Protein AF-A0A956HFM0-F1 (afdb_monomer)

pLDDT: mean 78.03, std 20.05, range [26.53, 98.56]

Nearest PDB structures (foldseek):
  8ce6-assembly1_A  TM=6.597E-01  e=4.178E-06  Homo sapiens
  7p2d-assembly1_A  TM=6.845E-01  e=1.226E-04  Homo sapiens
  8amz-assembly1_W  TM=7.025E-01  e=4.795E-03  Spinacia oleracea
  7lsy-assembly1_B  TM=5.358E-01  e=1.710E-03  Homo sapiens
  3bof-assembly1_B  TM=3.930E-01  e=3.520E-01  Thermotoga maritima

Secondary structure (DSSP, 8-state):
--SEEETTTTEEHHHHHHHHHHHHHHSGGGHHHHHS---EEEE---SSTT-TT-BPTT--S--BTTEEEEE-SB-TTSTT--B-TTTHHHHHHHHHHSPPGGGG-SSS----HHHHHHHHHHHHHHHHHH-GGGSTTT----EEEEEEE-S----TTSSS--GGG-HHHHHHHHHHS---SS-TT--EEEEEEEESSSSSHHHHHHHHHHHHTTSSS-EEESSHHHHHHHHHHHHHHHHHHHS----TT-S-EEEEEEE--GGGGEETTTTEEPPTTTSHHHHHHHHHHSTT-GGGPBPP--TTS-TT-BHHHH-EEEEEEE----STT-S-EEEEEEESS-HHHHHHHT-TTTT-TTSPPPB-GGGGGT---BPPP--GGGS-S-B-----EE-TT-S-TTT--SS---SS-EE-----EE--SSS---EE----HHHHHHHHHHHHHHHHHHHHHTTS--TT--EEEEEEESS--BTTB-HHHHHHHHHHHHHTT-EEEEEEESGGG-SHHHHHHHHHHHHHTBS-S-EEESSHHHHHHHHHHHHHT----TTSPPP-TTSSSPP-TTS--S--S-BSSGGGSPTTEEEE--TT-SSBEEEESSS-SSGGGS-BTBEEETTSSS-EEE-PPPSSGGGS-TTEEEETTEEEEPPPSSGGGSSTT-EEETTEEEPPP-SSSPPPTT-EEETTEEEPPTT--SSGGGSPTTEEE-TTS-EEE--------------------------------------------------------------------S------------------------

Radius of gyration: 42.52 Å; Cα contacts (8 Å, |Δi|>4): 1467; chains: 1; bounding box: 120×90×108 Å

Sequence (814 aa):
MNEIFDQQNNQTRWQTAVDTLQAAITADNGFLSQNLYLGLMRFGHDPSPGQMGTPIPGDNSGIIDGQAVDVLWWDDNDPNKEYLDCNGQALIDSLENTPAPLDGNLQGIGTWTNGALIRSRDLMIQSMQDHPMDAPNMDDRWYGNLLVTDGRWTNPNGVGNDAQHDPEITAGDMFNNGIGPFNPATTVQTYVVYIGPGGDQGETEANQVAVAGGTNAAILAQDPLQLVMAVQAVVQQIKDNVVAPNCIGGLPRIMIILDASSSMLNFNGGTEPAPKGMSGWDQARAALAGQMSIFDVQIEDDMMMPTGQVVADLVHLGLIVFGHNAPAPGEQKVLVDYGPCMKDNFNWALAPEISHPGCPEPDYTPLLNNMQYMIPDCDLPWMGSPIAWQFESIVGGSPDPNDNPAGPGFDADTYTHMPKCDSPGMGNICSGSGTYTHLGLQLAKNNQTAYHTAQLMNMNVNAMTQYLNILITDGQYNGYSTDAQVQAELQEMANNGILTYVIGFGDGVNTPQAQAQLNNMAMWGGSGMPFDADNQAQLEAALKTIIEGLTFDPCCNFNDCSFNPEPTTGEPDPTVSGCQDDEDCPENFECVIQMGNFFGNCEPIGDCVDDSDCDPGEVCDLDADPPQCVVPPCTDDSDCGADEVCEDGICVPAPCMSDDDCPGDLVCNDGECGPGVCPDVPCPEGEVCMDGVCVIPPGMCTDDSDCGAGEICDATGQCVPDGGTTDSDTGTSDSDTGTTDSTSDSDSGPTTSGGSDSDSGDTTAGSDTDTATGGATDDEGCGCAVDSDEDQNRGLLGTALLLGLGGLLRRRRR

Structure (mmCIF, N/CA/C/O backbone):
data_AF-A0A956HFM0-F1
#
_entry.id   AF-A0A956HFM0-F1
#
loop_
_atom_site.group_PDB
_atom_site.id
_atom_site.type_symbol
_atom_site.label_atom_id
_atom_site.label_alt_id
_atom_site.label_comp_id
_atom_site.label_asym_id
_atom_site.label_entity_id
_atom_site.label_seq_id
_atom_site.pdbx_PDB_ins_code
_atom_site.Cartn_x
_atom_site.Cartn_y
_atom_site.Cartn_z
_atom_site.occupancy
_atom_site.B_iso_or_equiv
_atom_site.auth_seq_id
_atom_site.auth_comp_id
_atom_site.auth_asym_id
_atom_site.auth_atom_id
_atom_site.pdbx_PDB_model_num
ATOM 1 N N . MET A 1 1 ? -40.231 4.841 27.972 1.00 76.12 1 MET A N 1
ATOM 2 C CA . MET A 1 1 ? -40.415 3.849 26.885 1.00 76.12 1 MET A CA 1
ATOM 3 C C . MET A 1 1 ? -41.871 3.450 26.578 1.00 76.12 1 MET A C 1
ATOM 5 O O . MET A 1 1 ? -42.148 3.038 25.458 1.00 76.12 1 MET A O 1
ATOM 9 N N . ASN A 1 2 ? -42.842 3.577 27.493 1.00 81.50 2 ASN A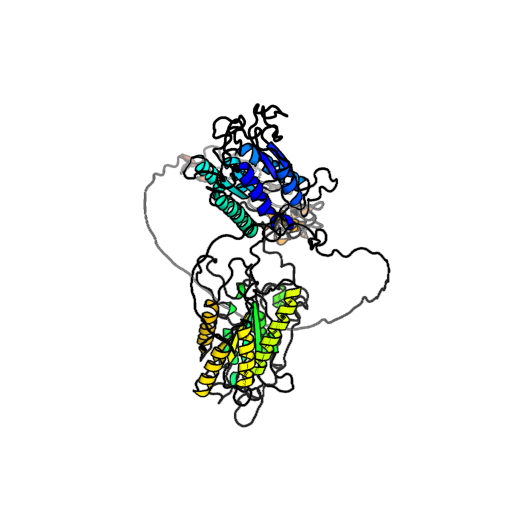 N 1
ATOM 10 C CA . ASN A 1 2 ? -44.216 3.083 27.250 1.00 81.50 2 ASN A CA 1
ATOM 11 C C . ASN A 1 2 ? -45.192 4.093 26.613 1.00 81.50 2 ASN A C 1
ATOM 13 O O . ASN A 1 2 ? -46.361 3.779 26.399 1.00 81.50 2 ASN A O 1
ATOM 17 N N . GLU A 1 3 ? -44.742 5.308 26.302 1.00 83.25 3 GLU A N 1
ATOM 18 C CA . GLU A 1 3 ? -45.563 6.288 25.586 1.00 83.25 3 GLU A CA 1
ATOM 19 C C . GLU A 1 3 ? -45.783 5.870 24.127 1.00 83.25 3 GLU A C 1
ATOM 21 O O . GLU A 1 3 ? -44.882 5.301 23.506 1.00 83.25 3 GLU A O 1
ATOM 26 N N . ILE A 1 4 ? -46.965 6.178 23.574 1.00 85.38 4 ILE A N 1
ATOM 27 C CA . ILE A 1 4 ? -47.259 5.972 22.148 1.00 85.38 4 ILE A CA 1
ATOM 28 C C . ILE A 1 4 ? -46.319 6.842 21.316 1.00 85.38 4 ILE A C 1
ATOM 30 O O . ILE A 1 4 ? -46.290 8.063 21.475 1.00 85.38 4 ILE A O 1
ATOM 34 N N . PHE A 1 5 ? -45.587 6.189 20.421 1.00 86.75 5 PHE A N 1
ATOM 35 C CA . PHE A 1 5 ? -44.567 6.791 1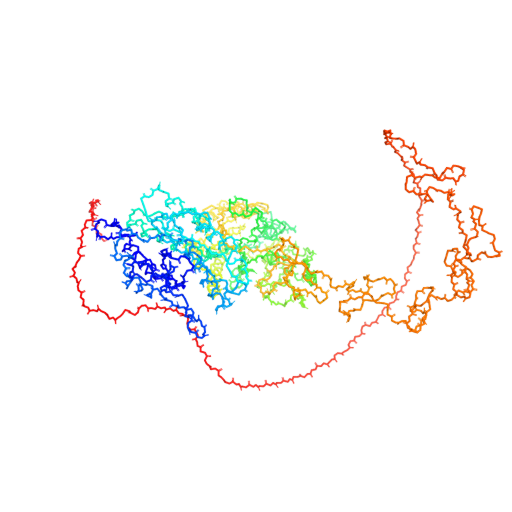9.568 1.00 86.75 5 PHE A CA 1
ATOM 36 C C . PHE A 1 5 ? -44.958 6.673 18.099 1.00 86.75 5 PHE A C 1
ATOM 38 O O . PHE A 1 5 ? -44.987 7.671 17.381 1.00 86.75 5 PHE A O 1
ATOM 45 N N . ASP A 1 6 ? -45.402 5.483 17.691 1.00 87.44 6 ASP A N 1
ATOM 46 C CA . ASP A 1 6 ? -46.052 5.281 16.406 1.00 87.44 6 ASP A CA 1
ATOM 47 C C . ASP A 1 6 ? -47.566 5.468 16.549 1.00 87.44 6 ASP A C 1
ATOM 49 O O . ASP A 1 6 ? -48.313 4.568 16.946 1.00 87.44 6 ASP A O 1
ATOM 53 N N . GLN A 1 7 ? -48.040 6.665 16.210 1.00 86.88 7 GLN A N 1
ATOM 54 C CA . GLN A 1 7 ? -49.472 6.966 16.212 1.00 86.88 7 GLN A CA 1
ATOM 55 C C . GLN A 1 7 ? -50.245 6.214 15.119 1.00 86.88 7 GLN A C 1
ATOM 57 O O . GLN A 1 7 ? -51.458 6.048 15.250 1.00 86.88 7 GLN A O 1
ATOM 62 N N . GLN A 1 8 ? -49.581 5.790 14.040 1.00 85.19 8 GLN A N 1
ATOM 63 C CA . GLN A 1 8 ? -50.221 5.107 12.914 1.00 85.19 8 GLN A CA 1
ATOM 64 C C . GLN A 1 8 ? -50.487 3.639 13.250 1.00 85.19 8 GLN A C 1
ATOM 66 O O . GLN A 1 8 ? -51.581 3.143 12.977 1.00 85.19 8 GLN A O 1
ATOM 71 N N . ASN A 1 9 ? -49.523 2.982 13.899 1.00 86.31 9 ASN A N 1
ATOM 72 C CA . ASN A 1 9 ? -49.602 1.569 14.278 1.00 86.31 9 ASN A CA 1
ATOM 73 C C . ASN A 1 9 ? -50.001 1.344 15.748 1.00 86.31 9 ASN A C 1
ATOM 75 O O . ASN A 1 9 ? -50.184 0.205 16.170 1.00 86.31 9 ASN A O 1
ATOM 79 N N . ASN A 1 10 ? -50.202 2.422 16.518 1.00 90.38 10 ASN A N 1
ATOM 80 C CA . ASN A 1 10 ? -50.535 2.391 17.946 1.00 90.38 10 ASN A CA 1
ATOM 81 C C . ASN A 1 10 ? -49.501 1.598 18.771 1.00 90.38 10 ASN A C 1
ATOM 83 O O . ASN A 1 10 ? -49.861 0.799 19.639 1.00 90.38 10 ASN A O 1
ATOM 87 N N . GLN A 1 11 ? -48.217 1.829 18.483 1.00 90.19 11 GLN A N 1
ATOM 88 C CA . GLN A 1 11 ? -47.087 1.197 19.164 1.00 90.19 11 GLN A CA 1
ATOM 89 C C . GLN A 1 11 ? -46.401 2.172 20.131 1.00 90.19 11 GLN A C 1
ATOM 91 O O . GLN A 1 11 ? -46.359 3.390 19.916 1.00 90.19 11 GLN A O 1
ATOM 96 N N . THR A 1 12 ? -45.867 1.627 21.224 1.00 91.50 12 THR A N 1
ATOM 97 C CA . THR A 1 12 ? -45.077 2.376 22.211 1.00 91.50 12 THR A CA 1
ATOM 98 C C . THR A 1 12 ? -43.628 2.552 21.741 1.00 91.50 12 THR A C 1
ATOM 100 O O . THR A 1 12 ? -43.198 1.868 20.808 1.00 91.50 12 THR A O 1
ATOM 103 N N . ARG A 1 13 ? -42.842 3.430 22.389 1.00 89.38 13 ARG A N 1
ATOM 104 C CA . ARG A 1 13 ? -41.388 3.526 22.117 1.00 89.38 13 ARG A CA 1
ATOM 105 C C . ARG A 1 13 ? -40.687 2.182 22.336 1.00 89.38 13 ARG A C 1
ATOM 107 O O . ARG A 1 13 ? -39.849 1.820 21.527 1.00 89.38 13 ARG A O 1
ATOM 114 N N . TRP A 1 14 ? -41.072 1.431 23.375 1.00 90.25 14 TRP A N 1
ATOM 115 C CA . TRP A 1 14 ? -40.581 0.072 23.636 1.00 90.25 14 TRP A CA 1
ATOM 116 C C . TRP A 1 14 ? -40.804 -0.848 22.439 1.00 90.25 14 TRP A C 1
ATOM 118 O O . TRP A 1 14 ? -39.842 -1.386 21.906 1.00 90.25 14 TRP A O 1
ATOM 128 N N . GLN A 1 15 ? -42.053 -0.972 21.980 1.00 91.88 15 GLN A N 1
ATOM 129 C CA . GLN A 1 15 ? -42.371 -1.862 20.866 1.00 91.88 15 GLN A CA 1
ATOM 130 C C . GLN A 1 15 ? -41.639 -1.440 19.589 1.00 91.88 15 GLN A C 1
ATOM 132 O O . GLN A 1 15 ? -41.063 -2.272 18.908 1.00 91.88 15 GLN A O 1
ATOM 137 N N . THR A 1 16 ? -41.594 -0.136 19.309 1.00 92.19 16 THR A N 1
ATOM 138 C CA . THR A 1 16 ? -40.906 0.380 18.116 1.00 92.19 16 THR A CA 1
ATOM 139 C C . THR A 1 16 ? -39.394 0.125 18.182 1.00 92.19 16 THR A C 1
ATOM 141 O O . THR A 1 16 ? -38.783 -0.202 17.168 1.00 92.19 16 THR A O 1
ATOM 144 N N . ALA A 1 17 ? -38.777 0.259 19.362 1.00 92.25 17 ALA A N 1
ATOM 145 C CA . ALA A 1 17 ? -37.357 -0.024 19.561 1.00 92.25 17 ALA A CA 1
ATOM 146 C C . ALA A 1 17 ? -37.043 -1.517 19.406 1.00 92.25 17 ALA A C 1
ATOM 148 O O . ALA A 1 17 ? -36.087 -1.852 18.715 1.00 92.25 17 ALA A O 1
ATOM 149 N N . VAL A 1 18 ? -37.874 -2.397 19.976 1.00 93.19 18 VAL A N 1
ATOM 150 C CA . VAL A 1 18 ? -37.771 -3.854 19.788 1.00 93.19 18 VAL A CA 1
ATOM 151 C C . VAL A 1 18 ? -37.854 -4.211 18.304 1.00 93.19 18 VAL A C 1
ATOM 153 O O . VAL A 1 18 ? -36.922 -4.815 17.777 1.00 93.19 18 VAL A O 1
ATOM 156 N N . ASP A 1 19 ? -38.906 -3.760 17.615 1.00 92.00 19 ASP A N 1
ATOM 157 C CA . ASP A 1 19 ? -39.115 -4.035 16.189 1.00 92.00 19 ASP A CA 1
ATOM 158 C C . ASP A 1 19 ? -37.930 -3.513 15.342 1.00 92.00 19 ASP A C 1
ATOM 160 O O . ASP A 1 19 ? -37.482 -4.169 14.401 1.00 92.00 19 ASP A O 1
ATOM 164 N N . THR A 1 20 ? -37.375 -2.345 15.696 1.00 92.44 20 THR A N 1
ATOM 165 C CA . THR A 1 20 ? -36.224 -1.750 14.995 1.00 92.44 20 THR A CA 1
ATOM 166 C C . THR A 1 20 ? -34.939 -2.550 15.202 1.00 92.44 20 THR A C 1
ATOM 168 O O . THR A 1 20 ? -34.208 -2.776 14.240 1.00 92.44 20 THR A O 1
ATOM 171 N N . LEU A 1 21 ? -34.649 -2.987 16.431 1.00 92.38 21 LEU A N 1
ATOM 172 C CA . LEU A 1 21 ? -33.453 -3.782 16.726 1.00 92.38 21 LEU A CA 1
ATOM 173 C C . LEU A 1 21 ? -33.508 -5.147 16.028 1.00 92.38 21 LEU A C 1
ATOM 175 O O . LEU A 1 21 ? -32.521 -5.562 15.427 1.00 92.38 21 LEU A O 1
ATOM 179 N N . GLN A 1 22 ? -34.673 -5.801 16.012 1.00 92.44 22 GLN A N 1
ATOM 180 C CA . GLN A 1 22 ? -34.877 -7.050 15.265 1.00 92.44 22 GLN A CA 1
ATOM 181 C C . GLN A 1 22 ? -34.649 -6.862 13.757 1.00 92.44 22 GLN A C 1
ATOM 183 O O . GLN A 1 22 ? -33.980 -7.672 13.108 1.00 92.44 22 GLN A O 1
ATOM 188 N N . ALA A 1 23 ? -35.164 -5.765 13.193 1.00 88.38 23 ALA A N 1
ATOM 189 C CA . ALA A 1 23 ? -34.929 -5.425 11.795 1.00 88.38 23 ALA A CA 1
ATOM 190 C C . ALA A 1 23 ? -33.445 -5.139 11.513 1.00 88.38 23 ALA A C 1
ATOM 192 O O . ALA A 1 23 ? -32.939 -5.553 10.476 1.00 88.38 23 ALA A O 1
ATOM 193 N N . ALA A 1 24 ? -32.731 -4.474 12.426 1.00 86.88 24 ALA A N 1
ATOM 194 C CA . ALA A 1 24 ? -31.306 -4.190 12.272 1.00 86.88 24 ALA A CA 1
ATOM 195 C C . ALA A 1 24 ? -30.444 -5.464 12.292 1.00 86.88 24 ALA A C 1
ATOM 197 O O . ALA A 1 24 ? -29.534 -5.586 11.478 1.00 86.88 24 ALA A O 1
ATOM 198 N N . ILE A 1 25 ? -30.766 -6.434 13.158 1.00 88.06 25 ILE A N 1
ATOM 199 C CA . ILE A 1 25 ? -30.067 -7.732 13.233 1.00 88.06 25 ILE A CA 1
ATOM 200 C C . ILE A 1 25 ? -30.186 -8.512 11.915 1.00 88.06 25 ILE A C 1
ATOM 202 O O . ILE A 1 25 ? -29.236 -9.170 11.495 1.00 88.06 25 ILE A O 1
ATOM 206 N N . THR A 1 26 ? -31.340 -8.426 11.248 1.00 84.44 26 THR A N 1
ATOM 207 C CA . THR A 1 26 ? -31.628 -9.155 9.999 1.00 84.44 26 THR A CA 1
ATOM 208 C C . THR A 1 26 ? -31.314 -8.363 8.724 1.00 84.44 26 THR A C 1
ATOM 210 O O . THR A 1 26 ? -31.325 -8.927 7.627 1.00 84.44 26 THR A O 1
ATOM 213 N N . ALA A 1 27 ? -31.019 -7.065 8.838 1.00 75.69 27 ALA A N 1
ATOM 214 C CA . ALA A 1 27 ? -30.674 -6.200 7.714 1.00 75.69 27 ALA A CA 1
ATOM 215 C C . ALA A 1 27 ? -29.307 -6.552 7.103 1.00 75.69 27 ALA A C 1
ATOM 217 O O . ALA A 1 27 ? -28.486 -7.236 7.711 1.00 75.69 27 ALA A O 1
ATOM 218 N N . ASP A 1 28 ? -29.063 -6.078 5.877 1.00 72.19 28 ASP A N 1
ATOM 219 C CA . ASP A 1 28 ? -27.791 -6.238 5.157 1.00 72.19 28 ASP A CA 1
ATOM 220 C C . ASP A 1 28 ? -27.287 -7.687 5.111 1.00 72.19 28 ASP A C 1
ATOM 222 O O . ASP A 1 28 ? -26.123 -7.970 5.382 1.00 72.19 28 ASP A O 1
ATOM 226 N N . ASN A 1 29 ? -28.198 -8.609 4.783 1.00 73.69 29 ASN A N 1
ATOM 227 C CA . ASN A 1 29 ? -27.965 -10.055 4.784 1.00 73.69 29 ASN A CA 1
ATOM 228 C C . ASN A 1 29 ? -27.517 -10.611 6.146 1.00 73.69 29 ASN A C 1
ATOM 230 O O . ASN A 1 29 ? -26.830 -11.623 6.185 1.00 73.69 29 ASN A O 1
ATOM 234 N N . GLY A 1 30 ? -27.921 -9.983 7.253 1.00 73.38 30 GLY A N 1
ATOM 235 C CA . GLY A 1 30 ? -27.568 -10.415 8.601 1.00 73.38 30 GLY A CA 1
ATOM 236 C C . GLY A 1 30 ? -26.161 -10.005 9.025 1.00 73.38 30 GLY A C 1
ATOM 237 O O . GLY A 1 30 ? -25.561 -10.716 9.825 1.00 73.38 30 GLY A O 1
ATOM 238 N N . PHE A 1 31 ? -25.630 -8.885 8.511 1.00 79.19 31 PHE A N 1
ATOM 239 C CA . PHE A 1 31 ? -24.262 -8.422 8.790 1.00 79.19 31 PHE A CA 1
ATOM 240 C C . PHE A 1 31 ? -23.902 -8.487 10.280 1.00 79.19 31 PHE A C 1
ATOM 242 O O . PHE A 1 31 ? -22.894 -9.097 10.625 1.00 79.19 31 PHE A O 1
ATOM 249 N N . LEU A 1 32 ? -24.744 -7.908 11.150 1.00 81.94 32 LEU A N 1
ATOM 250 C CA . LEU A 1 32 ? -24.510 -7.892 12.598 1.00 81.94 32 LEU A CA 1
ATOM 251 C C . LEU A 1 32 ? -24.415 -9.303 13.175 1.00 81.94 32 LEU A C 1
ATOM 253 O O . LEU A 1 32 ? -23.586 -9.551 14.033 1.00 81.94 32 LEU A O 1
ATOM 257 N N . SER A 1 33 ? -25.252 -10.224 12.702 1.00 81.75 33 SER A N 1
ATOM 258 C CA . SER A 1 33 ? -25.232 -11.602 13.180 1.00 81.75 33 SER A CA 1
ATOM 259 C C . SER A 1 33 ? -24.057 -12.400 12.617 1.00 81.75 33 SER A C 1
ATOM 261 O O . SER A 1 33 ? -23.629 -13.344 13.259 1.00 81.75 33 SER A O 1
ATOM 263 N N . GLN A 1 34 ? -23.582 -12.092 11.410 1.00 77.50 34 GLN A N 1
ATOM 264 C CA . GLN A 1 34 ? -22.557 -12.889 10.725 1.00 77.50 34 GLN A CA 1
ATOM 265 C C . GLN A 1 34 ? -21.129 -12.425 11.007 1.00 77.50 34 GLN A C 1
ATOM 267 O O . GLN A 1 34 ? -20.205 -13.200 10.804 1.00 77.50 34 GLN A O 1
ATOM 272 N N . ASN A 1 35 ? -20.944 -11.170 11.422 1.00 77.38 35 ASN A N 1
ATOM 273 C CA . ASN A 1 35 ? -19.617 -10.562 11.555 1.00 77.38 35 ASN A CA 1
ATOM 274 C C . ASN A 1 35 ? -19.316 -10.085 12.982 1.00 77.38 35 ASN A C 1
ATOM 276 O O . ASN A 1 35 ? -18.201 -9.649 13.239 1.00 77.38 35 ASN A O 1
ATOM 280 N N . LEU A 1 36 ? -20.291 -10.133 13.898 1.00 85.75 36 LEU A N 1
ATOM 281 C CA . LEU A 1 36 ? -20.125 -9.715 15.290 1.00 85.75 36 LEU A CA 1
ATOM 282 C C . LEU A 1 36 ? -20.698 -10.772 16.233 1.00 85.75 36 LEU A C 1
ATOM 284 O O . LEU A 1 36 ? -21.727 -11.383 15.942 1.00 85.75 36 LEU A O 1
ATOM 288 N N . TYR A 1 37 ? -20.093 -10.897 17.412 1.00 90.62 37 TYR A N 1
ATOM 289 C CA . TYR A 1 37 ? -20.712 -11.582 18.541 1.00 90.62 37 TYR A CA 1
ATOM 290 C C . TYR A 1 37 ? -21.607 -10.597 19.289 1.00 90.62 37 TYR A C 1
ATOM 292 O O . TYR A 1 37 ? -21.146 -9.563 19.776 1.00 90.62 37 TYR A O 1
ATOM 300 N N . LEU A 1 38 ? -22.909 -10.878 19.349 1.00 93.06 38 LEU A N 1
ATOM 301 C CA . LEU A 1 38 ? -23.884 -9.908 19.845 1.00 93.06 38 LEU A CA 1
ATOM 302 C C . LEU A 1 38 ? -24.258 -10.172 21.306 1.00 93.06 38 LEU A C 1
ATOM 304 O O . LEU A 1 38 ? -24.653 -11.276 21.670 1.00 93.06 38 LEU A O 1
ATOM 308 N N . GLY A 1 39 ? -24.193 -9.136 22.139 1.00 95.00 39 GLY A N 1
ATOM 309 C CA . GLY A 1 39 ? -24.737 -9.133 23.496 1.00 95.00 39 GLY A CA 1
ATOM 310 C C . GLY A 1 39 ? -26.037 -8.340 23.586 1.00 95.00 39 GLY A C 1
ATOM 311 O O . GLY A 1 39 ? -26.219 -7.351 22.875 1.00 95.00 39 GLY A O 1
ATOM 312 N N . LEU A 1 40 ? -26.933 -8.732 24.494 1.00 96.00 40 LEU A N 1
ATOM 313 C CA . LEU A 1 40 ? -28.133 -7.961 24.821 1.00 96.00 40 LEU A CA 1
ATOM 314 C C . LEU A 1 40 ? -28.268 -7.790 26.332 1.00 96.00 40 LEU A C 1
ATOM 316 O O . LEU A 1 40 ? -28.309 -8.761 27.088 1.00 96.00 40 LEU A O 1
ATOM 320 N N . MET A 1 41 ? -28.407 -6.537 26.758 1.00 96.31 41 MET A N 1
ATOM 321 C CA . MET A 1 41 ? -28.676 -6.181 28.143 1.00 96.31 41 MET A CA 1
ATOM 322 C C . MET A 1 41 ? -29.717 -5.066 28.214 1.00 96.31 41 MET A C 1
ATOM 324 O O . MET A 1 41 ? -29.633 -4.058 27.511 1.00 96.31 41 MET A O 1
ATOM 328 N N . ARG A 1 42 ? -30.671 -5.222 29.130 1.00 95.00 42 ARG A N 1
ATOM 329 C CA . ARG A 1 42 ? -31.647 -4.196 29.508 1.00 95.00 42 ARG A CA 1
ATOM 330 C C . ARG A 1 42 ? -31.280 -3.594 30.858 1.00 95.00 42 ARG A C 1
ATOM 332 O O . ARG A 1 42 ? -30.659 -4.243 31.699 1.00 95.00 42 ARG A O 1
ATOM 339 N N . PHE A 1 43 ? -31.691 -2.351 31.092 1.00 95.38 43 PHE A N 1
ATOM 340 C CA . PHE A 1 43 ? -31.381 -1.643 32.332 1.00 95.38 43 PHE A CA 1
ATOM 341 C C . PHE A 1 43 ? -32.529 -0.749 32.813 1.00 95.38 43 PHE A C 1
ATOM 343 O O . PHE A 1 43 ? -33.430 -0.383 32.058 1.00 95.38 43 PHE A O 1
ATOM 350 N N . GLY A 1 44 ? -32.487 -0.425 34.104 1.00 94.19 44 GLY A N 1
ATOM 351 C CA . GLY A 1 44 ? -33.451 0.403 34.819 1.00 94.19 44 GLY A CA 1
ATOM 352 C C . GLY A 1 44 ? -32.782 1.102 36.000 1.00 94.19 44 GLY A C 1
ATOM 353 O O . GLY A 1 44 ? -31.734 1.714 35.836 1.00 94.19 44 GLY A O 1
ATOM 354 N N . HIS A 1 45 ? -33.373 1.011 37.191 1.00 94.44 45 HIS A N 1
ATOM 355 C CA . HIS A 1 45 ? -32.770 1.491 38.438 1.00 94.44 45 HIS A CA 1
ATOM 356 C C . HIS A 1 45 ? -32.757 0.368 39.476 1.00 94.44 45 HIS A C 1
ATOM 358 O O . HIS A 1 45 ? -33.554 -0.565 39.388 1.00 94.44 45 HIS A O 1
ATOM 364 N N . ASP A 1 46 ? -31.886 0.484 40.469 1.00 94.56 46 ASP A N 1
ATOM 365 C CA . ASP A 1 46 ? -31.870 -0.365 41.653 1.00 94.56 46 ASP A CA 1
ATOM 366 C C . ASP A 1 46 ? -32.709 0.316 42.758 1.00 94.56 46 ASP A C 1
ATOM 368 O O . ASP A 1 46 ? -32.332 1.377 43.260 1.00 94.56 46 ASP A O 1
ATOM 372 N N . PRO A 1 47 ? -33.861 -0.244 43.173 1.00 92.62 47 PRO A N 1
ATOM 373 C CA . PRO A 1 47 ? -34.708 0.370 44.196 1.00 92.62 47 PRO A CA 1
ATOM 374 C C . PRO A 1 47 ? -34.069 0.377 45.596 1.00 92.62 47 PRO A C 1
ATOM 376 O O . PRO A 1 47 ? -34.590 1.029 46.508 1.00 92.62 47 PRO A O 1
ATOM 379 N N . SER A 1 48 ? -32.986 -0.366 45.827 1.00 93.56 48 SER A N 1
ATOM 380 C CA . SER A 1 48 ? -32.255 -0.430 47.094 1.00 93.56 48 SER A CA 1
ATOM 381 C C . SER A 1 48 ? -30.742 -0.592 46.866 1.00 93.56 48 SER A C 1
ATOM 383 O O . SER A 1 48 ? -30.185 -1.633 47.222 1.00 93.56 48 SER A O 1
ATOM 385 N N . PRO A 1 49 ? -30.058 0.477 46.394 1.00 90.88 49 PRO A N 1
ATOM 386 C CA . PRO A 1 49 ? -28.641 0.432 46.044 1.00 90.88 49 PRO A CA 1
ATOM 387 C C . PRO A 1 49 ? -27.768 -0.152 47.154 1.00 90.88 49 PRO A C 1
ATOM 389 O O . PRO A 1 49 ? -27.790 0.317 48.297 1.00 90.88 49 PRO A O 1
ATOM 392 N N . GLY A 1 50 ? -26.989 -1.177 46.804 1.00 87.56 50 GLY A N 1
ATOM 393 C CA . GLY A 1 50 ? -26.103 -1.897 47.724 1.00 87.56 50 GLY A CA 1
ATOM 394 C C . GLY A 1 50 ? -26.733 -3.115 48.409 1.00 87.56 50 GLY A C 1
ATOM 395 O O . GLY A 1 50 ? -26.076 -3.744 49.242 1.00 87.56 50 GLY A O 1
ATOM 396 N N . GLN A 1 51 ? -27.978 -3.471 48.078 1.00 92.62 51 GLN A N 1
ATOM 397 C CA . GLN A 1 51 ? -28.573 -4.762 48.425 1.00 92.62 51 GLN A CA 1
ATOM 398 C C . GLN A 1 51 ? -28.689 -5.622 47.168 1.00 92.62 51 GLN A C 1
ATOM 400 O O . GLN A 1 51 ? -29.323 -5.213 46.212 1.00 92.62 51 GLN A O 1
ATOM 405 N N . MET A 1 52 ? -28.103 -6.820 47.184 1.00 92.38 52 MET A N 1
ATOM 406 C CA . MET A 1 52 ? -28.196 -7.749 46.053 1.00 92.38 52 MET A CA 1
ATOM 407 C C . MET A 1 52 ? -29.591 -8.381 45.952 1.00 92.38 52 MET A C 1
ATOM 409 O O . MET A 1 52 ? -30.212 -8.704 46.973 1.00 92.38 52 MET A O 1
ATOM 413 N N . GLY A 1 53 ? -30.028 -8.665 44.729 1.00 92.50 53 GLY A N 1
ATOM 414 C CA . GLY A 1 53 ? -31.250 -9.404 44.426 1.00 92.50 53 GLY A CA 1
ATOM 415 C C . GLY A 1 53 ? -32.527 -8.577 44.559 1.00 92.50 53 GLY A C 1
ATOM 416 O O . GLY A 1 53 ? -33.564 -9.118 44.946 1.00 92.50 53 GLY A O 1
ATOM 417 N N . THR A 1 54 ? -32.464 -7.276 44.288 1.00 93.31 54 THR A N 1
ATOM 418 C CA . THR A 1 54 ? -33.572 -6.331 44.432 1.00 93.31 54 THR A CA 1
ATOM 419 C C . THR A 1 54 ? -34.332 -6.150 43.108 1.00 93.31 54 THR A C 1
ATOM 421 O O . THR A 1 54 ? -33.863 -5.477 42.189 1.00 93.31 54 THR A O 1
ATOM 424 N N . PRO A 1 55 ? -35.531 -6.745 42.959 1.00 92.94 55 PRO A N 1
ATOM 425 C CA . PRO A 1 55 ? -36.360 -6.512 41.783 1.00 92.94 55 PRO A CA 1
ATOM 426 C C . PRO A 1 55 ? -37.082 -5.167 41.887 1.00 92.94 55 PRO A C 1
ATOM 428 O O . PRO A 1 55 ? -37.438 -4.713 42.982 1.00 92.94 55 PRO A O 1
ATOM 431 N N . ILE A 1 56 ? -37.398 -4.567 40.741 1.00 91.44 56 ILE A N 1
ATOM 432 C CA . ILE A 1 56 ? -38.204 -3.344 40.700 1.00 91.44 56 ILE A CA 1
ATOM 433 C C . ILE A 1 56 ? -39.671 -3.679 41.042 1.00 91.44 56 ILE A C 1
ATOM 435 O O . ILE A 1 56 ? -40.284 -4.530 40.392 1.00 91.44 56 ILE A O 1
ATOM 439 N N . PRO A 1 57 ? -40.289 -3.025 42.046 1.00 89.94 57 PRO A N 1
ATOM 440 C CA . PRO A 1 57 ? -41.661 -3.333 42.436 1.00 89.94 57 PRO A CA 1
ATOM 441 C C . PRO A 1 57 ? -42.672 -3.142 41.298 1.00 89.94 57 PRO A C 1
ATOM 443 O O . PRO A 1 57 ? -42.854 -2.037 40.793 1.00 89.94 57 PRO A O 1
ATOM 446 N N . GLY A 1 58 ? -43.394 -4.214 40.962 1.00 86.88 58 GLY A N 1
ATOM 447 C CA . GLY A 1 58 ? -44.418 -4.201 39.912 1.00 86.88 58 GLY A CA 1
ATOM 448 C C . GLY A 1 58 ? -43.870 -4.340 38.491 1.00 86.88 58 GLY A C 1
ATOM 449 O O . GLY A 1 58 ? -44.646 -4.222 37.549 1.00 86.88 58 GLY A O 1
ATOM 450 N N . ASP A 1 59 ? -42.567 -4.581 38.335 1.00 89.31 59 ASP A N 1
ATOM 451 C CA . ASP A 1 59 ? -41.960 -4.913 37.052 1.00 89.31 59 ASP A CA 1
ATOM 452 C C . ASP A 1 59 ? -41.868 -6.433 36.873 1.00 89.31 59 ASP A C 1
ATOM 454 O O . ASP A 1 59 ? -41.390 -7.143 37.758 1.00 89.31 59 ASP A O 1
ATOM 458 N N . ASN A 1 60 ? -42.314 -6.925 35.717 1.00 87.75 60 ASN A N 1
ATOM 459 C CA . ASN A 1 60 ? -42.187 -8.332 35.321 1.00 87.75 60 ASN A CA 1
ATOM 460 C C . ASN A 1 60 ? -41.162 -8.528 34.196 1.00 87.75 60 ASN A C 1
ATOM 462 O O . ASN A 1 60 ? -41.066 -9.622 33.644 1.00 87.75 60 ASN A O 1
ATOM 466 N N . SER A 1 61 ? -40.413 -7.483 33.832 1.00 83.88 61 SER A N 1
ATOM 467 C CA . SER A 1 61 ? -39.429 -7.552 32.753 1.00 83.88 61 SER A CA 1
ATOM 468 C C . SER A 1 61 ? -38.158 -8.303 33.168 1.00 83.88 61 SER A C 1
ATOM 470 O O . SER A 1 61 ? -37.402 -8.726 32.302 1.00 83.88 61 SER A O 1
ATOM 472 N N . GLY A 1 62 ? -37.939 -8.526 34.468 1.00 88.12 62 GLY A N 1
ATOM 473 C CA . GLY A 1 62 ? -36.832 -9.342 34.981 1.00 88.12 62 GLY A CA 1
ATOM 474 C C . GLY A 1 62 ? -35.582 -8.552 35.372 1.00 88.12 62 GLY A C 1
ATOM 475 O O . GLY A 1 62 ? -34.557 -9.163 35.647 1.00 88.12 62 GLY A O 1
ATOM 476 N N . ILE A 1 63 ? -35.664 -7.220 35.434 1.00 92.38 63 ILE A N 1
ATOM 477 C CA . ILE A 1 63 ? -34.566 -6.365 35.898 1.00 92.38 63 ILE A CA 1
ATOM 478 C C . ILE A 1 63 ? -34.364 -6.547 37.410 1.00 92.38 63 ILE A C 1
ATOM 480 O O . ILE A 1 63 ? -35.287 -6.333 38.205 1.00 92.38 63 ILE A O 1
ATOM 484 N N . ILE A 1 64 ? -33.143 -6.916 37.799 1.00 92.88 64 ILE A N 1
ATOM 485 C CA . ILE A 1 64 ? -32.710 -7.118 39.188 1.00 92.88 64 ILE A CA 1
ATOM 486 C C . ILE A 1 64 ? -31.443 -6.289 39.407 1.00 92.88 64 ILE A C 1
ATOM 488 O O . ILE A 1 64 ? -30.560 -6.281 38.556 1.00 92.88 64 ILE A O 1
ATOM 492 N N . ASP A 1 65 ? -31.369 -5.554 40.519 1.00 93.75 65 ASP A N 1
ATOM 493 C CA . ASP A 1 65 ? -30.238 -4.660 40.833 1.00 93.75 65 ASP A CA 1
ATOM 494 C C . ASP A 1 65 ? -29.948 -3.646 39.703 1.00 93.75 65 ASP A C 1
ATOM 496 O O . ASP A 1 65 ? -28.819 -3.226 39.458 1.00 93.75 65 ASP A O 1
ATOM 500 N N . GLY A 1 66 ? -31.005 -3.251 38.985 1.00 93.38 66 GLY A N 1
ATOM 501 C CA . GLY A 1 66 ? -30.958 -2.264 37.910 1.00 93.38 66 GLY A CA 1
ATOM 502 C C . GLY A 1 66 ? -30.597 -2.794 36.521 1.00 93.38 66 GLY A C 1
ATOM 503 O O . GLY A 1 66 ? -30.669 -2.010 35.575 1.00 93.38 66 GLY A O 1
ATOM 504 N N . GLN A 1 67 ? -30.273 -4.081 36.350 1.00 94.81 67 GLN A N 1
ATOM 505 C CA . GLN A 1 67 ? -29.880 -4.662 35.054 1.00 94.81 67 GLN A CA 1
ATOM 506 C C . GLN A 1 67 ? -30.545 -6.024 34.783 1.00 94.81 67 GLN A C 1
ATOM 508 O O . GLN A 1 67 ? -31.001 -6.712 35.693 1.00 94.81 67 GLN A O 1
ATOM 513 N N . ALA A 1 68 ? -30.584 -6.425 33.514 1.00 95.00 68 ALA A N 1
ATOM 514 C CA . ALA A 1 68 ? -30.865 -7.788 33.071 1.00 95.00 68 ALA A CA 1
ATOM 515 C C . ALA A 1 68 ? -29.973 -8.097 31.862 1.00 95.00 68 ALA A C 1
ATOM 517 O O . ALA A 1 68 ? -30.102 -7.448 30.827 1.00 95.00 68 ALA A O 1
ATOM 518 N N . VAL A 1 69 ? -29.047 -9.050 32.004 1.00 95.00 69 VAL A N 1
ATOM 519 C CA . VAL A 1 69 ? -28.251 -9.566 30.880 1.00 95.00 69 VAL A CA 1
ATOM 520 C C . VAL A 1 69 ? -29.062 -10.681 30.246 1.00 95.00 69 VAL A C 1
ATOM 522 O O . VAL A 1 69 ? -29.255 -11.729 30.858 1.00 95.00 69 VAL A O 1
ATOM 525 N N . ASP A 1 70 ? -29.595 -10.416 29.064 1.00 94.31 70 ASP A N 1
ATOM 526 C CA . ASP A 1 70 ? -30.554 -11.302 28.419 1.00 94.31 70 ASP A CA 1
ATOM 527 C C . ASP A 1 70 ? -29.880 -12.305 27.489 1.00 94.31 70 ASP A C 1
ATOM 529 O O . ASP A 1 70 ? -30.326 -13.446 27.383 1.00 94.31 70 ASP A O 1
ATOM 533 N N . VAL A 1 71 ? -28.819 -11.868 26.808 1.00 94.75 71 VAL A N 1
ATOM 534 C CA . VAL A 1 71 ? -28.009 -12.698 25.917 1.00 94.75 71 VAL A CA 1
ATOM 535 C C . VAL A 1 71 ? -26.543 -12.329 26.115 1.00 94.75 71 VAL A C 1
ATOM 537 O O . VAL A 1 71 ? -26.171 -11.163 25.966 1.00 94.75 71 VAL A O 1
ATOM 540 N N . LEU A 1 72 ? -25.727 -13.323 26.466 1.00 94.19 72 LEU A N 1
ATOM 541 C CA . LEU A 1 72 ? -24.269 -13.231 26.409 1.00 94.19 72 LEU A CA 1
ATOM 542 C C . LEU A 1 72 ? -23.793 -13.525 24.985 1.00 94.19 72 LEU A C 1
ATOM 544 O O . LEU A 1 72 ? -24.493 -14.179 24.216 1.00 94.19 72 LEU A O 1
ATOM 548 N N . TRP A 1 73 ? -22.606 -13.040 24.639 1.00 92.81 73 TRP A N 1
ATOM 549 C CA . TRP A 1 73 ? -21.996 -13.255 23.324 1.00 92.81 73 TRP A CA 1
ATOM 550 C C . TRP A 1 73 ? -20.999 -14.427 23.303 1.00 92.81 73 TRP A C 1
ATOM 552 O O . TRP A 1 73 ? -20.445 -14.744 22.256 1.00 92.81 73 TRP A O 1
ATOM 562 N N . TRP A 1 74 ? -20.816 -15.095 24.443 1.00 93.31 74 TRP A N 1
ATOM 563 C CA . TRP A 1 74 ? -20.068 -16.339 24.617 1.00 93.31 74 TRP A CA 1
ATOM 564 C C . TRP A 1 74 ? -20.800 -17.245 25.614 1.00 93.31 74 TRP A C 1
ATOM 566 O O . TRP A 1 74 ? -21.626 -16.761 26.400 1.00 93.31 74 TRP A O 1
ATOM 576 N N . ASP A 1 75 ? -20.533 -18.549 25.574 1.00 91.75 75 ASP A N 1
ATOM 577 C CA . ASP A 1 75 ? -21.085 -19.494 26.544 1.00 91.75 75 ASP A CA 1
ATOM 578 C C . ASP A 1 75 ? -20.211 -19.534 27.806 1.00 91.75 75 ASP A C 1
ATOM 580 O O . ASP A 1 75 ? -19.167 -20.184 27.866 1.00 91.75 75 ASP A O 1
ATOM 584 N N . ASP A 1 76 ? -20.662 -18.851 28.859 1.00 90.19 76 ASP A N 1
ATOM 585 C CA . ASP A 1 76 ? -19.960 -18.810 30.142 1.00 90.19 76 ASP A CA 1
ATOM 586 C C . ASP A 1 76 ? -19.976 -20.153 30.896 1.00 90.19 76 ASP A C 1
ATOM 588 O O . ASP A 1 76 ? -19.180 -20.350 31.823 1.00 90.19 76 ASP A O 1
ATOM 592 N N . ASN A 1 77 ? -20.844 -21.088 30.501 1.00 91.00 77 ASN A N 1
ATOM 593 C CA . ASN A 1 77 ? -20.942 -22.423 31.086 1.00 91.00 77 ASN A CA 1
ATOM 594 C C . ASN A 1 77 ? -20.159 -23.471 30.295 1.00 91.00 77 ASN A C 1
ATOM 596 O O . ASN A 1 77 ? -19.899 -24.553 30.839 1.00 91.00 77 ASN A O 1
ATOM 600 N N . ASP A 1 78 ? -19.792 -23.177 29.048 1.00 90.88 78 ASP A N 1
ATOM 601 C CA . ASP A 1 78 ? -18.963 -24.071 28.256 1.00 90.88 78 ASP A CA 1
ATOM 602 C C . ASP A 1 78 ? -17.536 -24.130 28.843 1.00 90.88 78 ASP A C 1
ATOM 604 O O . ASP A 1 78 ? -16.954 -23.096 29.184 1.00 90.88 78 ASP A O 1
ATOM 608 N N . PRO A 1 79 ? -16.935 -25.324 29.011 1.00 88.75 79 PRO A N 1
ATOM 609 C CA . PRO A 1 79 ? -15.563 -25.450 29.500 1.00 88.75 79 PRO A CA 1
ATOM 610 C C . PRO A 1 79 ? -14.512 -24.719 28.653 1.00 88.75 79 PRO A C 1
ATOM 612 O O . PRO A 1 79 ? -13.494 -24.304 29.204 1.00 88.75 79 PRO A O 1
ATOM 615 N N . ASN A 1 80 ? -14.754 -24.588 27.348 1.00 86.62 80 ASN A N 1
ATOM 616 C CA . ASN A 1 80 ? -13.904 -23.896 26.381 1.00 86.62 80 ASN A CA 1
ATOM 617 C C . ASN A 1 80 ? -14.273 -22.416 26.229 1.00 86.62 80 ASN A C 1
ATOM 619 O O . ASN A 1 80 ? -13.579 -21.703 25.513 1.00 86.62 80 ASN A O 1
ATOM 623 N N . LYS A 1 81 ? -15.351 -21.966 26.887 1.00 91.44 81 LYS A N 1
ATOM 624 C CA . LYS A 1 81 ? -15.850 -20.586 26.848 1.00 91.44 81 LYS A CA 1
ATOM 625 C C . LYS A 1 81 ? -16.285 -20.087 25.473 1.00 91.44 81 LYS A C 1
ATOM 627 O O . LYS A 1 81 ? -16.437 -18.890 25.315 1.00 91.44 81 LYS A O 1
ATOM 632 N N . GLU A 1 82 ? -16.550 -20.989 24.530 1.00 89.81 82 GLU A N 1
ATOM 633 C CA . GLU A 1 82 ? -16.785 -20.691 23.110 1.00 89.81 82 GLU A CA 1
ATOM 634 C C . GLU A 1 82 ? -17.690 -19.472 22.848 1.00 89.81 82 GLU A C 1
ATOM 636 O O . GLU A 1 82 ? -18.760 -19.302 23.446 1.00 89.81 82 GLU A O 1
ATOM 641 N N . TYR A 1 83 ? -17.267 -18.633 21.898 1.00 90.88 83 TYR A N 1
ATOM 642 C CA . TYR A 1 83 ? -18.087 -17.546 21.379 1.00 90.88 83 TYR A CA 1
ATOM 643 C C . TYR A 1 83 ? -19.349 -18.081 20.691 1.00 90.88 83 TYR A C 1
ATOM 645 O O . TYR A 1 83 ? -19.349 -19.139 20.063 1.00 90.88 83 TYR A O 1
ATOM 653 N N . LEU A 1 84 ? -20.448 -17.331 20.799 1.00 89.12 84 LEU A N 1
ATOM 654 C CA . LEU A 1 84 ? -21.708 -17.707 20.166 1.00 89.12 84 LEU A CA 1
ATOM 655 C C . LEU A 1 84 ? -21.757 -17.174 18.731 1.00 89.12 84 LEU A C 1
ATOM 657 O O . LEU A 1 84 ? -22.202 -16.050 18.483 1.00 89.12 84 LEU A O 1
ATOM 661 N N . ASP A 1 85 ? -21.340 -18.009 17.785 1.00 82.62 85 ASP A N 1
ATOM 662 C CA . ASP A 1 85 ? -21.429 -17.717 16.355 1.00 82.62 85 ASP A CA 1
ATOM 663 C C . ASP A 1 85 ? -22.878 -17.515 15.896 1.00 82.62 85 ASP A C 1
ATOM 665 O O . ASP A 1 85 ? -23.792 -18.250 16.282 1.00 82.62 85 ASP A O 1
ATOM 669 N N . CYS A 1 86 ? -23.097 -16.547 15.001 1.00 84.31 86 CYS A N 1
ATOM 670 C CA . CYS A 1 86 ? -24.396 -16.329 14.358 1.00 84.31 86 CYS A CA 1
ATOM 671 C C . CYS A 1 86 ? -25.573 -16.157 15.342 1.00 84.31 86 CYS A C 1
ATOM 673 O O . CYS A 1 86 ? -26.710 -16.537 15.046 1.00 84.31 86 CYS A O 1
ATOM 675 N N . ASN A 1 87 ? -25.330 -15.559 16.513 1.00 90.75 87 ASN A N 1
ATOM 676 C CA . ASN A 1 87 ? -26.283 -15.550 17.625 1.00 90.75 87 ASN A CA 1
ATOM 677 C C . ASN A 1 87 ? -27.427 -14.521 17.517 1.00 90.75 87 ASN A C 1
ATOM 679 O O . ASN A 1 87 ? -28.214 -14.373 18.455 1.00 90.75 87 ASN A O 1
ATOM 683 N N . GLY A 1 88 ? -27.591 -13.843 16.375 1.00 89.88 88 GLY A N 1
ATOM 684 C CA . GLY A 1 88 ? -28.616 -12.812 16.184 1.00 89.88 88 GLY A CA 1
ATOM 685 C C . GLY A 1 88 ? -30.046 -13.289 16.463 1.00 89.88 88 GLY A C 1
ATOM 686 O O . GLY A 1 88 ? -30.844 -12.539 17.027 1.00 89.88 88 GLY A O 1
ATOM 687 N N . GLN A 1 89 ? -30.371 -14.549 16.154 1.00 90.62 89 GLN A N 1
ATOM 688 C CA . GLN A 1 89 ? -31.702 -15.100 16.439 1.00 90.62 89 GLN A CA 1
ATOM 689 C C . GLN A 1 89 ? -31.989 -15.195 17.947 1.00 90.62 89 GLN A C 1
ATOM 691 O O . GLN A 1 89 ? -33.117 -14.948 18.363 1.00 90.62 89 GLN A O 1
ATOM 696 N N . ALA A 1 90 ? -30.980 -15.469 18.782 1.00 92.12 90 ALA A N 1
ATOM 697 C CA . ALA A 1 90 ? -31.157 -15.523 20.234 1.00 92.12 90 ALA A CA 1
ATOM 698 C C . ALA A 1 90 ? -31.546 -14.150 20.811 1.00 92.12 90 ALA A C 1
ATOM 700 O O . ALA A 1 90 ? -32.372 -14.066 21.722 1.00 92.12 90 ALA A O 1
ATOM 701 N N . LEU A 1 91 ? -31.007 -13.063 20.246 1.00 94.44 91 LEU A N 1
ATOM 702 C CA . LEU A 1 91 ? -31.381 -11.697 20.620 1.00 94.44 91 LEU A CA 1
ATOM 703 C C . LEU A 1 91 ? -32.820 -11.381 20.205 1.00 94.44 91 LEU A C 1
ATOM 705 O O . LEU A 1 91 ? -33.564 -10.795 20.992 1.00 94.44 91 LEU A O 1
ATOM 709 N N . ILE A 1 92 ? -33.218 -11.785 18.993 1.00 94.19 92 ILE A N 1
ATOM 710 C CA . ILE A 1 92 ? -34.592 -11.616 18.499 1.00 94.19 92 ILE A CA 1
ATOM 711 C C . ILE A 1 92 ? -35.570 -12.330 19.435 1.00 94.19 92 ILE A C 1
ATOM 713 O O . ILE A 1 92 ? -36.478 -11.685 19.964 1.00 94.19 92 ILE A O 1
ATOM 717 N N . ASP A 1 93 ? -35.336 -13.615 19.711 1.00 94.81 93 ASP A N 1
ATOM 718 C CA . ASP A 1 93 ? -36.189 -14.433 20.576 1.00 94.81 93 ASP A CA 1
ATOM 719 C C . ASP A 1 93 ? -36.276 -13.854 21.996 1.00 94.81 93 ASP A C 1
ATOM 721 O O . ASP A 1 93 ? -37.344 -13.838 22.616 1.00 94.81 93 ASP A O 1
ATOM 725 N N . SER A 1 94 ? -35.160 -13.348 22.523 1.00 94.56 94 SER A N 1
ATOM 726 C CA . SER A 1 94 ? -35.121 -12.733 23.846 1.00 94.56 94 SER A CA 1
ATOM 727 C C . SER A 1 94 ? -35.955 -11.447 23.920 1.00 94.56 94 SER A C 1
ATOM 729 O O . SER A 1 94 ? -36.769 -11.273 24.837 1.00 94.56 94 SER A O 1
ATOM 731 N N . LEU A 1 95 ? -35.835 -10.573 22.916 1.00 92.94 95 LEU A N 1
ATOM 732 C CA . LEU A 1 95 ? -36.625 -9.344 22.826 1.00 92.94 95 LEU A CA 1
ATOM 733 C C . LEU A 1 95 ? -38.125 -9.627 22.653 1.00 92.94 95 LEU A C 1
ATOM 735 O O . LEU A 1 95 ? -38.938 -8.953 23.283 1.00 92.94 95 LEU A O 1
ATOM 739 N N . GLU A 1 96 ? -38.505 -10.631 21.852 1.00 91.44 96 GLU A N 1
ATOM 740 C CA . GLU A 1 96 ? -39.915 -11.006 21.641 1.00 91.44 96 GLU A CA 1
ATOM 741 C C . GLU A 1 96 ? -40.591 -11.530 22.913 1.00 91.44 96 GLU A C 1
ATOM 743 O O . GLU A 1 96 ? -41.766 -11.248 23.167 1.00 91.44 96 GLU A O 1
ATOM 748 N N . ASN A 1 97 ? -39.857 -12.297 23.721 1.00 91.31 97 ASN A N 1
ATOM 749 C CA . ASN A 1 97 ? -40.388 -12.912 24.938 1.00 91.31 97 ASN A CA 1
ATOM 750 C C . ASN A 1 97 ? -40.375 -11.971 26.152 1.00 91.31 97 ASN A C 1
ATOM 752 O O . ASN A 1 97 ? -40.956 -12.291 27.194 1.00 91.31 97 ASN A O 1
ATOM 756 N N . THR A 1 98 ? -39.744 -10.806 26.023 1.00 91.25 98 THR A N 1
ATOM 757 C CA . THR A 1 98 ? -39.613 -9.832 27.101 1.00 91.25 98 THR A CA 1
ATOM 758 C C . THR A 1 98 ? -40.826 -8.892 27.153 1.00 91.25 98 THR A C 1
ATOM 760 O O . THR A 1 98 ? -41.080 -8.148 26.202 1.00 91.25 98 THR A O 1
ATOM 763 N N . PRO A 1 99 ? -41.584 -8.847 28.268 1.00 89.00 99 PRO A N 1
ATOM 764 C CA . PRO A 1 99 ? -42.702 -7.920 28.396 1.00 89.00 99 PRO A CA 1
ATOM 765 C C . PRO A 1 99 ? -42.216 -6.469 28.511 1.00 89.00 99 PRO A C 1
ATOM 767 O O . PRO A 1 99 ? -41.110 -6.193 28.979 1.00 89.00 99 PRO A O 1
ATOM 770 N N . ALA A 1 100 ? -43.084 -5.523 28.141 1.00 86.94 100 ALA A N 1
ATOM 771 C CA . ALA A 1 100 ? -42.798 -4.103 28.309 1.00 86.94 100 ALA A CA 1
ATOM 772 C C . ALA A 1 100 ? -42.510 -3.764 29.791 1.00 86.94 100 ALA A C 1
ATOM 774 O O . ALA A 1 100 ? -43.228 -4.258 30.669 1.00 86.94 100 ALA A O 1
ATOM 775 N N . PRO A 1 101 ? -41.534 -2.883 30.084 1.00 85.94 101 PRO A N 1
ATOM 776 C CA . PRO A 1 101 ? -41.192 -2.505 31.456 1.00 85.94 101 PRO A CA 1
ATOM 777 C C . PRO A 1 101 ? -42.411 -2.000 32.245 1.00 85.94 101 PRO A C 1
ATOM 779 O O . PRO A 1 101 ? -43.249 -1.273 31.700 1.00 85.94 101 PRO A O 1
ATOM 782 N N . LEU A 1 102 ? -42.518 -2.373 33.524 1.00 88.06 102 LEU A N 1
ATOM 783 C CA . LEU A 1 102 ? -43.665 -2.118 34.413 1.00 88.06 102 LEU A CA 1
ATOM 784 C C . LEU A 1 102 ? -45.029 -2.477 33.804 1.00 88.06 102 LEU A C 1
ATOM 786 O O . LEU A 1 102 ? -46.002 -1.742 33.996 1.00 88.06 102 LEU A O 1
ATOM 790 N N . ASP A 1 103 ? -45.109 -3.559 33.029 1.00 84.06 103 ASP A N 1
ATOM 791 C CA . ASP A 1 103 ? -46.332 -3.993 32.340 1.00 84.06 103 ASP A CA 1
ATOM 792 C C . ASP A 1 103 ? -46.979 -2.869 31.494 1.00 84.06 103 ASP A C 1
ATOM 794 O O . ASP A 1 103 ? -48.203 -2.765 31.381 1.00 84.06 103 ASP A O 1
ATOM 798 N N . GLY A 1 104 ? -46.159 -1.976 30.926 1.00 82.75 104 GLY A N 1
ATOM 799 C CA . GLY A 1 104 ? -46.622 -0.862 30.094 1.00 82.75 104 GLY A CA 1
ATOM 800 C C . GLY A 1 104 ? -46.981 0.426 30.849 1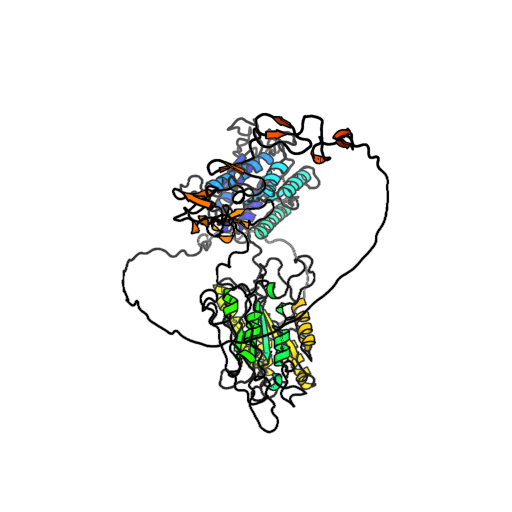.00 82.75 104 GLY A C 1
ATOM 801 O O . GLY A 1 104 ? -47.472 1.375 30.233 1.00 82.75 104 GLY A O 1
ATOM 802 N N . ASN A 1 105 ? -46.746 0.517 32.164 1.00 85.56 105 ASN A N 1
ATOM 803 C CA . ASN A 1 105 ? -46.967 1.766 32.904 1.00 85.56 105 ASN A CA 1
ATOM 804 C C . ASN A 1 105 ? -46.000 2.878 32.453 1.00 85.56 105 ASN A C 1
ATOM 806 O O . ASN A 1 105 ? -44.825 2.640 32.189 1.00 85.56 105 ASN A O 1
ATOM 810 N N . LEU A 1 106 ? -46.478 4.126 32.394 1.00 82.00 106 LEU A N 1
ATOM 811 C CA . LEU A 1 106 ? -45.702 5.254 31.851 1.00 82.00 106 LEU A CA 1
ATOM 812 C C . LEU A 1 106 ? -44.579 5.764 32.772 1.00 82.00 106 LEU A C 1
ATOM 814 O O . LEU A 1 106 ? -43.705 6.489 32.309 1.00 82.00 106 LEU A O 1
ATOM 818 N N . GLN A 1 107 ? -44.618 5.445 34.067 1.00 81.62 107 GLN A N 1
ATOM 819 C CA . GLN A 1 107 ? -43.658 5.920 35.069 1.00 81.62 107 GLN A CA 1
ATOM 820 C C . GLN A 1 107 ? -43.389 4.829 36.106 1.00 81.62 107 GLN A C 1
ATOM 822 O O . GLN A 1 107 ? -44.284 4.041 36.407 1.00 81.62 107 GLN A O 1
ATOM 827 N N . GLY A 1 108 ? -42.193 4.854 36.699 1.00 83.31 108 GLY A N 1
ATOM 828 C CA . GLY A 1 108 ? -41.834 4.032 37.860 1.00 83.31 108 GLY A CA 1
ATOM 829 C C . GLY A 1 108 ? -40.480 3.324 37.760 1.00 83.31 108 GLY A C 1
ATOM 830 O O . GLY A 1 108 ? -40.018 2.793 38.763 1.00 83.31 108 GLY A O 1
ATOM 831 N N . ILE A 1 109 ? -39.831 3.345 36.593 1.00 88.88 109 ILE A N 1
ATOM 832 C CA . ILE A 1 109 ? -38.438 2.915 36.415 1.00 88.88 109 ILE A CA 1
ATOM 833 C C . ILE A 1 109 ? -37.600 4.154 36.088 1.00 88.88 109 ILE A C 1
ATOM 835 O O . ILE A 1 109 ? -37.936 4.879 35.152 1.00 88.88 109 ILE A O 1
ATOM 839 N N . GLY A 1 110 ? -36.557 4.414 36.881 1.00 91.38 110 GLY A N 1
ATOM 840 C CA . GLY A 1 110 ? -35.510 5.379 36.542 1.00 91.38 110 GLY A CA 1
ATOM 841 C C . GLY A 1 110 ? -34.473 4.796 35.577 1.00 91.38 110 GLY A C 1
ATOM 842 O O . GLY A 1 110 ? -34.435 3.587 35.358 1.00 91.38 110 GLY A O 1
ATOM 843 N N . THR A 1 111 ? -33.628 5.659 35.024 1.00 94.06 111 THR A N 1
ATOM 844 C CA . THR A 1 111 ? -32.695 5.352 33.932 1.00 94.06 111 THR A CA 1
ATOM 845 C C . THR A 1 111 ? -31.256 5.415 34.450 1.00 94.06 111 THR A C 1
ATOM 847 O O . THR A 1 111 ? -30.545 6.388 34.203 1.00 94.06 111 THR A O 1
ATOM 850 N N . TRP A 1 112 ? -30.809 4.418 35.222 1.00 96.12 112 TRP A N 1
ATOM 851 C CA . TRP A 1 112 ? -29.440 4.378 35.756 1.00 96.12 112 TRP A CA 1
ATOM 852 C C . TRP A 1 112 ? -28.427 3.945 34.679 1.00 96.12 112 TRP A C 1
ATOM 854 O O . TRP A 1 112 ? -27.839 2.866 34.728 1.00 96.12 112 TRP A O 1
ATOM 864 N N . THR A 1 113 ? -28.220 4.818 33.689 1.00 97.56 113 THR A N 1
ATOM 865 C CA . THR A 1 113 ? -27.352 4.585 32.522 1.00 97.56 113 THR A CA 1
ATOM 866 C C . THR A 1 113 ? -25.918 4.248 32.915 1.00 97.56 113 THR A C 1
ATOM 868 O O . THR A 1 113 ? -25.318 3.352 32.331 1.00 97.56 113 THR A O 1
ATOM 871 N N . ASN A 1 114 ? -25.369 4.919 33.933 1.00 96.94 114 ASN A N 1
ATOM 872 C CA . ASN A 1 114 ? -24.005 4.646 34.379 1.00 96.94 114 ASN A CA 1
ATOM 873 C C . ASN A 1 114 ? -23.851 3.212 34.911 1.00 96.94 114 ASN A C 1
ATOM 875 O O . ASN A 1 114 ? -22.857 2.554 34.634 1.00 96.94 114 ASN A O 1
ATOM 879 N N . GLY A 1 115 ? -24.866 2.689 35.610 1.00 95.25 115 GLY A N 1
ATOM 880 C CA . GLY A 1 115 ? -24.876 1.294 36.046 1.00 95.25 115 GLY A CA 1
ATOM 881 C C . GLY A 1 115 ? -24.834 0.328 34.866 1.00 95.25 115 GLY A C 1
ATOM 882 O O . GLY A 1 115 ? -24.088 -0.645 34.904 1.00 95.25 115 GLY A O 1
ATOM 883 N N . ALA A 1 116 ? -25.585 0.615 33.801 1.00 96.81 116 ALA A N 1
ATOM 884 C CA . ALA A 1 116 ? -25.559 -0.188 32.582 1.00 96.81 116 ALA A CA 1
ATOM 885 C C . ALA A 1 116 ? -24.162 -0.203 31.937 1.00 96.81 116 ALA A C 1
ATOM 887 O O . ALA A 1 116 ? -23.637 -1.274 31.651 1.00 96.81 116 ALA A O 1
ATOM 888 N N . LEU A 1 117 ? -23.519 0.957 31.773 1.00 97.75 117 LEU A N 1
ATOM 889 C CA . LEU A 1 117 ? -22.172 1.027 31.192 1.00 97.75 117 LEU A CA 1
ATOM 890 C C . LEU A 1 117 ? -21.128 0.298 32.049 1.00 97.75 117 LEU A C 1
ATOM 892 O O . LEU A 1 117 ? -20.301 -0.424 31.501 1.00 97.75 117 LEU A O 1
ATOM 896 N N . ILE A 1 118 ? -21.216 0.408 33.381 1.00 96.06 118 ILE A N 1
ATOM 897 C CA . ILE A 1 118 ? -20.354 -0.347 34.306 1.00 96.06 118 ILE A CA 1
ATOM 898 C C . ILE A 1 118 ? -20.530 -1.851 34.086 1.00 96.06 118 ILE A C 1
ATOM 900 O O . ILE A 1 118 ? -19.547 -2.573 33.954 1.00 96.06 118 ILE A O 1
ATOM 904 N N . ARG A 1 119 ? -21.775 -2.331 33.990 1.00 96.06 119 ARG A N 1
ATOM 905 C CA . ARG A 1 119 ? -22.029 -3.757 33.764 1.00 96.06 119 ARG A CA 1
ATOM 906 C C . ARG A 1 119 ? -21.523 -4.234 32.410 1.00 96.06 119 ARG A C 1
ATOM 908 O O . ARG A 1 119 ? -20.996 -5.339 32.343 1.00 96.06 119 ARG A O 1
ATOM 915 N N . SER A 1 120 ? -21.677 -3.420 31.366 1.00 96.19 120 SER A N 1
ATOM 916 C CA . SER A 1 120 ? -21.153 -3.736 30.036 1.00 96.19 120 SER A CA 1
ATOM 917 C C . SER A 1 120 ? -19.632 -3.890 30.069 1.00 96.19 120 SER A C 1
ATOM 919 O O . SER A 1 120 ? -19.114 -4.935 29.682 1.00 96.19 120 SER A O 1
ATOM 921 N N . ARG A 1 121 ? -18.927 -2.912 30.657 1.00 94.19 121 ARG A N 1
ATOM 922 C CA . ARG A 1 121 ? -17.475 -2.964 30.873 1.00 94.19 121 ARG A CA 1
ATOM 923 C C . ARG A 1 121 ? -17.053 -4.241 31.595 1.00 94.19 121 ARG A C 1
ATOM 925 O O . ARG A 1 121 ? -16.139 -4.928 31.157 1.00 94.19 121 ARG A O 1
ATOM 932 N N . ASP A 1 122 ? -17.723 -4.561 32.699 1.00 93.50 122 ASP A N 1
ATOM 933 C CA . ASP A 1 122 ? -17.366 -5.714 33.523 1.00 93.50 122 ASP A CA 1
ATOM 934 C C . ASP A 1 122 ? -17.600 -7.044 32.774 1.00 93.50 122 ASP A C 1
ATOM 936 O O . ASP A 1 122 ? -16.837 -7.991 32.958 1.00 93.50 122 ASP A O 1
ATOM 940 N N . LEU A 1 123 ? -18.616 -7.124 31.901 1.00 93.81 123 LEU A N 1
ATOM 941 C CA . LEU A 1 123 ? -18.824 -8.279 31.018 1.00 93.81 123 LEU A CA 1
ATOM 942 C C . LEU A 1 123 ? -17.731 -8.392 29.948 1.00 93.81 123 LEU A C 1
ATOM 944 O O . LEU A 1 123 ? -17.248 -9.493 29.708 1.00 93.81 123 LEU A O 1
ATOM 948 N N . MET A 1 124 ? -17.312 -7.279 29.341 1.00 90.94 124 MET A N 1
ATOM 949 C CA . MET A 1 124 ? -16.209 -7.268 28.370 1.00 90.94 124 MET A CA 1
ATOM 950 C C . MET A 1 124 ? -14.891 -7.709 29.017 1.00 90.94 124 MET A C 1
ATOM 952 O O . MET A 1 124 ? -14.203 -8.573 28.483 1.00 90.94 124 MET A O 1
ATOM 956 N N . ILE A 1 125 ? -14.595 -7.214 30.223 1.00 89.00 125 ILE A N 1
ATOM 957 C CA . ILE A 1 125 ? -13.434 -7.652 31.011 1.00 89.00 125 ILE A CA 1
ATOM 958 C C . ILE A 1 125 ? -13.508 -9.153 31.320 1.00 89.00 125 ILE A C 1
ATOM 960 O O . ILE A 1 125 ? -12.493 -9.841 31.232 1.00 89.00 125 ILE A O 1
ATOM 964 N N . GLN A 1 126 ? -14.686 -9.678 31.674 1.00 90.62 126 GLN A N 1
ATOM 965 C CA . GLN A 1 126 ? -14.847 -11.115 31.905 1.00 90.62 126 GLN A CA 1
ATOM 966 C C . GLN A 1 126 ? -14.635 -11.923 30.618 1.00 90.62 126 GLN A C 1
ATOM 968 O O . GLN A 1 126 ? -13.955 -12.942 30.663 1.00 90.62 126 GLN A O 1
ATOM 973 N N . SER A 1 127 ? -15.160 -11.455 29.481 1.00 88.94 127 SER A N 1
ATOM 974 C CA . SER A 1 127 ? -14.949 -12.082 28.169 1.00 88.94 127 SER A CA 1
ATOM 975 C C . SER A 1 127 ? -13.459 -12.185 27.844 1.00 88.94 127 SER A C 1
ATOM 977 O O . SER A 1 127 ? -13.007 -13.253 27.456 1.00 88.94 127 SER A O 1
ATOM 979 N N . MET A 1 128 ? -12.681 -11.123 28.085 1.00 84.31 128 MET A N 1
ATOM 980 C CA . MET A 1 128 ? -11.222 -11.118 27.888 1.00 84.31 128 MET A CA 1
ATOM 981 C C . MET A 1 128 ? -10.479 -12.074 28.828 1.00 84.31 128 MET A C 1
ATOM 983 O O . MET A 1 128 ? -9.466 -12.656 28.458 1.00 84.31 128 MET A O 1
ATOM 987 N N . GLN A 1 129 ? -10.957 -12.240 30.064 1.00 86.69 129 GLN A N 1
ATOM 988 C CA . GLN A 1 129 ? -10.377 -13.217 30.992 1.00 86.69 129 GLN A CA 1
ATOM 989 C C . GLN A 1 129 ? -10.667 -14.656 30.560 1.00 86.69 129 GLN A C 1
ATOM 991 O O . GLN A 1 129 ? -9.814 -15.527 30.725 1.00 86.69 129 GLN A O 1
ATOM 996 N N . ASP A 1 130 ? -11.862 -14.891 30.023 1.00 88.50 130 ASP A N 1
ATOM 997 C CA . ASP A 1 130 ? -12.276 -16.185 29.490 1.00 88.50 130 ASP A CA 1
ATOM 998 C C . ASP A 1 130 ? -11.589 -16.483 28.135 1.00 88.50 130 ASP A C 1
ATOM 1000 O O . ASP A 1 130 ? -11.370 -17.652 27.822 1.00 88.50 130 ASP A O 1
ATOM 1004 N N . HIS A 1 131 ? -11.159 -15.447 27.396 1.00 84.94 131 HIS A N 1
ATOM 1005 C CA . HIS A 1 131 ? -10.485 -15.528 26.090 1.00 84.94 131 HIS A CA 1
ATOM 1006 C C . HIS A 1 131 ? -9.175 -14.716 26.037 1.00 84.94 131 HIS A C 1
ATOM 1008 O O . HIS A 1 131 ? -9.114 -13.657 25.409 1.00 84.94 131 HIS A O 1
ATOM 1014 N N . PRO A 1 132 ? -8.081 -15.205 26.646 1.00 77.44 132 PRO A N 1
ATOM 1015 C CA . PRO A 1 132 ? -6.831 -14.445 26.734 1.00 77.44 132 PRO A CA 1
ATOM 1016 C C . PRO A 1 132 ? -6.153 -14.147 25.386 1.00 77.44 132 PRO A C 1
ATOM 1018 O O . PRO A 1 132 ? -5.322 -13.249 25.325 1.00 77.44 132 PRO A O 1
ATOM 1021 N N . MET A 1 133 ? -6.489 -14.890 24.322 1.00 68.06 133 MET A N 1
ATOM 1022 C CA . MET A 1 133 ? -5.957 -14.675 22.966 1.00 68.06 133 MET A CA 1
ATOM 1023 C C . MET A 1 133 ? -6.482 -13.392 22.311 1.00 68.06 133 MET A C 1
ATOM 1025 O O . MET A 1 133 ? -5.823 -12.860 21.428 1.00 68.06 133 MET A O 1
ATOM 1029 N N . ASP A 1 134 ? -7.623 -12.864 22.767 1.00 67.38 134 ASP A N 1
ATOM 1030 C CA . ASP A 1 134 ? -8.153 -11.581 22.286 1.00 67.38 134 ASP A CA 1
ATOM 1031 C C . ASP A 1 134 ? -7.407 -10.374 22.910 1.00 67.38 134 ASP A C 1
ATOM 1033 O O . ASP A 1 134 ? -7.860 -9.233 22.803 1.00 67.38 134 ASP A O 1
ATOM 1037 N N . ALA A 1 135 ? -6.299 -10.609 23.628 1.00 59.22 135 ALA A N 1
ATOM 1038 C CA . ALA A 1 135 ? -5.441 -9.552 24.146 1.00 59.22 135 ALA A CA 1
ATOM 1039 C C . ALA A 1 135 ? -4.682 -8.843 23.002 1.00 59.22 135 ALA A C 1
ATOM 1041 O O . ALA A 1 135 ? -4.338 -9.479 21.999 1.00 59.22 135 ALA A O 1
ATOM 1042 N N . PRO A 1 136 ? -4.362 -7.543 23.156 1.00 50.19 136 PRO A N 1
ATOM 1043 C CA . PRO A 1 136 ? -3.547 -6.824 22.180 1.00 50.19 136 PRO A CA 1
ATOM 1044 C C . PRO A 1 136 ? -2.215 -7.554 21.967 1.00 50.19 136 PRO A C 1
ATOM 1046 O O . PRO A 1 136 ? -1.614 -7.994 22.948 1.00 50.19 136 PRO A O 1
ATOM 1049 N N . ASN A 1 137 ? -1.774 -7.647 20.706 1.00 50.81 137 ASN A N 1
ATOM 1050 C CA . ASN A 1 137 ? -0.571 -8.337 20.194 1.00 50.81 137 ASN A CA 1
ATOM 1051 C C . ASN A 1 137 ? -0.774 -9.771 19.666 1.00 50.81 137 ASN A C 1
ATOM 1053 O O . ASN A 1 137 ? 0.200 -10.370 19.215 1.00 50.81 137 ASN A O 1
ATOM 1057 N N . MET A 1 138 ? -1.997 -10.320 19.677 1.00 50.34 138 MET A N 1
ATOM 1058 C CA . MET A 1 138 ? -2.294 -11.604 19.014 1.00 50.34 138 MET A CA 1
ATOM 1059 C C . MET A 1 138 ? -3.428 -11.478 17.993 1.00 50.34 138 MET A C 1
ATOM 1061 O O . MET A 1 138 ? -3.143 -11.434 16.802 1.00 50.34 138 MET A O 1
ATOM 1065 N N . ASP A 1 139 ? -4.676 -11.330 18.448 1.00 53.28 139 ASP A N 1
ATOM 1066 C CA . ASP A 1 139 ? -5.864 -11.135 17.603 1.00 53.28 139 ASP A CA 1
ATOM 1067 C C . ASP A 1 139 ? -6.758 -10.041 18.226 1.00 53.28 139 ASP A C 1
ATOM 1069 O O . ASP A 1 139 ? -7.770 -10.335 18.864 1.00 53.28 139 ASP A O 1
ATOM 1073 N N . ASP A 1 140 ? -6.357 -8.767 18.110 1.00 67.19 140 ASP A N 1
ATOM 1074 C CA . ASP A 1 140 ? -7.066 -7.638 18.741 1.00 67.19 140 ASP A CA 1
ATOM 1075 C C . ASP A 1 140 ? -8.544 -7.597 18.312 1.00 67.19 140 ASP A C 1
ATOM 1077 O O . ASP A 1 140 ? -8.883 -7.354 17.148 1.00 67.19 140 ASP A O 1
ATOM 1081 N N . ARG A 1 141 ? -9.448 -7.872 19.261 1.00 76.31 141 ARG A N 1
ATOM 1082 C CA . ARG A 1 141 ? -10.890 -7.938 19.010 1.00 76.31 141 ARG A CA 1
ATOM 1083 C C . ARG A 1 141 ? -11.547 -6.609 19.351 1.00 76.31 141 ARG A C 1
ATOM 1085 O O . ARG A 1 141 ? -11.500 -6.143 20.486 1.00 76.31 141 ARG A O 1
ATOM 1092 N N . TRP A 1 142 ? -12.265 -6.044 18.384 1.00 84.19 142 TRP A N 1
ATOM 1093 C CA . TRP A 1 142 ? -13.025 -4.814 18.594 1.00 84.19 142 TRP A CA 1
ATOM 1094 C C . TRP A 1 142 ? -14.203 -5.010 19.565 1.00 84.19 142 TRP A C 1
ATOM 1096 O O . TRP A 1 142 ? -15.011 -5.929 19.406 1.00 84.19 142 TRP A O 1
ATOM 1106 N N . TYR A 1 143 ? -14.348 -4.086 20.522 1.00 88.19 143 TYR A N 1
ATOM 1107 C CA . TYR A 1 143 ? -15.480 -4.001 21.450 1.00 88.19 143 TYR A CA 1
ATOM 1108 C C . TYR A 1 143 ? -16.221 -2.666 21.292 1.00 88.19 143 TYR A C 1
ATOM 1110 O O . TYR A 1 143 ? -15.616 -1.599 21.175 1.00 88.19 143 TYR A O 1
ATOM 1118 N N . GLY A 1 144 ? -17.554 -2.698 21.373 1.00 92.38 144 GLY A N 1
ATOM 1119 C CA . GLY A 1 144 ? -18.376 -1.491 21.296 1.00 92.38 144 GLY A CA 1
ATOM 1120 C C . GLY A 1 144 ? -19.734 -1.626 21.978 1.00 92.38 144 GLY A C 1
ATOM 1121 O O . GLY A 1 144 ? -20.274 -2.719 22.136 1.00 92.38 144 GLY A O 1
ATOM 1122 N N . ASN A 1 145 ? -20.300 -0.487 22.376 1.00 95.75 145 ASN A N 1
ATOM 1123 C CA . ASN A 1 145 ? -21.616 -0.371 22.998 1.00 95.75 145 ASN A CA 1
ATOM 1124 C C . ASN A 1 145 ? -22.593 0.370 22.075 1.00 95.75 145 ASN A C 1
ATOM 1126 O O . ASN A 1 145 ? -22.289 1.461 21.599 1.00 95.75 145 ASN A O 1
ATOM 1130 N N . LEU A 1 146 ? -23.810 -0.159 21.913 1.00 96.00 146 LEU A N 1
ATOM 1131 C CA . LEU A 1 146 ? -24.964 0.582 21.392 1.00 96.00 146 LEU A CA 1
ATOM 1132 C C . LEU A 1 146 ? -25.943 0.873 22.535 1.00 96.00 146 LEU A C 1
ATOM 1134 O O . LEU A 1 146 ? -26.708 0.009 22.961 1.00 96.00 146 LEU A O 1
ATOM 1138 N N . LEU A 1 147 ? -25.936 2.112 23.022 1.00 97.19 147 LEU A N 1
ATOM 1139 C CA . LEU A 1 147 ? -26.854 2.598 24.045 1.00 97.19 147 LEU A CA 1
ATOM 1140 C C . LEU A 1 147 ? -28.116 3.191 23.404 1.00 97.19 147 LEU A C 1
ATOM 1142 O O . LEU A 1 147 ? -28.052 4.190 22.692 1.00 97.19 147 LEU A O 1
ATOM 1146 N N . VAL A 1 148 ? -29.285 2.637 23.727 1.00 95.94 148 VAL A N 1
ATOM 1147 C CA . VAL A 1 148 ? -30.590 3.195 23.336 1.00 95.94 148 VAL A CA 1
ATOM 1148 C C . VAL A 1 148 ? -31.297 3.741 24.577 1.00 95.94 148 VAL A C 1
ATOM 1150 O O . VAL A 1 148 ? -31.545 3.000 25.526 1.00 95.94 148 VAL A O 1
ATOM 1153 N N . THR A 1 149 ? -31.629 5.035 24.590 1.00 94.62 149 THR A N 1
ATOM 1154 C CA . THR A 1 149 ? -32.256 5.706 25.747 1.00 94.62 149 THR A CA 1
ATOM 1155 C C . THR A 1 149 ? -33.303 6.738 25.318 1.00 94.62 149 THR A C 1
ATOM 1157 O O . THR A 1 149 ? -33.259 7.243 24.200 1.00 94.62 149 THR A O 1
ATOM 1160 N N . ASP A 1 150 ? -34.271 7.054 26.185 1.00 90.75 150 ASP A N 1
ATOM 1161 C CA . ASP A 1 150 ? -35.410 7.933 25.865 1.00 90.75 150 ASP A CA 1
ATOM 1162 C C . ASP A 1 150 ? -35.610 9.112 26.829 1.00 90.75 150 ASP A C 1
ATOM 1164 O O . ASP A 1 150 ? -36.633 9.806 26.785 1.00 90.75 150 ASP A O 1
ATOM 1168 N N . GLY A 1 151 ? -34.642 9.348 27.715 1.00 88.44 151 GLY A N 1
ATOM 1169 C CA . GLY A 1 151 ? -34.748 10.376 28.738 1.00 88.44 151 GLY A CA 1
ATOM 1170 C C . GLY A 1 151 ? -33.451 10.639 29.488 1.00 88.44 151 GLY A C 1
ATOM 1171 O O . GLY A 1 151 ? -32.405 10.060 29.202 1.00 88.44 151 GLY A O 1
ATOM 1172 N N . ARG A 1 152 ? -33.555 11.542 30.463 1.00 93.75 152 ARG A N 1
ATOM 1173 C CA . ARG A 1 152 ? -32.461 11.900 31.368 1.00 93.75 152 ARG A CA 1
ATOM 1174 C C . ARG A 1 152 ? -32.021 10.693 32.186 1.00 93.75 152 ARG A C 1
ATOM 1176 O O . ARG A 1 152 ? -32.874 9.926 32.643 1.00 93.75 152 ARG A O 1
ATOM 1183 N N . TRP A 1 153 ? -30.721 10.559 32.413 1.00 95.88 153 TRP A N 1
ATOM 1184 C CA . TRP A 1 153 ? -30.207 9.523 33.303 1.00 95.88 153 TRP A CA 1
ATOM 1185 C C . TRP A 1 153 ? -30.525 9.856 34.766 1.00 95.88 153 TRP A C 1
ATOM 1187 O O . TRP A 1 153 ? -30.779 11.008 35.135 1.00 95.88 153 TRP A O 1
ATOM 1197 N N . THR A 1 154 ? -30.541 8.828 35.609 1.00 96.19 154 THR A N 1
ATOM 1198 C CA . THR A 1 154 ? -30.793 8.957 37.043 1.00 96.19 154 THR A CA 1
ATOM 1199 C C . THR A 1 154 ? -29.713 8.288 37.879 1.00 96.19 154 THR A C 1
ATOM 1201 O O . THR A 1 154 ? -28.993 7.408 37.413 1.00 96.19 154 THR A O 1
ATOM 1204 N N . ASN A 1 155 ? -29.675 8.644 39.157 1.00 94.38 155 ASN A N 1
ATOM 1205 C CA . ASN A 1 155 ? -28.925 7.936 40.188 1.00 94.38 155 ASN A CA 1
ATOM 1206 C C . ASN A 1 155 ? -29.365 6.462 40.310 1.00 94.38 155 ASN A C 1
ATOM 1208 O O . ASN A 1 155 ? -30.461 6.119 39.845 1.00 94.38 155 ASN A O 1
ATOM 1212 N N . PRO A 1 156 ? -28.583 5.604 41.003 1.00 95.38 156 PRO A N 1
ATOM 1213 C CA . PRO A 1 156 ? -28.902 4.184 41.157 1.00 95.38 156 PRO A CA 1
ATOM 1214 C C . PRO A 1 156 ? -30.311 3.920 41.687 1.00 95.38 156 PRO A C 1
ATOM 1216 O O . PRO A 1 1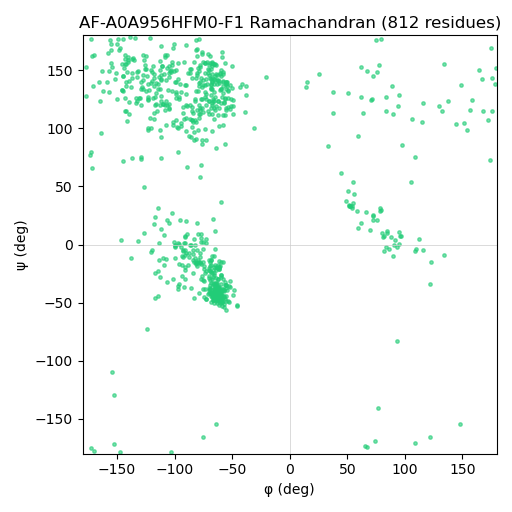56 ? -30.978 3.015 41.216 1.00 95.38 156 PRO A O 1
ATOM 1219 N N . ASN A 1 157 ? -30.811 4.770 42.591 1.00 92.56 157 ASN A N 1
ATOM 1220 C CA . ASN A 1 157 ? -32.157 4.670 43.166 1.00 92.56 157 ASN A CA 1
ATOM 1221 C C . ASN A 1 157 ? -33.302 5.145 42.249 1.00 92.56 157 ASN A C 1
ATOM 1223 O O . ASN A 1 157 ? -34.451 5.202 42.687 1.00 92.56 157 ASN A O 1
ATOM 1227 N N . GLY A 1 158 ? -33.003 5.552 41.015 1.00 91.50 158 GLY A N 1
ATOM 1228 C CA . GLY A 1 158 ? -33.986 6.019 40.043 1.00 91.50 158 GLY A CA 1
ATOM 1229 C C . GLY A 1 158 ? -34.453 7.465 40.232 1.00 91.50 158 GLY A C 1
ATOM 1230 O O . GLY A 1 158 ? -35.421 7.873 39.589 1.00 91.50 158 GLY A O 1
ATOM 1231 N N . VAL A 1 159 ? -33.817 8.251 41.113 1.00 89.50 159 VAL A N 1
ATOM 1232 C CA . VAL A 1 159 ? -34.270 9.608 41.469 1.00 89.50 159 VAL A CA 1
ATOM 1233 C C . VAL A 1 159 ? -33.154 10.644 41.352 1.00 89.50 159 VAL A C 1
ATOM 1235 O O . VAL A 1 159 ? -32.179 10.619 42.102 1.00 89.50 159 VAL A O 1
ATOM 1238 N N . GLY A 1 160 ? -33.377 11.645 40.493 1.00 90.69 160 GLY A N 1
ATOM 1239 C CA . GLY A 1 160 ? -32.442 12.757 40.293 1.00 90.69 160 GLY A CA 1
ATOM 1240 C C . GLY A 1 160 ? -31.130 12.311 39.652 1.00 90.69 160 GLY A C 1
ATOM 1241 O O . GLY A 1 160 ? -31.003 11.158 39.257 1.00 90.69 160 GLY A O 1
ATOM 1242 N N . ASN A 1 161 ? -30.177 13.231 39.540 1.00 92.88 161 ASN A N 1
ATOM 1243 C CA . ASN A 1 161 ? -28.865 12.993 38.954 1.00 92.88 161 ASN A CA 1
ATOM 1244 C C . ASN A 1 161 ? -27.770 13.662 39.810 1.00 92.88 161 ASN A C 1
ATOM 1246 O O . ASN A 1 161 ? -28.023 14.691 40.445 1.00 92.88 161 ASN A O 1
ATOM 1250 N N . ASP A 1 162 ? -26.579 13.070 39.875 1.00 93.38 162 ASP A N 1
ATOM 1251 C CA . ASP A 1 162 ? -25.424 13.592 40.609 1.00 93.38 162 ASP A CA 1
ATOM 1252 C C . ASP A 1 162 ? -24.103 13.264 39.903 1.00 93.38 162 ASP A C 1
ATOM 1254 O O . ASP A 1 162 ? -24.010 12.298 39.157 1.00 93.38 162 ASP A O 1
ATOM 1258 N N . ALA A 1 163 ? -23.069 14.067 40.155 1.00 93.00 163 ALA A N 1
ATOM 1259 C CA . ALA A 1 163 ? -21.800 13.963 39.436 1.00 93.00 163 ALA A CA 1
ATOM 1260 C C . ALA A 1 163 ? -21.063 12.626 39.633 1.00 93.00 163 ALA A C 1
ATOM 1262 O O . ALA A 1 163 ? -20.198 12.305 38.833 1.00 93.00 163 ALA A O 1
ATOM 1263 N N . GLN A 1 164 ? -21.352 11.857 40.689 1.00 93.69 164 GLN A N 1
ATOM 1264 C CA . GLN A 1 164 ? -20.679 10.576 40.923 1.00 93.69 164 GLN A CA 1
ATOM 1265 C C . GLN A 1 164 ? -21.223 9.481 40.000 1.00 93.69 164 GLN A C 1
ATOM 1267 O O . GLN A 1 164 ? -20.503 8.546 39.654 1.00 93.69 164 GLN A O 1
ATOM 1272 N N . HIS A 1 165 ? -22.495 9.583 39.620 1.00 95.25 165 HIS A N 1
ATOM 1273 C CA . HIS A 1 165 ? -23.181 8.585 38.808 1.00 95.25 165 HIS A CA 1
ATOM 1274 C C . HIS A 1 165 ? -23.400 9.047 37.368 1.00 95.25 165 HIS A C 1
ATOM 1276 O O . HIS A 1 165 ? -24.271 8.503 36.689 1.00 95.25 165 HIS A O 1
ATOM 1282 N N . ASP A 1 166 ? -22.619 10.025 36.915 1.00 97.06 166 ASP A N 1
ATOM 1283 C CA . ASP A 1 166 ? -22.676 10.520 35.549 1.00 97.06 166 ASP A CA 1
ATOM 1284 C C . ASP A 1 166 ? -22.175 9.441 34.566 1.00 97.06 166 ASP A C 1
ATOM 1286 O O . ASP A 1 166 ? -21.043 8.967 34.710 1.00 97.06 166 ASP A O 1
ATOM 1290 N N . PRO A 1 167 ? -22.992 9.005 33.588 1.00 97.69 167 PRO A N 1
ATOM 1291 C CA . PRO A 1 167 ? -22.583 8.015 32.592 1.00 97.69 167 PRO A CA 1
ATOM 1292 C C . PRO A 1 167 ? -21.405 8.456 31.713 1.00 97.69 167 PRO A C 1
ATOM 1294 O O . PRO A 1 167 ? -20.723 7.583 31.175 1.00 97.69 167 PRO A O 1
ATOM 1297 N N . GLU A 1 168 ? -21.129 9.763 31.592 1.00 97.06 168 GLU A N 1
ATOM 1298 C CA . GLU A 1 168 ? -19.929 10.264 30.902 1.00 97.06 168 GLU A CA 1
ATOM 1299 C C . GLU A 1 168 ? -18.643 9.674 31.486 1.00 97.06 168 GLU A C 1
ATOM 1301 O O . GLU A 1 168 ? -17.705 9.398 30.744 1.00 97.06 168 GLU A O 1
ATOM 1306 N N . ILE A 1 169 ? -18.610 9.445 32.806 1.00 96.00 169 ILE A N 1
ATOM 1307 C CA . ILE A 1 169 ? -17.427 8.932 33.502 1.00 96.00 169 ILE A CA 1
ATOM 1308 C C . ILE A 1 169 ? -17.061 7.558 32.954 1.00 96.00 169 ILE A C 1
ATOM 1310 O O . ILE A 1 169 ? -15.924 7.349 32.554 1.00 96.00 169 ILE A O 1
ATOM 1314 N N . THR A 1 170 ? -18.017 6.630 32.911 1.00 96.44 170 THR A N 1
ATOM 1315 C CA . THR A 1 170 ? -17.727 5.256 32.485 1.00 96.44 170 THR A CA 1
ATOM 1316 C C . THR A 1 170 ? -17.551 5.159 30.973 1.00 96.44 170 THR A C 1
ATOM 1318 O O . THR A 1 170 ? -16.665 4.442 30.524 1.00 96.44 170 THR A O 1
ATOM 1321 N N . ALA A 1 171 ? -18.344 5.890 30.179 1.00 97.25 171 ALA A N 1
ATOM 1322 C CA . ALA A 1 171 ? -18.153 5.931 28.725 1.00 97.25 171 ALA A CA 1
ATOM 1323 C C . ALA A 1 171 ? -16.767 6.488 28.357 1.00 97.25 171 ALA A C 1
ATOM 1325 O O . ALA A 1 171 ? -16.064 5.898 27.542 1.00 97.25 171 ALA A O 1
ATOM 1326 N N . GLY A 1 172 ? -16.365 7.586 29.004 1.00 95.06 172 GLY A N 1
ATOM 1327 C CA . GLY A 1 172 ? -15.059 8.204 28.818 1.00 95.06 172 GLY A CA 1
ATOM 1328 C C . GLY A 1 172 ? -13.906 7.353 29.329 1.00 95.06 172 GLY A C 1
ATOM 1329 O O . GLY A 1 172 ? -12.860 7.337 28.693 1.00 95.06 172 GLY A O 1
ATOM 1330 N N . ASP A 1 173 ? -14.081 6.633 30.434 1.00 93.00 173 ASP A N 1
ATOM 1331 C CA . ASP A 1 173 ? -13.066 5.716 30.958 1.00 93.00 173 ASP A CA 1
ATOM 1332 C C . ASP A 1 173 ? -12.798 4.571 29.973 1.00 93.00 173 ASP A C 1
ATOM 1334 O O . ASP A 1 173 ? -11.659 4.383 29.562 1.00 93.00 173 ASP A O 1
ATOM 1338 N N . MET A 1 174 ? -13.847 3.889 29.493 1.00 93.31 174 MET A N 1
ATOM 1339 C CA . MET A 1 174 ? -13.683 2.795 28.526 1.00 93.31 174 MET A CA 1
ATOM 1340 C C . MET A 1 174 ? -13.104 3.253 27.177 1.00 93.31 174 MET A C 1
ATOM 1342 O O . MET A 1 174 ? -12.454 2.462 26.495 1.00 93.31 174 MET A O 1
ATOM 1346 N N . PHE A 1 175 ? -13.354 4.503 26.770 1.00 92.56 175 PHE A N 1
ATOM 1347 C CA . PHE A 1 175 ? -12.824 5.045 25.519 1.00 92.56 175 PHE A CA 1
ATOM 1348 C C . PHE A 1 175 ? -11.388 5.573 25.659 1.00 92.56 175 PHE A C 1
ATOM 1350 O O . PHE A 1 175 ? -10.546 5.283 24.821 1.00 92.56 175 PHE A O 1
ATOM 1357 N N . ASN A 1 176 ? -11.086 6.348 26.705 1.00 89.19 176 ASN A N 1
ATOM 1358 C CA . ASN A 1 176 ? -9.785 7.018 26.832 1.00 89.19 176 ASN A CA 1
ATOM 1359 C C . ASN A 1 176 ? -8.736 6.184 27.580 1.00 89.19 176 ASN A C 1
ATOM 1361 O O . ASN A 1 176 ? -7.547 6.360 27.337 1.00 89.19 176 ASN A O 1
ATOM 1365 N N . ASN A 1 177 ? -9.164 5.321 28.508 1.00 85.44 177 ASN A N 1
ATOM 1366 C CA . ASN A 1 177 ? -8.277 4.524 29.365 1.00 85.44 177 ASN A CA 1
ATOM 1367 C C . ASN A 1 177 ? -8.371 3.013 29.083 1.00 85.44 177 ASN A C 1
ATOM 1369 O O . ASN A 1 177 ? -7.723 2.228 29.776 1.00 85.44 177 ASN A O 1
ATOM 1373 N N . GLY A 1 178 ? -9.205 2.623 28.113 1.00 84.75 178 GLY A N 1
ATOM 1374 C CA . GLY A 1 178 ? -9.439 1.245 27.701 1.00 84.75 178 GLY A CA 1
ATOM 1375 C C . GLY A 1 178 ? -10.100 0.348 28.755 1.00 84.75 178 GLY A C 1
ATOM 1376 O O . GLY A 1 178 ? -10.555 0.791 29.813 1.00 84.75 178 GLY A O 1
ATOM 1377 N N . ILE A 1 179 ? -10.187 -0.948 28.445 1.00 80.94 179 ILE A N 1
ATOM 1378 C CA . ILE A 1 179 ? -10.713 -1.998 29.326 1.00 80.94 179 ILE A CA 1
ATOM 1379 C C . ILE A 1 179 ? -9.734 -3.180 29.412 1.00 80.94 179 ILE A C 1
ATOM 1381 O O . ILE A 1 179 ? -9.167 -3.589 28.407 1.00 80.94 179 ILE A O 1
ATOM 1385 N N . GLY A 1 180 ? -9.560 -3.760 30.606 1.00 65.81 180 GLY A N 1
ATOM 1386 C CA . GLY A 1 180 ? -8.847 -5.033 30.786 1.00 65.81 180 GLY A CA 1
ATOM 1387 C C . GLY A 1 180 ? -7.826 -5.055 31.937 1.00 65.81 180 GLY A C 1
ATOM 1388 O O . GLY A 1 180 ? -7.314 -4.013 32.342 1.00 65.81 180 GLY A O 1
ATOM 1389 N N . PRO A 1 181 ? -7.514 -6.238 32.502 1.00 55.00 181 PRO A N 1
ATOM 1390 C CA . PRO A 1 181 ? -6.492 -6.392 33.541 1.00 55.00 181 PRO A CA 1
ATOM 1391 C C . PRO A 1 181 ? -5.057 -6.487 32.988 1.00 55.00 181 PRO A C 1
ATOM 1393 O O . PRO A 1 181 ? -4.117 -6.411 33.775 1.00 55.00 181 PRO A O 1
ATOM 1396 N N . PHE A 1 182 ? -4.894 -6.662 31.669 1.00 52.34 182 PHE A N 1
ATOM 1397 C CA . PHE A 1 182 ? -3.606 -6.926 31.014 1.00 52.34 182 PHE A CA 1
ATOM 1398 C C . PHE A 1 182 ? -3.124 -5.800 30.080 1.00 52.34 182 PHE A C 1
ATOM 1400 O O . PHE A 1 182 ? -1.951 -5.801 29.728 1.00 52.34 182 PHE A O 1
ATOM 1407 N N . ASN A 1 183 ? -3.971 -4.823 29.713 1.00 50.06 183 ASN A N 1
ATOM 1408 C CA . ASN A 1 183 ? -3.557 -3.644 28.940 1.00 50.06 183 ASN A CA 1
ATOM 1409 C C . ASN A 1 183 ? -4.595 -2.490 29.038 1.00 50.06 183 ASN A C 1
ATOM 1411 O O . ASN A 1 183 ? -5.777 -2.745 28.819 1.00 50.06 183 ASN A O 1
ATOM 1415 N N . PRO A 1 184 ? -4.199 -1.231 29.318 1.00 57.06 184 PRO A N 1
ATOM 1416 C CA . PRO A 1 184 ? -5.063 -0.044 29.202 1.00 57.06 184 PRO A CA 1
ATOM 1417 C C . PRO A 1 184 ? -5.387 0.409 27.754 1.00 57.06 184 PRO A C 1
ATOM 1419 O O . PRO A 1 184 ? -6.007 1.451 27.571 1.00 57.06 184 PRO A O 1
ATOM 1422 N N . ALA A 1 185 ? -4.976 -0.320 26.708 1.00 60.75 185 ALA A N 1
ATOM 1423 C CA . ALA A 1 185 ? -5.132 0.121 25.313 1.00 60.75 185 ALA A CA 1
ATOM 1424 C C . ALA A 1 185 ? -6.437 -0.308 24.607 1.00 60.75 185 ALA A C 1
ATOM 1426 O O . ALA A 1 185 ? -6.792 0.313 23.602 1.00 60.75 185 ALA A O 1
ATOM 1427 N N . THR A 1 186 ? -7.175 -1.326 25.082 1.00 75.75 186 THR A N 1
ATOM 1428 C CA . THR A 1 186 ? -8.390 -1.772 24.369 1.00 75.75 186 THR A CA 1
ATOM 1429 C C . THR A 1 186 ? -9.524 -0.773 24.544 1.00 75.75 186 THR A C 1
ATOM 1431 O O . THR A 1 186 ? -10.222 -0.748 25.556 1.00 75.75 186 THR A O 1
ATOM 1434 N N . THR A 1 187 ? -9.696 0.057 23.525 1.00 85.31 187 THR A N 1
ATOM 1435 C CA . THR A 1 187 ? -10.655 1.157 23.485 1.00 85.31 187 THR A CA 1
ATOM 1436 C C . THR A 1 187 ? -12.057 0.648 23.161 1.00 85.31 187 THR A C 1
ATOM 1438 O O . THR A 1 187 ? -12.246 -0.079 22.188 1.00 85.31 187 THR A O 1
ATOM 1441 N N . VAL A 1 188 ? -13.066 1.081 23.925 1.00 90.00 188 VAL A N 1
ATOM 1442 C CA . VAL A 1 188 ? -14.478 0.749 23.659 1.00 90.00 188 VAL A CA 1
ATOM 1443 C C . VAL A 1 188 ? -15.252 1.994 23.252 1.00 90.00 188 VAL A C 1
ATOM 1445 O O .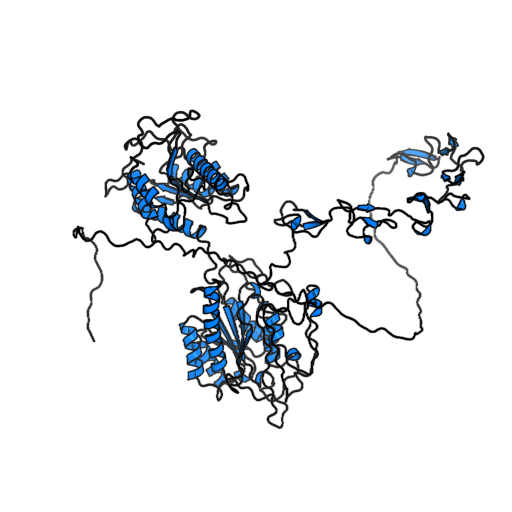 VAL A 1 188 ? -15.398 2.940 24.029 1.00 90.00 188 VAL A O 1
ATOM 1448 N N . GLN A 1 189 ? -15.828 1.971 22.052 1.00 92.75 189 GLN A N 1
ATOM 1449 C CA . GLN A 1 189 ? -16.700 3.049 21.577 1.00 92.75 189 GLN A CA 1
ATOM 1450 C C . GLN A 1 189 ? -18.124 2.895 22.132 1.00 92.75 189 GLN A C 1
ATOM 1452 O O . GLN A 1 189 ? -18.644 1.785 22.252 1.00 92.75 189 GLN A O 1
ATOM 1457 N N . THR A 1 190 ? -18.788 4.008 22.454 1.00 96.69 190 THR A N 1
ATOM 1458 C CA . THR A 1 190 ? -20.194 4.022 22.896 1.00 96.69 190 THR A CA 1
ATOM 1459 C C . THR A 1 190 ? -21.052 4.864 21.956 1.00 96.69 190 THR A C 1
ATOM 1461 O O . THR A 1 190 ? -21.111 6.089 22.067 1.00 96.69 190 THR A O 1
ATOM 1464 N N . TYR A 1 191 ? -21.771 4.192 21.057 1.00 96.62 191 TYR A N 1
ATOM 1465 C CA . TYR A 1 191 ? -22.779 4.798 20.190 1.00 96.62 191 TYR A CA 1
ATOM 1466 C C . TYR A 1 191 ? -24.073 5.014 20.967 1.00 96.62 191 TYR A C 1
ATOM 1468 O O . TYR A 1 191 ? -24.528 4.124 21.688 1.00 96.62 191 TYR A O 1
ATOM 1476 N N . VAL A 1 192 ? -24.705 6.175 20.798 1.00 97.62 192 VAL A N 1
ATOM 1477 C CA . VAL A 1 192 ? -25.933 6.517 21.526 1.00 97.62 192 VAL A CA 1
ATOM 1478 C C . VAL A 1 192 ? -27.057 6.850 20.551 1.00 97.62 192 VAL A C 1
ATOM 1480 O O . VAL A 1 192 ? -26.915 7.728 19.705 1.00 97.62 192 VAL A O 1
ATOM 1483 N N . VAL A 1 193 ? -28.203 6.187 20.700 1.00 97.25 193 VAL A N 1
ATOM 1484 C CA . VAL A 1 193 ? -29.461 6.532 20.027 1.00 97.25 193 VAL A CA 1
ATOM 1485 C C . VAL A 1 193 ? -30.419 7.114 21.061 1.00 97.25 193 VAL A C 1
ATOM 1487 O O . VAL A 1 193 ? -30.777 6.452 22.040 1.00 97.25 193 VAL A O 1
ATOM 1490 N N . TYR A 1 194 ? -30.843 8.359 20.839 1.00 96.56 194 TYR A N 1
ATOM 1491 C CA . TYR A 1 194 ? -31.745 9.079 21.733 1.00 96.56 194 TYR A CA 1
ATOM 1492 C C . TYR A 1 194 ? -33.165 9.149 21.155 1.00 96.56 194 TYR A C 1
ATOM 1494 O O . TYR A 1 194 ? -33.393 9.769 20.116 1.00 96.56 194 TYR A O 1
ATOM 1502 N N . ILE A 1 195 ? -34.138 8.546 21.842 1.00 94.94 195 ILE A N 1
ATOM 1503 C CA . ILE A 1 195 ? -35.551 8.517 21.435 1.00 94.94 195 ILE A CA 1
ATOM 1504 C C . ILE A 1 195 ? -36.323 9.615 22.169 1.00 94.94 195 ILE A C 1
ATOM 1506 O O . ILE A 1 195 ? -36.747 9.443 23.315 1.00 94.94 195 ILE A O 1
ATOM 1510 N N . GLY A 1 196 ? -36.579 10.739 21.507 1.00 90.44 196 GLY A N 1
ATOM 1511 C CA . GLY A 1 196 ? -37.236 11.867 22.160 1.00 90.44 196 GLY A CA 1
ATOM 1512 C C . GLY A 1 196 ? -37.614 13.007 21.219 1.00 90.44 196 GLY A C 1
ATOM 1513 O O . GLY A 1 196 ? -37.339 12.955 20.023 1.00 90.44 196 GLY A O 1
ATOM 1514 N N . PRO A 1 197 ? -38.277 14.053 21.740 1.00 87.56 197 PRO A N 1
ATOM 1515 C CA . PRO A 1 197 ? -38.727 15.189 20.937 1.00 87.56 197 PRO A CA 1
ATOM 1516 C C . PRO A 1 197 ? -37.575 16.049 20.392 1.00 87.56 197 PRO A C 1
ATOM 1518 O O . PRO A 1 197 ? -37.795 16.809 19.449 1.00 87.56 197 PRO A O 1
ATOM 1521 N N . GLY A 1 198 ? -36.369 15.927 20.950 1.00 88.31 198 GLY A N 1
ATOM 1522 C CA . GLY A 1 198 ? -35.203 16.731 20.598 1.00 88.31 198 GLY A CA 1
ATOM 1523 C C . GLY A 1 198 ? -35.232 18.141 21.208 1.00 88.31 198 GLY A C 1
ATOM 1524 O O . GLY A 1 198 ? -36.288 18.694 21.524 1.00 88.31 198 GLY A O 1
ATOM 1525 N N . GLY A 1 199 ? -34.056 18.732 21.394 1.00 90.06 199 GLY A N 1
ATOM 1526 C CA . GLY A 1 199 ? -33.823 20.011 22.060 1.00 90.06 199 GLY A CA 1
ATOM 1527 C C . GLY A 1 199 ? -34.060 19.992 23.572 1.00 90.06 199 GLY A C 1
ATOM 1528 O O . GLY A 1 199 ? -34.164 21.060 24.179 1.00 90.06 199 GLY A O 1
ATOM 1529 N N . ASP A 1 200 ? -34.190 18.812 24.180 1.00 94.38 200 ASP A N 1
ATOM 1530 C CA . ASP A 1 200 ? -34.399 18.663 25.616 1.00 94.38 200 ASP A CA 1
ATOM 1531 C C . ASP A 1 200 ? -33.110 18.293 26.369 1.00 94.38 200 ASP A C 1
ATOM 1533 O O . ASP A 1 200 ? -32.042 18.048 25.802 1.00 94.38 200 ASP A O 1
ATOM 1537 N N . GLN A 1 201 ? -33.209 18.305 27.698 1.00 94.44 201 GLN A N 1
ATOM 1538 C CA . GLN A 1 201 ? -32.079 18.005 28.571 1.00 94.44 201 GLN A CA 1
ATOM 1539 C C . GLN A 1 201 ? -31.617 16.541 28.450 1.00 94.44 201 GLN A C 1
ATOM 1541 O O . GLN A 1 201 ? -30.445 16.271 28.679 1.00 94.44 201 GLN A O 1
ATOM 1546 N N . GLY A 1 202 ? -32.509 15.611 28.091 1.00 93.75 202 GLY A N 1
ATOM 1547 C CA . GLY A 1 202 ? -32.157 14.208 27.877 1.00 93.75 202 GLY A CA 1
ATOM 1548 C C . GLY A 1 202 ? -31.291 14.020 26.634 1.00 93.75 202 GLY A C 1
ATOM 1549 O O . GLY A 1 202 ? -30.299 13.307 26.710 1.00 93.75 202 GLY A O 1
ATOM 1550 N N . GLU A 1 203 ? -31.597 14.712 25.531 1.00 95.81 203 GLU A N 1
ATOM 1551 C CA . GLU A 1 203 ? -30.728 14.716 24.340 1.00 95.81 203 GLU A CA 1
ATOM 1552 C C . GLU A 1 203 ? -29.359 15.324 24.657 1.00 95.81 203 GLU A C 1
ATOM 1554 O O . GLU A 1 203 ? -28.332 14.800 24.237 1.00 95.81 203 GLU A O 1
ATOM 1559 N N . THR A 1 204 ? -29.336 16.415 25.429 1.00 96.25 204 THR A N 1
ATOM 1560 C CA . THR A 1 204 ? -28.075 17.051 25.843 1.00 96.25 204 THR A CA 1
ATOM 1561 C C . THR A 1 204 ? -27.203 16.063 26.615 1.00 96.25 204 THR A C 1
ATOM 1563 O O . THR A 1 204 ? -26.046 15.878 26.263 1.00 96.25 204 THR A O 1
ATOM 1566 N N . GLU A 1 205 ? -27.777 15.379 27.605 1.00 96.31 205 GLU A N 1
ATOM 1567 C CA . GLU A 1 205 ? -27.076 14.365 28.398 1.00 96.31 205 GLU A CA 1
ATOM 1568 C C . GLU A 1 205 ? -26.648 13.158 27.542 1.00 96.31 205 GLU A C 1
ATOM 1570 O O . GLU A 1 205 ? -25.533 12.667 27.684 1.00 96.31 205 GLU A O 1
ATOM 1575 N N . ALA A 1 206 ? -27.483 12.708 26.599 1.00 97.25 206 ALA A N 1
ATOM 1576 C CA . ALA A 1 206 ? -27.136 11.628 25.673 1.00 97.25 206 ALA A CA 1
ATOM 1577 C C . ALA A 1 206 ? -25.964 12.002 24.747 1.00 97.25 206 ALA A C 1
ATOM 1579 O O . ALA A 1 206 ? -25.077 11.180 24.518 1.00 97.25 206 ALA A O 1
ATOM 1580 N N . ASN A 1 207 ? -25.929 13.244 24.251 1.00 97.31 207 ASN A N 1
ATOM 1581 C CA . ASN A 1 207 ? -24.817 13.759 23.453 1.00 97.31 207 ASN A CA 1
ATOM 1582 C C . ASN A 1 207 ? -23.514 13.762 24.244 1.00 97.31 207 ASN A C 1
ATOM 1584 O O . ASN A 1 207 ? -22.476 13.417 23.691 1.00 97.31 207 ASN A O 1
ATOM 1588 N N . GLN A 1 208 ? -23.560 14.121 25.526 1.00 97.12 208 GLN A N 1
ATOM 1589 C CA . GLN A 1 208 ? -22.358 14.112 26.347 1.00 97.12 208 GLN A CA 1
ATOM 1590 C C . GLN A 1 208 ? -21.808 12.691 26.536 1.00 97.12 208 GLN A C 1
ATOM 1592 O O . GLN A 1 208 ? -20.606 12.491 26.400 1.00 97.12 208 GLN A O 1
ATOM 1597 N N . VAL A 1 209 ? -22.676 11.694 26.750 1.00 97.88 209 VAL A N 1
ATOM 1598 C CA . VAL A 1 209 ? -22.261 10.279 26.817 1.00 97.88 209 VAL A CA 1
ATOM 1599 C C . VAL A 1 209 ? -21.651 9.812 25.496 1.00 97.88 209 VAL A C 1
ATOM 1601 O O . VAL A 1 209 ? -20.616 9.154 25.508 1.00 97.88 209 VAL A O 1
ATOM 1604 N N . ALA A 1 210 ? -22.264 10.170 24.364 1.00 96.56 210 ALA A N 1
ATOM 1605 C CA . ALA A 1 210 ? -21.764 9.826 23.033 1.00 96.56 210 ALA A CA 1
ATOM 1606 C C . ALA A 1 210 ? -20.364 10.412 22.781 1.00 96.56 210 ALA A C 1
ATOM 1608 O O . ALA A 1 210 ? -19.466 9.689 22.352 1.00 96.56 210 ALA A O 1
ATOM 1609 N N . VAL A 1 211 ? -20.177 11.695 23.114 1.00 95.50 211 VAL A N 1
ATOM 1610 C CA . VAL A 1 211 ? -18.896 12.410 23.006 1.00 95.50 211 VAL A CA 1
ATOM 1611 C C . VAL A 1 211 ? -17.841 11.812 23.927 1.00 95.50 211 VAL A C 1
ATOM 1613 O O . VAL A 1 211 ? -16.720 11.568 23.490 1.00 95.50 211 VAL A O 1
ATOM 1616 N N . ALA A 1 212 ? -18.189 11.545 25.188 1.00 96.56 212 ALA A N 1
ATOM 1617 C CA . ALA A 1 212 ? -17.276 10.908 26.130 1.00 96.56 212 ALA A CA 1
ATOM 1618 C C . ALA A 1 212 ? -16.854 9.513 25.642 1.00 96.56 212 ALA A C 1
ATOM 1620 O O . ALA A 1 212 ? -15.682 9.168 25.720 1.00 96.56 212 ALA A O 1
ATOM 1621 N N . GLY A 1 213 ? -17.793 8.747 25.083 1.00 95.12 213 GLY A N 1
ATOM 1622 C CA . GLY A 1 213 ? -17.569 7.412 24.531 1.00 95.12 213 GLY A CA 1
ATOM 1623 C C . GLY A 1 213 ? -16.976 7.369 23.121 1.00 95.12 213 GLY A C 1
ATOM 1624 O O . GLY A 1 213 ? -17.123 6.343 22.457 1.00 95.12 213 GLY A O 1
ATOM 1625 N N . GLY A 1 214 ? -16.366 8.458 22.640 1.00 91.62 214 GLY A N 1
ATOM 1626 C CA . GLY A 1 214 ? -15.591 8.464 21.396 1.00 91.62 214 GLY A CA 1
ATOM 1627 C C . GLY A 1 214 ? -16.376 8.662 20.100 1.00 91.62 214 GLY A C 1
ATOM 1628 O O . GLY A 1 214 ? -15.818 8.504 19.019 1.00 91.62 214 GLY A O 1
ATOM 1629 N N . THR A 1 215 ? -17.659 9.016 20.176 1.00 91.31 215 THR A N 1
ATOM 1630 C CA . THR A 1 215 ? -18.494 9.308 18.997 1.00 91.31 215 THR A CA 1
ATOM 1631 C C . THR A 1 215 ? -18.855 10.796 18.936 1.00 91.31 215 THR A C 1
ATOM 1633 O O . THR A 1 215 ? -18.587 11.555 19.858 1.00 91.31 215 THR A O 1
ATOM 1636 N N . ASN A 1 216 ? -19.450 11.273 17.839 1.00 89.75 216 ASN A N 1
ATOM 1637 C CA . ASN A 1 216 ? -19.676 12.717 17.662 1.00 89.75 216 ASN A CA 1
ATOM 1638 C C . ASN A 1 216 ? -20.820 13.285 18.521 1.00 89.75 216 ASN A C 1
ATOM 1640 O O . ASN A 1 216 ? -20.712 14.384 19.059 1.00 89.75 216 ASN A O 1
ATOM 1644 N N . ALA A 1 217 ? -21.954 12.588 18.564 1.00 94.12 217 ALA A N 1
ATOM 1645 C CA . ALA A 1 217 ? -23.177 12.988 19.258 1.00 94.12 217 ALA A CA 1
ATOM 1646 C C . ALA A 1 217 ? -24.156 11.807 19.264 1.00 94.12 217 ALA A C 1
ATOM 1648 O O . ALA A 1 217 ? -24.026 10.884 18.456 1.00 94.12 217 ALA A O 1
ATOM 1649 N N . ALA A 1 218 ? -25.170 11.860 20.127 1.00 96.12 218 ALA A N 1
ATOM 1650 C CA . ALA A 1 218 ? -26.261 10.904 20.072 1.00 96.12 218 ALA A CA 1
ATOM 1651 C C . ALA A 1 218 ? -27.083 11.114 18.793 1.00 96.12 218 ALA A C 1
ATOM 1653 O O . ALA A 1 218 ? -27.365 12.242 18.380 1.00 96.12 218 ALA A O 1
ATOM 1654 N N . ILE A 1 219 ? -27.509 10.018 18.171 1.00 95.25 219 ILE A N 1
ATOM 1655 C CA . ILE A 1 219 ? -28.367 10.066 16.992 1.00 95.25 219 ILE A CA 1
ATOM 1656 C C . ILE A 1 219 ? -29.817 10.204 17.457 1.00 95.25 219 ILE A C 1
ATOM 1658 O O . ILE A 1 219 ? -30.378 9.307 18.091 1.00 95.25 219 ILE A O 1
ATOM 1662 N N . LEU A 1 220 ? -30.416 11.356 17.160 1.00 94.25 220 LEU A N 1
ATOM 1663 C CA . LEU A 1 220 ? -31.785 11.690 17.541 1.00 94.25 220 LEU A CA 1
ATOM 1664 C C . LEU A 1 220 ? -32.812 10.912 16.701 1.00 94.25 220 LEU A C 1
ATOM 1666 O O . LEU A 1 220 ? -32.780 10.943 15.471 1.00 94.25 220 LEU A O 1
ATOM 1670 N N . ALA A 1 221 ? -33.781 10.300 17.379 1.00 93.94 221 ALA A N 1
ATOM 1671 C CA . ALA A 1 221 ? -34.936 9.636 16.790 1.00 93.94 221 ALA A CA 1
ATOM 1672 C C . ALA A 1 221 ? -36.249 10.234 17.326 1.00 93.94 221 ALA A C 1
ATOM 1674 O O . ALA A 1 221 ? -36.710 9.894 18.418 1.00 93.94 221 ALA A O 1
ATOM 1675 N N . GLN A 1 222 ? -36.877 11.120 16.544 1.00 91.50 222 GLN A N 1
ATOM 1676 C CA . GLN A 1 222 ? -38.130 11.794 16.930 1.00 91.50 222 GLN A CA 1
ATOM 1677 C C . GLN A 1 222 ? -39.395 11.019 16.547 1.00 91.50 222 GLN A C 1
ATOM 1679 O O . GLN A 1 222 ? -40.481 11.305 17.055 1.00 91.50 222 GLN A O 1
ATOM 1684 N N . ASP A 1 223 ? -39.267 10.061 15.632 1.00 89.00 223 ASP A N 1
ATOM 1685 C CA . ASP A 1 223 ? -40.359 9.247 15.109 1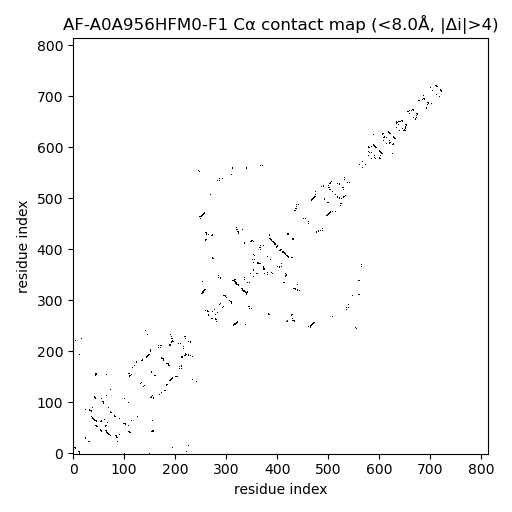.00 89.00 223 ASP A CA 1
ATOM 1686 C C . ASP A 1 223 ? -39.860 7.831 14.736 1.00 89.00 223 ASP A C 1
ATOM 1688 O O . ASP A 1 223 ? -38.646 7.602 14.697 1.00 89.00 223 ASP A O 1
ATOM 1692 N N . PRO A 1 224 ? -40.763 6.861 14.480 1.00 87.12 224 PRO A N 1
ATOM 1693 C CA . PRO A 1 224 ? -40.380 5.484 14.157 1.00 87.12 224 PRO A CA 1
ATOM 1694 C C . PRO A 1 224 ? -39.431 5.345 12.964 1.00 87.12 224 PRO A C 1
ATOM 1696 O O . PRO A 1 224 ? -38.531 4.511 12.991 1.00 87.12 224 PRO A O 1
ATOM 1699 N N . LEU A 1 225 ? -39.594 6.168 11.923 1.00 83.94 225 LEU A N 1
ATOM 1700 C CA . LEU A 1 225 ? -38.723 6.112 10.751 1.00 83.94 225 LEU A CA 1
ATOM 1701 C C . LEU A 1 225 ? -37.324 6.623 11.100 1.00 83.94 225 LEU A C 1
ATOM 1703 O O . LEU A 1 225 ? -36.332 6.023 10.693 1.00 83.94 225 LEU A O 1
ATOM 1707 N N . GLN A 1 226 ? -37.236 7.703 11.878 1.00 87.75 226 GLN A N 1
ATOM 1708 C CA . GLN A 1 226 ? -35.957 8.194 12.385 1.00 87.75 226 GLN A CA 1
ATOM 1709 C C . GLN A 1 226 ? -35.274 7.195 13.314 1.00 87.75 226 GLN A C 1
ATOM 1711 O O . GLN A 1 226 ? -34.056 7.106 13.273 1.00 87.75 226 GLN A O 1
ATOM 1716 N N . LEU A 1 227 ? -36.023 6.408 14.092 1.00 90.19 227 LEU A N 1
ATOM 1717 C CA . LEU A 1 227 ? -35.441 5.348 14.918 1.00 90.19 227 LEU A CA 1
ATOM 1718 C C . LEU A 1 227 ? -34.776 4.263 14.063 1.00 90.19 227 LEU A C 1
ATOM 1720 O O . LEU A 1 227 ? -33.636 3.890 14.333 1.00 90.19 227 LEU A O 1
ATOM 1724 N N . VAL A 1 228 ? -35.442 3.823 12.992 1.00 84.50 228 VAL A N 1
ATOM 1725 C CA . VAL A 1 228 ? -34.854 2.885 12.021 1.00 84.50 228 VAL A CA 1
ATOM 1726 C C . VAL A 1 228 ? -33.592 3.471 11.390 1.00 84.50 228 VAL A C 1
ATOM 1728 O O . VAL A 1 228 ? -32.555 2.813 11.377 1.00 84.50 228 VAL A O 1
ATOM 1731 N N . MET A 1 229 ? -33.651 4.721 10.923 1.00 81.12 229 MET A N 1
ATOM 1732 C CA . MET A 1 229 ? -32.488 5.394 10.332 1.00 81.12 229 MET A CA 1
ATOM 1733 C C . MET A 1 229 ? -31.347 5.581 11.340 1.00 81.12 229 MET A C 1
ATOM 1735 O O . MET A 1 229 ? -30.187 5.454 10.964 1.00 81.12 229 MET A O 1
ATOM 1739 N N . ALA A 1 230 ? -31.657 5.859 12.608 1.00 88.25 230 ALA A N 1
ATOM 1740 C CA . ALA A 1 230 ? -30.662 6.056 13.654 1.00 88.25 230 ALA A CA 1
ATOM 1741 C C . ALA A 1 230 ? -29.902 4.764 13.957 1.00 88.25 230 ALA A C 1
ATOM 1743 O O . ALA A 1 230 ? -28.674 4.767 13.970 1.00 88.25 230 ALA A O 1
ATOM 1744 N N . VAL A 1 231 ? -30.614 3.646 14.128 1.00 87.69 231 VAL A N 1
ATOM 1745 C CA . VAL A 1 231 ? -29.974 2.341 14.345 1.00 87.69 231 VAL A CA 1
ATOM 1746 C C . VAL A 1 231 ? -29.176 1.917 13.109 1.00 87.69 231 VAL A C 1
ATOM 1748 O O . VAL A 1 231 ? -28.042 1.478 13.252 1.00 87.69 231 VAL A O 1
ATOM 1751 N N . GLN A 1 232 ? -29.696 2.120 11.893 1.00 83.56 232 GLN A N 1
ATOM 1752 C CA . GLN A 1 232 ? -28.942 1.850 10.659 1.00 83.56 232 GLN A CA 1
ATOM 1753 C C . GLN A 1 232 ? -27.673 2.703 10.536 1.00 83.56 232 GLN A C 1
ATOM 1755 O O . GLN A 1 232 ? -26.644 2.201 10.093 1.00 83.56 232 GLN A O 1
ATOM 1760 N N . ALA A 1 233 ? -27.720 3.972 10.948 1.00 82.19 233 ALA A N 1
ATOM 1761 C CA . ALA A 1 233 ? -26.546 4.837 10.969 1.00 82.19 233 ALA A CA 1
ATOM 1762 C C . ALA A 1 233 ? -25.487 4.333 11.960 1.00 82.19 233 ALA A C 1
ATOM 1764 O O . ALA A 1 233 ? -24.308 4.342 11.622 1.00 82.19 233 ALA A O 1
ATOM 1765 N N . VAL A 1 234 ? -25.895 3.828 13.132 1.00 87.44 234 VAL A N 1
ATOM 1766 C CA . VAL A 1 234 ? -24.967 3.149 14.051 1.00 87.44 234 VAL A CA 1
ATOM 1767 C C . VAL A 1 234 ? -24.377 1.899 13.404 1.00 87.44 234 VAL A C 1
ATOM 1769 O O . VAL A 1 234 ? -23.169 1.727 13.446 1.00 87.44 234 VAL A O 1
ATOM 1772 N N . VAL A 1 235 ? -25.184 1.045 12.764 1.00 84.81 235 VAL A N 1
ATOM 1773 C CA . VAL A 1 235 ? -24.668 -0.156 12.077 1.00 84.81 235 VAL A CA 1
ATOM 1774 C C . VAL A 1 235 ? -23.644 0.213 11.007 1.00 84.81 235 VAL A C 1
ATOM 1776 O O . VAL A 1 235 ? -22.637 -0.474 10.879 1.00 84.81 235 VAL A O 1
ATOM 1779 N N . GLN A 1 236 ? -23.860 1.302 10.266 1.00 80.00 236 GLN A N 1
ATOM 1780 C CA . GLN A 1 236 ? -22.874 1.788 9.306 1.00 80.00 236 GLN A CA 1
ATOM 1781 C C . GLN A 1 236 ? -21.597 2.281 9.997 1.00 80.00 236 GLN A C 1
ATOM 1783 O O . GLN A 1 236 ? -20.514 1.914 9.568 1.00 80.00 236 GLN A O 1
ATOM 1788 N N . GLN A 1 237 ? -21.703 3.025 11.100 1.00 81.12 237 GLN A N 1
ATOM 1789 C CA . GLN A 1 237 ? -20.525 3.431 11.875 1.00 81.12 237 GLN A CA 1
ATOM 1790 C C . GLN A 1 237 ? -19.768 2.224 12.442 1.00 81.12 237 GLN A C 1
ATOM 1792 O O . GLN A 1 237 ? -18.544 2.218 12.432 1.00 81.12 237 GLN A O 1
ATOM 1797 N N . ILE A 1 238 ? -20.470 1.185 12.900 1.00 82.25 238 ILE A N 1
ATOM 1798 C CA . ILE A 1 238 ? -19.851 -0.069 13.344 1.00 82.25 238 ILE A CA 1
ATOM 1799 C C . ILE A 1 238 ? -19.165 -0.758 12.163 1.00 82.25 238 ILE A C 1
ATOM 1801 O O . ILE A 1 238 ? -18.038 -1.205 12.314 1.00 82.25 238 ILE A O 1
ATOM 1805 N N . LYS A 1 239 ? -19.791 -0.810 10.980 1.00 75.69 239 LYS A N 1
ATOM 1806 C CA . LYS A 1 239 ? -19.144 -1.327 9.764 1.00 75.69 239 LYS A CA 1
ATOM 1807 C C . LYS A 1 239 ? -17.848 -0.588 9.475 1.00 75.69 239 LYS A C 1
ATOM 1809 O O . LYS A 1 239 ? -16.845 -1.250 9.298 1.00 75.69 239 LYS A O 1
ATOM 1814 N N . ASP A 1 240 ? -17.861 0.739 9.500 1.00 69.12 240 ASP A N 1
ATOM 1815 C CA . ASP A 1 240 ? -16.679 1.557 9.216 1.00 69.12 240 ASP A CA 1
ATOM 1816 C C . ASP A 1 240 ? -15.549 1.362 10.256 1.00 69.12 240 ASP A C 1
ATOM 1818 O O . ASP A 1 240 ? -14.393 1.646 9.957 1.00 69.12 240 ASP A O 1
ATOM 1822 N N . ASN A 1 241 ? -15.872 0.890 11.472 1.00 66.38 241 ASN A N 1
ATOM 1823 C CA . ASN A 1 241 ? -14.908 0.639 12.553 1.00 66.38 241 ASN A CA 1
ATOM 1824 C C . ASN A 1 241 ? -14.444 -0.827 12.656 1.00 66.38 241 ASN A C 1
ATOM 1826 O O . ASN A 1 241 ? -13.304 -1.073 13.030 1.00 66.38 241 ASN A O 1
ATOM 1830 N N . VAL A 1 242 ? -15.324 -1.796 12.382 1.00 64.81 242 VAL A N 1
ATOM 1831 C CA . VAL A 1 242 ? -15.053 -3.242 12.536 1.00 64.81 242 VAL A CA 1
ATOM 1832 C C . VAL A 1 242 ? -14.626 -3.877 11.223 1.00 64.81 242 VAL A C 1
ATOM 1834 O O . VAL A 1 242 ? -13.791 -4.776 11.197 1.00 64.81 242 VAL A O 1
ATOM 1837 N N . VAL A 1 243 ? -15.179 -3.398 10.112 1.00 56.31 243 VAL A N 1
ATOM 1838 C CA . VAL A 1 243 ? -14.564 -3.601 8.809 1.00 56.31 243 VAL A CA 1
ATOM 1839 C C . VAL A 1 243 ? -13.524 -2.500 8.732 1.00 56.31 243 VAL A C 1
ATOM 1841 O O . VAL A 1 243 ? -13.870 -1.362 8.421 1.00 56.31 243 VAL A O 1
ATOM 1844 N N . ALA A 1 244 ? -12.268 -2.811 9.067 1.00 43.19 244 ALA A N 1
ATOM 1845 C CA . ALA A 1 244 ? -11.162 -1.909 8.766 1.00 43.19 244 ALA A CA 1
ATOM 1846 C C . ALA A 1 244 ? -11.383 -1.338 7.353 1.00 43.19 244 ALA A C 1
ATOM 1848 O O . ALA A 1 244 ? -11.801 -2.105 6.468 1.00 43.19 244 ALA A O 1
ATOM 1849 N N . PRO A 1 245 ? -11.154 -0.037 7.093 1.00 43.53 245 PRO A N 1
ATOM 1850 C CA . PRO A 1 245 ? -11.020 0.425 5.726 1.00 43.53 245 PRO A CA 1
ATOM 1851 C C . PRO A 1 245 ? -9.770 -0.261 5.170 1.00 43.53 245 PRO A C 1
ATOM 1853 O O . PRO A 1 245 ? -8.668 0.268 5.211 1.00 43.53 245 PRO A O 1
ATOM 1856 N N . ASN A 1 246 ? -9.939 -1.501 4.709 1.00 49.62 246 ASN A N 1
ATOM 1857 C CA . ASN A 1 246 ? -8.969 -2.216 3.913 1.00 49.62 246 ASN A CA 1
ATOM 1858 C C . ASN A 1 246 ? -8.641 -1.263 2.781 1.00 49.62 246 ASN A C 1
ATOM 1860 O O . ASN A 1 246 ? -9.564 -0.957 2.032 1.00 49.62 246 ASN A O 1
ATOM 1864 N N . CYS A 1 247 ? -7.390 -0.805 2.679 1.00 56.50 247 CYS A N 1
ATOM 1865 C CA . CYS A 1 247 ? -6.846 -0.078 1.533 1.00 56.50 247 CYS A CA 1
ATOM 1866 C C . CYS A 1 247 ? -7.553 -0.554 0.257 1.00 56.50 247 CYS A C 1
ATOM 1868 O O . CYS A 1 247 ? -7.315 -1.680 -0.207 1.00 56.50 247 CYS A O 1
ATOM 1870 N N . ILE A 1 248 ? -8.537 0.219 -0.224 1.00 52.84 248 ILE A N 1
ATOM 1871 C CA . ILE A 1 248 ? -9.588 -0.308 -1.102 1.00 52.84 248 ILE A CA 1
ATOM 1872 C C . ILE A 1 248 ? -8.966 -0.471 -2.491 1.00 52.84 248 ILE A C 1
ATOM 1874 O O . ILE A 1 248 ? -9.019 0.416 -3.334 1.00 52.84 248 ILE A O 1
ATOM 1878 N N . GLY A 1 249 ? -8.330 -1.623 -2.715 1.00 60.59 249 GLY A N 1
ATOM 1879 C CA . GLY A 1 249 ? -7.563 -1.913 -3.926 1.00 60.59 249 GLY A CA 1
ATOM 1880 C C . GLY A 1 249 ? -6.044 -1.990 -3.750 1.00 60.59 249 GLY A C 1
ATOM 1881 O O . GLY A 1 249 ? -5.374 -2.369 -4.712 1.00 60.59 249 GLY A O 1
ATOM 1882 N N . GLY A 1 250 ? -5.466 -1.720 -2.577 1.00 74.75 250 GLY A N 1
ATOM 1883 C CA . GLY A 1 250 ? -4.002 -1.629 -2.446 1.00 74.75 250 GLY A CA 1
ATOM 1884 C C . GLY A 1 250 ? -3.432 -0.324 -3.037 1.00 74.75 250 GLY A C 1
ATOM 1885 O O . GLY A 1 250 ? -4.156 0.436 -3.685 1.00 74.75 250 GLY A O 1
ATOM 1886 N N . LEU A 1 251 ? -2.119 -0.107 -2.897 1.00 82.44 251 LEU A N 1
ATOM 1887 C CA . LEU A 1 251 ? -1.410 0.991 -3.575 1.00 82.44 251 LEU A CA 1
ATOM 1888 C C . LEU A 1 251 ? -1.580 0.906 -5.112 1.00 82.44 251 LEU A C 1
ATOM 1890 O O . LEU A 1 251 ? -1.701 -0.199 -5.652 1.00 82.44 251 LEU A O 1
ATOM 1894 N N . PRO A 1 252 ? -1.603 2.019 -5.867 1.00 88.19 252 PRO A N 1
ATOM 1895 C CA . PRO A 1 252 ? -1.688 1.984 -7.328 1.00 88.19 252 PRO A CA 1
ATOM 1896 C C . PRO A 1 252 ? -0.517 1.241 -7.984 1.00 88.19 252 PRO A C 1
ATOM 1898 O O . PRO A 1 252 ? 0.619 1.301 -7.518 1.00 88.19 252 PRO A O 1
ATOM 1901 N N . ARG A 1 253 ? -0.788 0.543 -9.094 1.00 91.62 253 ARG A N 1
ATOM 1902 C CA . ARG A 1 253 ? 0.209 -0.206 -9.877 1.00 91.62 253 ARG A CA 1
ATOM 1903 C C . ARG A 1 253 ? 0.506 0.545 -11.170 1.00 91.62 253 ARG A C 1
ATOM 1905 O O . ARG A 1 253 ? -0.391 0.753 -11.990 1.00 91.62 253 ARG A O 1
ATOM 1912 N N . ILE A 1 254 ? 1.761 0.935 -11.363 1.00 96.50 254 ILE A N 1
ATOM 1913 C CA . ILE A 1 254 ? 2.216 1.728 -12.506 1.00 96.50 254 ILE A CA 1
ATOM 1914 C C . ILE A 1 254 ? 3.197 0.915 -13.341 1.00 96.50 254 ILE A C 1
ATOM 1916 O O . ILE A 1 254 ? 4.253 0.524 -12.856 1.00 96.50 254 ILE A O 1
ATOM 1920 N N . MET A 1 255 ? 2.871 0.697 -14.614 1.00 98.31 255 MET A N 1
ATOM 1921 C CA . MET A 1 255 ? 3.778 0.053 -15.564 1.00 98.31 255 MET A CA 1
ATOM 1922 C C . MET A 1 255 ? 4.374 1.081 -16.523 1.00 98.31 255 MET A C 1
ATOM 1924 O O . MET A 1 255 ? 3.662 1.696 -17.325 1.00 98.31 255 MET A O 1
ATOM 1928 N N . ILE A 1 256 ? 5.693 1.240 -16.480 1.00 98.56 256 ILE A N 1
ATOM 1929 C CA . ILE A 1 256 ? 6.442 2.008 -17.472 1.00 98.56 256 ILE A CA 1
ATOM 1930 C C . ILE A 1 256 ? 6.695 1.113 -18.684 1.00 98.56 256 ILE A C 1
ATOM 1932 O O . ILE A 1 256 ? 7.253 0.027 -18.563 1.00 98.56 256 ILE A O 1
ATOM 1936 N N . ILE A 1 257 ? 6.289 1.568 -19.866 1.00 98.56 257 ILE A N 1
ATOM 1937 C CA . ILE A 1 257 ? 6.489 0.875 -21.139 1.00 98.56 257 ILE A CA 1
ATOM 1938 C C . ILE A 1 257 ? 7.473 1.714 -21.954 1.00 98.56 257 ILE A C 1
ATOM 1940 O O . ILE A 1 257 ? 7.093 2.717 -22.560 1.00 98.56 257 ILE A O 1
ATOM 1944 N N . LEU A 1 258 ? 8.742 1.321 -21.938 1.00 98.38 258 LEU A N 1
ATOM 1945 C CA . LEU A 1 258 ? 9.853 2.069 -22.513 1.00 98.38 258 LEU A CA 1
ATOM 1946 C C . LEU A 1 258 ? 10.236 1.539 -23.901 1.00 98.38 258 LEU A C 1
ATOM 1948 O O . LEU A 1 258 ? 10.437 0.341 -24.111 1.00 98.38 258 LEU A O 1
ATOM 1952 N N . ASP A 1 259 ? 10.361 2.447 -24.860 1.00 96.62 259 ASP A N 1
ATOM 1953 C CA . ASP A 1 259 ? 10.905 2.152 -26.181 1.00 96.62 259 ASP A CA 1
ATOM 1954 C C . ASP A 1 259 ? 12.395 1.794 -26.084 1.00 96.62 259 ASP A C 1
ATOM 1956 O O . ASP A 1 259 ? 13.209 2.551 -25.564 1.00 96.62 259 ASP A O 1
ATOM 1960 N N . ALA A 1 260 ? 12.738 0.612 -26.583 1.00 95.75 260 ALA A N 1
ATOM 1961 C CA . ALA A 1 260 ? 14.088 0.076 -26.705 1.00 95.75 260 ALA A CA 1
ATOM 1962 C C . ALA A 1 260 ? 14.475 -0.099 -28.183 1.00 95.75 260 ALA A C 1
ATOM 1964 O O . ALA A 1 260 ? 15.206 -1.018 -28.562 1.00 95.75 260 ALA A O 1
ATOM 1965 N N . SER A 1 261 ? 13.959 0.764 -29.058 1.00 94.06 261 SER A N 1
ATOM 1966 C CA . SER A 1 261 ? 14.430 0.859 -30.432 1.00 94.06 261 SER A CA 1
ATOM 1967 C C . SER A 1 261 ? 15.874 1.373 -30.490 1.00 94.06 261 SER A C 1
ATOM 1969 O O . SER A 1 261 ? 16.363 2.076 -29.605 1.00 94.06 261 SER A O 1
ATOM 1971 N N . SER A 1 262 ? 16.591 1.050 -31.568 1.00 92.56 262 SER A N 1
ATOM 1972 C CA . SER A 1 262 ? 17.991 1.468 -31.701 1.00 92.56 262 SER A CA 1
ATOM 1973 C C . SER A 1 262 ? 18.171 2.986 -31.790 1.00 92.56 262 SER A C 1
ATOM 1975 O O . SER A 1 262 ? 19.291 3.461 -31.608 1.00 92.56 262 SER A O 1
ATOM 1977 N N . SER A 1 263 ? 17.117 3.755 -32.105 1.00 90.94 263 SER A N 1
ATOM 1978 C CA . SER A 1 263 ? 17.193 5.220 -32.132 1.00 90.94 263 SER A CA 1
ATOM 1979 C C . SER A 1 263 ? 17.435 5.818 -30.752 1.00 90.94 263 SER A C 1
ATOM 1981 O O . SER A 1 263 ? 18.135 6.824 -30.684 1.00 90.94 263 SER A O 1
ATOM 1983 N N . MET A 1 264 ? 17.041 5.127 -29.678 1.00 93.25 264 MET A N 1
ATOM 1984 C CA . MET A 1 264 ? 17.323 5.532 -28.297 1.00 93.25 264 MET A CA 1
ATOM 1985 C C . MET A 1 264 ? 18.822 5.608 -27.978 1.00 93.25 264 MET A C 1
ATOM 1987 O O . MET A 1 264 ? 19.210 6.314 -27.053 1.00 93.25 264 MET A O 1
ATOM 1991 N N . LEU A 1 265 ? 19.677 4.922 -28.747 1.00 93.38 265 LEU A N 1
ATOM 1992 C CA . LEU A 1 265 ? 21.141 4.953 -28.604 1.00 93.38 265 LEU A CA 1
ATOM 1993 C C . LEU A 1 265 ? 21.827 5.982 -29.522 1.00 93.38 265 LEU A C 1
ATOM 1995 O O . LEU A 1 265 ? 23.050 6.134 -29.502 1.00 93.38 265 LEU A O 1
ATOM 1999 N N . ASN A 1 266 ? 21.060 6.680 -30.357 1.00 90.25 266 ASN A N 1
ATOM 2000 C CA . ASN A 1 266 ? 21.569 7.687 -31.281 1.00 90.25 266 ASN A CA 1
ATOM 2001 C C . ASN A 1 266 ? 21.172 9.095 -30.816 1.00 90.25 266 ASN A C 1
ATOM 2003 O O . ASN A 1 266 ? 20.265 9.271 -30.008 1.00 90.25 266 ASN A O 1
ATOM 2007 N N . PHE A 1 267 ? 21.838 10.117 -31.352 1.00 87.44 267 PHE A N 1
ATOM 2008 C CA . PHE A 1 267 ? 21.477 11.520 -31.123 1.00 87.44 267 PHE A CA 1
ATOM 2009 C C . PHE A 1 267 ? 21.491 12.320 -32.435 1.00 87.44 267 PHE A C 1
ATOM 2011 O O . PHE A 1 267 ? 21.799 11.785 -33.508 1.00 87.44 267 PHE A O 1
ATOM 2018 N N . ASN A 1 268 ? 21.133 13.608 -32.362 1.00 85.12 268 ASN A N 1
ATOM 2019 C CA . ASN A 1 268 ? 21.127 14.538 -33.498 1.00 85.12 268 ASN A CA 1
ATOM 2020 C C . ASN A 1 268 ? 20.283 14.016 -34.682 1.00 85.12 268 ASN A C 1
ATOM 2022 O O . ASN A 1 268 ? 20.772 13.858 -35.807 1.00 85.12 268 ASN A O 1
ATOM 2026 N N . GLY A 1 269 ? 19.023 13.673 -34.412 1.00 79.12 269 GLY A N 1
ATOM 2027 C CA . GLY A 1 269 ? 18.078 13.128 -35.385 1.00 79.12 269 GLY A CA 1
ATOM 2028 C C . GLY A 1 269 ? 18.448 11.739 -35.906 1.00 79.12 269 GLY A C 1
ATOM 2029 O O . GLY A 1 269 ? 18.139 11.418 -37.055 1.00 79.12 269 GLY A O 1
ATOM 2030 N N . GLY A 1 270 ? 19.168 10.942 -35.110 1.00 81.38 270 GLY A N 1
ATOM 2031 C CA . GLY A 1 270 ? 19.598 9.590 -35.475 1.00 81.38 270 GLY A CA 1
ATOM 2032 C C . GLY A 1 270 ? 20.765 9.541 -36.467 1.00 81.38 270 GLY A C 1
ATOM 2033 O O . GLY A 1 270 ? 20.931 8.547 -37.175 1.00 81.38 270 GLY A O 1
ATOM 2034 N N . THR A 1 271 ? 21.547 10.620 -36.577 1.00 84.06 271 THR A N 1
ATOM 2035 C CA . THR A 1 271 ? 22.654 10.711 -37.549 1.00 84.06 271 THR A CA 1
ATOM 2036 C C . THR A 1 271 ? 24.007 10.288 -36.985 1.00 84.06 271 THR A C 1
ATOM 2038 O O . THR A 1 271 ? 24.914 9.975 -37.760 1.00 84.06 271 THR A O 1
ATOM 2041 N N . GLU A 1 272 ? 24.141 10.235 -35.660 1.00 87.19 272 GLU A N 1
ATOM 2042 C CA . GLU A 1 272 ? 25.381 9.906 -34.957 1.00 87.19 272 GLU A CA 1
ATOM 2043 C C . GLU A 1 272 ? 25.083 9.040 -33.713 1.00 87.19 272 GLU A C 1
ATOM 2045 O O . GLU A 1 272 ? 24.011 9.189 -33.117 1.00 87.19 272 GLU A O 1
ATOM 2050 N N . PRO A 1 273 ? 25.992 8.124 -33.314 1.00 88.62 273 PRO A N 1
ATOM 2051 C CA . PRO A 1 273 ? 25.876 7.418 -32.039 1.00 88.62 273 PRO A CA 1
ATOM 2052 C C . PRO A 1 273 ? 26.031 8.404 -30.882 1.00 88.62 273 PRO A C 1
ATOM 2054 O O . PRO A 1 273 ? 26.887 9.290 -30.933 1.00 88.62 273 PRO A O 1
ATOM 2057 N N . ALA A 1 274 ? 25.209 8.259 -29.851 1.00 89.81 274 ALA A N 1
ATOM 2058 C CA . ALA A 1 274 ? 25.224 9.180 -28.728 1.00 89.81 274 ALA A CA 1
ATOM 2059 C C . ALA A 1 274 ? 26.434 8.946 -27.803 1.00 89.81 274 ALA A C 1
ATOM 2061 O O . ALA A 1 274 ? 26.757 7.795 -27.501 1.00 89.81 274 ALA A O 1
ATOM 2062 N N . PRO A 1 275 ? 27.103 10.012 -27.328 1.00 90.94 275 PRO A N 1
ATOM 2063 C CA . PRO A 1 275 ? 28.094 9.890 -26.266 1.00 90.94 275 PRO A CA 1
ATOM 2064 C C . PRO A 1 275 ? 27.424 9.580 -24.917 1.00 90.94 275 PRO A C 1
ATOM 2066 O O . PRO A 1 275 ? 26.220 9.796 -24.749 1.00 90.94 275 PRO A O 1
ATOM 2069 N N . LYS A 1 276 ? 28.229 9.121 -23.950 1.00 92.31 276 LYS A N 1
ATOM 2070 C CA . LYS A 1 276 ? 27.787 8.785 -22.590 1.00 92.31 276 LYS A CA 1
ATOM 2071 C C . LYS A 1 276 ? 26.954 9.903 -21.964 1.00 92.31 276 LYS A C 1
ATOM 2073 O O . LYS A 1 276 ? 27.394 11.052 -21.907 1.00 92.31 276 LYS A O 1
ATOM 2078 N N . GLY A 1 277 ? 25.745 9.558 -21.521 1.00 90.62 277 GLY A N 1
ATOM 2079 C CA . GLY A 1 277 ? 24.815 10.475 -20.857 1.00 90.62 277 GLY A CA 1
ATOM 2080 C C . GLY A 1 277 ? 23.963 11.332 -21.799 1.00 90.62 277 GLY A C 1
ATOM 2081 O O . GLY A 1 277 ? 23.141 12.108 -21.322 1.00 90.62 277 GLY A O 1
ATOM 2082 N N . MET A 1 278 ? 24.145 11.233 -23.121 1.00 91.31 278 MET A N 1
ATOM 2083 C CA . MET A 1 278 ? 23.379 12.028 -24.094 1.00 91.31 278 MET A CA 1
ATOM 2084 C C . MET A 1 278 ? 22.385 11.209 -24.911 1.00 91.31 278 MET A C 1
ATOM 2086 O O . MET A 1 278 ? 21.562 11.801 -25.612 1.00 91.31 278 MET A O 1
ATOM 2090 N N . SER A 1 279 ? 22.447 9.878 -24.856 1.00 92.50 279 SER A N 1
ATOM 2091 C CA . SER A 1 279 ? 21.487 9.048 -25.582 1.00 92.50 279 SER A CA 1
ATOM 2092 C C . SER A 1 279 ? 20.082 9.205 -24.994 1.00 92.50 279 SER A C 1
ATOM 2094 O O . SER A 1 279 ? 19.923 9.591 -23.832 1.00 92.50 279 SER A O 1
ATOM 2096 N N . GLY A 1 280 ? 19.050 8.918 -25.790 1.00 93.88 280 GLY A N 1
ATOM 2097 C CA . GLY A 1 280 ? 17.688 8.832 -25.265 1.00 93.88 280 GLY A CA 1
ATOM 2098 C C . GLY A 1 280 ? 17.596 7.780 -24.155 1.00 93.88 280 GLY A C 1
ATOM 2099 O O . GLY A 1 280 ? 16.975 8.018 -23.125 1.00 93.88 280 GLY A O 1
ATOM 2100 N N . TRP A 1 281 ? 18.300 6.659 -24.309 1.00 95.31 281 TRP A N 1
ATOM 2101 C CA . TRP A 1 281 ? 18.375 5.618 -23.288 1.00 95.31 281 TRP A CA 1
ATOM 2102 C C . TRP A 1 281 ? 18.954 6.125 -21.961 1.00 95.31 281 TRP A C 1
ATOM 2104 O O . TRP A 1 281 ? 18.345 5.923 -20.914 1.00 95.31 281 TRP A O 1
ATOM 2114 N N . ASP A 1 282 ? 20.081 6.841 -22.000 1.00 94.88 282 ASP A N 1
ATOM 2115 C CA . ASP A 1 282 ? 20.731 7.376 -20.795 1.00 94.88 282 ASP A CA 1
ATOM 2116 C C . ASP A 1 282 ? 19.831 8.375 -20.069 1.00 94.88 282 ASP A C 1
ATOM 2118 O O . ASP A 1 282 ? 19.703 8.341 -18.847 1.00 94.88 282 ASP A O 1
ATOM 2122 N N . GLN A 1 283 ? 19.186 9.254 -20.834 1.00 95.56 283 GLN A N 1
ATOM 2123 C CA . GLN A 1 283 ? 18.287 10.267 -20.293 1.00 95.56 283 GLN A CA 1
ATOM 2124 C C . GLN A 1 283 ? 17.007 9.646 -19.719 1.00 95.56 283 GLN A C 1
ATOM 2126 O O . GLN A 1 283 ? 16.535 10.087 -18.672 1.00 95.56 283 GLN A O 1
ATOM 2131 N N . ALA A 1 284 ? 16.464 8.606 -20.361 1.00 96.56 284 ALA A N 1
ATOM 2132 C CA . ALA A 1 284 ? 15.326 7.855 -19.838 1.00 96.56 284 ALA A CA 1
ATOM 2133 C C . ALA A 1 284 ? 15.697 7.103 -18.554 1.00 96.56 284 ALA A C 1
ATOM 2135 O O . ALA A 1 284 ? 14.977 7.207 -17.566 1.00 96.56 284 ALA A O 1
ATOM 2136 N N . ARG A 1 285 ? 16.848 6.417 -18.522 1.00 95.88 285 ARG A N 1
ATOM 2137 C CA . ARG A 1 285 ? 17.373 5.776 -17.307 1.00 95.88 285 ARG A CA 1
ATOM 2138 C C . ARG A 1 285 ? 17.534 6.785 -16.173 1.00 95.88 285 ARG A C 1
ATOM 2140 O O . ARG A 1 285 ? 17.108 6.506 -15.060 1.00 95.88 285 ARG A O 1
ATOM 2147 N N . ALA A 1 286 ? 18.117 7.951 -16.441 1.00 94.81 286 ALA A N 1
ATOM 2148 C CA . ALA A 1 286 ? 18.312 8.976 -15.421 1.00 94.81 286 ALA A CA 1
ATOM 2149 C C . ALA A 1 286 ? 16.978 9.500 -14.857 1.00 94.81 286 ALA A C 1
ATOM 2151 O O . ALA A 1 286 ? 16.850 9.632 -13.643 1.00 94.81 286 ALA A O 1
ATOM 2152 N N . ALA A 1 287 ? 15.965 9.703 -15.706 1.00 96.44 287 ALA A N 1
ATOM 2153 C CA . ALA A 1 287 ? 14.626 10.104 -15.266 1.00 96.44 287 ALA A CA 1
ATOM 2154 C C . ALA A 1 287 ? 13.866 8.991 -14.515 1.00 96.44 287 ALA A C 1
ATOM 2156 O O . ALA A 1 287 ? 12.992 9.275 -13.698 1.00 96.44 287 ALA A O 1
ATOM 2157 N N . LEU A 1 288 ? 14.166 7.720 -14.797 1.00 96.56 288 LEU A N 1
ATOM 2158 C CA . LEU A 1 288 ? 13.472 6.575 -14.205 1.00 96.56 288 LEU A CA 1
ATOM 2159 C C . LEU A 1 288 ? 14.156 6.017 -12.952 1.00 96.56 288 LEU A C 1
ATOM 2161 O O . LEU A 1 288 ? 13.458 5.459 -12.121 1.00 96.56 288 LEU A O 1
ATOM 2165 N N . ALA A 1 289 ? 15.473 6.170 -12.795 1.00 92.88 289 ALA A N 1
ATOM 2166 C CA . ALA A 1 289 ? 16.232 5.555 -11.697 1.00 92.88 289 ALA A CA 1
ATOM 2167 C C . ALA A 1 289 ? 17.421 6.393 -11.181 1.00 92.88 289 ALA A C 1
ATOM 2169 O O . ALA A 1 289 ? 18.197 5.929 -10.350 1.00 92.88 289 ALA A O 1
ATOM 2170 N N . GLY A 1 290 ? 17.619 7.609 -11.701 1.00 88.94 290 GLY A N 1
ATOM 2171 C CA . GLY A 1 290 ? 18.682 8.511 -11.257 1.00 88.94 290 GLY A CA 1
ATOM 2172 C C . GLY A 1 290 ? 18.406 9.187 -9.907 1.00 88.94 290 GLY A C 1
ATOM 2173 O O . GLY A 1 290 ? 17.514 8.812 -9.156 1.00 88.94 290 GLY A O 1
ATOM 2174 N N . GLN A 1 291 ? 19.182 10.231 -9.601 1.00 83.38 291 GLN A N 1
ATOM 2175 C CA . GLN A 1 291 ? 19.084 10.971 -8.330 1.00 83.38 291 GLN A CA 1
ATOM 2176 C C . GLN A 1 291 ? 17.782 11.774 -8.157 1.00 83.38 291 GLN A C 1
ATOM 2178 O O . GLN A 1 291 ? 17.421 12.083 -7.030 1.00 83.38 291 GLN A O 1
ATOM 2183 N N . MET A 1 292 ? 17.124 12.147 -9.259 1.00 83.12 292 MET A N 1
ATOM 2184 C CA . MET A 1 292 ? 15.863 12.905 -9.290 1.00 83.12 292 MET A CA 1
ATOM 2185 C C . MET A 1 292 ? 14.838 12.149 -10.143 1.00 83.12 292 MET A C 1
ATOM 2187 O O . MET A 1 292 ? 14.267 12.680 -11.095 1.00 83.12 292 MET A O 1
ATOM 2191 N N . SER A 1 293 ? 14.701 10.860 -9.858 1.00 90.94 293 SER A N 1
ATOM 2192 C CA . SER A 1 293 ? 13.896 9.938 -10.646 1.00 90.94 293 SER A CA 1
ATOM 2193 C C . SER A 1 293 ? 12.401 10.050 -10.347 1.00 90.94 293 SER A C 1
ATOM 2195 O O . SER A 1 293 ? 11.976 10.765 -9.439 1.00 90.94 293 SER A O 1
ATOM 2197 N N . ILE A 1 294 ? 11.590 9.278 -11.076 1.00 91.81 294 ILE A N 1
ATOM 2198 C CA . ILE A 1 294 ? 10.160 9.099 -10.786 1.00 91.81 294 ILE A CA 1
ATOM 2199 C C . ILE A 1 294 ? 9.887 8.685 -9.331 1.00 91.81 294 ILE A C 1
ATOM 2201 O O . ILE A 1 294 ? 8.861 9.081 -8.789 1.00 91.81 294 ILE A O 1
ATOM 2205 N N . PHE A 1 295 ? 10.801 7.942 -8.699 1.00 90.88 295 PHE A N 1
ATOM 2206 C CA . PHE A 1 295 ? 10.686 7.492 -7.310 1.00 90.88 295 PHE A CA 1
ATOM 2207 C C . PHE A 1 295 ? 10.823 8.644 -6.305 1.00 90.88 295 PHE A C 1
ATOM 2209 O O . PHE A 1 295 ? 10.200 8.605 -5.250 1.00 90.88 295 PHE A O 1
ATOM 2216 N N . ASP A 1 296 ? 11.573 9.692 -6.664 1.00 88.31 296 ASP A N 1
ATOM 2217 C CA . ASP A 1 296 ? 11.918 10.824 -5.791 1.00 88.31 296 ASP A CA 1
ATOM 2218 C C . ASP A 1 296 ? 10.914 11.989 -5.898 1.00 88.31 296 ASP A C 1
ATOM 2220 O O . ASP A 1 296 ? 11.086 13.047 -5.284 1.00 88.31 296 ASP A O 1
ATOM 2224 N N . VAL A 1 297 ? 9.867 11.837 -6.716 1.00 85.69 297 VAL A N 1
ATOM 2225 C CA . VAL A 1 297 ? 8.825 12.855 -6.873 1.00 85.69 297 VAL A CA 1
ATOM 2226 C C . VAL A 1 297 ? 8.045 12.977 -5.565 1.00 85.69 297 VAL A C 1
ATOM 2228 O O . VAL A 1 297 ? 7.499 12.000 -5.069 1.00 85.69 297 VAL A O 1
ATOM 2231 N N . GLN A 1 298 ? 7.954 14.190 -5.026 1.00 83.06 298 GLN A N 1
ATOM 2232 C CA . GLN A 1 298 ? 7.105 14.493 -3.875 1.00 83.06 298 GLN A CA 1
ATOM 2233 C C . GLN A 1 298 ? 5.711 14.917 -4.335 1.00 83.06 298 GLN A C 1
ATOM 2235 O O . GLN A 1 298 ? 5.578 15.712 -5.272 1.00 83.06 298 GLN A O 1
ATOM 2240 N N . ILE A 1 299 ? 4.683 14.417 -3.651 1.00 70.38 299 ILE A N 1
ATOM 2241 C CA . ILE A 1 299 ? 3.298 14.861 -3.833 1.00 70.38 299 ILE A CA 1
ATOM 2242 C C . ILE A 1 299 ? 3.014 15.977 -2.817 1.00 70.38 299 ILE A C 1
ATOM 2244 O O . ILE A 1 299 ? 3.116 15.766 -1.610 1.00 70.38 299 ILE A O 1
ATOM 2248 N N . GLU A 1 300 ? 2.697 17.186 -3.289 1.00 59.97 300 GLU A N 1
ATOM 2249 C CA . GLU A 1 300 ? 2.412 18.336 -2.417 1.00 59.97 300 GLU A CA 1
ATOM 2250 C C . GLU A 1 300 ? 0.953 18.322 -1.904 1.00 59.97 300 GLU A C 1
ATOM 2252 O O . GLU A 1 300 ? 0.021 18.327 -2.706 1.00 59.97 300 GLU A O 1
ATOM 2257 N N . ASP A 1 301 ? 0.790 18.350 -0.571 1.00 49.22 301 ASP A N 1
ATOM 2258 C CA . ASP A 1 301 ? -0.401 18.709 0.231 1.00 49.22 301 ASP A CA 1
ATOM 2259 C C . ASP A 1 301 ? -1.788 18.370 -0.367 1.00 49.22 301 ASP A C 1
ATOM 2261 O O . ASP A 1 301 ? -2.503 19.243 -0.872 1.00 49.22 301 ASP A O 1
ATOM 2265 N N . ASP A 1 302 ? -2.252 17.131 -0.166 1.00 48.97 302 ASP A N 1
ATOM 2266 C CA . ASP A 1 302 ? -3.678 16.925 0.122 1.00 48.97 302 ASP A CA 1
ATOM 2267 C C . ASP A 1 302 ? -3.862 16.963 1.645 1.00 48.97 302 ASP A C 1
ATOM 2269 O O . ASP A 1 302 ? -3.057 16.406 2.389 1.00 48.97 302 ASP A O 1
ATOM 2273 N N . MET A 1 303 ? -4.914 17.630 2.127 1.00 44.66 303 MET A N 1
ATOM 2274 C CA . MET A 1 303 ? -5.134 18.013 3.536 1.00 44.66 303 MET A CA 1
ATOM 2275 C C . MET A 1 303 ? -5.321 16.824 4.513 1.00 44.66 303 MET A C 1
ATOM 2277 O O . MET A 1 303 ? -5.754 17.028 5.649 1.00 44.66 303 MET A O 1
ATOM 2281 N N . MET A 1 304 ? -5.031 15.597 4.071 1.00 47.91 304 MET A N 1
ATOM 2282 C CA . MET A 1 304 ? -5.128 14.340 4.812 1.00 47.91 304 MET A CA 1
ATOM 2283 C C . MET A 1 304 ? -3.886 13.432 4.706 1.00 47.91 304 MET A C 1
ATOM 2285 O O . MET A 1 304 ? -3.919 12.350 5.283 1.00 47.91 304 MET A O 1
ATOM 2289 N N . MET A 1 305 ? -2.799 13.838 4.030 1.00 52.47 305 MET A N 1
ATOM 2290 C CA . MET A 1 305 ? -1.539 13.069 4.007 1.00 52.47 305 MET A CA 1
ATOM 2291 C C . MET A 1 305 ? -0.415 13.799 4.764 1.00 52.47 305 MET A C 1
ATOM 2293 O O . MET A 1 305 ? -0.369 15.032 4.741 1.00 52.47 305 MET A O 1
ATOM 2297 N N . PRO A 1 306 ? 0.501 13.082 5.445 1.00 49.97 306 PRO A N 1
ATOM 2298 C CA . PRO A 1 306 ? 1.694 13.691 6.025 1.00 49.97 306 PRO A CA 1
ATOM 2299 C C . PRO A 1 306 ? 2.524 14.390 4.938 1.00 49.97 306 PRO A C 1
ATOM 2301 O O . PRO A 1 306 ? 2.830 13.811 3.898 1.00 49.97 306 PRO A O 1
ATOM 2304 N N . THR A 1 307 ? 2.913 15.642 5.175 1.00 52.38 307 THR A N 1
ATOM 2305 C CA . THR A 1 307 ? 3.808 16.394 4.284 1.00 52.38 307 THR A CA 1
ATOM 2306 C C . THR A 1 307 ? 5.128 15.649 4.068 1.00 52.38 307 THR A C 1
ATOM 2308 O O . THR A 1 307 ? 5.820 15.372 5.047 1.00 52.38 307 THR A O 1
ATOM 2311 N N . GLY A 1 308 ? 5.515 15.416 2.807 1.00 58.88 308 GLY A N 1
ATOM 2312 C CA . GLY A 1 308 ? 6.861 14.951 2.438 1.00 58.88 308 GLY A CA 1
ATOM 2313 C C . GLY A 1 308 ? 6.977 13.531 1.871 1.00 58.88 308 GLY A C 1
ATOM 2314 O O . GLY A 1 308 ? 8.102 13.116 1.611 1.00 58.88 308 GLY A O 1
ATOM 2315 N N . GLN A 1 309 ? 5.872 12.810 1.649 1.00 70.81 309 GLN A N 1
ATOM 2316 C CA . GLN A 1 309 ? 5.914 11.475 1.036 1.00 70.81 309 GLN A CA 1
ATOM 2317 C C . GLN A 1 309 ? 6.359 11.519 -0.435 1.00 70.81 309 GLN A C 1
ATOM 2319 O O . GLN A 1 309 ? 5.959 12.408 -1.202 1.00 70.81 309 GLN A O 1
ATOM 2324 N N . VAL A 1 310 ? 7.189 10.546 -0.816 1.00 82.88 310 VAL A N 1
ATOM 2325 C CA . VAL A 1 310 ? 7.698 10.373 -2.182 1.00 82.88 310 VAL A CA 1
ATOM 2326 C C . VAL A 1 310 ? 6.948 9.261 -2.903 1.00 82.88 310 VAL A C 1
ATOM 2328 O O . VAL A 1 310 ? 6.374 8.374 -2.285 1.00 82.88 310 VAL A O 1
ATOM 2331 N N . VAL A 1 311 ? 6.953 9.283 -4.234 1.00 84.50 311 VAL A N 1
ATOM 2332 C CA . VAL A 1 311 ? 6.239 8.295 -5.058 1.00 84.50 311 VAL A CA 1
ATOM 2333 C C . VAL A 1 311 ? 6.629 6.855 -4.737 1.00 84.50 311 VAL A C 1
ATOM 2335 O O . VAL A 1 311 ? 5.750 5.998 -4.775 1.00 84.50 311 VAL A O 1
ATOM 2338 N N . ALA A 1 312 ? 7.891 6.584 -4.394 1.00 83.56 312 ALA A N 1
ATOM 2339 C CA . ALA A 1 312 ? 8.346 5.243 -4.013 1.00 83.56 312 ALA A CA 1
ATOM 2340 C C . ALA A 1 312 ? 7.480 4.601 -2.904 1.00 83.56 312 ALA A C 1
ATOM 2342 O O . ALA A 1 312 ? 7.148 3.416 -2.976 1.00 83.56 312 ALA A O 1
ATOM 2343 N N . ASP A 1 313 ? 7.013 5.416 -1.957 1.00 82.38 313 ASP A N 1
ATOM 2344 C CA . ASP A 1 313 ? 6.213 4.990 -0.806 1.00 82.38 313 ASP A CA 1
ATOM 2345 C C . ASP A 1 313 ? 4.730 4.780 -1.157 1.00 82.38 313 ASP A C 1
ATOM 2347 O O . ASP A 1 313 ? 3.974 4.128 -0.435 1.00 82.38 313 ASP A O 1
ATOM 2351 N N . LEU A 1 314 ? 4.293 5.344 -2.286 1.00 82.00 314 LEU A N 1
ATOM 2352 C CA . LEU A 1 314 ? 2.881 5.523 -2.625 1.00 82.00 314 LEU A CA 1
ATOM 2353 C C . LEU A 1 314 ? 2.385 4.589 -3.732 1.00 82.00 314 LEU A C 1
ATOM 2355 O O . LEU A 1 314 ? 1.177 4.516 -3.966 1.00 82.00 314 LEU A O 1
ATOM 2359 N N . VAL A 1 315 ? 3.277 3.907 -4.459 1.00 87.00 315 VAL A N 1
ATOM 2360 C CA . VAL A 1 315 ? 2.913 3.069 -5.615 1.00 87.00 315 VAL A CA 1
ATOM 2361 C C . VAL A 1 315 ? 3.754 1.803 -5.715 1.00 87.00 315 VAL A C 1
ATOM 2363 O O . VAL A 1 315 ? 4.843 1.704 -5.164 1.00 87.00 315 VAL A O 1
ATOM 2366 N N . HIS A 1 316 ? 3.265 0.845 -6.501 1.00 91.06 316 HIS A N 1
ATOM 2367 C CA . HIS A 1 316 ? 4.088 -0.233 -7.039 1.00 91.06 316 HIS A CA 1
ATOM 2368 C C . HIS A 1 316 ? 4.483 0.112 -8.475 1.00 91.06 316 HIS A C 1
ATOM 2370 O O . HIS A 1 316 ? 3.608 0.356 -9.315 1.00 91.06 316 HIS A O 1
ATOM 2376 N N . LEU A 1 317 ? 5.778 0.095 -8.773 1.00 94.56 317 LEU A N 1
ATOM 2377 C CA . LEU A 1 317 ? 6.321 0.405 -10.095 1.00 94.56 317 LEU A CA 1
ATOM 2378 C C . LEU A 1 317 ? 6.817 -0.864 -10.785 1.00 94.56 317 LEU A C 1
ATOM 2380 O O . LEU A 1 317 ? 7.382 -1.751 -10.156 1.00 94.56 317 LEU A O 1
ATOM 2384 N N . GLY A 1 318 ? 6.585 -0.943 -12.091 1.00 97.38 318 GLY A N 1
ATOM 2385 C CA . GLY A 1 318 ? 7.108 -1.985 -12.968 1.00 97.38 318 GLY A CA 1
ATOM 2386 C C . GLY A 1 318 ? 7.648 -1.389 -14.265 1.00 97.38 318 GLY A C 1
ATOM 2387 O O . GLY A 1 318 ? 7.277 -0.278 -14.662 1.00 97.38 318 GLY A O 1
ATOM 2388 N N . LEU A 1 319 ? 8.526 -2.131 -14.934 1.00 98.38 319 LEU A N 1
ATOM 2389 C CA . LEU A 1 319 ? 9.226 -1.708 -16.141 1.00 98.38 319 LEU A CA 1
ATOM 2390 C C . LEU A 1 319 ? 9.165 -2.784 -17.224 1.00 98.38 319 LEU A C 1
ATOM 2392 O O . LEU A 1 319 ? 9.649 -3.906 -17.063 1.00 98.38 319 LEU A O 1
ATOM 2396 N N . ILE A 1 320 ? 8.642 -2.397 -18.380 1.00 98.38 320 ILE A N 1
ATOM 2397 C CA . ILE A 1 320 ? 8.656 -3.164 -19.620 1.00 98.38 320 ILE A CA 1
ATOM 2398 C C . ILE A 1 320 ? 9.430 -2.389 -20.674 1.00 98.38 320 ILE A C 1
ATOM 2400 O O . ILE A 1 320 ? 9.287 -1.176 -20.806 1.00 98.38 320 ILE A O 1
ATOM 2404 N N . VAL A 1 321 ? 10.173 -3.117 -21.499 1.00 97.62 321 VAL A N 1
ATOM 2405 C CA . VAL A 1 321 ? 10.774 -2.590 -22.726 1.00 97.62 321 VAL A CA 1
ATOM 2406 C C . VAL A 1 321 ? 10.145 -3.215 -23.962 1.00 97.62 321 VAL A C 1
ATOM 2408 O O . VAL A 1 321 ? 9.586 -4.313 -23.897 1.00 97.62 321 VAL A O 1
ATOM 2411 N N . PHE A 1 322 ? 10.242 -2.540 -25.107 1.00 96.56 322 PHE A N 1
ATOM 2412 C CA . PHE A 1 322 ? 9.890 -3.107 -26.410 1.00 96.56 322 PHE A CA 1
ATOM 2413 C C . PHE A 1 322 ? 10.807 -2.594 -27.516 1.00 96.56 322 PHE A C 1
ATOM 2415 O O . PHE A 1 322 ? 11.196 -1.438 -27.528 1.00 96.56 322 PHE A O 1
ATOM 2422 N N . GLY A 1 323 ? 11.107 -3.442 -28.493 1.00 92.31 323 GLY A N 1
ATOM 2423 C CA . GLY A 1 323 ? 11.982 -3.088 -29.606 1.00 92.31 323 GLY A CA 1
ATOM 2424 C C . GLY A 1 323 ? 11.651 -3.949 -30.814 1.00 92.31 323 GLY A C 1
ATOM 2425 O O . GLY A 1 323 ? 10.585 -3.819 -31.398 1.00 92.31 323 GLY A O 1
ATOM 2426 N N . HIS A 1 324 ? 12.522 -4.874 -31.196 1.00 88.81 324 HIS A N 1
ATOM 2427 C CA . HIS A 1 324 ? 12.336 -5.769 -32.342 1.00 88.81 324 HIS A CA 1
ATOM 2428 C C . HIS A 1 324 ? 11.235 -6.839 -32.149 1.00 88.81 324 HIS A C 1
ATOM 2430 O O . HIS A 1 324 ? 10.971 -7.309 -31.055 1.00 88.81 324 HIS A O 1
ATOM 2436 N N . ASN A 1 325 ? 10.640 -7.330 -33.240 1.00 82.94 325 ASN A N 1
ATOM 2437 C CA . ASN A 1 325 ? 9.748 -8.505 -33.266 1.00 82.94 325 ASN A CA 1
ATOM 2438 C C . ASN A 1 325 ? 10.414 -9.881 -33.525 1.00 82.94 325 ASN A C 1
ATOM 2440 O O . ASN A 1 325 ? 9.696 -10.851 -33.785 1.00 82.94 325 ASN A O 1
ATOM 2444 N N . ALA A 1 326 ? 11.749 -9.982 -33.577 1.00 79.31 326 ALA A N 1
ATOM 2445 C CA . ALA A 1 326 ? 12.417 -11.206 -34.026 1.00 79.31 326 ALA A CA 1
ATOM 2446 C C . ALA A 1 326 ? 13.736 -11.516 -33.288 1.00 79.31 326 ALA A C 1
ATOM 2448 O O . ALA A 1 326 ? 14.513 -10.594 -33.045 1.00 79.31 326 ALA A O 1
ATOM 2449 N N . PRO A 1 327 ? 14.043 -12.814 -33.055 1.00 74.38 327 PRO A N 1
ATOM 2450 C CA . PRO A 1 327 ? 13.138 -13.961 -33.211 1.00 74.38 327 PRO A CA 1
ATOM 2451 C C . PRO A 1 327 ? 11.959 -13.873 -32.229 1.00 74.38 327 PRO A C 1
ATOM 2453 O O . PRO A 1 327 ? 12.065 -13.220 -31.200 1.00 74.38 327 PRO A O 1
ATOM 2456 N N . ALA A 1 328 ? 10.823 -14.493 -32.564 1.00 67.19 328 ALA A N 1
ATOM 2457 C CA . ALA A 1 328 ? 9.653 -14.478 -31.685 1.00 67.19 328 ALA A CA 1
ATOM 2458 C C . ALA A 1 328 ? 10.025 -15.023 -30.284 1.00 67.19 328 ALA A C 1
ATOM 2460 O O . ALA A 1 328 ? 10.738 -16.029 -30.221 1.00 67.19 328 ALA A O 1
ATOM 2461 N N . PRO A 1 329 ? 9.551 -14.402 -29.187 1.00 65.12 329 PRO A N 1
ATOM 2462 C CA . PRO A 1 329 ? 8.471 -13.408 -29.137 1.00 65.12 329 PRO A CA 1
ATOM 2463 C C . PRO A 1 329 ? 8.858 -11.984 -29.574 1.00 65.12 329 PRO A C 1
ATOM 2465 O O . PRO A 1 329 ? 7.961 -11.227 -29.930 1.00 65.12 329 PRO A O 1
ATOM 2468 N N . GLY A 1 330 ? 10.146 -11.654 -29.644 1.00 82.12 330 GLY A N 1
ATOM 2469 C CA . GLY A 1 330 ? 10.673 -10.318 -29.925 1.00 82.12 330 GLY A CA 1
ATOM 2470 C C . GLY A 1 330 ? 11.579 -9.836 -28.790 1.00 82.12 330 GLY A C 1
ATOM 2471 O O . GLY A 1 330 ? 12.022 -10.633 -27.970 1.00 82.12 330 GLY A O 1
ATOM 2472 N N . GLU A 1 331 ? 11.874 -8.542 -28.777 1.00 88.06 331 GLU A N 1
ATOM 2473 C CA . GLU A 1 331 ? 12.705 -7.851 -27.785 1.00 88.06 331 GLU A CA 1
ATOM 2474 C C . GLU A 1 331 ? 11.896 -7.371 -26.574 1.00 88.06 331 GLU A C 1
ATOM 2476 O O . GLU A 1 331 ? 12.469 -6.957 -25.574 1.00 88.06 331 GLU A O 1
ATOM 2481 N N . GLN A 1 332 ? 10.562 -7.415 -26.645 1.00 93.31 332 GLN A N 1
ATOM 2482 C CA . GLN A 1 332 ? 9.731 -6.988 -25.531 1.00 93.31 332 GLN A CA 1
ATOM 2483 C C . GLN A 1 332 ? 9.895 -7.903 -24.318 1.00 93.31 332 GLN A C 1
ATOM 2485 O O . GLN A 1 332 ? 9.805 -9.130 -24.437 1.00 93.31 332 GLN A O 1
ATOM 2490 N N . LYS A 1 333 ? 10.115 -7.298 -23.152 1.00 94.88 333 LYS A N 1
ATOM 2491 C CA . LYS A 1 333 ? 10.417 -8.016 -21.915 1.00 94.88 333 LYS A CA 1
ATOM 2492 C C . LYS A 1 333 ? 9.941 -7.221 -20.704 1.00 94.88 333 LYS A C 1
ATOM 2494 O O . LYS A 1 333 ? 10.037 -5.997 -20.702 1.00 94.88 333 LYS A O 1
ATOM 2499 N N . VAL A 1 334 ? 9.426 -7.929 -19.700 1.00 97.31 334 VAL A N 1
ATOM 2500 C CA . VAL A 1 334 ? 9.227 -7.391 -18.348 1.00 97.31 334 VAL A CA 1
ATOM 2501 C C . VAL A 1 334 ? 10.596 -7.422 -17.684 1.00 97.31 334 VAL A C 1
ATOM 2503 O O . VAL A 1 334 ? 11.167 -8.501 -17.527 1.00 97.31 334 VAL A O 1
ATOM 2506 N N . LEU A 1 335 ? 11.163 -6.250 -17.415 1.00 96.62 335 LEU A N 1
ATOM 2507 C CA . LEU A 1 335 ? 12.459 -6.137 -16.749 1.00 96.62 335 LEU A CA 1
ATOM 2508 C C . LEU A 1 335 ? 12.305 -6.182 -15.239 1.00 96.62 335 LEU A C 1
ATOM 2510 O O . LEU A 1 335 ? 13.138 -6.790 -14.581 1.00 96.62 335 LEU A O 1
ATOM 2514 N N . VAL A 1 336 ? 11.236 -5.559 -14.743 1.00 95.44 336 VAL A N 1
ATOM 2515 C CA . VAL A 1 336 ? 10.821 -5.519 -13.341 1.00 95.44 336 VAL A CA 1
ATOM 2516 C C . VAL A 1 336 ? 9.293 -5.583 -13.345 1.00 95.44 336 VAL A C 1
ATOM 2518 O O . VAL A 1 336 ? 8.657 -4.810 -14.068 1.00 95.44 336 VAL A O 1
ATOM 2521 N N . ASP A 1 337 ? 8.691 -6.527 -12.623 1.00 94.94 337 ASP A N 1
ATOM 2522 C CA . ASP A 1 337 ? 7.227 -6.568 -12.470 1.00 94.94 337 ASP A CA 1
ATOM 2523 C C . ASP A 1 337 ? 6.768 -5.576 -11.381 1.00 94.94 337 ASP A C 1
ATOM 2525 O O . ASP A 1 337 ? 7.591 -4.916 -10.757 1.00 94.94 337 ASP A O 1
ATOM 2529 N N . TYR A 1 338 ? 5.463 -5.415 -11.161 1.00 93.69 338 TYR A N 1
ATOM 2530 C CA . TYR A 1 338 ? 4.957 -4.465 -10.167 1.00 93.69 338 TYR A CA 1
ATOM 2531 C C . TYR A 1 338 ? 5.426 -4.808 -8.746 1.00 93.69 338 TYR A C 1
ATOM 2533 O O . TYR A 1 338 ? 4.985 -5.810 -8.173 1.00 93.69 338 TYR A O 1
ATOM 2541 N N . GLY A 1 339 ? 6.186 -3.909 -8.126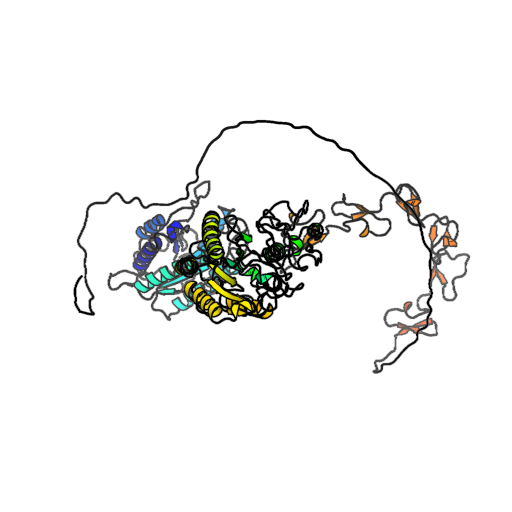 1.00 89.56 339 GLY A N 1
ATOM 2542 C CA . GLY A 1 339 ? 6.511 -4.012 -6.706 1.00 89.56 339 GLY A CA 1
ATOM 2543 C C . GLY A 1 339 ? 6.845 -2.676 -6.044 1.00 89.56 339 GLY A C 1
ATOM 2544 O O . GLY A 1 339 ? 6.974 -1.661 -6.740 1.00 89.56 339 GLY A O 1
ATOM 2545 N N . PRO A 1 340 ? 6.900 -2.668 -4.704 1.00 86.12 340 PRO A N 1
ATOM 2546 C CA . PRO A 1 340 ? 7.324 -1.512 -3.922 1.00 86.12 340 PRO A CA 1
ATOM 2547 C C . PRO A 1 340 ? 8.839 -1.324 -4.035 1.00 86.12 340 PRO A C 1
ATOM 2549 O O . PRO A 1 340 ? 9.534 -2.288 -4.339 1.00 86.12 340 PRO A O 1
ATOM 2552 N N . CYS A 1 341 ? 9.327 -0.102 -3.807 1.00 85.12 341 CYS A N 1
ATOM 2553 C CA . CYS A 1 341 ? 10.760 0.198 -3.680 1.00 85.12 341 CYS A CA 1
ATOM 2554 C C . CYS A 1 341 ? 11.629 -0.486 -4.761 1.00 85.12 341 CYS A C 1
ATOM 2556 O O . CYS A 1 341 ? 12.427 -1.373 -4.490 1.00 85.12 341 CYS A O 1
ATOM 2558 N N . MET A 1 342 ? 11.368 -0.140 -6.029 1.00 88.56 342 MET A N 1
ATOM 2559 C CA . MET A 1 342 ? 11.990 -0.768 -7.208 1.00 88.56 342 MET A CA 1
ATOM 2560 C C . MET A 1 342 ? 13.061 0.120 -7.859 1.00 88.56 342 MET A C 1
ATOM 2562 O O . MET A 1 342 ? 13.390 -0.066 -9.039 1.00 88.56 342 MET A O 1
ATOM 2566 N N . LYS A 1 343 ? 13.580 1.129 -7.148 1.00 90.12 343 LYS A N 1
ATOM 2567 C CA . LYS A 1 343 ? 14.489 2.119 -7.744 1.00 90.12 343 LYS A CA 1
ATOM 2568 C C . LYS A 1 343 ? 15.793 1.456 -8.166 1.00 90.12 343 LYS A C 1
ATOM 2570 O O . LYS A 1 343 ? 16.270 1.671 -9.288 1.00 90.12 343 LYS A O 1
ATOM 2575 N N . ASP A 1 344 ? 16.317 0.589 -7.312 1.00 86.31 344 ASP A N 1
ATOM 2576 C CA . ASP A 1 344 ? 17.556 -0.134 -7.576 1.00 86.31 344 ASP A CA 1
ATOM 2577 C C . ASP A 1 344 ? 17.394 -1.170 -8.691 1.00 86.31 344 ASP A C 1
ATOM 2579 O O . ASP A 1 344 ? 18.264 -1.275 -9.564 1.00 86.31 344 ASP A O 1
ATOM 2583 N N . ASN A 1 345 ? 16.247 -1.855 -8.749 1.00 91.00 345 ASN A N 1
ATOM 2584 C CA . ASN A 1 345 ? 15.915 -2.778 -9.834 1.00 91.00 345 ASN A CA 1
ATOM 2585 C C . ASN A 1 345 ? 15.898 -2.050 -11.182 1.00 91.00 345 ASN A C 1
ATOM 2587 O O . ASN A 1 345 ? 16.455 -2.549 -12.161 1.00 91.00 345 ASN A O 1
ATOM 2591 N N . PHE A 1 346 ? 15.307 -0.850 -11.245 1.00 94.62 346 PHE A N 1
ATOM 2592 C CA . PHE A 1 346 ? 15.298 -0.037 -12.463 1.00 94.62 346 PHE A CA 1
ATOM 2593 C C . PHE A 1 346 ? 16.708 0.432 -12.837 1.00 94.62 346 PHE A C 1
ATOM 2595 O O . PHE A 1 346 ? 17.078 0.375 -14.015 1.00 94.62 346 PHE A O 1
ATOM 2602 N N . ASN A 1 347 ? 17.500 0.884 -11.858 1.00 92.00 347 ASN A N 1
ATOM 2603 C CA . ASN A 1 347 ? 18.865 1.348 -12.101 1.00 92.00 347 ASN A CA 1
ATOM 2604 C C . ASN A 1 347 ? 19.738 0.227 -12.678 1.00 92.00 347 ASN A C 1
ATOM 2606 O O . ASN A 1 347 ? 20.456 0.461 -13.652 1.00 92.00 347 ASN A O 1
ATOM 2610 N N . TRP A 1 348 ? 19.626 -0.983 -12.121 1.00 92.25 348 TRP A N 1
ATOM 2611 C CA . TRP A 1 348 ? 20.339 -2.176 -12.574 1.00 92.25 348 TRP A CA 1
ATOM 2612 C C . TRP A 1 348 ? 19.843 -2.653 -13.946 1.00 92.25 348 TRP A C 1
ATOM 2614 O O . TRP A 1 348 ? 20.637 -2.824 -14.872 1.00 92.25 348 TRP A O 1
ATOM 2624 N N . ALA A 1 349 ? 18.523 -2.784 -14.123 1.00 95.25 349 ALA A N 1
ATOM 2625 C CA . ALA A 1 349 ? 17.904 -3.275 -15.356 1.00 95.25 349 ALA A CA 1
ATOM 2626 C C . ALA A 1 349 ? 18.233 -2.416 -16.590 1.00 95.25 349 ALA A C 1
ATOM 2628 O O . ALA A 1 349 ? 18.366 -2.936 -17.704 1.00 95.25 349 ALA A O 1
ATOM 2629 N N . LEU A 1 350 ? 18.366 -1.100 -16.398 1.00 96.31 350 LEU A N 1
ATOM 2630 C CA . LEU A 1 350 ? 18.615 -0.132 -17.464 1.00 96.31 350 LEU A CA 1
ATOM 2631 C C . LEU A 1 350 ? 20.094 0.240 -17.639 1.00 96.31 350 LEU A C 1
ATOM 2633 O O . LEU A 1 350 ? 20.383 1.073 -18.501 1.00 96.31 350 LEU A O 1
ATOM 2637 N N . ALA A 1 351 ? 21.025 -0.330 -16.864 1.00 94.12 351 ALA A N 1
ATOM 2638 C CA . ALA A 1 351 ? 22.445 0.032 -16.890 1.00 94.12 351 ALA A CA 1
ATOM 2639 C C . ALA A 1 351 ? 23.205 -0.568 -18.093 1.00 94.12 351 ALA A C 1
ATOM 2641 O O . ALA A 1 351 ? 23.332 -1.796 -18.203 1.00 94.12 351 ALA A O 1
ATOM 2642 N N . PRO A 1 352 ? 23.765 0.267 -18.994 1.00 94.38 352 PRO A N 1
ATOM 2643 C CA . PRO A 1 352 ? 24.528 -0.236 -20.136 1.00 94.38 352 PRO A CA 1
ATOM 2644 C C . PRO A 1 352 ? 25.833 -0.912 -19.719 1.00 94.38 352 PRO A C 1
ATOM 2646 O O . PRO A 1 352 ? 26.290 -1.825 -20.404 1.00 94.38 352 PRO A O 1
ATOM 2649 N N . GLU A 1 353 ? 26.423 -0.480 -18.600 1.00 93.50 353 GLU A N 1
ATOM 2650 C CA . GLU A 1 353 ? 27.649 -1.057 -18.055 1.00 93.50 353 GLU A CA 1
ATOM 2651 C C . GLU A 1 353 ? 27.472 -2.529 -17.670 1.00 93.50 353 GLU A C 1
ATOM 2653 O O . GLU A 1 353 ? 28.314 -3.339 -18.043 1.00 93.50 353 GLU A O 1
ATOM 2658 N N . ILE A 1 354 ? 26.354 -2.887 -17.028 1.00 92.00 354 ILE A N 1
ATOM 2659 C CA . ILE A 1 354 ? 26.053 -4.277 -16.644 1.00 92.00 354 ILE A CA 1
ATOM 2660 C C . ILE A 1 354 ? 25.828 -5.139 -17.891 1.00 92.00 354 ILE A C 1
ATOM 2662 O O . ILE A 1 354 ? 26.331 -6.245 -18.013 1.00 92.00 354 ILE A O 1
ATOM 2666 N N . SER A 1 355 ? 25.127 -4.611 -18.896 1.00 93.00 355 SER A N 1
ATOM 2667 C CA . SER A 1 355 ? 24.802 -5.396 -20.094 1.00 93.00 355 SER A CA 1
ATOM 2668 C C . SER A 1 355 ? 25.979 -5.591 -21.065 1.00 93.00 355 SER A C 1
ATOM 2670 O O . SER A 1 355 ? 25.822 -6.225 -22.117 1.00 93.00 355 SER A O 1
ATOM 2672 N N . HIS A 1 356 ? 27.149 -4.997 -20.801 1.00 93.56 356 HIS A N 1
ATOM 2673 C CA . HIS A 1 356 ? 28.278 -5.010 -21.726 1.00 93.56 356 HIS A CA 1
ATOM 2674 C C . HIS A 1 356 ? 29.415 -5.922 -21.229 1.00 93.56 356 HIS A C 1
ATOM 2676 O O . HIS A 1 356 ? 30.126 -5.562 -20.296 1.00 93.56 356 HIS A O 1
ATOM 2682 N N . PRO A 1 357 ? 29.752 -7.016 -21.942 1.00 91.62 357 PRO A N 1
ATOM 2683 C CA . PRO A 1 357 ? 30.694 -8.041 -21.458 1.00 91.62 357 PRO A CA 1
ATOM 2684 C C . PRO A 1 357 ? 32.154 -7.586 -21.319 1.00 91.62 357 PRO A C 1
ATOM 2686 O O . PRO A 1 357 ? 33.017 -8.336 -20.871 1.00 91.62 357 PRO A O 1
ATOM 2689 N N . GLY A 1 358 ? 32.474 -6.396 -21.824 1.00 91.31 358 GLY A N 1
ATOM 2690 C CA . GLY A 1 358 ? 33.788 -5.778 -21.659 1.00 91.31 358 GLY A CA 1
ATOM 2691 C C . GLY A 1 358 ? 33.904 -4.871 -20.433 1.00 91.31 358 GLY A C 1
ATOM 2692 O O . GLY A 1 358 ? 35.005 -4.387 -20.173 1.00 91.31 358 GLY A O 1
ATOM 2693 N N . CYS A 1 359 ? 32.799 -4.584 -19.746 1.00 93.94 359 CYS A N 1
ATOM 2694 C CA . CYS A 1 359 ? 32.810 -3.778 -18.534 1.00 93.94 359 CYS A CA 1
ATOM 2695 C C . CYS A 1 359 ? 33.072 -4.667 -17.307 1.00 93.94 359 CYS A C 1
ATOM 2697 O O . CYS A 1 359 ? 32.776 -5.861 -17.352 1.00 93.94 359 CYS A O 1
ATOM 2699 N N . PRO A 1 360 ? 33.686 -4.129 -16.240 1.00 91.56 360 PRO A N 1
ATOM 2700 C CA . PRO A 1 360 ? 33.830 -4.861 -14.988 1.00 91.56 360 PRO A CA 1
ATOM 2701 C C . PRO A 1 360 ? 32.464 -5.141 -14.349 1.00 91.56 360 PRO A C 1
ATOM 2703 O O . PRO A 1 360 ? 31.599 -4.267 -14.359 1.00 91.56 360 PRO A O 1
ATOM 2706 N N . GLU A 1 361 ? 32.321 -6.329 -13.763 1.00 85.19 361 GLU A N 1
ATOM 2707 C CA . GLU A 1 361 ? 31.170 -6.695 -12.930 1.00 85.19 361 GLU A CA 1
ATOM 2708 C C . GLU A 1 361 ? 31.052 -5.760 -11.711 1.00 85.19 361 GLU A C 1
ATOM 2710 O O . GLU A 1 361 ? 32.091 -5.336 -11.181 1.00 85.19 361 GLU A O 1
ATOM 2715 N N . PRO A 1 362 ? 29.833 -5.448 -11.235 1.00 86.38 362 PRO A N 1
ATOM 2716 C CA . PRO A 1 362 ? 29.650 -4.717 -9.987 1.00 86.38 362 PRO A CA 1
ATOM 2717 C C . PRO A 1 362 ? 30.229 -5.447 -8.770 1.00 86.38 362 PRO A C 1
ATOM 2719 O O . PRO A 1 362 ? 30.228 -6.676 -8.696 1.00 86.38 362 PRO A O 1
ATOM 2722 N N . ASP A 1 363 ? 30.706 -4.669 -7.798 1.00 85.12 363 ASP A N 1
ATOM 2723 C CA . ASP A 1 363 ? 31.118 -5.184 -6.493 1.00 85.12 363 ASP A CA 1
ATOM 2724 C C . ASP A 1 363 ? 29.922 -5.162 -5.535 1.00 85.12 363 ASP A C 1
ATOM 2726 O O . ASP A 1 363 ? 29.466 -4.092 -5.125 1.00 85.12 363 ASP A O 1
ATOM 2730 N N . TYR A 1 364 ? 29.415 -6.352 -5.209 1.00 80.94 364 TYR A N 1
ATOM 2731 C CA . TYR A 1 364 ? 28.271 -6.551 -4.316 1.00 80.94 364 TYR A CA 1
ATOM 2732 C C . TYR A 1 364 ? 28.679 -6.777 -2.851 1.00 80.94 364 TYR A C 1
ATOM 2734 O O . TYR A 1 364 ? 27.816 -6.820 -1.982 1.00 80.94 364 TYR A O 1
ATOM 2742 N N . THR A 1 365 ? 29.979 -6.875 -2.539 1.00 79.62 365 THR A N 1
ATOM 2743 C CA . THR A 1 365 ? 30.451 -7.059 -1.153 1.00 79.62 365 THR A CA 1
ATOM 2744 C C . THR A 1 365 ? 30.053 -5.947 -0.170 1.00 79.62 365 THR A C 1
ATOM 2746 O O . THR A 1 365 ? 29.886 -6.268 1.008 1.00 79.62 365 THR A O 1
ATOM 2749 N N . PRO A 1 366 ? 29.833 -4.677 -0.582 1.00 78.81 366 PRO A N 1
ATOM 2750 C CA . PRO A 1 366 ? 29.318 -3.652 0.324 1.00 78.81 366 PRO A CA 1
ATOM 2751 C C . PRO A 1 366 ? 27.947 -3.991 0.930 1.00 78.81 366 PRO A C 1
ATOM 2753 O O . PRO A 1 366 ? 27.674 -3.556 2.049 1.00 78.81 366 PRO A O 1
ATOM 2756 N N . LEU A 1 367 ? 27.131 -4.816 0.258 1.00 71.31 367 LEU A N 1
ATOM 2757 C CA . LEU A 1 367 ? 25.802 -5.201 0.745 1.00 71.31 367 LEU A CA 1
ATOM 2758 C C . LEU A 1 367 ? 25.862 -5.973 2.072 1.00 71.31 367 LEU A C 1
ATOM 2760 O O . LEU A 1 367 ? 24.990 -5.775 2.907 1.00 71.31 367 LEU A O 1
ATOM 2764 N N . LEU A 1 368 ? 26.941 -6.726 2.336 1.00 68.31 368 LEU A N 1
ATOM 2765 C CA . LEU A 1 368 ? 27.176 -7.410 3.625 1.00 68.31 368 LEU A CA 1
ATOM 2766 C C . LEU A 1 368 ? 27.264 -6.457 4.825 1.00 68.31 368 LEU A C 1
ATOM 2768 O O . LEU A 1 368 ? 27.191 -6.887 5.969 1.00 68.31 368 LEU A O 1
ATOM 2772 N N . ASN A 1 369 ? 27.494 -5.171 4.569 1.00 69.75 369 ASN A N 1
ATOM 2773 C CA . ASN A 1 369 ? 27.608 -4.137 5.593 1.00 69.75 369 ASN A CA 1
ATOM 2774 C C . ASN A 1 369 ? 26.494 -3.092 5.447 1.00 69.75 369 ASN A C 1
ATOM 2776 O O . ASN A 1 369 ? 26.686 -1.942 5.842 1.00 69.75 369 ASN A O 1
ATOM 2780 N N . ASN A 1 370 ? 25.372 -3.465 4.820 1.00 66.75 370 ASN A N 1
ATOM 2781 C CA . ASN A 1 370 ? 24.242 -2.577 4.557 1.00 66.75 370 ASN A CA 1
ATOM 2782 C C . ASN A 1 370 ? 24.648 -1.302 3.783 1.00 66.75 370 ASN A C 1
ATOM 2784 O O . ASN A 1 370 ? 24.170 -0.200 4.043 1.00 66.75 370 ASN A O 1
ATOM 2788 N N . MET A 1 371 ? 25.612 -1.434 2.862 1.00 69.62 371 MET A N 1
ATOM 2789 C CA . MET A 1 371 ? 26.076 -0.347 1.999 1.00 69.62 371 MET A CA 1
ATOM 2790 C C . MET A 1 371 ? 25.712 -0.629 0.544 1.00 69.62 371 MET A C 1
ATOM 2792 O O . MET A 1 371 ? 25.815 -1.760 0.074 1.00 69.62 371 MET A O 1
ATOM 2796 N N . GLN A 1 372 ? 25.373 0.417 -0.210 1.00 72.88 372 GLN A N 1
ATOM 2797 C CA . GLN A 1 372 ? 24.969 0.247 -1.602 1.00 72.88 372 GLN A CA 1
ATOM 2798 C C . GLN A 1 372 ? 26.115 -0.205 -2.512 1.00 72.88 372 GLN A C 1
ATOM 2800 O O . GLN A 1 372 ? 27.236 0.313 -2.453 1.00 72.88 372 GLN A O 1
ATOM 2805 N N . TYR A 1 373 ? 25.804 -1.142 -3.406 1.00 77.50 373 TYR A N 1
ATOM 2806 C CA . TYR A 1 373 ? 26.715 -1.580 -4.456 1.00 77.50 373 TYR A CA 1
ATOM 2807 C C . TYR A 1 373 ? 26.955 -0.463 -5.486 1.00 77.50 373 TYR A C 1
ATOM 2809 O O . TYR A 1 373 ? 26.117 0.411 -5.716 1.00 77.50 373 TYR A O 1
ATOM 2817 N N . MET A 1 374 ? 28.113 -0.495 -6.145 1.00 80.75 374 MET A N 1
ATOM 2818 C CA . MET A 1 374 ? 28.478 0.490 -7.165 1.00 80.75 374 MET A CA 1
ATOM 2819 C C . MET A 1 374 ? 28.621 -0.178 -8.529 1.00 80.75 374 MET A C 1
ATOM 2821 O O . MET A 1 374 ? 29.346 -1.160 -8.677 1.00 80.75 374 MET A O 1
ATOM 2825 N N . ILE A 1 375 ? 27.977 0.400 -9.545 1.00 85.06 375 ILE A N 1
ATOM 2826 C CA . ILE A 1 375 ? 28.197 0.021 -10.944 1.00 85.06 375 ILE A CA 1
ATOM 2827 C C . ILE A 1 375 ? 29.507 0.679 -11.417 1.00 85.06 375 ILE A C 1
ATOM 2829 O O . ILE A 1 375 ? 29.598 1.912 -11.393 1.00 85.06 375 ILE A O 1
ATOM 2833 N N . PRO A 1 376 ? 30.525 -0.092 -11.841 1.00 87.44 376 PRO A N 1
ATOM 2834 C CA . PRO A 1 376 ? 31.811 0.458 -12.251 1.00 87.44 376 PRO A CA 1
ATOM 2835 C C . PRO A 1 376 ? 31.687 1.359 -13.480 1.00 87.44 376 PRO A C 1
ATOM 2837 O O . PRO A 1 376 ? 31.008 1.024 -14.451 1.00 87.44 376 PRO A O 1
ATOM 2840 N N . ASP A 1 377 ? 32.402 2.486 -13.472 1.00 88.56 377 ASP A N 1
ATOM 2841 C CA . ASP A 1 377 ? 32.428 3.387 -14.622 1.00 88.56 377 ASP A CA 1
ATOM 2842 C C . ASP A 1 377 ? 33.112 2.719 -15.828 1.00 88.56 377 ASP A C 1
ATOM 2844 O O . ASP A 1 377 ? 34.259 2.266 -15.762 1.00 88.56 377 ASP A O 1
ATOM 2848 N N . CYS A 1 378 ? 32.390 2.652 -16.945 1.00 92.31 378 CYS A N 1
ATOM 2849 C CA . CYS A 1 378 ? 32.820 2.023 -18.186 1.00 92.31 378 CYS A CA 1
ATOM 2850 C C . CYS A 1 378 ? 32.325 2.842 -19.386 1.00 92.31 378 CYS A C 1
ATOM 2852 O O . CYS A 1 378 ? 31.167 3.245 -19.421 1.00 92.31 378 CYS A O 1
ATOM 2854 N N . ASP A 1 379 ? 33.176 3.062 -20.394 1.00 93.00 379 ASP A N 1
ATOM 2855 C CA . ASP A 1 379 ? 32.824 3.827 -21.608 1.00 93.00 379 ASP A CA 1
ATOM 2856 C C . ASP A 1 379 ? 32.465 2.940 -22.814 1.00 93.00 379 ASP A C 1
ATOM 2858 O O . ASP A 1 379 ? 31.955 3.427 -23.827 1.00 93.00 379 ASP A O 1
ATOM 2862 N N . LEU A 1 380 ? 32.734 1.632 -22.735 1.00 91.56 380 LEU A N 1
ATOM 2863 C CA . LEU A 1 380 ? 32.530 0.690 -23.844 1.00 91.56 380 LEU A CA 1
ATOM 2864 C C . LEU A 1 380 ? 31.099 0.691 -24.420 1.00 91.56 380 LEU A C 1
ATOM 2866 O O . LEU A 1 380 ? 30.984 0.652 -25.650 1.00 91.56 380 LEU A O 1
ATOM 2870 N N . PRO A 1 381 ? 30.028 0.810 -23.606 1.00 92.88 381 PRO A N 1
ATOM 2871 C CA . PRO A 1 381 ? 28.656 0.854 -24.114 1.00 92.88 381 PRO A CA 1
ATOM 2872 C C . PRO A 1 381 ? 28.357 2.042 -25.049 1.00 92.88 381 PRO A C 1
ATOM 2874 O O . PRO A 1 381 ? 27.365 2.014 -25.771 1.00 92.88 381 PRO A O 1
ATOM 2877 N N . TRP A 1 382 ? 29.218 3.067 -25.096 1.00 92.06 382 TRP A N 1
ATOM 2878 C CA . TRP A 1 382 ? 29.027 4.279 -25.907 1.00 92.06 382 TRP A CA 1
ATOM 2879 C C . TRP A 1 382 ? 30.022 4.415 -27.067 1.00 92.06 382 TRP A C 1
ATOM 2881 O O . TRP A 1 382 ? 30.116 5.464 -27.705 1.00 92.06 382 TRP A O 1
ATOM 2891 N N . MET A 1 383 ? 30.765 3.355 -27.405 1.00 86.88 383 MET A N 1
ATOM 2892 C CA . MET A 1 383 ? 31.741 3.388 -28.507 1.00 86.88 383 MET A CA 1
ATOM 2893 C C . MET A 1 383 ? 31.116 3.335 -29.920 1.00 86.88 383 MET A C 1
ATOM 2895 O O . MET A 1 383 ? 31.842 3.362 -30.921 1.00 86.88 383 MET A O 1
ATOM 2899 N N . GLY A 1 384 ? 29.781 3.316 -30.017 1.00 81.75 384 GLY A N 1
ATOM 2900 C CA . GLY A 1 384 ? 29.024 3.207 -31.266 1.00 81.75 384 GLY A CA 1
ATOM 2901 C C . GLY A 1 384 ? 28.956 1.775 -31.808 1.00 81.75 384 GLY A C 1
ATOM 2902 O O . GLY A 1 384 ? 29.528 0.848 -31.240 1.00 81.75 384 GLY A O 1
ATOM 2903 N N . SER A 1 385 ? 28.234 1.572 -32.915 1.00 87.44 385 SER A N 1
ATOM 2904 C CA . SER A 1 385 ? 27.989 0.212 -33.420 1.00 87.44 385 SER A CA 1
ATOM 2905 C C . SER A 1 385 ? 29.243 -0.458 -34.024 1.00 87.44 385 SER A C 1
ATOM 2907 O O . SER A 1 385 ? 30.076 0.222 -34.638 1.00 87.44 385 SER A O 1
ATOM 2909 N N . PRO A 1 386 ? 29.336 -1.802 -33.976 1.00 90.38 386 PRO A N 1
ATOM 2910 C CA . PRO A 1 386 ? 28.386 -2.714 -33.344 1.00 90.38 386 PRO A CA 1
ATOM 2911 C C . PRO A 1 386 ? 28.649 -2.886 -31.842 1.00 90.38 386 PRO A C 1
ATOM 2913 O O . PRO A 1 386 ? 29.802 -3.009 -31.434 1.00 90.38 386 PRO A O 1
ATOM 2916 N N . ILE A 1 387 ? 27.579 -3.001 -31.054 1.00 90.19 387 ILE A N 1
ATOM 2917 C CA . ILE A 1 387 ? 27.652 -3.378 -29.638 1.00 90.19 387 ILE A CA 1
ATOM 2918 C C . ILE A 1 387 ? 27.027 -4.760 -29.473 1.00 90.19 387 ILE A C 1
ATOM 2920 O O . ILE A 1 387 ? 25.916 -5.018 -29.940 1.00 90.19 387 ILE A O 1
ATOM 2924 N N . ALA A 1 388 ? 27.768 -5.662 -28.832 1.00 89.88 388 ALA A N 1
ATOM 2925 C CA . ALA A 1 388 ? 27.287 -6.988 -28.478 1.00 89.88 388 ALA A CA 1
ATOM 2926 C C . ALA A 1 388 ? 26.913 -6.999 -26.996 1.00 89.88 388 ALA A C 1
ATOM 2928 O O . ALA A 1 388 ? 27.794 -7.028 -26.140 1.00 89.88 388 ALA A O 1
ATOM 2929 N N . TRP A 1 389 ? 25.614 -6.982 -26.718 1.00 92.00 389 TRP A N 1
ATOM 2930 C CA . TRP A 1 389 ? 25.092 -7.046 -25.359 1.00 92.00 389 TRP A CA 1
ATOM 2931 C C . TRP A 1 389 ? 25.068 -8.481 -24.830 1.00 92.00 389 TRP A C 1
ATOM 2933 O O . TRP A 1 389 ? 24.813 -9.432 -25.579 1.00 92.00 389 TRP A O 1
ATOM 2943 N N . GLN A 1 390 ? 25.312 -8.622 -23.533 1.00 91.94 390 GLN A N 1
ATOM 2944 C CA . GLN A 1 390 ? 25.019 -9.811 -22.746 1.00 91.94 390 GLN A CA 1
ATOM 2945 C C . GLN A 1 390 ? 24.025 -9.406 -21.663 1.00 91.94 390 GLN A C 1
ATOM 2947 O O . GLN A 1 390 ? 24.248 -8.435 -20.959 1.00 91.94 390 GLN A O 1
ATOM 2952 N N . PHE A 1 391 ? 22.898 -10.109 -21.590 1.00 91.06 391 PHE A N 1
ATOM 2953 C CA . PHE A 1 391 ? 21.853 -9.787 -20.626 1.00 91.06 391 PHE A CA 1
ATOM 2954 C C . PHE A 1 391 ? 21.958 -10.689 -19.414 1.00 91.06 391 PHE A C 1
ATOM 2956 O O . PHE A 1 391 ? 22.165 -11.899 -19.545 1.00 91.06 391 PHE A O 1
ATOM 2963 N N . GLU A 1 392 ? 21.748 -10.079 -18.263 1.00 89.25 392 GLU A N 1
ATOM 2964 C CA . GLU A 1 392 ? 21.785 -10.710 -16.961 1.00 89.25 392 GLU A CA 1
ATOM 2965 C C . GLU A 1 392 ? 20.375 -10.830 -16.391 1.00 89.25 392 GLU A C 1
ATOM 2967 O O . GLU A 1 392 ? 19.418 -10.184 -16.842 1.00 89.25 392 GLU A O 1
ATOM 2972 N N . SER A 1 393 ? 20.244 -11.715 -15.412 1.00 89.81 393 SER A N 1
ATOM 2973 C CA . SER A 1 393 ? 19.001 -11.957 -14.697 1.00 89.81 393 SER A CA 1
ATOM 2974 C C . SER A 1 393 ? 19.296 -12.281 -13.247 1.00 89.81 393 SER A C 1
ATOM 2976 O O . SER A 1 393 ? 20.106 -13.170 -12.981 1.00 89.81 393 SER A O 1
ATOM 2978 N N . ILE A 1 394 ? 18.570 -11.630 -12.353 1.00 84.81 394 ILE A N 1
ATOM 2979 C CA . ILE A 1 394 ? 18.494 -11.964 -10.938 1.00 84.81 394 ILE A CA 1
ATOM 2980 C C . ILE A 1 394 ? 17.140 -12.617 -10.698 1.00 84.81 394 ILE A C 1
ATOM 2982 O O . ILE A 1 394 ? 16.123 -12.133 -11.198 1.00 84.81 394 ILE A O 1
ATOM 2986 N N . VAL A 1 395 ? 17.155 -13.742 -9.987 1.00 80.69 395 VAL A N 1
ATOM 2987 C CA . VAL A 1 395 ? 15.936 -14.380 -9.492 1.00 80.69 395 VAL A CA 1
ATOM 2988 C C . VAL A 1 395 ? 15.659 -13.795 -8.119 1.00 80.69 395 VAL A C 1
ATOM 2990 O O . VAL A 1 395 ? 16.560 -13.764 -7.283 1.00 80.69 395 VAL A O 1
ATOM 2993 N N . GLY A 1 396 ? 14.429 -13.340 -7.917 1.00 71.81 396 GLY A N 1
ATOM 2994 C CA . GLY A 1 396 ? 13.988 -12.769 -6.656 1.00 71.81 396 GLY A CA 1
ATOM 2995 C C . GLY A 1 396 ? 14.252 -13.685 -5.458 1.00 71.81 396 GLY A C 1
ATOM 2996 O O . GLY A 1 396 ? 13.942 -14.878 -5.529 1.00 71.81 396 GLY A O 1
ATOM 2997 N N . GLY A 1 397 ? 14.821 -13.150 -4.375 1.00 63.41 397 GLY A N 1
ATOM 2998 C CA . GLY A 1 397 ? 15.022 -13.879 -3.116 1.00 63.41 397 GLY A CA 1
ATOM 2999 C C . GLY A 1 397 ? 16.120 -14.951 -3.160 1.00 63.41 397 GLY A C 1
ATOM 3000 O O . GLY A 1 397 ? 16.084 -15.904 -2.380 1.00 63.41 397 GLY A O 1
ATOM 3001 N N . SER A 1 398 ? 17.076 -14.879 -4.101 1.00 63.03 398 SER A N 1
ATOM 3002 C CA . SER A 1 398 ? 18.218 -15.802 -4.097 1.00 63.03 398 SER A CA 1
ATOM 3003 C C . SER A 1 398 ? 19.461 -15.321 -4.866 1.00 63.03 398 SER A C 1
ATOM 3005 O O . SER A 1 398 ? 19.341 -14.889 -6.017 1.00 63.03 398 SER A O 1
ATOM 3007 N N . PRO A 1 399 ? 20.679 -15.550 -4.326 1.00 59.44 399 PRO A N 1
ATOM 3008 C CA . PRO A 1 399 ? 20.975 -15.922 -2.935 1.00 59.44 399 PRO A CA 1
ATOM 3009 C C . PRO A 1 399 ? 20.786 -14.731 -1.986 1.00 59.44 399 PRO A C 1
ATOM 3011 O O . PRO A 1 399 ? 20.890 -13.589 -2.430 1.00 59.44 399 PRO A O 1
ATOM 3014 N N . ASP A 1 400 ? 20.533 -15.018 -0.706 1.00 61.69 400 ASP A N 1
ATOM 3015 C CA . ASP A 1 400 ? 20.480 -14.000 0.347 1.00 61.69 400 ASP A CA 1
ATOM 3016 C C . ASP A 1 400 ? 21.787 -13.174 0.325 1.00 61.69 400 ASP A C 1
ATOM 3018 O O . ASP A 1 400 ? 22.883 -13.744 0.471 1.00 61.69 400 ASP A O 1
ATOM 3022 N N . PRO A 1 401 ? 21.703 -11.852 0.076 1.00 58.84 401 PRO A N 1
ATOM 3023 C CA . PRO A 1 401 ? 22.872 -10.985 0.018 1.00 58.84 401 PRO A CA 1
ATOM 3024 C C . PRO A 1 401 ? 23.636 -10.910 1.349 1.00 58.84 401 PRO A C 1
ATOM 3026 O O . PRO A 1 401 ? 24.824 -10.581 1.313 1.00 58.84 401 PRO A O 1
ATOM 3029 N N . ASN A 1 402 ? 23.005 -11.248 2.480 1.00 59.34 402 ASN A N 1
ATOM 3030 C CA . ASN A 1 402 ? 23.603 -11.220 3.819 1.00 59.34 402 ASN A CA 1
ATOM 3031 C C . ASN A 1 402 ? 24.549 -12.403 4.081 1.00 59.34 402 ASN A C 1
ATOM 3033 O O . ASN A 1 402 ? 25.509 -12.269 4.838 1.00 59.34 402 ASN A O 1
ATOM 3037 N N . ASP A 1 403 ? 24.338 -13.535 3.407 1.00 57.34 403 ASP A N 1
ATOM 3038 C CA . ASP A 1 403 ? 25.157 -14.741 3.575 1.00 57.34 403 ASP A CA 1
ATOM 3039 C C . ASP A 1 403 ? 26.256 -14.866 2.506 1.00 57.34 403 ASP A C 1
ATOM 3041 O O . ASP A 1 403 ? 27.372 -15.324 2.780 1.00 57.34 403 ASP A O 1
ATOM 3045 N N . ASN A 1 404 ? 25.952 -14.501 1.253 1.00 60.50 404 ASN A N 1
ATOM 3046 C CA . ASN A 1 404 ? 26.897 -14.549 0.133 1.00 60.50 404 ASN A CA 1
ATOM 3047 C C . ASN A 1 404 ? 26.393 -13.709 -1.061 1.00 60.50 404 ASN A C 1
ATOM 3049 O O . ASN A 1 404 ? 25.641 -14.232 -1.894 1.00 60.50 404 ASN A O 1
ATOM 3053 N N . PRO A 1 405 ? 26.829 -12.443 -1.212 1.00 63.41 405 PRO A N 1
ATOM 3054 C CA . PRO A 1 405 ? 26.326 -11.556 -2.254 1.00 63.41 405 PRO A CA 1
ATOM 3055 C C . PRO A 1 405 ? 26.868 -11.971 -3.629 1.00 63.41 405 PRO A C 1
ATOM 3057 O O . PRO A 1 405 ? 27.919 -11.521 -4.085 1.00 63.41 405 PRO A O 1
ATOM 3060 N N . ALA A 1 406 ? 26.135 -12.846 -4.319 1.00 67.38 406 ALA A N 1
ATOM 3061 C CA . ALA A 1 406 ? 26.390 -13.191 -5.721 1.00 67.38 406 ALA A CA 1
ATOM 3062 C C . ALA A 1 406 ? 25.701 -12.227 -6.709 1.00 67.38 406 ALA A C 1
ATOM 3064 O O . ALA A 1 406 ? 25.806 -12.410 -7.921 1.00 67.38 406 ALA A O 1
ATOM 3065 N N . GLY A 1 407 ? 24.978 -11.229 -6.198 1.00 76.50 407 GLY A N 1
ATOM 3066 C CA . GLY A 1 407 ? 24.195 -10.266 -6.959 1.00 76.50 407 GLY A CA 1
ATOM 3067 C C . GLY A 1 407 ? 23.651 -9.156 -6.054 1.00 76.50 407 GLY A C 1
ATOM 3068 O O . GLY A 1 407 ? 23.960 -9.135 -4.864 1.00 76.50 407 GLY A O 1
ATOM 3069 N N . PRO A 1 408 ? 22.821 -8.251 -6.593 1.00 76.44 408 PRO A N 1
ATOM 3070 C CA . PRO A 1 408 ? 22.306 -7.089 -5.870 1.00 76.44 408 PRO A CA 1
ATOM 3071 C C . PRO A 1 408 ? 21.242 -7.414 -4.803 1.00 76.44 408 PRO A C 1
ATOM 3073 O O . PRO A 1 408 ? 20.729 -6.491 -4.187 1.00 76.44 408 PRO A O 1
ATOM 3076 N N . GLY A 1 409 ? 20.895 -8.692 -4.591 1.00 73.81 409 GLY A N 1
ATOM 3077 C CA . GLY A 1 409 ? 19.981 -9.107 -3.519 1.00 73.81 409 GLY A CA 1
ATOM 3078 C C . GLY A 1 409 ? 18.507 -8.757 -3.742 1.00 73.81 409 GLY A C 1
ATOM 3079 O O . GLY A 1 409 ? 17.772 -8.617 -2.780 1.00 73.81 409 GLY A O 1
ATOM 3080 N N . PHE A 1 410 ? 18.064 -8.579 -4.990 1.00 80.31 410 PHE A N 1
ATOM 3081 C CA . PHE A 1 410 ? 16.675 -8.211 -5.274 1.00 80.31 410 PHE A CA 1
ATOM 3082 C C . PHE A 1 410 ? 15.676 -9.323 -4.933 1.00 80.31 410 PHE A C 1
ATOM 3084 O O . PHE A 1 410 ? 15.900 -10.491 -5.245 1.00 80.31 410 PHE A O 1
ATOM 3091 N N . ASP A 1 411 ? 14.510 -8.922 -4.432 1.00 73.06 411 ASP A N 1
ATOM 3092 C CA . ASP A 1 411 ? 13.358 -9.801 -4.185 1.00 73.06 411 ASP A CA 1
ATOM 3093 C C . ASP A 1 411 ? 12.478 -10.050 -5.395 1.00 73.06 411 ASP A C 1
ATOM 3095 O O . ASP A 1 411 ? 11.764 -11.050 -5.476 1.00 73.06 411 ASP A O 1
ATOM 3099 N N . ALA A 1 412 ? 12.502 -9.118 -6.339 1.00 83.56 412 ALA A N 1
ATOM 3100 C CA . ALA A 1 412 ? 11.818 -9.270 -7.601 1.00 83.56 412 ALA A CA 1
ATOM 3101 C C . ALA A 1 412 ? 12.789 -9.794 -8.653 1.00 83.56 412 ALA A C 1
ATOM 3103 O O . ALA A 1 412 ? 13.916 -9.307 -8.795 1.00 83.56 412 ALA A O 1
ATOM 3104 N N . ASP A 1 413 ? 12.297 -10.734 -9.459 1.00 89.69 413 ASP A N 1
ATOM 3105 C CA . ASP A 1 413 ? 12.946 -11.112 -10.705 1.00 89.69 413 ASP A CA 1
ATOM 3106 C C . ASP A 1 413 ? 13.277 -9.853 -11.512 1.00 89.69 413 ASP A C 1
ATOM 3108 O O . ASP A 1 413 ? 12.389 -9.085 -11.894 1.00 89.69 413 ASP A O 1
ATOM 3112 N N . THR A 1 414 ? 14.565 -9.655 -11.776 1.00 92.50 414 THR A N 1
ATOM 3113 C CA . THR A 1 414 ? 15.069 -8.451 -12.434 1.00 92.50 414 THR A CA 1
ATOM 3114 C C . THR A 1 414 ? 15.959 -8.830 -13.598 1.00 92.50 414 THR A C 1
ATOM 3116 O O . THR A 1 414 ? 16.835 -9.687 -13.485 1.00 92.50 414 THR A O 1
ATOM 3119 N N . TYR A 1 415 ? 15.751 -8.183 -14.739 1.00 94.00 415 TYR A N 1
ATOM 3120 C CA . TYR A 1 415 ? 16.464 -8.497 -15.970 1.00 94.00 415 TYR A CA 1
ATOM 3121 C C . TYR A 1 415 ? 17.082 -7.251 -16.588 1.00 94.00 415 TYR A C 1
ATOM 3123 O O . TYR A 1 415 ? 16.393 -6.243 -16.743 1.00 94.00 415 TYR A O 1
ATOM 3131 N N . THR A 1 416 ? 18.334 -7.340 -17.042 1.00 94.44 416 THR A N 1
ATOM 3132 C CA . THR A 1 416 ? 18.906 -6.256 -17.846 1.00 94.44 416 THR A CA 1
ATOM 3133 C C . THR A 1 416 ? 18.441 -6.317 -19.291 1.00 94.44 416 THR A C 1
ATOM 3135 O O . THR A 1 416 ? 18.122 -7.385 -19.836 1.00 94.44 416 THR A O 1
ATOM 3138 N N . HIS A 1 417 ? 18.398 -5.148 -19.927 1.00 95.00 417 HIS A N 1
ATOM 3139 C CA . HIS A 1 417 ? 18.131 -5.037 -21.354 1.00 95.00 417 HIS A CA 1
ATOM 3140 C C . HIS A 1 417 ? 18.787 -3.809 -21.963 1.00 95.00 417 HIS A C 1
ATOM 3142 O O . HIS A 1 417 ? 18.830 -2.765 -21.335 1.00 95.00 417 HIS A O 1
ATOM 3148 N N . MET A 1 418 ? 19.202 -3.913 -23.225 1.00 94.38 418 MET A N 1
ATOM 3149 C CA . MET A 1 418 ? 19.722 -2.807 -24.025 1.00 94.38 418 MET A CA 1
ATOM 3150 C C . MET A 1 418 ? 19.199 -2.888 -25.458 1.00 94.38 418 MET A C 1
ATOM 3152 O O . MET A 1 418 ? 19.179 -3.989 -26.025 1.00 94.38 418 MET A O 1
ATOM 3156 N N . PRO A 1 419 ? 18.858 -1.747 -26.090 1.00 93.38 419 PRO A N 1
ATOM 3157 C CA . PRO A 1 419 ? 18.485 -1.708 -27.496 1.00 93.38 419 PRO A CA 1
ATOM 3158 C C . PRO A 1 419 ? 19.573 -2.313 -28.373 1.00 93.38 419 PRO A C 1
ATOM 3160 O O . PRO A 1 419 ? 20.770 -2.060 -28.192 1.00 93.38 419 PRO A O 1
ATOM 3163 N N . LYS A 1 420 ? 19.180 -3.071 -29.394 1.00 91.50 420 LYS A N 1
ATOM 3164 C CA . LYS A 1 420 ? 20.153 -3.613 -30.345 1.00 91.50 420 LYS A CA 1
ATOM 3165 C C . LYS A 1 420 ? 20.952 -2.489 -31.011 1.00 91.50 420 LYS A C 1
ATOM 3167 O O . LYS A 1 420 ? 20.387 -1.495 -31.465 1.00 91.50 420 LYS A O 1
ATOM 3172 N N . CYS A 1 421 ? 22.262 -2.674 -31.134 1.00 91.38 421 CYS A N 1
ATOM 3173 C CA . CYS A 1 421 ? 23.146 -1.747 -31.835 1.00 91.38 421 CYS A CA 1
ATOM 3174 C C . CYS A 1 421 ? 24.006 -2.507 -32.856 1.00 91.38 421 CYS A C 1
ATOM 3176 O O . CYS A 1 421 ? 25.200 -2.728 -32.665 1.00 91.38 421 CYS A O 1
ATOM 3178 N N . ASP A 1 422 ? 23.385 -2.927 -33.958 1.00 88.44 422 ASP A N 1
ATOM 3179 C CA . ASP A 1 422 ? 24.062 -3.538 -35.104 1.00 88.44 422 ASP A CA 1
ATOM 3180 C C . ASP A 1 422 ? 24.703 -2.483 -36.016 1.00 88.44 422 ASP A C 1
ATOM 3182 O O . ASP A 1 422 ? 24.285 -1.324 -36.035 1.00 88.44 422 ASP A O 1
ATOM 3186 N N . SER A 1 423 ? 25.636 -2.925 -36.870 1.00 75.44 423 SER A N 1
ATOM 3187 C CA . SER A 1 423 ? 26.278 -2.098 -37.898 1.00 75.44 423 SER A CA 1
ATOM 3188 C C . SER A 1 423 ? 25.647 -2.298 -39.285 1.00 75.44 423 SER A C 1
ATOM 3190 O O . SER A 1 423 ? 25.888 -3.330 -39.921 1.00 75.44 423 SER A O 1
ATOM 3192 N N . PRO A 1 424 ? 24.871 -1.330 -39.817 1.00 60.09 424 PRO A N 1
ATOM 3193 C CA . PRO A 1 424 ? 24.250 -1.469 -41.129 1.00 60.09 424 PRO A CA 1
ATOM 3194 C C . PRO A 1 424 ? 25.138 -0.931 -42.273 1.00 60.09 424 PRO A C 1
ATOM 3196 O O . PRO A 1 424 ? 24.784 -1.098 -43.442 1.00 60.09 424 PRO A O 1
ATOM 3199 N N . GLY A 1 425 ? 26.280 -0.280 -41.986 1.00 62.75 425 GLY A N 1
ATOM 3200 C CA . GLY A 1 425 ? 27.148 0.351 -42.994 1.00 62.75 425 GLY A CA 1
ATOM 3201 C C . GLY A 1 425 ? 27.882 1.614 -42.513 1.00 62.75 425 GLY A C 1
ATOM 3202 O O . GLY A 1 425 ? 28.159 1.757 -41.330 1.00 62.75 425 GLY A O 1
ATOM 3203 N N . MET A 1 426 ? 28.252 2.520 -43.439 1.00 53.69 426 MET A N 1
ATOM 3204 C CA . MET A 1 426 ? 29.032 3.739 -43.138 1.00 53.69 426 MET A CA 1
ATOM 3205 C C . MET A 1 426 ? 28.253 4.725 -42.252 1.00 53.69 426 MET A C 1
ATOM 3207 O O . MET A 1 426 ? 27.347 5.402 -42.730 1.00 53.69 426 MET A O 1
ATOM 3211 N N . GLY A 1 427 ? 28.681 4.821 -40.993 1.00 63.28 427 GLY A N 1
ATOM 3212 C CA . GLY A 1 427 ? 28.125 5.665 -39.937 1.00 63.28 427 GLY A CA 1
ATOM 3213 C C . GLY A 1 427 ? 27.954 4.797 -38.696 1.00 63.28 427 GLY A C 1
ATOM 3214 O O . GLY A 1 427 ? 27.188 3.845 -38.741 1.00 63.28 427 GLY A O 1
ATOM 3215 N N . ASN A 1 428 ? 28.685 5.075 -37.615 1.00 76.31 428 ASN A N 1
ATOM 3216 C CA . ASN A 1 428 ? 28.702 4.265 -36.384 1.00 76.31 428 ASN A CA 1
ATOM 3217 C C . ASN A 1 428 ? 27.361 4.278 -35.604 1.00 76.31 428 ASN A C 1
ATOM 3219 O O . ASN A 1 428 ? 27.358 4.012 -34.408 1.00 76.31 428 ASN A O 1
ATOM 3223 N N . ILE A 1 429 ? 26.239 4.596 -36.255 1.00 88.00 429 ILE A N 1
ATOM 3224 C CA . ILE A 1 429 ? 24.903 4.660 -35.661 1.00 88.00 429 ILE A CA 1
ATOM 3225 C C . ILE A 1 429 ? 24.397 3.266 -35.291 1.00 88.00 429 ILE A C 1
ATOM 3227 O O . ILE A 1 429 ? 24.628 2.294 -36.016 1.00 88.00 429 ILE A O 1
ATOM 3231 N N . CYS A 1 430 ? 23.677 3.186 -34.180 1.00 90.50 430 CYS A N 1
ATOM 3232 C CA . CYS A 1 430 ? 23.003 1.974 -33.749 1.00 90.50 430 CYS A CA 1
ATOM 3233 C C . CYS A 1 430 ? 21.766 1.709 -34.608 1.00 90.50 430 CYS A C 1
ATOM 3235 O O . CYS A 1 430 ? 20.985 2.612 -34.913 1.00 90.50 430 CYS A O 1
ATOM 3237 N N . SER A 1 431 ? 21.575 0.449 -34.992 1.00 89.75 431 SER A N 1
ATOM 3238 C CA . SER A 1 431 ? 20.408 -0.011 -35.746 1.00 89.75 431 SER A CA 1
ATOM 3239 C C . SER A 1 431 ? 20.040 -1.445 -35.365 1.00 89.75 431 SER A C 1
ATOM 3241 O O . SER A 1 431 ? 20.821 -2.138 -34.717 1.00 89.75 431 SER A O 1
ATOM 3243 N N . GLY A 1 432 ? 18.873 -1.909 -35.805 1.00 88.44 432 GLY A N 1
ATOM 3244 C CA . GLY A 1 432 ? 18.463 -3.306 -35.676 1.00 88.44 432 GLY A CA 1
ATOM 3245 C C . GLY A 1 432 ? 17.164 -3.496 -34.901 1.00 88.44 432 GLY A C 1
ATOM 3246 O O . GLY A 1 432 ? 16.377 -4.348 -35.294 1.00 88.44 432 GLY A O 1
ATOM 3247 N N . SER A 1 433 ? 16.893 -2.670 -33.896 1.00 91.12 433 SER A N 1
ATOM 3248 C CA . SER A 1 433 ? 15.630 -2.635 -33.152 1.00 91.12 433 SER A CA 1
ATOM 3249 C C . SER A 1 433 ? 14.743 -1.500 -33.646 1.00 91.12 433 SER A C 1
ATOM 3251 O O . SER A 1 433 ? 15.225 -0.410 -33.951 1.00 91.12 433 SER A O 1
ATOM 3253 N N . GLY A 1 434 ? 13.442 -1.765 -33.753 1.00 91.81 434 GLY A N 1
ATOM 3254 C CA . GLY A 1 434 ? 12.445 -0.800 -34.220 1.00 91.81 434 GLY A CA 1
ATOM 3255 C C . GLY A 1 434 ? 11.352 -0.556 -33.187 1.00 91.81 434 GLY A C 1
ATOM 3256 O O . GLY A 1 434 ? 11.314 -1.210 -32.157 1.00 91.81 434 GLY A O 1
ATOM 3257 N N . THR A 1 435 ? 10.422 0.338 -33.496 1.00 93.50 435 THR A N 1
ATOM 3258 C CA . THR A 1 435 ? 9.355 0.771 -32.581 1.00 93.50 435 THR A CA 1
ATOM 3259 C C . THR A 1 435 ? 8.111 -0.126 -32.725 1.00 93.50 435 THR A C 1
ATOM 3261 O O . THR A 1 435 ? 7.062 0.288 -33.232 1.00 93.50 435 THR A O 1
ATOM 3264 N N . TYR A 1 436 ? 8.208 -1.410 -32.348 1.00 95.50 436 TYR A N 1
ATOM 3265 C CA . TYR A 1 436 ? 7.066 -2.346 -32.372 1.00 95.50 436 TYR A CA 1
ATOM 3266 C C . TYR A 1 436 ? 6.124 -2.126 -31.171 1.00 95.50 436 TYR A C 1
ATOM 3268 O O . TYR A 1 436 ? 5.846 -3.046 -30.404 1.00 95.50 436 TYR A O 1
ATOM 3276 N N . THR A 1 437 ? 5.589 -0.909 -31.030 1.00 96.19 437 THR A N 1
ATOM 3277 C CA . THR A 1 437 ? 4.759 -0.453 -29.897 1.00 96.19 437 THR A CA 1
ATOM 3278 C C . THR A 1 437 ? 3.635 -1.418 -29.521 1.00 96.19 437 THR A C 1
ATOM 3280 O O . THR A 1 437 ? 3.382 -1.641 -28.342 1.00 96.19 437 THR A O 1
ATOM 3283 N N . HIS A 1 438 ? 2.972 -2.040 -30.503 1.00 96.06 438 HIS A N 1
ATOM 3284 C CA . HIS A 1 438 ? 1.890 -2.988 -30.217 1.00 96.06 438 HIS A CA 1
ATOM 3285 C C . HIS A 1 438 ? 2.352 -4.221 -29.424 1.00 96.06 438 HIS A C 1
ATOM 3287 O O . HIS A 1 438 ? 1.562 -4.760 -28.659 1.00 96.06 438 HIS A O 1
ATOM 3293 N N . LEU A 1 439 ? 3.606 -4.663 -29.577 1.00 96.19 439 LEU A N 1
ATOM 3294 C CA . LEU A 1 439 ? 4.146 -5.796 -28.820 1.00 96.19 439 LEU A CA 1
ATOM 3295 C C . LEU A 1 439 ? 4.430 -5.414 -27.365 1.00 96.19 439 LEU A C 1
ATOM 3297 O O . LEU A 1 439 ? 4.134 -6.206 -26.476 1.00 96.19 439 LEU A O 1
ATOM 3301 N N . GLY A 1 440 ? 4.931 -4.198 -27.121 1.00 96.81 440 GLY A N 1
ATOM 3302 C CA . GLY A 1 440 ? 5.096 -3.664 -25.765 1.00 96.81 440 GLY A CA 1
ATOM 3303 C C . GLY A 1 440 ? 3.758 -3.515 -25.041 1.00 96.81 440 GLY A C 1
ATOM 3304 O O . GLY A 1 440 ? 3.593 -4.007 -23.930 1.00 96.81 440 GLY A O 1
ATOM 3305 N N . LEU A 1 441 ? 2.763 -2.927 -25.713 1.00 98.19 441 LEU A N 1
ATOM 3306 C CA . LEU A 1 441 ? 1.409 -2.767 -25.169 1.00 98.19 441 LEU A CA 1
ATOM 3307 C C . LEU A 1 441 ? 0.719 -4.111 -24.909 1.00 98.19 441 LEU A C 1
ATOM 3309 O O . LEU A 1 441 ? 0.088 -4.294 -23.871 1.00 98.19 441 LEU A O 1
ATOM 3313 N N . GLN A 1 442 ? 0.862 -5.065 -25.830 1.00 97.06 442 GLN A N 1
ATOM 3314 C CA . GLN A 1 442 ? 0.338 -6.414 -25.647 1.00 97.06 442 GLN A CA 1
ATOM 3315 C C . GLN A 1 442 ? 1.000 -7.119 -24.457 1.00 97.06 442 GLN A C 1
ATOM 3317 O O . GLN A 1 442 ? 0.310 -7.796 -23.694 1.00 97.06 442 GLN A O 1
ATOM 3322 N N . LEU A 1 443 ? 2.318 -6.963 -24.285 1.00 97.75 443 LEU A N 1
ATOM 3323 C CA . LEU A 1 443 ? 3.028 -7.514 -23.135 1.00 97.75 443 LEU A CA 1
ATOM 3324 C C . LEU A 1 443 ? 2.535 -6.885 -21.829 1.00 97.75 443 LEU A C 1
ATOM 3326 O O . LEU A 1 443 ? 2.213 -7.631 -20.913 1.00 97.75 443 LEU A O 1
ATOM 3330 N N . ALA A 1 444 ? 2.389 -5.559 -21.764 1.00 98.00 444 ALA A N 1
ATOM 3331 C CA . ALA A 1 444 ? 1.878 -4.867 -20.579 1.00 98.00 444 ALA A CA 1
ATOM 3332 C C . ALA A 1 444 ? 0.465 -5.330 -20.195 1.00 98.00 444 ALA A C 1
ATOM 3334 O O . ALA A 1 444 ? 0.216 -5.666 -19.037 1.00 98.00 444 ALA A O 1
ATOM 3335 N N . LYS A 1 445 ? -0.436 -5.447 -21.179 1.00 97.31 445 LYS A N 1
ATOM 3336 C CA . LYS A 1 445 ? -1.794 -5.970 -20.975 1.00 97.31 445 LYS A CA 1
ATOM 3337 C C . LYS A 1 445 ? -1.781 -7.392 -20.410 1.00 97.31 445 LYS A C 1
ATOM 3339 O O . LYS A 1 445 ? -2.466 -7.686 -19.431 1.00 97.31 445 LYS A O 1
ATOM 3344 N N . ASN A 1 446 ? -0.995 -8.277 -21.024 1.00 97.12 446 ASN A N 1
ATOM 3345 C CA . ASN A 1 446 ? -0.901 -9.672 -20.599 1.00 97.12 446 ASN A CA 1
ATOM 3346 C C . ASN A 1 446 ? -0.260 -9.794 -19.209 1.00 97.12 446 ASN A C 1
ATOM 3348 O O . ASN A 1 446 ? -0.740 -10.582 -18.397 1.00 97.12 446 ASN A O 1
ATOM 3352 N N . ASN A 1 447 ? 0.780 -9.001 -18.935 1.00 97.50 447 ASN A N 1
ATOM 3353 C CA . ASN A 1 447 ? 1.459 -8.961 -17.645 1.00 97.50 447 ASN A CA 1
ATOM 3354 C C . ASN A 1 447 ? 0.509 -8.502 -16.539 1.00 97.50 447 ASN A C 1
ATOM 3356 O O . ASN A 1 447 ? 0.370 -9.190 -15.538 1.00 97.50 447 ASN A O 1
ATOM 3360 N N . GLN A 1 448 ? -0.235 -7.412 -16.757 1.00 96.94 448 GLN A N 1
ATOM 3361 C CA . GLN A 1 448 ? -1.231 -6.937 -15.798 1.00 96.94 448 GLN A CA 1
ATOM 3362 C C . GLN A 1 448 ? -2.274 -8.014 -15.475 1.00 96.94 448 GLN A C 1
ATOM 3364 O O . GLN A 1 448 ? -2.572 -8.238 -14.305 1.00 96.94 448 GLN A O 1
ATOM 3369 N N . THR A 1 449 ? -2.796 -8.713 -16.488 1.00 94.44 449 THR A N 1
ATOM 3370 C CA . THR A 1 449 ? -3.788 -9.780 -16.270 1.00 94.44 449 THR A CA 1
ATOM 3371 C C . THR A 1 449 ? -3.191 -10.950 -15.482 1.00 94.44 449 THR A C 1
ATOM 3373 O O . THR A 1 449 ? -3.841 -11.479 -14.576 1.00 94.44 449 THR A O 1
ATOM 3376 N N . ALA A 1 450 ? -1.960 -11.354 -15.811 1.00 94.75 450 ALA A N 1
ATOM 3377 C CA . ALA A 1 450 ? -1.255 -12.433 -15.125 1.00 94.75 450 ALA A CA 1
ATOM 3378 C C . ALA A 1 450 ? -0.944 -12.066 -13.666 1.00 94.75 450 ALA A C 1
ATOM 3380 O O . ALA A 1 450 ? -1.317 -12.818 -12.766 1.00 94.75 450 ALA A O 1
ATOM 3381 N N . TYR A 1 451 ? -0.359 -10.888 -13.441 1.00 93.62 451 TYR A N 1
ATOM 3382 C CA . TYR A 1 451 ? -0.061 -10.345 -12.120 1.00 93.62 451 TYR A CA 1
ATOM 3383 C C . TYR A 1 451 ? -1.324 -10.248 -11.268 1.00 93.62 451 TYR A C 1
ATOM 3385 O O . TYR A 1 451 ? -1.368 -10.794 -10.170 1.00 93.62 451 TYR A O 1
ATOM 3393 N N . HIS A 1 452 ? -2.387 -9.627 -11.790 1.00 87.31 452 HIS A N 1
ATOM 3394 C CA . HIS A 1 452 ? -3.637 -9.473 -11.051 1.00 87.31 452 HIS A CA 1
ATOM 3395 C C . HIS A 1 452 ? -4.220 -10.827 -10.639 1.00 87.31 452 HIS A C 1
ATOM 3397 O O . HIS A 1 452 ? -4.637 -11.006 -9.502 1.00 87.31 452 HIS A O 1
ATOM 3403 N N . THR A 1 453 ? -4.205 -11.809 -11.543 1.00 87.19 453 THR A N 1
ATOM 3404 C CA . THR A 1 453 ? -4.708 -13.158 -11.249 1.00 87.19 453 THR A CA 1
ATOM 3405 C C . THR A 1 453 ? -3.876 -13.859 -10.175 1.00 87.19 453 THR A C 1
ATOM 3407 O O . THR A 1 453 ? -4.445 -14.501 -9.295 1.00 87.19 453 THR A O 1
ATOM 3410 N N . ALA A 1 454 ? -2.546 -13.744 -10.237 1.00 82.69 454 ALA A N 1
ATOM 3411 C CA . ALA A 1 454 ? -1.647 -14.353 -9.260 1.00 82.69 454 ALA A CA 1
ATOM 3412 C C . ALA A 1 454 ? -1.802 -13.706 -7.877 1.00 82.69 454 ALA A C 1
ATOM 3414 O O . ALA A 1 454 ? -1.994 -14.395 -6.880 1.00 82.69 454 ALA A O 1
ATOM 3415 N N . GLN A 1 455 ? -1.802 -12.375 -7.827 1.00 80.50 455 GLN A N 1
ATOM 3416 C CA . GLN A 1 455 ? -1.889 -11.624 -6.579 1.00 80.50 455 GLN A CA 1
ATOM 3417 C C . GLN A 1 455 ? -3.285 -11.667 -5.948 1.00 80.50 455 GLN A C 1
ATOM 3419 O O . GLN A 1 455 ? -3.405 -11.494 -4.739 1.00 80.50 455 GLN A O 1
ATOM 3424 N N . LEU A 1 456 ? -4.338 -11.938 -6.730 1.00 72.50 456 LEU A N 1
ATOM 3425 C CA . LEU A 1 456 ? -5.688 -12.142 -6.201 1.00 72.50 456 LEU A CA 1
ATOM 3426 C C . LEU A 1 456 ? -5.752 -13.391 -5.308 1.00 72.50 456 LEU A C 1
ATOM 3428 O O . LEU A 1 456 ? -6.488 -13.396 -4.327 1.00 72.50 456 LEU A O 1
ATOM 3432 N N . MET A 1 457 ? -4.967 -14.433 -5.619 1.00 64.81 457 MET A N 1
ATOM 3433 C CA . MET A 1 457 ? -4.863 -15.631 -4.771 1.00 64.81 457 MET A CA 1
ATOM 3434 C C . MET A 1 457 ? -4.138 -15.344 -3.454 1.00 64.81 457 MET A C 1
ATOM 3436 O O . MET A 1 457 ? -4.467 -15.952 -2.442 1.00 64.81 457 MET A O 1
ATOM 3440 N N . ASN A 1 458 ? -3.207 -14.389 -3.471 1.00 62.81 458 ASN A N 1
ATOM 3441 C CA . ASN A 1 458 ? -2.437 -13.955 -2.306 1.00 62.81 458 ASN A CA 1
ATOM 3442 C C . ASN A 1 458 ? -3.102 -12.789 -1.554 1.00 62.81 458 ASN A C 1
ATOM 3444 O O . ASN A 1 458 ? -2.485 -12.209 -0.674 1.00 62.81 458 ASN A O 1
ATOM 3448 N N . MET A 1 459 ? -4.331 -12.404 -1.927 1.00 63.78 459 MET A N 1
ATOM 3449 C CA . MET A 1 459 ? -5.083 -11.282 -1.341 1.00 63.78 459 MET A CA 1
ATOM 3450 C C . MET A 1 459 ? -4.400 -9.900 -1.440 1.00 63.78 459 MET A C 1
ATOM 3452 O O . MET A 1 459 ? -4.870 -8.936 -0.842 1.00 63.78 459 MET A O 1
ATOM 3456 N N . ASN A 1 460 ? -3.363 -9.760 -2.272 1.00 68.88 460 ASN A N 1
ATOM 3457 C CA . ASN A 1 460 ? -2.590 -8.521 -2.442 1.00 68.88 460 ASN A CA 1
ATOM 3458 C C . ASN A 1 460 ? -3.257 -7.507 -3.397 1.00 68.88 460 ASN A C 1
ATOM 3460 O O . ASN A 1 460 ? -2.891 -6.328 -3.438 1.00 68.88 460 ASN A O 1
ATOM 3464 N N . VAL A 1 461 ? -4.229 -7.952 -4.201 1.00 76.12 461 VAL A N 1
ATOM 3465 C CA . VAL A 1 461 ? -5.022 -7.119 -5.125 1.00 76.12 461 VAL A CA 1
ATOM 3466 C C . VAL A 1 461 ? -6.497 -7.507 -5.064 1.00 76.12 461 VAL A C 1
ATOM 3468 O O . VAL A 1 461 ? -6.848 -8.623 -4.685 1.00 76.12 461 VAL A O 1
ATOM 3471 N N . ASN A 1 462 ? -7.376 -6.603 -5.494 1.00 77.12 462 ASN A N 1
ATOM 3472 C CA . ASN A 1 462 ? -8.807 -6.865 -5.636 1.00 77.12 462 ASN A CA 1
ATOM 3473 C C . ASN A 1 462 ? -9.401 -6.071 -6.815 1.00 77.12 462 ASN A C 1
ATOM 3475 O O . ASN A 1 462 ? -8.701 -5.341 -7.510 1.00 77.12 462 ASN A O 1
ATOM 3479 N N . ALA A 1 463 ? -10.710 -6.185 -7.049 1.00 77.75 463 ALA A N 1
ATOM 3480 C CA . ALA A 1 463 ? -11.382 -5.540 -8.184 1.00 77.75 463 ALA A CA 1
ATOM 3481 C C . ALA A 1 463 ? -11.277 -3.997 -8.224 1.00 77.75 463 ALA A C 1
ATOM 3483 O O . ALA A 1 463 ? -11.585 -3.401 -9.253 1.00 77.75 463 ALA A O 1
ATOM 3484 N N . MET A 1 464 ? -10.879 -3.357 -7.123 1.00 79.19 464 MET A N 1
ATOM 3485 C CA . MET A 1 464 ? -10.697 -1.908 -6.993 1.00 79.19 464 MET A CA 1
ATOM 3486 C C . MET A 1 464 ? -9.226 -1.487 -7.122 1.00 79.19 464 MET A C 1
ATOM 3488 O O . MET A 1 464 ? -8.938 -0.294 -7.126 1.00 79.19 464 MET A O 1
ATOM 3492 N N . THR A 1 465 ? -8.296 -2.439 -7.281 1.00 84.00 465 THR A N 1
ATOM 3493 C CA . THR A 1 465 ? -6.886 -2.145 -7.548 1.00 84.00 465 THR A CA 1
ATOM 3494 C C . THR A 1 465 ? -6.729 -1.294 -8.802 1.00 84.00 465 THR A C 1
ATOM 3496 O O . THR A 1 465 ? -7.127 -1.694 -9.899 1.00 84.00 465 THR A O 1
ATOM 3499 N N . GLN A 1 466 ? -6.100 -0.131 -8.640 1.00 88.56 466 GLN A N 1
ATOM 3500 C CA . GLN A 1 466 ? -5.828 0.784 -9.740 1.00 88.56 466 GLN A CA 1
ATOM 3501 C C . GLN A 1 466 ? -4.580 0.351 -10.510 1.00 88.56 466 GLN A C 1
ATOM 3503 O O . GLN A 1 466 ? -3.528 0.100 -9.922 1.00 88.56 466 GLN A O 1
ATOM 3508 N N . TYR A 1 467 ? -4.702 0.316 -11.835 1.00 94.62 467 TYR A N 1
ATOM 3509 C CA . TYR A 1 467 ? -3.598 0.082 -12.759 1.00 94.62 467 TYR A CA 1
ATOM 3510 C C . TYR A 1 467 ? -3.501 1.244 -13.742 1.00 94.62 467 TYR A C 1
ATOM 3512 O O . TYR A 1 467 ? -4.516 1.690 -14.286 1.00 94.62 467 TYR A O 1
ATOM 3520 N N . LEU A 1 468 ? -2.282 1.688 -14.029 1.00 95.69 468 LEU A N 1
ATOM 3521 C CA . LEU A 1 468 ? -2.014 2.658 -15.084 1.00 95.69 468 LEU A CA 1
ATOM 3522 C C . LEU A 1 468 ? -0.706 2.352 -15.808 1.00 95.69 468 LEU A C 1
ATOM 3524 O O . LEU A 1 468 ? 0.213 1.752 -15.253 1.00 95.69 468 LEU A O 1
ATOM 3528 N N . ASN A 1 469 ? -0.619 2.810 -17.050 1.00 98.31 469 ASN A N 1
ATOM 3529 C CA . ASN A 1 469 ? 0.570 2.676 -17.875 1.00 98.31 469 ASN A CA 1
ATOM 3530 C C . ASN A 1 469 ? 1.133 4.053 -18.237 1.00 98.31 469 ASN A C 1
ATOM 3532 O O . ASN A 1 469 ? 0.377 4.993 -18.502 1.00 98.31 469 ASN A O 1
ATOM 3536 N N . ILE A 1 470 ? 2.455 4.136 -18.362 1.00 98.50 470 ILE A N 1
ATOM 3537 C CA . ILE A 1 470 ? 3.153 5.273 -18.969 1.00 98.50 470 ILE A CA 1
ATOM 3538 C C . ILE A 1 470 ? 3.977 4.742 -20.142 1.00 98.50 470 ILE A C 1
ATOM 3540 O O . ILE A 1 470 ? 4.967 4.044 -19.955 1.00 98.50 470 ILE A O 1
ATOM 3544 N N . LEU A 1 471 ? 3.555 5.057 -21.365 1.00 98.56 471 LEU A N 1
ATOM 3545 C CA . LEU A 1 471 ? 4.268 4.728 -22.595 1.00 98.56 471 LEU A CA 1
ATOM 3546 C C . LEU A 1 471 ? 5.247 5.852 -22.940 1.00 98.56 471 LEU A C 1
ATOM 3548 O O . LEU A 1 471 ? 4.816 6.969 -23.225 1.00 98.56 471 LEU A O 1
ATOM 3552 N N . ILE A 1 472 ? 6.539 5.536 -22.989 1.00 98.38 472 ILE A N 1
ATOM 3553 C CA . ILE A 1 472 ? 7.606 6.445 -23.423 1.00 98.38 472 ILE A CA 1
ATOM 3554 C C . ILE A 1 472 ? 8.129 5.939 -24.767 1.00 98.38 472 ILE A C 1
ATOM 3556 O O . ILE A 1 472 ? 8.584 4.801 -24.857 1.00 98.38 472 ILE A O 1
ATOM 3560 N N . THR A 1 473 ? 8.052 6.759 -25.818 1.00 96.19 473 THR A N 1
ATOM 3561 C CA . THR A 1 473 ? 8.506 6.376 -27.167 1.00 96.19 473 THR A CA 1
ATOM 3562 C C . THR A 1 473 ? 9.181 7.520 -27.904 1.00 96.19 473 THR A C 1
ATOM 3564 O O . THR A 1 473 ? 8.731 8.664 -27.823 1.00 96.19 473 THR A O 1
ATOM 3567 N N . ASP A 1 474 ? 10.261 7.207 -28.625 1.00 90.94 474 ASP A N 1
ATOM 3568 C CA . ASP A 1 474 ? 11.113 8.196 -29.294 1.00 90.94 474 ASP A CA 1
ATOM 3569 C C . ASP A 1 474 ? 10.841 8.356 -30.793 1.00 90.94 474 ASP A C 1
ATOM 3571 O O . ASP A 1 474 ? 11.462 9.177 -31.475 1.00 90.94 474 ASP A O 1
ATOM 3575 N N . GLY A 1 475 ? 9.889 7.594 -31.335 1.00 85.75 475 GLY A N 1
ATOM 3576 C CA . GLY A 1 475 ? 9.721 7.500 -32.775 1.00 85.75 475 GLY A CA 1
ATOM 3577 C C . GLY A 1 475 ? 8.335 7.099 -33.255 1.00 85.75 475 GLY A C 1
ATOM 3578 O O . GLY A 1 475 ? 7.407 6.794 -32.511 1.00 85.75 475 GLY A O 1
ATOM 3579 N N . GLN A 1 476 ? 8.195 7.114 -34.580 1.00 91.50 476 GLN A N 1
ATOM 3580 C CA . GLN A 1 476 ? 7.004 6.613 -35.260 1.00 91.50 476 GLN A CA 1
ATOM 3581 C C . GLN A 1 476 ? 7.036 5.090 -35.322 1.00 91.50 476 GLN A C 1
ATOM 3583 O O . GLN A 1 476 ? 8.041 4.496 -35.713 1.00 91.50 476 GLN A O 1
ATOM 3588 N N . TYR A 1 477 ? 5.889 4.455 -35.106 1.00 93.25 477 TYR A N 1
ATOM 3589 C CA . TYR A 1 477 ? 5.772 3.004 -35.256 1.00 93.25 477 TYR A CA 1
ATOM 3590 C C . TYR A 1 477 ? 5.544 2.548 -36.709 1.00 93.25 477 TYR A C 1
ATOM 3592 O O . TYR A 1 477 ? 5.353 1.356 -36.963 1.00 93.25 477 TYR A O 1
ATOM 3600 N N . ASN A 1 478 ? 5.559 3.453 -37.698 1.00 90.00 478 ASN A N 1
ATOM 3601 C CA . ASN A 1 478 ? 5.329 3.110 -39.108 1.00 90.00 478 ASN A CA 1
ATOM 3602 C C . ASN A 1 478 ? 6.353 2.096 -39.621 1.00 90.00 478 ASN A C 1
ATOM 3604 O O . ASN A 1 478 ? 7.555 2.332 -39.593 1.00 90.00 478 ASN A O 1
ATOM 3608 N N . GLY A 1 479 ? 5.856 1.000 -40.192 1.00 89.25 479 GLY A N 1
ATOM 3609 C CA . GLY A 1 479 ? 6.702 -0.084 -40.699 1.00 89.25 479 GLY A CA 1
ATOM 3610 C C . GLY A 1 479 ? 7.016 -1.161 -39.658 1.00 89.25 479 GLY A C 1
ATOM 3611 O O . GLY A 1 479 ? 7.473 -2.232 -40.048 1.00 89.25 479 GLY A O 1
ATOM 3612 N N . TYR A 1 480 ? 6.687 -0.918 -38.387 1.00 93.25 480 TYR A N 1
ATOM 3613 C CA . TYR A 1 480 ? 6.833 -1.866 -37.277 1.00 93.25 480 TYR A CA 1
ATOM 3614 C C . TYR A 1 480 ? 5.469 -2.278 -36.705 1.00 93.25 480 TYR A C 1
ATOM 3616 O O . TYR A 1 480 ? 5.186 -3.461 -36.523 1.00 93.25 480 TYR A O 1
ATOM 3624 N N . SER A 1 481 ? 4.583 -1.301 -36.509 1.00 95.69 481 SER A N 1
ATOM 3625 C CA . SER A 1 481 ? 3.195 -1.481 -36.085 1.00 95.69 481 SER A CA 1
ATOM 3626 C C . SER A 1 481 ? 2.230 -0.808 -37.064 1.00 95.69 481 SER A C 1
ATOM 3628 O O . SER A 1 481 ? 2.600 0.057 -37.863 1.00 95.69 481 SER A O 1
ATOM 3630 N N . THR A 1 482 ? 0.962 -1.200 -36.991 1.00 96.94 482 THR A N 1
ATOM 3631 C CA . THR A 1 482 ? -0.152 -0.501 -37.641 1.00 96.94 482 THR A CA 1
ATOM 3632 C C . THR A 1 482 ? -1.045 0.155 -36.596 1.00 96.94 482 THR A C 1
ATOM 3634 O O . THR A 1 482 ? -1.163 -0.361 -35.484 1.00 96.94 482 THR A O 1
ATOM 3637 N N . ASP A 1 483 ? -1.738 1.231 -36.974 1.00 96.94 483 ASP A N 1
ATOM 3638 C CA . ASP A 1 483 ? -2.739 1.894 -36.127 1.00 96.94 483 ASP A CA 1
ATOM 3639 C C . ASP A 1 483 ? -3.729 0.889 -35.532 1.00 96.94 483 ASP A C 1
ATOM 3641 O O . ASP A 1 483 ? -4.003 0.933 -34.345 1.00 96.94 483 ASP A O 1
ATOM 3645 N N . ALA A 1 484 ? -4.208 -0.073 -36.328 1.00 97.88 484 ALA A N 1
ATOM 3646 C CA . ALA A 1 484 ? -5.162 -1.078 -35.865 1.00 97.88 484 ALA A CA 1
ATOM 3647 C C . ALA A 1 484 ? -4.597 -1.987 -34.759 1.00 97.88 484 ALA A C 1
ATOM 3649 O O . ALA A 1 484 ? -5.343 -2.385 -33.872 1.00 97.88 484 ALA A O 1
ATOM 3650 N N . GLN A 1 485 ? -3.302 -2.317 -34.804 1.00 97.56 485 GLN A N 1
ATOM 3651 C CA . GLN A 1 485 ? -2.657 -3.123 -33.762 1.00 97.56 485 GLN A CA 1
ATOM 3652 C C . GLN A 1 485 ? -2.473 -2.312 -32.480 1.00 97.56 485 GLN A C 1
ATOM 3654 O O . GLN A 1 485 ? -2.827 -2.784 -31.410 1.00 97.56 485 GLN A O 1
ATOM 3659 N N . VAL A 1 486 ? -1.967 -1.083 -32.592 1.00 98.25 486 VAL A N 1
ATOM 3660 C CA . VAL A 1 486 ? -1.735 -0.203 -31.435 1.00 98.25 486 VAL A CA 1
ATOM 3661 C C . VAL A 1 486 ? -3.060 0.194 -30.777 1.00 98.25 486 VAL A C 1
ATOM 3663 O O . VAL A 1 486 ? -3.209 0.106 -29.561 1.00 98.25 486 VAL A O 1
ATOM 3666 N N . GLN A 1 487 ? -4.051 0.570 -31.587 1.00 98.31 487 GLN A N 1
ATOM 3667 C CA . GLN A 1 487 ? -5.387 0.940 -31.133 1.00 98.31 487 GLN A CA 1
ATOM 3668 C C . GLN A 1 487 ? -6.083 -0.207 -30.402 1.00 98.31 487 GLN A C 1
ATOM 3670 O O . GLN A 1 487 ? -6.720 0.043 -29.384 1.00 98.31 487 GLN A O 1
ATOM 3675 N N . ALA A 1 488 ? -5.988 -1.440 -30.913 1.00 98.19 488 ALA A N 1
ATOM 3676 C CA . ALA A 1 488 ? -6.652 -2.585 -30.299 1.00 98.19 488 ALA A CA 1
ATOM 3677 C C . ALA A 1 488 ? -6.181 -2.807 -28.855 1.00 98.19 488 ALA A C 1
ATOM 3679 O O . ALA A 1 488 ? -7.020 -2.925 -27.967 1.00 98.19 488 ALA A O 1
ATOM 3680 N N . GLU A 1 489 ? -4.866 -2.788 -28.618 1.00 98.25 489 GLU A N 1
ATOM 3681 C CA . GLU A 1 489 ? -4.302 -3.014 -27.282 1.00 98.25 489 GLU A CA 1
ATOM 3682 C C . GLU A 1 489 ? -4.646 -1.867 -26.313 1.00 98.25 489 GLU A C 1
ATOM 3684 O O . GLU A 1 489 ? -5.101 -2.113 -25.197 1.00 98.25 489 GLU A O 1
ATOM 3689 N N . LEU A 1 490 ? -4.511 -0.607 -26.750 1.00 98.44 490 LEU A N 1
ATOM 3690 C CA . LEU A 1 490 ? -4.818 0.565 -25.916 1.00 98.44 490 LEU A CA 1
ATOM 3691 C C . LEU A 1 490 ? -6.302 0.663 -25.554 1.00 98.44 490 LEU A C 1
ATOM 3693 O O . LEU A 1 490 ? -6.636 0.915 -24.400 1.00 98.44 490 LEU A O 1
ATOM 3697 N N . GLN A 1 491 ? -7.196 0.455 -26.525 1.00 97.88 491 GLN A N 1
ATOM 3698 C CA . GLN A 1 491 ? -8.634 0.539 -26.273 1.00 97.88 491 GLN A CA 1
ATOM 3699 C C . GLN A 1 491 ? -9.122 -0.598 -25.379 1.00 97.88 491 GLN A C 1
ATOM 3701 O O . GLN A 1 491 ? -10.050 -0.394 -24.604 1.00 97.88 491 GLN A O 1
ATOM 3706 N N . GLU A 1 492 ? -8.529 -1.788 -25.478 1.00 97.25 492 GLU A N 1
ATOM 3707 C CA . GLU A 1 492 ? -8.853 -2.895 -24.580 1.00 97.25 492 GLU A CA 1
ATOM 3708 C C . GLU A 1 492 ? -8.483 -2.556 -23.131 1.00 97.25 492 GLU A C 1
ATOM 3710 O O . GLU A 1 492 ? -9.337 -2.661 -22.254 1.00 97.25 492 GLU A O 1
ATOM 3715 N N . MET A 1 493 ? -7.265 -2.057 -22.895 1.00 97.75 493 MET A N 1
ATOM 3716 C CA . MET A 1 493 ? -6.834 -1.604 -21.567 1.00 97.75 493 MET A CA 1
ATOM 3717 C C . MET A 1 493 ? -7.702 -0.452 -21.038 1.00 97.75 493 MET A C 1
ATOM 3719 O O . MET A 1 493 ? -8.197 -0.530 -19.915 1.00 97.75 493 MET A O 1
ATOM 3723 N N . ALA A 1 494 ? -7.994 0.557 -21.866 1.00 96.44 494 ALA A N 1
ATOM 3724 C CA . ALA A 1 494 ? -8.843 1.683 -21.476 1.00 96.44 494 ALA A CA 1
ATOM 3725 C C . ALA A 1 494 ? -10.284 1.252 -21.137 1.00 96.44 494 ALA A C 1
ATOM 3727 O O . ALA A 1 494 ? -10.874 1.757 -20.184 1.00 96.44 494 ALA A O 1
ATOM 3728 N N . ASN A 1 495 ? -10.852 0.287 -21.872 1.00 94.81 495 ASN A N 1
ATOM 3729 C CA . ASN A 1 495 ? -12.172 -0.278 -21.563 1.00 94.81 495 ASN A CA 1
ATOM 3730 C C . ASN A 1 495 ? -12.188 -1.048 -20.231 1.00 94.81 495 ASN A C 1
ATOM 3732 O O . ASN A 1 495 ? -13.247 -1.153 -19.614 1.00 94.81 495 ASN A O 1
ATOM 3736 N N . ASN A 1 496 ? -11.032 -1.552 -19.793 1.00 90.75 496 ASN A N 1
ATOM 3737 C CA . ASN A 1 496 ? -10.841 -2.201 -18.496 1.00 90.75 496 ASN A CA 1
ATOM 3738 C C . ASN A 1 496 ? -10.450 -1.207 -17.384 1.00 90.75 496 ASN A C 1
ATOM 3740 O O . ASN A 1 496 ? -10.107 -1.633 -16.287 1.00 90.75 496 ASN A O 1
ATOM 3744 N N . GLY A 1 497 ? -10.499 0.105 -17.648 1.00 92.50 497 GLY A N 1
ATOM 3745 C CA . GLY A 1 497 ? -10.173 1.146 -16.669 1.00 92.50 497 GLY A CA 1
ATOM 3746 C C . GLY A 1 497 ? -8.678 1.435 -16.507 1.00 92.50 497 GLY A C 1
ATOM 3747 O O . GLY A 1 497 ? -8.317 2.218 -15.637 1.00 92.50 497 GLY A O 1
ATOM 3748 N N . ILE A 1 498 ? -7.816 0.854 -17.346 1.00 95.88 498 ILE A N 1
ATOM 3749 C CA . ILE A 1 498 ? -6.361 1.037 -17.290 1.00 95.88 498 ILE A CA 1
ATOM 3750 C C . ILE A 1 498 ? -5.967 2.153 -18.258 1.00 95.88 498 ILE A C 1
ATOM 3752 O O . ILE A 1 498 ? -5.914 1.954 -19.477 1.00 95.88 498 ILE A O 1
ATOM 3756 N N . LEU A 1 499 ? -5.701 3.343 -17.721 1.00 96.12 499 LEU A N 1
ATOM 3757 C CA . LEU A 1 499 ? -5.271 4.487 -18.524 1.00 96.12 499 LEU A CA 1
ATOM 3758 C C . LEU A 1 499 ? -3.829 4.308 -18.996 1.00 96.12 499 LEU A C 1
ATOM 3760 O O . LEU A 1 499 ? -2.977 3.822 -18.259 1.00 96.12 499 LEU A O 1
ATOM 3764 N N . THR A 1 500 ? -3.545 4.733 -20.226 1.00 98.25 500 THR A N 1
ATOM 3765 C CA . THR A 1 500 ? -2.174 4.799 -20.749 1.00 98.25 500 THR A CA 1
ATOM 3766 C C . THR A 1 500 ? -1.810 6.240 -21.074 1.00 98.25 500 THR A C 1
ATOM 3768 O O . THR A 1 500 ? -2.303 6.815 -22.051 1.00 98.25 500 THR A O 1
ATOM 3771 N N . TYR A 1 501 ? -0.946 6.828 -20.253 1.00 98.25 501 TYR A N 1
ATOM 3772 C CA . TYR A 1 501 ? -0.308 8.110 -20.530 1.00 98.25 501 TYR A CA 1
ATOM 3773 C C . TYR A 1 501 ? 0.787 7.915 -21.572 1.00 98.25 501 TYR A C 1
ATOM 3775 O O . TYR A 1 501 ? 1.473 6.897 -21.573 1.00 98.25 501 TYR A O 1
ATOM 3783 N N . VAL A 1 502 ? 0.926 8.865 -22.491 1.00 98.25 502 VAL A N 1
ATOM 3784 C CA . VAL A 1 502 ? 1.861 8.756 -23.616 1.00 98.25 502 VAL A CA 1
ATOM 3785 C C . VAL A 1 502 ? 2.812 9.937 -23.578 1.00 98.25 502 VAL A C 1
ATOM 3787 O O . VAL A 1 502 ? 2.357 11.079 -23.596 1.00 98.25 502 VAL A O 1
ATOM 3790 N N . ILE A 1 503 ? 4.111 9.657 -23.557 1.00 98.19 503 ILE A N 1
ATOM 3791 C CA . ILE A 1 503 ? 5.188 10.641 -23.613 1.00 98.19 503 ILE A CA 1
ATOM 3792 C C . ILE A 1 503 ? 5.955 10.427 -24.919 1.00 98.19 503 ILE A C 1
ATOM 3794 O O . ILE A 1 503 ? 6.569 9.380 -25.132 1.00 98.19 503 ILE A O 1
ATOM 3798 N N . GLY A 1 504 ? 5.894 11.421 -25.804 1.00 97.00 504 GLY A N 1
ATOM 3799 C CA . GLY A 1 504 ? 6.809 11.521 -26.933 1.00 97.00 504 GLY A CA 1
ATOM 3800 C C . GLY A 1 504 ? 8.160 12.026 -26.445 1.00 97.00 504 GLY A C 1
ATOM 3801 O O . GLY A 1 504 ? 8.211 13.064 -25.786 1.00 97.00 504 GLY A O 1
ATOM 3802 N N . PHE A 1 505 ? 9.229 11.291 -26.740 1.00 95.94 505 PHE A N 1
ATOM 3803 C CA . PHE A 1 505 ? 10.542 11.554 -26.166 1.00 95.94 505 PHE A CA 1
ATOM 3804 C C . PHE A 1 505 ? 11.626 11.810 -27.223 1.00 95.94 505 PHE A C 1
ATOM 3806 O O . PHE A 1 505 ? 11.766 11.074 -28.193 1.00 95.94 505 PHE A O 1
ATOM 3813 N N . GLY A 1 506 ? 12.424 12.857 -27.038 1.00 88.88 506 GLY A N 1
ATOM 3814 C CA . GLY A 1 506 ? 13.513 13.220 -27.941 1.00 88.88 506 GLY A CA 1
ATOM 3815 C C . GLY A 1 506 ? 13.061 13.851 -29.263 1.00 88.88 506 GLY A C 1
ATOM 3816 O O . GLY A 1 506 ? 11.915 14.237 -29.471 1.00 88.88 506 GLY A O 1
ATOM 3817 N N . ASP A 1 507 ? 13.995 13.997 -30.202 1.00 78.06 507 ASP A N 1
ATOM 3818 C CA . ASP A 1 507 ? 13.767 14.762 -31.433 1.00 78.06 507 ASP A CA 1
ATOM 3819 C C . ASP A 1 507 ? 13.018 13.989 -32.536 1.00 78.06 507 ASP A C 1
ATOM 3821 O O . ASP A 1 507 ? 12.444 14.603 -33.447 1.00 78.06 507 ASP A O 1
ATOM 3825 N N . GLY A 1 508 ? 12.956 12.658 -32.438 1.00 78.75 508 GLY A N 1
ATOM 3826 C CA . GLY A 1 508 ? 12.266 11.777 -33.384 1.00 78.75 508 GLY A CA 1
ATOM 3827 C C . GLY A 1 508 ? 10.743 11.955 -33.413 1.00 78.75 508 GLY A C 1
ATOM 3828 O O . GLY A 1 508 ? 10.096 11.651 -34.427 1.00 78.75 508 GLY A O 1
ATOM 3829 N N . VAL A 1 509 ? 10.167 12.544 -32.361 1.00 84.56 509 VAL A N 1
ATOM 3830 C CA . VAL A 1 509 ? 8.719 12.762 -32.232 1.00 84.56 509 VAL A CA 1
ATOM 3831 C C . VAL A 1 509 ? 8.225 14.122 -32.734 1.00 84.56 509 VAL A C 1
ATOM 3833 O O . VAL A 1 509 ? 7.022 14.332 -32.886 1.00 84.56 509 VAL A O 1
ATOM 3836 N N . ASN A 1 510 ? 9.126 15.023 -33.132 1.00 84.00 510 ASN A N 1
ATOM 3837 C CA . ASN A 1 510 ? 8.788 16.397 -33.528 1.00 84.00 510 ASN A CA 1
ATOM 3838 C C . ASN A 1 510 ? 8.177 16.545 -34.940 1.00 84.00 510 ASN A C 1
ATOM 3840 O O . ASN A 1 510 ? 7.929 17.651 -35.432 1.00 84.00 510 ASN A O 1
ATOM 3844 N N . THR A 1 511 ? 7.906 15.436 -35.633 1.00 88.81 511 THR A N 1
ATOM 3845 C CA . THR A 1 511 ? 7.278 15.461 -36.965 1.00 88.81 511 THR A CA 1
ATOM 3846 C C . THR A 1 511 ? 5.745 15.505 -36.877 1.00 88.81 511 THR A C 1
ATOM 3848 O O . THR A 1 511 ? 5.167 14.919 -35.962 1.00 88.81 511 THR A O 1
ATOM 3851 N N . PRO A 1 512 ? 5.034 16.106 -37.855 1.00 90.56 512 PRO A N 1
ATOM 3852 C CA . PRO A 1 512 ? 3.566 16.113 -37.858 1.00 90.56 512 PRO A CA 1
ATOM 3853 C C . PRO A 1 512 ? 2.936 14.715 -37.809 1.00 90.56 512 PRO A C 1
ATOM 3855 O O . PRO A 1 512 ? 1.848 14.542 -37.268 1.00 90.56 512 PRO A O 1
ATOM 3858 N N . GLN A 1 513 ? 3.603 13.721 -38.398 1.00 90.38 513 GLN A N 1
ATOM 3859 C CA . GLN A 1 513 ? 3.162 12.330 -38.403 1.00 90.38 513 GLN A CA 1
ATOM 3860 C C . GLN A 1 513 ? 3.344 11.679 -37.032 1.00 90.38 513 GLN A C 1
ATOM 3862 O O . GLN A 1 513 ? 2.399 11.069 -36.541 1.00 90.38 513 GLN A O 1
ATOM 3867 N N . ALA A 1 514 ? 4.509 11.852 -36.400 1.00 91.31 514 ALA A N 1
ATOM 3868 C CA . ALA A 1 514 ? 4.755 11.361 -35.046 1.00 91.31 514 ALA A CA 1
ATOM 3869 C C . ALA A 1 514 ? 3.779 11.985 -34.044 1.00 91.31 514 ALA A C 1
ATOM 3871 O O . ALA A 1 514 ? 3.103 11.263 -33.319 1.00 91.31 514 ALA A O 1
ATOM 3872 N N . GLN A 1 515 ? 3.583 13.304 -34.104 1.00 92.94 515 GLN A N 1
ATOM 3873 C CA . GLN A 1 515 ? 2.611 13.982 -33.250 1.00 92.94 515 GLN A CA 1
ATOM 3874 C C . GLN A 1 515 ? 1.176 13.491 -33.489 1.00 92.94 515 GLN A C 1
ATOM 3876 O O . GLN A 1 515 ? 0.406 13.331 -32.544 1.00 92.94 515 GLN A O 1
ATOM 3881 N N . ALA A 1 516 ? 0.788 13.188 -34.733 1.00 94.56 516 ALA A N 1
ATOM 3882 C CA . ALA A 1 516 ? -0.514 12.572 -34.996 1.00 94.56 516 ALA A CA 1
ATOM 3883 C C . ALA A 1 516 ? -0.642 11.182 -34.345 1.00 94.56 516 ALA A C 1
ATOM 3885 O O . ALA A 1 516 ? -1.708 10.846 -33.831 1.00 94.56 516 ALA A O 1
ATOM 3886 N N . GLN A 1 517 ? 0.432 10.390 -34.328 1.00 96.19 517 GLN A N 1
ATOM 3887 C CA . GLN A 1 517 ? 0.443 9.079 -33.682 1.00 96.19 517 GLN A CA 1
ATOM 3888 C C . GLN A 1 517 ? 0.412 9.159 -32.162 1.00 96.19 517 GLN A C 1
ATOM 3890 O O . GLN A 1 517 ? -0.359 8.421 -31.556 1.00 96.19 517 GLN A O 1
ATOM 3895 N N . LEU A 1 518 ? 1.174 10.068 -31.555 1.00 96.88 518 LEU A N 1
ATOM 3896 C CA . LEU A 1 518 ? 1.139 10.312 -30.111 1.00 96.88 518 LEU A CA 1
ATOM 3897 C C . LEU A 1 518 ? -0.265 10.728 -29.659 1.00 96.88 518 LEU A C 1
ATOM 3899 O O . LEU A 1 518 ? -0.809 10.148 -28.722 1.00 96.88 518 LEU A O 1
ATOM 3903 N N . ASN A 1 519 ? -0.900 11.653 -30.389 1.00 96.31 519 ASN A N 1
ATOM 3904 C CA . ASN A 1 519 ? -2.284 12.054 -30.128 1.00 96.31 519 ASN A CA 1
ATOM 3905 C C . ASN A 1 519 ? -3.257 10.876 -30.261 1.00 96.31 519 ASN A C 1
ATOM 3907 O O . ASN A 1 519 ? -4.127 10.692 -29.414 1.00 96.31 519 ASN A O 1
ATOM 3911 N N . ASN A 1 520 ? -3.106 10.054 -31.302 1.00 96.88 520 ASN A N 1
ATOM 3912 C CA . ASN A 1 520 ? -3.928 8.860 -31.462 1.00 96.88 520 ASN A CA 1
ATOM 3913 C C . ASN A 1 520 ? -3.751 7.891 -30.283 1.00 96.88 520 ASN A C 1
ATOM 3915 O O . ASN A 1 520 ? -4.751 7.425 -29.745 1.00 96.88 520 ASN A O 1
ATOM 3919 N N . MET A 1 521 ? -2.513 7.624 -29.854 1.00 98.12 521 MET A N 1
ATOM 3920 C CA . MET A 1 521 ? -2.235 6.724 -28.732 1.00 98.12 521 MET A CA 1
ATOM 3921 C C . MET A 1 521 ? -2.811 7.254 -27.416 1.00 98.12 521 MET A C 1
ATOM 3923 O O . MET A 1 521 ? -3.495 6.504 -26.728 1.00 98.12 521 MET A O 1
ATOM 3927 N N . ALA A 1 522 ? -2.635 8.540 -27.100 1.00 97.38 522 ALA A N 1
ATOM 3928 C CA . ALA A 1 522 ? -3.199 9.137 -25.886 1.00 97.38 522 ALA A CA 1
ATOM 3929 C C . ALA A 1 522 ? -4.739 9.093 -25.876 1.00 97.38 522 ALA A C 1
ATOM 3931 O O . ALA A 1 522 ? -5.361 8.755 -24.867 1.00 97.38 522 ALA A O 1
ATOM 3932 N N . MET A 1 523 ? -5.379 9.353 -27.024 1.00 97.50 523 MET A N 1
ATOM 3933 C CA . MET A 1 523 ? -6.834 9.227 -27.150 1.00 97.50 523 MET A CA 1
ATOM 3934 C C . MET A 1 523 ? -7.313 7.777 -27.030 1.00 97.50 523 MET A C 1
ATOM 3936 O O . MET A 1 523 ? -8.335 7.523 -26.397 1.00 97.50 523 MET A O 1
ATOM 3940 N N . TRP A 1 524 ? -6.623 6.820 -27.658 1.00 98.25 524 TRP A N 1
ATOM 3941 C CA . TRP A 1 524 ? -6.994 5.404 -27.590 1.00 98.25 524 TRP A CA 1
ATOM 3942 C C . TRP A 1 524 ? -6.760 4.811 -26.200 1.00 98.25 524 TRP A C 1
ATOM 3944 O O . TRP A 1 524 ? -7.554 3.977 -25.778 1.00 98.25 524 TRP A O 1
ATOM 3954 N N . GLY A 1 525 ? -5.713 5.261 -25.503 1.00 96.94 525 GLY A N 1
ATOM 3955 C CA . GLY A 1 525 ? -5.362 4.863 -24.138 1.00 96.94 525 GLY A CA 1
ATOM 3956 C C . GLY A 1 525 ? -6.128 5.603 -23.038 1.00 96.94 525 GLY A C 1
ATOM 3957 O O . GLY A 1 525 ? -5.892 5.341 -21.864 1.00 96.94 525 GLY A O 1
ATOM 3958 N N . GLY A 1 526 ? -7.026 6.530 -23.389 1.00 95.38 526 GLY A N 1
ATOM 3959 C CA . GLY A 1 526 ? -7.924 7.207 -22.447 1.00 95.38 526 GLY A CA 1
ATOM 3960 C C . GLY A 1 526 ? -7.332 8.389 -21.668 1.00 95.38 526 GLY A C 1
ATOM 3961 O O . GLY A 1 526 ? -8.089 9.077 -20.990 1.00 95.38 526 GLY A O 1
ATOM 3962 N N . SER A 1 527 ? -6.031 8.677 -21.790 1.00 91.62 527 SER A N 1
ATOM 3963 C CA . SER A 1 527 ? -5.360 9.805 -21.110 1.00 91.62 527 SER A CA 1
ATOM 3964 C C . SER A 1 527 ? -5.639 11.168 -21.758 1.00 91.62 527 SER A C 1
ATOM 3966 O O . SER A 1 527 ? -5.444 12.216 -21.145 1.00 91.62 527 SER A O 1
ATOM 3968 N N . GLY A 1 528 ? -6.139 11.176 -22.997 1.00 92.06 528 GLY A N 1
ATOM 3969 C CA . GLY A 1 528 ? -6.540 12.388 -23.706 1.00 92.06 528 GLY A CA 1
ATOM 3970 C C . GLY A 1 528 ? -5.422 12.956 -24.575 1.00 92.06 528 GLY A C 1
ATOM 3971 O O . GLY A 1 528 ? -5.426 12.714 -25.781 1.00 92.06 528 GLY A O 1
ATOM 3972 N N . MET A 1 529 ? -4.501 13.725 -23.990 1.00 93.00 529 MET A N 1
ATOM 3973 C CA . MET A 1 529 ? -3.409 14.392 -24.718 1.00 93.00 529 MET A CA 1
ATOM 3974 C C . MET A 1 529 ? -2.045 13.789 -24.353 1.00 93.00 529 MET A C 1
ATOM 3976 O O . MET A 1 529 ? -1.835 13.465 -23.185 1.00 93.00 529 MET A O 1
ATOM 3980 N N . PRO A 1 530 ? -1.115 13.653 -25.317 1.00 95.69 530 PRO A N 1
ATOM 3981 C CA . PRO A 1 530 ? 0.238 13.197 -25.032 1.00 95.69 530 PRO A CA 1
ATOM 3982 C C . PRO A 1 530 ? 1.073 14.306 -24.378 1.00 95.69 530 PRO A C 1
ATOM 3984 O O . PRO A 1 530 ? 0.813 15.498 -24.571 1.00 95.69 530 PRO A O 1
ATOM 3987 N N . PHE A 1 531 ? 2.112 13.892 -23.663 1.00 96.12 531 PHE A N 1
ATOM 3988 C CA . PHE A 1 531 ? 3.206 14.741 -23.206 1.00 96.12 531 PHE A CA 1
ATOM 3989 C C . PHE A 1 531 ? 4.340 14.741 -24.234 1.00 96.12 531 PHE A C 1
ATOM 3991 O O . PHE A 1 531 ? 4.474 13.810 -25.030 1.00 96.12 531 PHE A O 1
ATOM 3998 N N . ASP A 1 532 ? 5.155 15.789 -24.197 1.00 93.75 532 ASP A N 1
ATOM 3999 C CA . ASP A 1 532 ? 6.285 16.006 -25.098 1.00 93.75 532 ASP A CA 1
ATOM 4000 C C . ASP A 1 532 ? 7.514 16.359 -24.257 1.00 93.75 532 ASP A C 1
ATOM 4002 O O . ASP A 1 532 ? 7.448 17.255 -23.408 1.00 93.75 532 ASP A O 1
ATOM 4006 N N . ALA A 1 533 ? 8.608 15.628 -24.453 1.00 95.31 533 ALA A N 1
ATOM 4007 C CA . ALA A 1 533 ? 9.844 15.798 -23.704 1.00 95.31 533 ALA A CA 1
ATOM 4008 C C . ALA A 1 533 ? 11.057 15.665 -24.633 1.00 95.31 533 ALA A C 1
ATOM 4010 O O . ALA A 1 533 ? 11.361 14.577 -25.105 1.00 95.31 533 ALA A O 1
ATOM 4011 N N . ASP A 1 534 ? 11.801 16.747 -24.862 1.00 90.94 534 ASP A N 1
ATOM 4012 C CA . ASP A 1 534 ? 12.997 16.734 -25.717 1.00 90.94 534 ASP A CA 1
ATOM 4013 C C . ASP A 1 534 ? 14.261 16.261 -24.972 1.00 90.94 534 ASP A C 1
ATOM 4015 O O . ASP A 1 534 ? 15.287 16.001 -25.602 1.00 90.94 534 ASP A O 1
ATOM 4019 N N . ASN A 1 535 ? 14.235 16.214 -23.636 1.00 91.50 535 ASN A N 1
ATOM 4020 C CA . ASN A 1 535 ? 15.376 15.843 -22.795 1.00 91.50 535 ASN A CA 1
ATOM 4021 C C . ASN A 1 535 ? 14.949 15.284 -21.427 1.00 91.50 535 ASN A C 1
ATOM 4023 O O . ASN A 1 535 ? 13.775 15.356 -21.062 1.00 91.50 535 ASN A O 1
ATOM 4027 N N . GLN A 1 536 ? 15.924 14.782 -20.661 1.00 93.56 536 GLN A N 1
ATOM 4028 C CA . GLN A 1 536 ? 15.747 14.233 -19.309 1.00 93.56 536 GLN A CA 1
ATOM 4029 C C . GLN A 1 536 ? 14.875 15.117 -18.401 1.00 93.56 536 GLN A C 1
ATOM 4031 O O . GLN A 1 536 ? 13.883 14.638 -17.866 1.00 93.56 536 GLN A O 1
ATOM 4036 N N . ALA A 1 537 ? 15.185 16.409 -18.263 1.00 94.12 537 ALA A N 1
ATOM 4037 C CA . ALA A 1 537 ? 14.465 17.285 -17.332 1.00 94.12 537 ALA A CA 1
ATOM 4038 C C . ALA A 1 537 ? 12.989 17.479 -17.724 1.00 94.12 537 ALA A C 1
ATOM 4040 O O . ALA A 1 537 ? 12.113 17.621 -16.872 1.00 94.12 537 ALA A O 1
ATOM 4041 N N . GLN A 1 538 ? 12.686 17.488 -19.026 1.00 95.38 538 GLN A N 1
ATOM 4042 C CA . GLN A 1 538 ? 11.300 17.536 -19.497 1.00 95.38 538 GLN A CA 1
ATOM 4043 C C . GLN A 1 538 ? 10.584 16.194 -19.321 1.00 95.38 538 GLN A C 1
ATOM 4045 O O . GLN A 1 538 ? 9.380 16.190 -19.071 1.00 95.38 538 GLN A O 1
ATOM 4050 N N . LEU A 1 539 ? 11.308 15.074 -19.414 1.00 95.81 539 LEU A N 1
ATOM 4051 C CA . LEU A 1 539 ? 10.765 13.751 -19.117 1.00 95.81 539 LEU A CA 1
ATOM 4052 C C . LEU A 1 539 ? 10.414 13.635 -17.627 1.00 95.81 539 LEU A C 1
ATOM 4054 O O . LEU A 1 539 ? 9.286 13.271 -17.309 1.00 95.81 539 LEU A O 1
ATOM 4058 N N . GLU A 1 540 ? 11.313 14.042 -16.728 1.00 94.69 540 GLU A N 1
ATOM 4059 C CA . GLU A 1 540 ? 11.065 14.129 -15.278 1.00 94.69 540 GLU A CA 1
ATOM 4060 C C . GLU A 1 540 ? 9.836 15.003 -14.969 1.00 94.69 540 GLU A C 1
ATOM 4062 O O . GLU A 1 540 ? 8.957 14.608 -14.204 1.00 94.69 540 GLU A O 1
ATOM 4067 N N . ALA A 1 541 ? 9.705 16.163 -15.625 1.00 93.25 541 ALA A N 1
ATOM 4068 C CA . ALA A 1 541 ? 8.550 17.046 -15.450 1.00 93.25 541 ALA A CA 1
ATOM 4069 C C . ALA A 1 541 ? 7.228 16.428 -15.946 1.00 93.25 541 ALA A C 1
ATOM 4071 O O . ALA A 1 541 ? 6.178 16.615 -15.321 1.00 93.25 541 ALA A O 1
ATOM 4072 N N . ALA A 1 542 ? 7.261 15.695 -17.064 1.00 94.94 542 ALA A N 1
ATOM 4073 C CA . ALA A 1 542 ? 6.097 14.983 -17.582 1.00 94.94 542 ALA A CA 1
ATOM 4074 C C . ALA A 1 542 ? 5.671 13.851 -16.635 1.00 94.94 542 ALA A C 1
ATOM 4076 O O . ALA A 1 542 ? 4.488 13.749 -16.312 1.00 94.94 542 ALA A O 1
ATOM 4077 N N . LEU A 1 543 ? 6.630 13.061 -16.138 1.00 94.81 543 LEU A N 1
ATOM 4078 C CA . LEU A 1 543 ? 6.389 12.011 -15.146 1.00 94.81 543 LEU A CA 1
ATOM 4079 C C . LEU A 1 543 ? 5.778 12.598 -13.869 1.00 94.81 543 LEU A C 1
ATOM 4081 O O . LEU A 1 543 ? 4.714 12.147 -13.454 1.00 94.81 543 LEU A O 1
ATOM 4085 N N . LYS A 1 544 ? 6.360 13.673 -13.320 1.00 90.88 544 LYS A N 1
ATOM 4086 C CA . LYS A 1 544 ? 5.810 14.386 -12.155 1.00 90.88 544 LYS A CA 1
ATOM 4087 C C . LYS A 1 544 ? 4.354 14.801 -12.366 1.00 90.88 544 LYS A C 1
ATOM 4089 O O . LYS A 1 544 ? 3.509 14.497 -11.536 1.00 90.88 544 LYS A O 1
ATOM 4094 N N . THR A 1 545 ? 4.046 15.420 -13.507 1.00 91.38 545 THR A N 1
ATOM 4095 C CA . THR A 1 545 ? 2.678 15.875 -13.819 1.00 91.38 545 THR A CA 1
ATOM 4096 C C . THR A 1 545 ? 1.679 14.714 -13.890 1.00 91.38 545 THR A C 1
ATOM 4098 O O . THR A 1 545 ? 0.526 14.868 -13.496 1.00 91.38 545 THR A O 1
ATOM 4101 N N . ILE A 1 546 ? 2.097 13.556 -14.413 1.00 91.38 546 ILE A N 1
ATOM 4102 C CA . ILE A 1 546 ? 1.249 12.357 -14.471 1.00 91.38 546 ILE A CA 1
ATOM 4103 C C . ILE A 1 546 ? 0.963 11.839 -13.058 1.00 91.38 546 ILE A C 1
ATOM 4105 O O . ILE A 1 546 ? -0.188 11.532 -12.752 1.00 91.38 546 ILE A O 1
ATOM 4109 N N . ILE A 1 547 ? 1.990 11.764 -12.207 1.00 87.44 547 ILE A N 1
ATOM 4110 C CA . ILE A 1 547 ? 1.872 11.225 -10.849 1.00 87.44 547 ILE A CA 1
ATOM 4111 C C . ILE A 1 547 ? 1.066 12.158 -9.928 1.00 87.44 547 ILE A C 1
ATOM 4113 O O . ILE A 1 547 ? 0.209 11.683 -9.191 1.00 87.44 547 ILE A O 1
ATOM 4117 N N . GLU A 1 548 ? 1.227 13.479 -10.036 1.00 84.06 548 GLU A N 1
ATOM 4118 C CA . GLU A 1 548 ? 0.397 14.459 -9.307 1.00 84.06 548 GLU A CA 1
ATOM 4119 C C . GLU A 1 548 ? -1.097 14.385 -9.663 1.00 84.06 548 GLU A C 1
ATOM 4121 O O . GLU A 1 548 ? -1.946 14.874 -8.922 1.00 84.06 548 GLU A O 1
ATOM 4126 N N . GLY A 1 549 ? -1.437 13.792 -10.809 1.00 79.94 549 GLY A N 1
ATOM 4127 C CA . GLY A 1 549 ? -2.820 13.551 -11.210 1.00 79.94 549 GLY A CA 1
ATOM 4128 C C . GLY A 1 549 ? -3.463 12.322 -10.559 1.00 79.94 549 GLY A C 1
ATOM 4129 O O . GLY A 1 549 ? -4.645 12.072 -10.811 1.00 79.94 549 GLY A O 1
ATOM 4130 N N . LEU A 1 550 ? -2.711 11.536 -9.781 1.00 77.50 550 LEU A N 1
ATOM 4131 C CA . LEU A 1 550 ? -3.197 10.323 -9.128 1.00 77.50 550 LEU A CA 1
ATOM 4132 C C . LEU A 1 550 ? -3.845 10.635 -7.780 1.00 77.50 550 LEU A C 1
ATOM 4134 O O . LEU A 1 550 ? -3.451 11.553 -7.067 1.00 77.50 550 LEU A O 1
ATOM 4138 N N . THR A 1 551 ? -4.850 9.840 -7.428 1.00 73.31 551 THR A N 1
ATOM 4139 C CA . THR A 1 551 ? -5.507 9.896 -6.121 1.00 73.31 551 THR A CA 1
ATOM 4140 C C . THR A 1 551 ? -5.050 8.711 -5.289 1.00 73.31 551 THR A C 1
ATOM 4142 O O . THR A 1 551 ? -5.275 7.565 -5.692 1.00 73.31 551 THR A O 1
ATOM 4145 N N . PHE A 1 552 ? -4.449 8.989 -4.138 1.00 70.19 552 PHE A N 1
ATOM 4146 C CA . PHE A 1 552 ? -4.009 7.979 -3.182 1.00 70.19 552 PHE A CA 1
ATOM 4147 C C . PHE A 1 552 ? -5.057 7.811 -2.086 1.00 70.19 552 PHE A C 1
ATOM 4149 O O . PHE A 1 552 ? -5.699 8.780 -1.681 1.00 70.19 552 PHE A O 1
ATOM 4156 N N . ASP A 1 553 ? -5.259 6.573 -1.646 1.00 66.12 553 ASP A N 1
ATOM 4157 C CA . ASP A 1 553 ? -6.114 6.283 -0.501 1.00 66.12 553 ASP A CA 1
ATOM 4158 C C . ASP A 1 553 ? -5.270 6.449 0.777 1.00 66.12 553 ASP A C 1
ATOM 4160 O O . ASP A 1 553 ? -4.313 5.692 0.963 1.00 66.12 553 ASP A O 1
ATOM 4164 N N . PRO A 1 554 ? -5.578 7.433 1.645 1.00 58.16 554 PRO A N 1
ATOM 4165 C CA . PRO A 1 554 ? -4.813 7.686 2.865 1.00 58.16 554 PRO A CA 1
ATOM 4166 C C . PRO A 1 554 ? -4.911 6.543 3.887 1.00 58.16 554 PRO A C 1
ATOM 4168 O O . PRO A 1 554 ? -4.185 6.555 4.876 1.00 58.16 554 PRO A O 1
ATOM 4171 N N . CYS A 1 555 ? -5.801 5.566 3.675 1.00 60.94 555 CYS A N 1
ATOM 4172 C CA . CYS A 1 555 ? -5.927 4.371 4.508 1.00 60.94 555 CYS A CA 1
ATOM 4173 C C . CYS A 1 555 ? -4.979 3.230 4.093 1.00 60.94 555 CYS A C 1
ATOM 4175 O O . CYS A 1 555 ? -5.007 2.162 4.705 1.00 60.94 555 CYS A O 1
ATOM 4177 N N . CYS A 1 556 ? -4.162 3.409 3.051 1.00 62.94 556 CYS A N 1
ATOM 4178 C CA . CYS A 1 556 ? -3.170 2.416 2.653 1.00 62.94 556 CYS A CA 1
ATOM 4179 C C . CYS A 1 556 ? -1.924 2.462 3.538 1.00 62.94 556 CYS A C 1
ATOM 4181 O O . CYS A 1 556 ? -1.426 3.537 3.857 1.00 62.94 556 CYS A O 1
ATOM 4183 N N . ASN A 1 557 ? -1.400 1.284 3.896 1.00 60.72 557 ASN A N 1
ATOM 4184 C CA . ASN A 1 557 ? -0.054 1.199 4.449 1.00 60.72 557 ASN A CA 1
ATOM 4185 C C . ASN A 1 557 ? 0.921 1.605 3.338 1.00 60.72 557 ASN A C 1
ATOM 4187 O O . ASN A 1 557 ? 0.930 0.984 2.271 1.00 60.72 557 ASN A O 1
ATOM 4191 N N . PHE A 1 558 ? 1.652 2.691 3.556 1.00 67.38 558 PHE A N 1
ATOM 4192 C CA . PHE A 1 558 ? 2.636 3.191 2.605 1.00 67.38 558 PHE A CA 1
ATOM 4193 C C . PHE A 1 558 ? 3.926 2.388 2.747 1.00 67.38 558 PHE A C 1
ATOM 4195 O O . PHE A 1 558 ? 4.243 1.920 3.842 1.00 67.38 558 PHE A O 1
ATOM 4202 N N . ASN A 1 559 ? 4.648 2.197 1.643 1.00 71.12 559 ASN A N 1
ATOM 4203 C CA . ASN A 1 559 ? 5.974 1.590 1.728 1.00 71.12 559 ASN A CA 1
ATOM 4204 C C . ASN A 1 559 ? 6.917 2.567 2.448 1.00 71.12 559 ASN A C 1
ATOM 4206 O O . ASN A 1 559 ? 6.682 3.773 2.423 1.00 71.12 559 ASN A O 1
ATOM 4210 N N . ASP A 1 560 ? 7.982 2.055 3.056 1.00 74.25 560 ASP A N 1
ATOM 4211 C CA . ASP A 1 560 ? 9.113 2.875 3.488 1.00 74.25 560 ASP A CA 1
ATOM 4212 C C . ASP A 1 560 ? 10.321 2.519 2.623 1.00 74.25 560 ASP A C 1
ATOM 4214 O O . ASP A 1 560 ? 11.051 1.569 2.899 1.00 74.25 560 ASP A O 1
ATOM 4218 N N . CYS A 1 561 ? 10.509 3.264 1.535 1.00 75.62 561 CYS A N 1
ATOM 4219 C CA . CYS A 1 561 ? 11.633 3.052 0.628 1.00 75.62 561 CYS A CA 1
ATOM 4220 C C . CYS A 1 561 ? 12.870 3.878 1.025 1.00 75.62 561 CYS A C 1
ATOM 4222 O O . CYS A 1 561 ? 13.730 4.146 0.187 1.00 75.62 561 CYS A O 1
ATOM 4224 N N . SER A 1 562 ? 12.960 4.336 2.283 1.00 69.00 562 SER A N 1
ATOM 4225 C CA . SER A 1 562 ? 14.093 5.144 2.753 1.00 69.00 562 SER A CA 1
ATOM 4226 C C . SER A 1 562 ? 15.332 4.323 3.137 1.00 69.00 562 SER A C 1
ATOM 4228 O O . SER A 1 562 ? 16.428 4.888 3.230 1.00 69.00 562 SER A O 1
ATOM 4230 N N . PHE A 1 563 ? 15.191 3.004 3.315 1.00 60.75 563 PHE A N 1
ATOM 4231 C CA . PHE A 1 563 ? 16.308 2.096 3.587 1.00 60.75 563 PHE A CA 1
ATOM 4232 C C . PHE A 1 563 ? 17.105 1.755 2.323 1.00 60.75 563 PHE A C 1
ATOM 4234 O O . PHE A 1 563 ? 16.604 1.829 1.202 1.00 60.75 563 PHE A O 1
ATOM 4241 N N . ASN A 1 564 ? 18.379 1.407 2.511 1.00 55.47 564 ASN A N 1
ATOM 4242 C CA . ASN A 1 564 ? 19.294 1.073 1.428 1.00 55.47 564 ASN A CA 1
ATOM 4243 C C . ASN A 1 564 ? 20.233 -0.075 1.848 1.00 55.47 564 ASN A C 1
ATOM 4245 O O . ASN A 1 564 ? 21.059 0.154 2.737 1.00 55.47 564 ASN A O 1
ATOM 4249 N N . PRO A 1 565 ? 20.164 -1.261 1.211 1.00 55.56 565 PRO A N 1
ATOM 4250 C CA . PRO A 1 565 ? 19.226 -1.645 0.147 1.00 55.56 565 PRO A CA 1
ATOM 4251 C C . PRO A 1 565 ? 17.750 -1.516 0.567 1.00 55.56 565 PRO A C 1
ATOM 4253 O O . PRO A 1 565 ? 17.421 -1.650 1.743 1.00 55.56 565 PRO A O 1
ATOM 4256 N N . GLU A 1 566 ? 16.887 -1.172 -0.396 1.00 58.03 566 GLU A N 1
ATOM 4257 C CA . GLU A 1 566 ? 15.441 -1.003 -0.177 1.00 58.03 566 GLU A CA 1
ATOM 4258 C C . GLU A 1 566 ? 14.845 -2.286 0.449 1.00 58.03 566 GLU A C 1
ATOM 4260 O O . GLU A 1 566 ? 15.257 -3.385 0.056 1.00 58.03 566 GLU A O 1
ATOM 4265 N N . PRO A 1 567 ? 13.910 -2.188 1.422 1.00 50.59 567 PRO A N 1
ATOM 4266 C CA . PRO A 1 567 ? 13.473 -3.336 2.201 1.00 50.59 567 PRO A CA 1
ATOM 4267 C C . PRO A 1 567 ? 12.786 -4.343 1.287 1.00 50.59 567 PRO A C 1
ATOM 4269 O O . PRO A 1 567 ? 11.799 -4.085 0.592 1.00 50.59 567 PRO A O 1
ATOM 4272 N N . THR A 1 568 ? 13.400 -5.506 1.277 1.00 47.31 568 THR A N 1
ATOM 4273 C CA . THR A 1 568 ? 13.109 -6.643 0.441 1.00 47.31 568 THR A CA 1
ATOM 4274 C C . THR A 1 568 ? 11.923 -7.358 1.112 1.00 47.31 568 THR A C 1
ATOM 4276 O O . THR A 1 568 ? 12.022 -7.926 2.194 1.00 47.31 568 THR A O 1
ATOM 4279 N N . THR A 1 569 ? 10.729 -7.209 0.519 1.00 49.19 569 THR A N 1
ATOM 4280 C CA . THR A 1 569 ? 9.417 -7.730 0.966 1.00 49.19 569 THR A CA 1
ATOM 4281 C C . THR A 1 569 ? 9.276 -9.266 1.105 1.00 49.19 569 THR A C 1
ATOM 4283 O O . THR A 1 569 ? 8.201 -9.815 0.840 1.00 49.19 569 THR A O 1
ATOM 4286 N N . GLY A 1 570 ? 10.313 -9.980 1.542 1.00 45.66 570 GLY A N 1
ATOM 4287 C CA . GLY A 1 570 ? 10.291 -11.426 1.781 1.00 45.66 570 GLY A CA 1
ATOM 4288 C C . GLY A 1 570 ? 10.997 -11.919 3.048 1.00 45.66 570 GLY A C 1
ATOM 4289 O O . GLY A 1 570 ? 10.777 -13.071 3.424 1.00 45.66 570 GLY A O 1
ATOM 4290 N N . GLU A 1 571 ? 11.783 -11.087 3.727 1.00 36.19 571 GLU A N 1
ATOM 4291 C CA . GLU A 1 571 ? 12.458 -11.431 4.985 1.00 36.19 571 GLU A CA 1
ATOM 4292 C C . GLU A 1 571 ? 11.654 -10.871 6.182 1.00 36.19 571 GLU A C 1
ATOM 4294 O O . GLU A 1 571 ? 10.994 -9.834 6.049 1.00 36.19 571 GLU A O 1
ATOM 4299 N N . PRO A 1 572 ? 11.679 -11.502 7.374 1.00 35.41 572 PRO A N 1
ATOM 4300 C CA . PRO A 1 572 ? 11.533 -10.725 8.598 1.00 35.41 572 PRO A CA 1
ATOM 4301 C C . PRO A 1 572 ? 12.620 -9.650 8.545 1.00 35.41 572 PRO A C 1
ATOM 4303 O O . PRO A 1 572 ? 13.800 -9.980 8.462 1.00 35.41 572 PRO A O 1
ATOM 4306 N N . ASP A 1 573 ? 12.191 -8.394 8.508 1.00 35.03 573 ASP A N 1
ATOM 4307 C CA . ASP A 1 573 ? 13.036 -7.202 8.486 1.00 35.03 573 ASP A CA 1
ATOM 4308 C C . ASP A 1 573 ? 14.284 -7.372 9.380 1.00 35.03 573 ASP A C 1
ATOM 4310 O O . ASP A 1 573 ? 14.132 -7.872 10.505 1.00 35.03 573 ASP A O 1
ATOM 4314 N N . PRO A 1 574 ? 15.504 -6.967 8.957 1.00 38.03 574 PRO A N 1
ATOM 4315 C CA . PRO A 1 574 ? 16.544 -6.634 9.922 1.00 38.03 574 PRO A CA 1
ATOM 4316 C C . PRO A 1 574 ? 15.930 -5.683 10.946 1.00 38.03 574 PRO A C 1
ATOM 4318 O O . PRO A 1 574 ? 15.534 -4.572 10.610 1.00 38.03 574 PRO A O 1
ATOM 4321 N N . THR A 1 575 ? 15.790 -6.173 12.175 1.00 33.91 575 THR A N 1
ATOM 4322 C CA . THR A 1 575 ? 15.012 -5.550 13.242 1.00 33.91 575 THR A CA 1
ATOM 4323 C C . THR A 1 575 ? 15.168 -4.031 13.240 1.00 33.91 575 THR A C 1
ATOM 4325 O O . THR A 1 575 ? 16.254 -3.485 13.458 1.00 33.91 575 THR A O 1
ATOM 4328 N N . VAL A 1 576 ? 14.051 -3.356 12.940 1.00 37.66 576 VAL A N 1
ATOM 4329 C CA . VAL A 1 576 ? 13.856 -1.908 13.068 1.00 37.66 576 VAL A CA 1
ATOM 4330 C C . VAL A 1 576 ? 14.568 -1.441 14.330 1.00 37.66 576 VAL A C 1
ATOM 4332 O O . VAL A 1 576 ? 14.364 -2.035 15.382 1.00 37.66 576 VAL A O 1
ATOM 4335 N N . SER A 1 577 ? 15.410 -0.408 14.230 1.00 45.91 577 SER A N 1
ATOM 4336 C CA . SER A 1 577 ? 16.308 0.037 15.303 1.00 45.91 577 SER A CA 1
ATOM 4337 C C . SER A 1 577 ? 15.570 0.364 16.614 1.00 45.91 577 SER A C 1
ATOM 4339 O O . SER A 1 577 ? 15.203 1.516 16.869 1.00 45.91 577 SER A O 1
ATOM 4341 N N . GLY A 1 578 ? 15.366 -0.656 17.439 1.00 63.56 578 GLY A N 1
ATOM 4342 C CA . GLY A 1 578 ? 14.740 -0.585 18.746 1.00 63.56 578 GLY A CA 1
ATOM 4343 C C . GLY A 1 578 ? 14.325 -1.969 19.247 1.00 63.56 578 GLY A C 1
ATOM 4344 O O . GLY A 1 578 ? 14.017 -2.859 18.463 1.00 63.56 578 GLY A O 1
ATOM 4345 N N . CYS A 1 579 ? 14.321 -2.134 20.562 1.00 70.31 579 CYS A N 1
ATOM 4346 C CA . CYS A 1 579 ? 13.909 -3.346 21.267 1.00 70.31 579 CYS A CA 1
ATOM 4347 C C . CYS A 1 579 ? 12.542 -3.128 21.935 1.00 70.31 579 CYS A C 1
ATOM 4349 O O . CYS A 1 579 ? 12.184 -1.996 22.281 1.00 70.31 579 CYS A O 1
ATOM 4351 N N . GLN A 1 580 ? 11.755 -4.179 22.118 1.00 73.38 580 GLN A N 1
ATOM 4352 C CA . GLN A 1 580 ? 10.533 -4.172 22.930 1.00 73.38 580 GLN A CA 1
ATOM 4353 C C . GLN A 1 580 ? 10.746 -4.922 24.245 1.00 73.38 580 GLN A C 1
ATOM 4355 O O . GLN A 1 580 ? 10.182 -4.523 25.269 1.00 73.38 580 GLN A O 1
ATOM 4360 N N . ASP A 1 581 ? 11.585 -5.952 24.220 1.00 70.56 581 ASP A N 1
ATOM 4361 C CA . ASP A 1 581 ? 12.084 -6.677 25.382 1.00 70.56 581 ASP A CA 1
ATOM 4362 C C . ASP A 1 581 ? 13.581 -7.007 25.240 1.00 70.56 581 ASP A C 1
ATOM 4364 O O . ASP A 1 581 ? 14.239 -6.610 24.276 1.00 70.56 581 ASP A O 1
ATOM 4368 N N . ASP A 1 582 ? 14.151 -7.644 26.263 1.00 72.00 582 ASP A N 1
ATOM 4369 C CA . ASP A 1 582 ? 15.586 -7.943 26.319 1.00 72.00 582 ASP A CA 1
ATOM 4370 C C . ASP A 1 582 ? 15.978 -9.010 25.281 1.00 72.00 582 ASP A C 1
ATOM 4372 O O . ASP A 1 582 ? 17.132 -9.078 24.860 1.00 72.00 582 ASP A O 1
ATOM 4376 N N . GLU A 1 583 ? 15.019 -9.828 24.835 1.00 74.25 583 GLU A N 1
ATOM 4377 C CA . GLU A 1 583 ? 15.207 -10.843 23.801 1.00 74.25 583 GLU A CA 1
ATOM 4378 C C . GLU A 1 583 ? 15.412 -10.249 22.398 1.00 74.25 583 GLU A C 1
ATOM 4380 O O . GLU A 1 583 ? 15.993 -10.911 21.532 1.00 74.25 583 GLU A O 1
ATOM 4385 N N . ASP A 1 584 ? 14.997 -8.998 22.189 1.00 73.25 584 ASP A N 1
ATOM 4386 C CA . ASP A 1 584 ? 15.259 -8.234 20.967 1.00 73.25 584 ASP A CA 1
ATOM 4387 C C . ASP A 1 584 ? 16.695 -7.669 20.904 1.00 73.25 584 ASP A C 1
ATOM 4389 O O . ASP A 1 584 ? 17.101 -7.106 19.880 1.00 73.25 584 ASP A O 1
ATOM 4393 N N . CYS A 1 585 ? 17.475 -7.797 21.984 1.00 73.75 585 CYS A N 1
ATOM 4394 C CA . CYS A 1 585 ? 18.836 -7.284 22.086 1.00 73.75 585 CYS A CA 1
ATOM 4395 C C . CYS A 1 585 ? 19.907 -8.382 21.931 1.00 73.75 585 CYS A C 1
ATOM 4397 O O . CYS A 1 585 ? 19.684 -9.542 22.282 1.00 73.75 585 CYS A O 1
ATOM 4399 N N . PRO A 1 586 ? 21.108 -8.045 21.411 1.00 71.38 586 PRO A N 1
ATOM 4400 C CA . PRO A 1 586 ? 22.252 -8.957 21.431 1.00 71.38 586 PRO A CA 1
ATOM 4401 C C . PRO A 1 586 ? 22.588 -9.421 22.856 1.00 71.38 586 PRO A C 1
ATOM 4403 O O . PRO A 1 586 ? 22.305 -8.713 23.822 1.00 71.38 586 PRO A O 1
ATOM 4406 N N . GLU A 1 587 ? 23.243 -10.581 22.994 1.00 68.94 587 GLU A N 1
ATOM 4407 C CA . GLU A 1 587 ? 23.716 -11.057 24.303 1.00 68.94 587 GLU A CA 1
ATOM 4408 C C . GLU A 1 587 ? 24.516 -9.949 25.022 1.00 68.94 587 GLU A C 1
ATOM 4410 O O . GLU A 1 587 ? 25.359 -9.292 24.408 1.00 68.94 587 GLU A O 1
ATOM 4415 N N . ASN A 1 588 ? 24.238 -9.752 26.318 1.00 68.62 588 ASN A N 1
ATOM 4416 C CA . ASN A 1 588 ? 24.786 -8.691 27.179 1.00 68.62 588 ASN A CA 1
ATOM 4417 C C . ASN A 1 588 ? 24.267 -7.259 26.925 1.00 68.62 588 ASN A C 1
ATOM 4419 O O . ASN A 1 588 ? 24.946 -6.297 27.279 1.00 68.62 588 ASN A O 1
ATOM 4423 N N . PHE A 1 589 ? 23.066 -7.090 26.364 1.00 78.31 589 PHE A N 1
ATOM 4424 C CA . PHE A 1 589 ? 22.367 -5.800 26.266 1.00 78.31 589 PHE A CA 1
ATOM 4425 C C . PHE A 1 589 ? 20.937 -5.901 26.835 1.00 78.31 589 PHE A C 1
ATOM 4427 O O . PHE A 1 589 ? 20.281 -6.921 26.651 1.00 78.31 589 PHE A O 1
ATOM 4434 N N . GLU A 1 590 ? 20.457 -4.863 27.531 1.00 82.94 590 GLU A N 1
ATOM 4435 C CA . GLU A 1 590 ? 19.102 -4.766 28.096 1.00 82.94 590 GLU A CA 1
ATOM 4436 C C . GLU A 1 590 ? 18.280 -3.734 27.336 1.00 82.94 590 GLU A C 1
ATOM 4438 O O . GLU A 1 590 ? 18.792 -2.712 26.859 1.00 82.94 590 GLU A O 1
ATOM 4443 N N . CYS A 1 591 ? 16.981 -3.992 27.239 1.00 80.50 591 CYS A N 1
ATOM 4444 C CA . CYS A 1 591 ? 16.077 -3.107 26.548 1.00 80.50 591 CYS A CA 1
ATOM 4445 C C . CYS A 1 591 ? 15.635 -1.944 27.435 1.00 80.50 591 CYS A C 1
ATOM 4447 O O . CYS A 1 591 ? 14.791 -2.067 28.329 1.00 80.50 591 CYS A O 1
ATOM 4449 N N . VAL A 1 592 ? 16.153 -0.753 27.139 1.00 78.62 592 VAL A N 1
ATOM 4450 C CA . VAL A 1 592 ? 15.816 0.464 27.877 1.00 78.62 592 VAL A CA 1
ATOM 4451 C C . VAL A 1 592 ? 14.749 1.256 27.127 1.00 78.62 592 VAL A C 1
ATOM 4453 O O . VAL A 1 592 ? 15.020 2.005 26.184 1.00 78.62 592 VAL A O 1
ATOM 4456 N N . ILE A 1 593 ? 13.500 1.138 27.585 1.00 74.62 593 ILE A N 1
ATOM 4457 C CA . ILE A 1 593 ? 12.377 1.943 27.084 1.00 74.62 593 ILE A CA 1
ATOM 4458 C C . ILE A 1 593 ? 12.354 3.299 27.805 1.00 74.62 593 ILE A C 1
ATOM 4460 O O . ILE A 1 593 ? 11.940 3.411 28.963 1.00 74.62 593 ILE A O 1
ATOM 4464 N N . GLN A 1 594 ? 12.763 4.372 27.119 1.00 67.75 594 GLN A N 1
ATOM 4465 C CA . GLN A 1 594 ? 12.612 5.727 27.660 1.00 67.75 594 GLN A CA 1
ATOM 4466 C C . GLN A 1 594 ? 11.143 6.172 27.660 1.00 67.75 594 GLN A C 1
ATOM 4468 O O . GLN A 1 594 ? 10.403 5.977 26.695 1.00 67.75 594 GLN A O 1
ATOM 4473 N N . MET A 1 595 ? 10.718 6.825 28.747 1.00 46.44 595 MET A N 1
ATOM 4474 C CA . MET A 1 595 ? 9.338 7.289 28.908 1.00 46.44 595 MET A CA 1
ATOM 4475 C C . MET A 1 595 ? 8.925 8.231 27.767 1.00 46.44 595 MET A C 1
ATOM 4477 O O . MET A 1 595 ? 9.387 9.370 27.702 1.00 46.44 595 MET A O 1
ATOM 4481 N N . GLY A 1 596 ? 8.011 7.767 26.911 1.00 51.03 596 GLY A N 1
ATOM 4482 C CA . GLY A 1 596 ? 7.488 8.522 25.769 1.00 51.03 596 GLY A CA 1
ATOM 4483 C C . GLY A 1 596 ? 7.816 7.933 24.394 1.00 51.03 596 GLY A C 1
ATOM 4484 O O . GLY A 1 596 ? 7.282 8.443 23.413 1.00 51.03 596 GLY A O 1
ATOM 4485 N N . ASN A 1 597 ? 8.618 6.866 24.320 1.00 52.75 597 ASN A N 1
ATOM 4486 C CA . ASN A 1 597 ? 8.874 6.125 23.084 1.00 52.75 597 ASN A CA 1
ATOM 4487 C C . ASN A 1 597 ? 8.091 4.805 23.050 1.00 52.75 597 ASN A C 1
ATOM 4489 O O . ASN A 1 597 ? 7.841 4.196 24.088 1.00 52.75 597 ASN A O 1
ATOM 4493 N N . PHE A 1 598 ? 7.700 4.388 21.843 1.00 52.03 598 PHE A N 1
ATOM 4494 C CA . PHE A 1 598 ? 7.010 3.117 21.589 1.00 52.03 598 PHE A CA 1
ATOM 4495 C C . PHE A 1 598 ? 7.988 1.930 21.450 1.00 52.03 598 PHE A C 1
ATOM 4497 O O . PHE A 1 598 ? 7.564 0.787 21.535 1.00 52.03 598 PHE A O 1
ATOM 4504 N N . PHE A 1 599 ? 9.288 2.214 21.297 1.00 67.88 599 PHE A N 1
ATOM 4505 C CA . PHE A 1 599 ? 10.386 1.245 21.217 1.00 67.88 599 PHE A CA 1
ATOM 4506 C C . PHE A 1 599 ? 11.531 1.678 22.155 1.00 67.88 599 PHE A C 1
ATOM 4508 O O . PHE A 1 599 ? 11.750 2.883 22.344 1.00 67.88 599 PHE A O 1
ATOM 4515 N N . GLY A 1 600 ? 12.216 0.716 22.774 1.00 70.31 600 GLY A N 1
ATOM 4516 C CA . GLY A 1 600 ? 13.412 0.907 23.599 1.00 70.31 600 GLY A CA 1
ATOM 4517 C C . GLY A 1 600 ? 14.706 0.833 22.793 1.00 70.31 600 GLY A C 1
ATOM 4518 O O . GLY A 1 600 ? 14.691 0.495 21.615 1.00 70.31 600 GLY A O 1
ATOM 4519 N N . ASN A 1 601 ? 15.832 1.158 23.424 1.00 79.62 601 ASN A N 1
ATOM 4520 C CA . ASN A 1 601 ? 17.164 0.971 22.845 1.00 79.62 601 ASN A CA 1
ATOM 4521 C C . ASN A 1 601 ? 17.904 -0.118 23.626 1.00 79.62 601 ASN A C 1
ATOM 4523 O O . ASN A 1 601 ? 17.808 -0.143 24.851 1.00 79.62 601 ASN A O 1
ATOM 4527 N N . CYS A 1 602 ? 18.674 -0.957 22.934 1.00 76.00 602 CYS A N 1
ATOM 4528 C CA . CYS A 1 602 ? 19.582 -1.898 23.582 1.00 76.00 602 CYS A CA 1
ATOM 4529 C C . CYS A 1 602 ? 20.750 -1.130 24.213 1.00 76.00 602 CYS A C 1
ATOM 4531 O O . CYS A 1 602 ? 21.568 -0.547 23.495 1.00 76.00 602 CYS A O 1
ATOM 4533 N N . GLU A 1 603 ? 20.826 -1.118 25.542 1.00 81.81 603 GLU A N 1
ATOM 4534 C CA . GLU A 1 603 ? 21.960 -0.578 26.299 1.00 81.81 603 GLU A CA 1
ATOM 4535 C C . GLU A 1 603 ? 22.802 -1.735 26.868 1.00 81.81 603 GLU A C 1
ATOM 4537 O O . GLU A 1 603 ? 22.234 -2.763 27.224 1.00 81.81 603 GLU A O 1
ATOM 4542 N N . PRO A 1 604 ? 24.141 -1.627 26.941 1.00 77.25 604 PRO A N 1
ATOM 4543 C CA . PRO A 1 604 ? 24.977 -2.702 27.472 1.00 77.25 604 PRO A CA 1
ATOM 4544 C C . PRO A 1 604 ? 24.618 -3.050 28.924 1.00 77.25 604 PRO A C 1
ATOM 4546 O O . PRO A 1 604 ? 24.507 -2.167 29.776 1.00 77.25 604 PRO A O 1
ATOM 4549 N N . ILE A 1 605 ? 24.496 -4.343 29.216 1.00 71.19 605 ILE A N 1
ATOM 4550 C CA . ILE A 1 605 ? 24.393 -4.886 30.569 1.00 71.19 605 ILE A CA 1
ATOM 4551 C C . ILE A 1 605 ? 25.824 -5.049 31.085 1.00 71.19 605 ILE A C 1
ATOM 4553 O O . ILE A 1 605 ? 26.532 -5.953 30.656 1.00 71.19 605 ILE A O 1
ATOM 4557 N N . GLY A 1 606 ? 26.261 -4.194 32.009 1.00 76.38 606 GLY A N 1
ATOM 4558 C CA . GLY A 1 606 ? 27.577 -4.310 32.651 1.00 76.38 606 GLY A CA 1
ATOM 4559 C C . GLY A 1 606 ? 28.588 -3.242 32.238 1.00 76.38 606 GLY A C 1
ATOM 4560 O O . GLY A 1 606 ? 28.244 -2.245 31.607 1.00 76.38 606 GLY A O 1
ATOM 4561 N N . ASP A 1 607 ? 29.838 -3.434 32.660 1.00 81.75 607 ASP A N 1
ATOM 4562 C CA . ASP A 1 607 ? 30.879 -2.398 32.571 1.00 81.75 607 ASP A CA 1
ATOM 4563 C C . ASP A 1 607 ? 31.713 -2.475 31.277 1.00 81.75 607 ASP A C 1
ATOM 4565 O O . ASP A 1 607 ? 32.465 -1.546 30.990 1.00 81.75 607 ASP A O 1
ATOM 4569 N N . CYS A 1 608 ? 31.589 -3.553 30.492 1.00 82.19 608 CYS A N 1
ATOM 4570 C CA . CYS A 1 608 ? 32.341 -3.762 29.251 1.00 82.19 608 CYS A CA 1
ATOM 4571 C C . CYS A 1 608 ? 31.612 -4.690 28.270 1.00 82.19 608 CYS A C 1
ATOM 4573 O O . CYS A 1 608 ? 30.856 -5.571 28.683 1.00 82.19 608 CYS A O 1
ATOM 4575 N N . VAL A 1 609 ? 31.877 -4.515 26.972 1.00 80.19 609 VAL A N 1
ATOM 4576 C CA . VAL A 1 609 ? 31.491 -5.454 25.903 1.00 80.19 609 VAL A CA 1
ATOM 4577 C C . VAL A 1 609 ? 32.711 -6.096 25.242 1.00 80.19 609 VAL A C 1
ATOM 4579 O O . VAL A 1 609 ? 32.606 -7.194 24.692 1.00 80.19 609 VAL A O 1
ATOM 4582 N N . ASP A 1 610 ? 33.877 -5.455 25.331 1.00 84.62 610 ASP A N 1
ATOM 4583 C CA . ASP A 1 610 ? 35.169 -6.048 25.004 1.00 84.62 610 ASP A CA 1
ATOM 4584 C C . ASP A 1 610 ? 36.310 -5.459 25.859 1.00 84.62 610 ASP A C 1
ATOM 4586 O O . ASP A 1 610 ? 36.116 -4.566 26.683 1.00 84.62 610 ASP A O 1
ATOM 4590 N N . ASP A 1 611 ? 37.528 -5.983 25.688 1.00 82.56 611 ASP A N 1
ATOM 4591 C CA . ASP A 1 611 ? 38.706 -5.571 26.469 1.00 82.56 611 ASP A CA 1
ATOM 4592 C C . ASP A 1 611 ? 39.077 -4.086 26.299 1.00 82.56 611 ASP A C 1
ATOM 4594 O O . ASP A 1 611 ? 39.824 -3.543 27.112 1.00 82.56 611 ASP A O 1
ATOM 4598 N N . SER A 1 612 ? 38.614 -3.419 25.236 1.00 84.06 612 SER A N 1
ATOM 4599 C CA . SER A 1 612 ? 38.936 -2.011 24.981 1.00 84.06 612 SER A CA 1
ATOM 4600 C C . SER A 1 612 ? 38.127 -1.036 25.834 1.00 84.06 612 SER A C 1
ATOM 4602 O O . SER A 1 612 ? 38.524 0.126 25.955 1.00 84.06 612 SER A O 1
ATOM 4604 N N . ASP A 1 613 ? 37.050 -1.519 26.455 1.00 83.31 613 ASP A N 1
ATOM 4605 C CA . ASP A 1 613 ? 36.234 -0.757 27.399 1.00 83.31 613 ASP A CA 1
ATOM 4606 C C . ASP A 1 613 ? 36.861 -0.685 28.802 1.00 83.31 613 ASP A C 1
ATOM 4608 O O . ASP A 1 613 ? 36.457 0.149 29.614 1.00 83.31 613 ASP A O 1
ATOM 4612 N N . CYS A 1 614 ? 37.855 -1.532 29.084 1.00 85.81 614 CYS A N 1
ATOM 4613 C CA . CYS A 1 614 ? 38.474 -1.659 30.399 1.00 85.81 614 CYS A CA 1
ATOM 4614 C C . CYS A 1 614 ? 39.776 -0.853 30.535 1.00 85.81 614 CYS A C 1
ATOM 4616 O O . CYS A 1 614 ? 40.463 -0.546 29.553 1.00 85.81 614 CYS A O 1
ATOM 4618 N N . ASP A 1 615 ? 40.139 -0.507 31.775 1.00 84.56 615 ASP A N 1
ATOM 4619 C CA . ASP A 1 615 ? 41.382 0.217 32.042 1.00 84.56 615 ASP A CA 1
ATOM 4620 C C . ASP A 1 615 ? 42.617 -0.660 31.717 1.00 84.56 615 ASP A C 1
ATOM 4622 O O . ASP A 1 615 ? 42.552 -1.894 31.738 1.00 84.56 615 ASP A O 1
ATOM 4626 N N . PRO A 1 616 ? 43.791 -0.067 31.414 1.00 75.56 616 PRO A N 1
ATOM 4627 C CA . PRO A 1 616 ? 44.992 -0.837 31.097 1.00 75.56 616 PRO A CA 1
ATOM 4628 C C . PRO A 1 616 ? 45.365 -1.836 32.206 1.00 75.56 616 PRO A C 1
ATOM 4630 O O . PRO A 1 616 ? 45.754 -1.433 33.299 1.00 75.56 616 PRO A O 1
ATOM 4633 N N . GLY A 1 617 ? 45.309 -3.134 31.891 1.00 70.62 617 GLY A N 1
ATOM 4634 C CA . GLY A 1 617 ? 45.566 -4.229 32.839 1.00 70.62 617 GLY A CA 1
ATOM 4635 C C . GLY A 1 617 ? 44.316 -5.019 33.240 1.00 70.62 617 GLY A C 1
ATOM 4636 O O . GLY A 1 617 ? 44.442 -6.042 33.909 1.00 70.62 617 GLY A O 1
ATOM 4637 N N . GLU A 1 618 ? 43.134 -4.593 32.802 1.00 84.50 618 GLU A N 1
ATOM 4638 C CA . GLU A 1 618 ? 41.871 -5.316 32.943 1.00 84.50 618 GLU A CA 1
ATOM 4639 C C . GLU A 1 618 ? 41.473 -5.989 31.618 1.00 84.50 618 GLU A C 1
ATOM 4641 O O . GLU A 1 618 ? 41.893 -5.575 30.536 1.00 84.50 618 GLU A O 1
ATOM 4646 N N . VAL A 1 619 ? 40.684 -7.059 31.710 1.00 84.56 619 VAL A N 1
ATOM 4647 C CA . VAL A 1 619 ? 40.047 -7.744 30.575 1.00 84.56 619 VAL A CA 1
ATOM 4648 C C . VAL A 1 619 ? 38.551 -7.832 30.828 1.00 84.56 619 VAL A C 1
ATOM 4650 O O . VAL A 1 619 ? 38.119 -7.894 31.985 1.00 84.56 619 VAL A O 1
ATOM 4653 N N . CYS A 1 620 ? 37.760 -7.853 29.762 1.00 87.19 620 CYS A N 1
ATOM 4654 C CA . CYS A 1 620 ? 36.322 -8.000 29.894 1.00 87.19 620 CYS A CA 1
ATOM 4655 C C . CYS A 1 620 ? 35.972 -9.467 30.168 1.00 87.19 620 CYS A C 1
ATOM 4657 O O . CYS A 1 620 ? 36.159 -10.341 29.316 1.00 87.19 620 CYS A O 1
ATOM 4659 N N . ASP A 1 621 ? 35.471 -9.757 31.371 1.00 87.00 621 ASP A N 1
ATOM 4660 C CA . ASP A 1 621 ? 34.954 -11.082 31.708 1.00 87.00 621 ASP A CA 1
ATOM 4661 C C . ASP A 1 621 ? 33.525 -11.222 31.181 1.00 87.00 621 ASP A C 1
ATOM 4663 O O . ASP A 1 621 ? 32.555 -10.881 31.858 1.00 87.00 621 ASP A O 1
ATOM 4667 N N . LEU A 1 622 ? 33.410 -11.729 29.952 1.00 80.94 622 LEU A N 1
ATOM 4668 C CA . LEU A 1 622 ? 32.123 -12.016 29.312 1.00 80.94 622 LEU A CA 1
ATOM 4669 C C . LEU A 1 622 ? 31.371 -13.186 29.970 1.00 80.94 622 LEU A C 1
ATOM 4671 O O . LEU A 1 622 ? 30.190 -13.370 29.688 1.00 80.94 622 LEU A O 1
ATOM 4675 N N . ASP A 1 623 ? 32.030 -13.976 30.830 1.00 82.25 623 ASP A N 1
ATOM 4676 C CA . ASP A 1 623 ? 31.389 -15.052 31.595 1.00 82.25 623 ASP A CA 1
ATOM 4677 C C . ASP A 1 623 ? 30.807 -14.542 32.937 1.00 82.25 623 ASP A C 1
ATOM 4679 O O . ASP A 1 623 ? 30.123 -15.297 33.644 1.00 82.25 623 ASP A O 1
ATOM 4683 N N . ALA A 1 624 ? 31.066 -13.281 33.314 1.00 79.62 624 ALA A N 1
ATOM 4684 C CA . ALA A 1 624 ? 30.433 -12.626 34.457 1.00 79.62 624 ALA A CA 1
ATOM 4685 C C . ALA A 1 624 ? 28.997 -12.178 34.112 1.00 79.62 624 ALA A C 1
ATOM 4687 O O . ALA A 1 624 ? 28.723 -11.736 33.004 1.00 79.62 624 ALA A O 1
ATOM 4688 N N . ASP A 1 625 ? 28.071 -12.282 35.073 1.00 79.69 625 ASP A N 1
ATOM 4689 C CA . ASP A 1 625 ? 26.659 -11.893 34.916 1.00 79.69 625 ASP A CA 1
ATOM 4690 C C . ASP A 1 625 ? 26.288 -10.846 35.993 1.00 79.69 625 ASP A C 1
ATOM 4692 O O . ASP A 1 625 ? 26.070 -11.224 37.159 1.00 79.69 625 ASP A O 1
ATOM 4696 N N . PRO A 1 626 ? 26.290 -9.532 35.665 1.00 77.69 626 PRO A N 1
ATOM 4697 C CA . PRO A 1 626 ? 26.573 -8.936 34.344 1.00 77.69 626 PRO A CA 1
ATOM 4698 C C . PRO A 1 626 ? 28.081 -8.926 33.992 1.00 77.69 626 PRO A C 1
ATOM 4700 O O . PRO A 1 626 ? 28.887 -9.064 34.916 1.00 77.69 626 PRO A O 1
ATOM 4703 N N . PRO A 1 627 ? 28.484 -8.725 32.717 1.00 86.56 627 PRO A N 1
ATOM 4704 C CA . PRO A 1 627 ? 29.881 -8.538 32.309 1.00 86.56 627 PRO A CA 1
ATOM 4705 C C . PRO A 1 627 ? 30.612 -7.455 33.107 1.00 86.56 627 PRO A C 1
ATOM 4707 O O . PRO A 1 627 ? 30.070 -6.378 33.386 1.00 86.56 627 PRO A O 1
ATOM 4710 N N . GLN A 1 628 ? 31.854 -7.737 33.502 1.00 87.50 628 GLN A N 1
ATOM 4711 C CA . GLN A 1 628 ? 32.666 -6.842 34.333 1.00 87.50 628 GLN A CA 1
ATOM 4712 C C . GLN A 1 628 ? 34.102 -6.778 33.813 1.00 87.50 628 GLN A C 1
ATOM 4714 O O . GLN A 1 628 ? 34.675 -7.797 33.425 1.00 87.50 628 GLN A O 1
ATOM 4719 N N . CYS A 1 629 ? 34.712 -5.596 33.897 1.00 89.50 629 CYS A N 1
ATOM 4720 C CA . CYS A 1 629 ? 36.160 -5.470 33.787 1.00 89.50 629 CYS A CA 1
ATOM 4721 C C . CYS A 1 629 ? 36.810 -6.132 35.003 1.00 89.50 629 CYS A C 1
ATOM 4723 O O . CYS A 1 629 ? 36.541 -5.768 36.153 1.00 89.50 629 CYS A O 1
ATOM 4725 N N . VAL A 1 630 ? 37.647 -7.137 34.760 1.00 85.25 630 VAL A N 1
ATOM 4726 C CA . VAL A 1 630 ? 38.379 -7.843 35.813 1.00 85.25 630 VAL A CA 1
ATOM 4727 C C . VAL A 1 630 ? 39.868 -7.790 35.533 1.00 85.25 630 VAL A C 1
ATOM 4729 O O . VAL A 1 630 ? 40.310 -7.897 34.393 1.00 85.25 630 VAL A O 1
ATOM 4732 N N . VAL A 1 631 ? 40.671 -7.696 36.588 1.00 80.19 631 VAL A N 1
ATOM 4733 C CA . VAL A 1 631 ? 42.114 -7.913 36.471 1.00 80.19 631 VAL A CA 1
ATOM 4734 C C . VAL A 1 631 ? 42.340 -9.423 36.326 1.00 80.19 631 VAL A C 1
ATOM 4736 O O . VAL A 1 631 ? 42.043 -10.168 37.272 1.00 80.19 631 VAL A O 1
ATOM 4739 N N . PRO A 1 632 ? 42.830 -9.916 35.173 1.00 72.31 632 PRO A N 1
ATOM 4740 C CA . PRO A 1 632 ? 43.123 -11.329 35.019 1.00 72.31 632 PRO A CA 1
ATOM 4741 C C . PRO A 1 632 ? 44.254 -11.716 35.983 1.00 72.31 632 PRO A C 1
ATOM 4743 O O . PRO A 1 632 ? 45.146 -10.909 36.258 1.00 72.31 632 PRO A O 1
ATOM 4746 N N . PRO A 1 633 ? 44.254 -12.947 36.521 1.00 74.94 633 PRO A N 1
ATOM 4747 C CA . PRO A 1 633 ? 45.303 -13.362 37.435 1.00 74.94 633 PRO A CA 1
ATOM 4748 C C . PRO A 1 633 ? 46.653 -13.347 36.717 1.00 74.94 633 PRO A C 1
ATOM 4750 O O . PRO A 1 633 ? 46.828 -14.028 35.704 1.00 74.94 633 PRO A O 1
ATOM 4753 N N . CYS A 1 634 ? 47.616 -12.604 37.257 1.00 79.38 634 CYS A N 1
ATOM 4754 C CA . CYS A 1 634 ? 48.968 -12.581 36.717 1.00 79.38 634 CYS A CA 1
ATOM 4755 C C . CYS A 1 634 ? 49.651 -13.939 36.944 1.00 79.38 634 CYS A C 1
ATOM 4757 O O . CYS A 1 634 ? 49.366 -14.666 37.904 1.00 79.38 634 CYS A O 1
ATOM 4759 N N . THR A 1 635 ? 50.579 -14.303 36.068 1.00 80.00 635 THR A N 1
ATOM 4760 C CA . THR A 1 635 ? 51.395 -15.516 36.210 1.00 80.00 635 THR A CA 1
ATOM 4761 C C . THR A 1 635 ? 52.879 -15.211 36.355 1.00 80.00 635 THR A C 1
ATOM 4763 O O . THR A 1 635 ? 53.602 -16.007 36.966 1.00 80.00 635 THR A O 1
ATOM 4766 N N . ASP A 1 636 ? 53.322 -14.056 35.859 1.00 81.06 636 ASP A N 1
ATOM 4767 C CA . ASP A 1 636 ? 54.633 -13.478 36.125 1.00 81.06 636 ASP A CA 1
ATOM 4768 C C . ASP A 1 636 ? 54.607 -11.938 36.083 1.00 81.06 636 ASP A C 1
ATOM 4770 O O . ASP A 1 636 ? 53.601 -11.322 35.747 1.00 81.06 636 ASP A O 1
ATOM 4774 N N . ASP A 1 637 ? 55.720 -11.304 36.462 1.00 79.19 637 ASP A N 1
ATOM 4775 C CA . ASP A 1 637 ? 55.823 -9.841 36.582 1.00 79.19 637 ASP A CA 1
ATOM 4776 C C . ASP A 1 637 ? 55.604 -9.098 35.252 1.00 79.19 637 ASP A C 1
ATOM 4778 O O . ASP A 1 637 ? 55.363 -7.896 35.261 1.00 79.19 637 ASP A O 1
ATOM 4782 N N . SER A 1 638 ? 55.704 -9.775 34.099 1.00 78.94 638 SER A N 1
ATOM 4783 C CA . SER A 1 638 ? 55.470 -9.134 32.798 1.00 78.94 638 SER A CA 1
ATOM 4784 C C . SER A 1 638 ? 53.991 -8.987 32.448 1.00 78.94 638 SER A C 1
ATOM 4786 O O . SER A 1 638 ? 53.669 -8.213 31.546 1.00 78.94 638 SER A O 1
ATOM 4788 N N . ASP A 1 639 ? 53.122 -9.682 33.186 1.00 73.81 639 ASP A N 1
ATOM 4789 C CA . ASP A 1 639 ? 51.668 -9.539 33.117 1.00 73.81 639 ASP A CA 1
ATOM 4790 C C . ASP A 1 639 ? 51.174 -8.282 33.872 1.00 73.81 639 ASP A C 1
ATOM 4792 O O . ASP A 1 639 ? 50.013 -7.907 33.735 1.00 73.81 639 ASP A O 1
ATOM 4796 N N . CYS A 1 640 ? 52.041 -7.629 34.660 1.00 77.25 640 CYS A N 1
ATOM 4797 C CA . CYS A 1 640 ? 51.712 -6.482 35.510 1.00 77.25 640 CYS A CA 1
ATOM 4798 C C . CYS A 1 640 ? 52.253 -5.150 34.961 1.00 77.25 640 CYS A C 1
ATOM 4800 O O . CYS A 1 640 ? 53.140 -5.112 34.101 1.00 77.25 640 CYS A O 1
ATOM 4802 N N . GLY A 1 641 ? 51.717 -4.030 35.464 1.00 75.75 641 GLY A N 1
ATOM 4803 C CA . GLY A 1 641 ? 52.203 -2.691 35.122 1.00 75.75 641 GLY A CA 1
ATOM 4804 C C . GLY A 1 641 ? 53.687 -2.498 35.466 1.00 75.75 641 GLY A C 1
ATOM 4805 O O . GLY A 1 641 ? 54.255 -3.228 36.272 1.00 75.75 641 GLY A O 1
ATOM 4806 N N . ALA A 1 642 ? 54.336 -1.486 34.877 1.00 72.88 642 ALA A N 1
ATOM 4807 C CA . ALA A 1 642 ? 55.791 -1.282 34.978 1.00 72.88 642 ALA A CA 1
ATOM 4808 C C . ALA A 1 642 ? 56.347 -1.135 36.417 1.00 72.88 642 ALA A C 1
ATOM 4810 O O . ALA A 1 642 ? 57.555 -1.282 36.601 1.00 72.88 642 ALA A O 1
ATOM 4811 N N . ASP A 1 643 ? 55.477 -0.888 37.402 1.00 71.69 643 ASP A N 1
ATOM 4812 C CA . ASP A 1 643 ? 55.803 -0.687 38.819 1.00 71.69 643 ASP A CA 1
ATOM 4813 C C . ASP A 1 643 ? 55.168 -1.758 39.742 1.00 71.69 643 ASP A C 1
ATOM 4815 O O . ASP A 1 643 ? 55.083 -1.579 40.960 1.00 71.69 643 ASP A O 1
ATOM 4819 N N . GLU A 1 644 ? 54.729 -2.889 39.181 1.00 78.81 644 GLU A N 1
ATOM 4820 C CA . GLU A 1 644 ? 54.061 -3.988 39.887 1.00 78.81 644 GLU A CA 1
ATOM 4821 C C . GLU A 1 644 ? 54.763 -5.339 39.648 1.00 78.81 644 GLU A C 1
ATOM 4823 O O . GLU A 1 644 ? 55.447 -5.550 38.648 1.00 78.81 644 GLU A O 1
ATOM 4828 N N . VAL A 1 645 ? 54.611 -6.265 40.594 1.00 83.38 645 VAL A N 1
ATOM 4829 C CA . VAL A 1 645 ? 55.095 -7.651 40.535 1.00 83.38 645 VAL A CA 1
ATOM 4830 C C . VAL A 1 645 ? 53.940 -8.609 40.768 1.00 83.38 645 VAL A C 1
ATOM 4832 O O . VAL A 1 645 ? 52.985 -8.292 41.479 1.00 83.38 645 VAL A O 1
ATOM 4835 N N . CYS A 1 646 ? 54.032 -9.803 40.194 1.00 83.38 646 CYS A N 1
ATOM 4836 C CA . CYS A 1 646 ? 52.986 -10.794 40.349 1.00 83.38 646 CYS A CA 1
ATOM 4837 C C . CYS A 1 646 ? 53.171 -11.594 41.645 1.00 83.38 646 CYS A C 1
ATOM 4839 O O . CYS A 1 646 ? 54.042 -12.467 41.733 1.00 83.38 646 CYS A O 1
ATOM 4841 N N . GLU A 1 647 ? 52.329 -11.342 42.651 1.00 84.19 647 GLU A N 1
ATOM 4842 C CA . GLU A 1 647 ? 52.332 -12.081 43.917 1.00 84.19 647 GLU A CA 1
ATOM 4843 C C . GLU A 1 647 ? 51.008 -12.830 44.117 1.00 84.19 647 GLU A C 1
ATOM 4845 O O . GLU A 1 647 ? 49.928 -12.248 44.147 1.00 84.19 647 GLU A O 1
ATOM 4850 N N . ASP A 1 648 ? 51.087 -14.162 44.232 1.00 80.88 648 ASP A N 1
ATOM 4851 C CA . ASP A 1 648 ? 49.936 -15.060 44.429 1.00 80.88 648 ASP A CA 1
ATOM 4852 C C . ASP A 1 648 ? 48.780 -14.866 43.418 1.00 80.88 648 ASP A C 1
ATOM 4854 O O . ASP A 1 648 ? 47.611 -15.108 43.726 1.00 80.88 648 ASP A O 1
ATOM 4858 N N . GLY A 1 649 ? 49.120 -14.497 42.179 1.00 78.94 649 GLY A N 1
ATOM 4859 C CA . GLY A 1 649 ? 48.162 -14.290 41.091 1.00 78.94 649 GLY A CA 1
ATOM 4860 C C . GLY A 1 649 ? 47.531 -12.899 41.064 1.00 78.94 649 GLY A C 1
ATOM 4861 O O . GLY A 1 649 ? 46.555 -12.704 40.348 1.00 78.94 649 GLY A O 1
ATOM 4862 N N . ILE A 1 650 ? 48.063 -11.951 41.841 1.00 77.19 650 ILE A N 1
ATOM 4863 C CA . ILE A 1 650 ? 47.614 -10.559 41.905 1.00 77.19 650 ILE A CA 1
ATOM 4864 C C . ILE A 1 650 ? 48.819 -9.652 41.630 1.00 77.19 650 ILE A C 1
ATOM 4866 O O . ILE A 1 650 ? 49.880 -9.834 42.228 1.00 77.19 650 ILE A O 1
ATOM 4870 N N . CYS A 1 651 ? 48.664 -8.671 40.740 1.00 80.00 651 CYS A N 1
ATOM 4871 C CA . CYS A 1 651 ? 49.664 -7.622 40.564 1.00 80.00 651 CYS A CA 1
ATOM 4872 C C . CYS A 1 651 ? 49.681 -6.736 41.813 1.00 80.00 651 CYS A C 1
ATOM 4874 O O . CYS A 1 651 ? 48.668 -6.143 42.184 1.00 80.00 651 CYS A O 1
ATOM 4876 N N . VAL A 1 652 ? 50.815 -6.703 42.505 1.00 80.06 652 VAL A N 1
ATOM 4877 C CA . VAL A 1 652 ? 51.033 -5.871 43.692 1.00 80.06 652 VAL A CA 1
ATOM 4878 C C . VAL A 1 652 ? 52.201 -4.923 43.436 1.00 80.06 652 VAL A C 1
ATOM 4880 O O . VAL A 1 652 ? 53.114 -5.288 42.698 1.00 80.06 652 VAL A O 1
ATOM 4883 N N . PRO A 1 653 ? 52.235 -3.724 44.039 1.00 77.44 653 PRO A N 1
ATOM 4884 C CA . PRO A 1 653 ? 53.348 -2.798 43.855 1.00 77.44 653 PRO A CA 1
ATOM 4885 C C . PRO A 1 653 ? 54.701 -3.449 44.162 1.00 77.44 653 PRO A C 1
ATOM 4887 O O . PRO A 1 653 ? 54.865 -4.114 45.190 1.00 77.44 653 PRO A O 1
ATOM 4890 N N . ALA A 1 654 ? 55.679 -3.250 43.279 1.00 77.44 654 ALA A N 1
ATOM 4891 C CA . ALA A 1 654 ? 57.024 -3.771 43.477 1.00 77.44 654 ALA A CA 1
ATOM 4892 C C . ALA A 1 654 ? 57.650 -3.167 44.752 1.00 77.44 654 ALA A C 1
ATOM 4894 O O . ALA A 1 654 ? 57.512 -1.965 44.996 1.00 77.44 654 ALA A O 1
ATOM 4895 N N . PRO A 1 655 ? 58.375 -3.951 45.575 1.00 77.88 655 PRO A N 1
ATOM 4896 C CA . PRO A 1 655 ? 59.035 -3.399 46.747 1.00 77.88 655 PRO A CA 1
ATOM 4897 C C . PRO A 1 655 ? 60.127 -2.409 46.326 1.00 77.88 655 PRO A C 1
ATOM 4899 O O . PRO A 1 655 ? 61.027 -2.756 45.555 1.00 77.88 655 PRO A O 1
ATOM 4902 N N . CYS A 1 656 ? 60.087 -1.193 46.868 1.00 79.31 656 CYS A N 1
ATOM 4903 C CA . CYS A 1 656 ? 61.095 -0.174 46.582 1.00 79.31 656 CYS A CA 1
ATOM 4904 C C . CYS A 1 656 ? 62.462 -0.577 47.169 1.00 79.31 656 CYS A C 1
ATOM 4906 O O . CYS A 1 656 ? 62.548 -1.208 48.229 1.00 79.31 656 CYS A O 1
ATOM 4908 N N . MET A 1 657 ? 63.564 -0.215 46.506 1.00 78.56 657 MET A N 1
ATOM 4909 C CA . MET A 1 657 ? 64.923 -0.446 47.024 1.00 78.56 657 MET A CA 1
ATOM 4910 C C . MET A 1 657 ? 65.613 0.854 47.454 1.00 78.56 657 MET A C 1
ATOM 4912 O O . MET A 1 657 ? 66.601 0.821 48.196 1.00 78.56 657 MET A O 1
ATOM 4916 N N . SER A 1 658 ? 65.102 1.990 46.989 1.00 78.88 658 SER A N 1
ATOM 4917 C CA . SER A 1 658 ? 65.571 3.342 47.258 1.00 78.88 658 SER A CA 1
ATOM 4918 C C . SER A 1 658 ? 64.454 4.360 47.025 1.00 78.88 658 SER A C 1
ATOM 4920 O O . SER A 1 658 ? 63.451 4.048 46.393 1.00 78.88 658 SER A O 1
ATOM 4922 N N . ASP A 1 659 ? 64.637 5.583 47.520 1.00 77.12 659 ASP A N 1
ATOM 4923 C CA . ASP A 1 659 ? 63.654 6.668 47.367 1.00 77.12 659 ASP A CA 1
ATOM 4924 C C . ASP A 1 659 ? 63.376 7.008 45.891 1.00 77.12 659 ASP A C 1
ATOM 4926 O O . ASP A 1 659 ? 62.279 7.438 45.564 1.00 77.12 659 ASP A O 1
ATOM 4930 N N . ASP A 1 660 ? 64.334 6.749 44.991 1.00 77.31 660 ASP A N 1
ATOM 4931 C CA . ASP A 1 660 ? 64.178 6.967 43.545 1.00 77.31 660 ASP A CA 1
ATOM 4932 C C . ASP A 1 660 ? 63.186 5.980 42.894 1.00 77.31 660 ASP A C 1
ATOM 4934 O O . ASP A 1 660 ? 62.704 6.242 41.793 1.00 77.31 660 ASP A O 1
ATOM 4938 N N . ASP A 1 661 ? 62.883 4.860 43.563 1.00 74.25 661 ASP A N 1
ATOM 4939 C CA . ASP A 1 661 ? 61.898 3.869 43.109 1.00 74.25 661 ASP A CA 1
ATOM 4940 C C . ASP A 1 661 ? 60.463 4.268 43.508 1.00 74.25 661 ASP A C 1
ATOM 4942 O O . ASP A 1 661 ? 59.507 3.586 43.147 1.00 74.25 661 ASP A O 1
ATOM 4946 N N . CYS A 1 662 ? 60.299 5.357 44.271 1.00 75.62 662 CYS A N 1
ATOM 4947 C CA . CYS A 1 662 ? 59.008 5.819 44.759 1.00 75.62 662 CYS A CA 1
ATOM 4948 C C . CYS A 1 662 ? 58.491 7.018 43.948 1.00 75.62 662 CYS A C 1
ATOM 4950 O O . CYS A 1 662 ? 59.219 7.993 43.748 1.00 75.62 662 CYS A O 1
ATOM 4952 N N . PRO A 1 663 ? 57.224 7.006 43.499 1.00 73.25 663 PRO A N 1
ATOM 4953 C CA . PRO A 1 663 ? 56.666 8.122 42.749 1.00 73.25 663 PRO A CA 1
ATOM 4954 C C . PRO A 1 663 ? 56.505 9.367 43.637 1.00 73.25 663 PRO A C 1
ATOM 4956 O O . PRO A 1 663 ? 55.979 9.304 44.749 1.00 73.25 663 PRO A O 1
ATOM 4959 N N . GLY A 1 664 ? 56.915 10.528 43.119 1.00 75.75 664 GLY A N 1
ATOM 4960 C CA . GLY A 1 664 ? 56.788 11.818 43.807 1.00 75.75 664 GLY A CA 1
ATOM 4961 C C . GLY A 1 664 ? 57.822 12.027 44.921 1.00 75.75 664 GLY A C 1
ATOM 4962 O O . GLY A 1 664 ? 58.985 11.681 44.758 1.00 75.75 664 GLY A O 1
ATOM 4963 N N . ASP A 1 665 ? 57.394 12.620 46.040 1.00 66.88 665 ASP A N 1
ATOM 4964 C CA . ASP A 1 665 ? 58.248 12.931 47.205 1.00 66.88 665 ASP A CA 1
ATOM 4965 C C . ASP A 1 665 ? 58.196 11.834 48.297 1.00 66.88 665 ASP A C 1
ATOM 4967 O O . ASP A 1 665 ? 58.459 12.085 49.479 1.00 66.88 665 ASP A O 1
ATOM 4971 N N . LEU A 1 666 ? 57.792 10.614 47.929 1.00 74.12 666 LEU A N 1
ATOM 4972 C CA . LEU A 1 666 ? 57.704 9.471 48.839 1.00 74.12 666 LEU A CA 1
ATOM 4973 C C . LEU A 1 666 ? 59.094 8.859 49.088 1.00 74.12 666 LEU A C 1
ATOM 4975 O O . LEU A 1 666 ? 59.973 8.901 48.236 1.00 74.12 6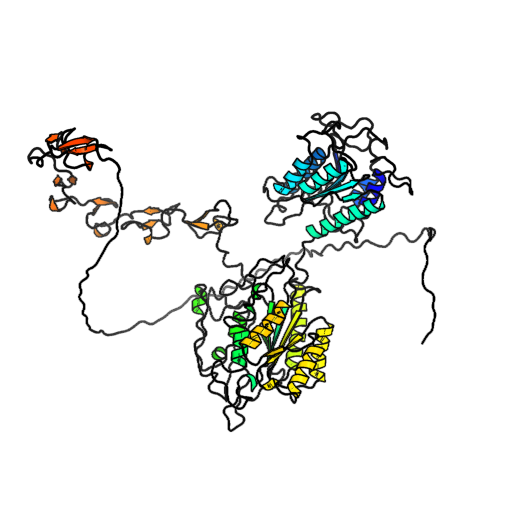66 LEU A O 1
ATOM 4979 N N . VAL A 1 667 ? 59.294 8.284 50.275 1.00 76.88 667 VAL A N 1
ATOM 4980 C CA . VAL A 1 667 ? 60.571 7.705 50.723 1.00 76.88 667 VAL A CA 1
ATOM 4981 C C . VAL A 1 667 ? 60.405 6.201 50.881 1.00 76.88 667 VAL A C 1
ATOM 4983 O O . VAL A 1 667 ? 59.400 5.737 51.434 1.00 76.88 667 VAL A O 1
ATOM 4986 N N . CYS A 1 668 ? 61.409 5.445 50.445 1.00 79.00 668 CYS A N 1
ATOM 4987 C CA . CYS A 1 668 ? 61.395 3.999 50.541 1.00 79.00 668 CYS A CA 1
ATOM 4988 C C . CYS A 1 668 ? 61.744 3.546 51.961 1.00 79.00 668 CYS A C 1
ATOM 4990 O O . CYS A 1 668 ? 62.893 3.634 52.404 1.00 79.00 668 CYS A O 1
ATOM 4992 N N . ASN A 1 669 ? 60.753 3.027 52.686 1.00 77.31 669 ASN A N 1
ATOM 4993 C CA . ASN A 1 669 ? 60.934 2.506 54.036 1.00 77.31 669 ASN A CA 1
ATOM 4994 C C . ASN A 1 669 ? 60.594 1.015 54.065 1.00 77.31 669 ASN A C 1
ATOM 4996 O O . ASN A 1 669 ? 59.446 0.630 53.890 1.00 77.31 669 ASN A O 1
ATOM 5000 N N . ASP A 1 670 ? 61.609 0.179 54.302 1.00 75.56 670 ASP A N 1
ATOM 5001 C CA . ASP A 1 670 ? 61.477 -1.282 54.419 1.00 75.56 670 ASP A CA 1
ATOM 5002 C C . ASP A 1 670 ? 60.726 -1.956 53.245 1.00 75.56 670 ASP A C 1
ATOM 5004 O O . ASP A 1 670 ? 60.069 -2.979 53.424 1.00 75.56 670 ASP A O 1
ATOM 5008 N N . GLY A 1 671 ? 60.885 -1.420 52.030 1.00 77.12 671 GLY A N 1
ATOM 5009 C CA . GLY A 1 671 ? 60.270 -1.952 50.810 1.00 77.12 671 GLY A CA 1
ATOM 5010 C C . GLY A 1 671 ? 58.924 -1.324 50.445 1.00 77.12 671 GLY A C 1
ATOM 5011 O O . GLY A 1 671 ? 58.395 -1.657 49.393 1.00 77.12 671 GLY A O 1
ATOM 5012 N N . GLU A 1 672 ? 58.396 -0.396 51.251 1.00 78.06 672 GLU A N 1
ATOM 5013 C CA . GLU A 1 672 ? 57.157 0.338 50.967 1.00 78.06 672 GLU A CA 1
ATOM 5014 C C . GLU A 1 672 ? 57.429 1.839 50.763 1.00 78.06 672 GLU A C 1
ATOM 5016 O O . GLU A 1 672 ? 58.131 2.483 51.551 1.00 78.06 672 GLU A O 1
ATOM 5021 N N . CYS A 1 673 ? 56.848 2.419 49.712 1.00 78.00 673 CYS A N 1
ATOM 5022 C CA . CYS A 1 673 ? 56.890 3.858 49.467 1.00 78.00 673 CYS A CA 1
ATOM 5023 C C . CYS A 1 673 ? 55.891 4.579 50.374 1.00 78.00 673 CYS A C 1
ATOM 5025 O O . CYS A 1 673 ? 54.680 4.395 50.250 1.00 78.00 673 CYS A O 1
ATOM 5027 N N . GLY A 1 674 ? 56.386 5.421 51.281 1.00 75.62 674 GLY A N 1
ATOM 5028 C CA . GLY A 1 674 ? 55.548 6.150 52.231 1.00 75.62 674 GLY A CA 1
ATOM 5029 C C . GLY A 1 674 ? 56.009 7.590 52.456 1.00 75.62 674 GLY A C 1
ATOM 5030 O O . GLY A 1 674 ? 57.152 7.935 52.152 1.00 75.62 674 GLY A O 1
ATOM 5031 N N . PRO A 1 675 ? 55.139 8.464 52.992 1.00 66.94 675 PRO A N 1
ATOM 5032 C CA . PRO A 1 675 ? 55.516 9.831 53.331 1.00 66.94 675 PRO A CA 1
ATOM 5033 C C . PRO A 1 675 ? 56.647 9.833 54.371 1.00 66.94 675 PRO A C 1
ATOM 5035 O O . PRO A 1 675 ? 56.597 9.107 55.366 1.00 66.94 675 PRO A O 1
ATOM 5038 N N . GLY A 1 676 ? 57.683 10.642 54.129 1.00 62.81 676 GLY A N 1
ATOM 5039 C CA . GLY A 1 676 ? 58.895 10.666 54.947 1.00 62.81 676 GLY A CA 1
ATOM 5040 C C . GLY A 1 676 ? 58.610 10.956 56.424 1.00 62.81 676 GLY A C 1
ATOM 5041 O O . GLY A 1 676 ? 58.072 12.003 56.775 1.00 62.81 676 GLY A O 1
ATOM 5042 N N . VAL A 1 677 ? 59.003 10.039 57.309 1.00 60.91 677 VAL A N 1
ATOM 5043 C CA . VAL A 1 677 ? 58.827 10.195 58.759 1.00 60.91 677 VAL A CA 1
ATOM 5044 C C . VAL A 1 677 ? 59.889 11.167 59.284 1.00 60.91 677 VAL A C 1
ATOM 5046 O O . VAL A 1 677 ? 61.084 10.935 59.097 1.00 60.91 677 VAL A O 1
ATOM 5049 N N . CYS A 1 678 ? 59.499 12.243 59.977 1.00 67.25 678 CYS A N 1
ATOM 5050 C CA . CYS A 1 678 ? 60.446 13.277 60.433 1.00 67.25 678 CYS A CA 1
ATOM 5051 C C . CYS A 1 678 ? 60.916 13.115 61.899 1.00 67.25 678 CYS A C 1
ATOM 5053 O O . CYS A 1 678 ? 60.441 13.839 62.780 1.00 67.25 678 CYS A O 1
ATOM 5055 N N . PRO A 1 679 ? 61.878 12.218 62.199 1.00 53.97 679 PRO A N 1
ATOM 5056 C CA . PRO A 1 679 ? 62.745 12.376 63.377 1.00 53.97 679 PRO A CA 1
ATOM 5057 C C . PRO A 1 679 ? 64.148 12.927 63.059 1.00 53.97 679 PRO A C 1
ATOM 5059 O O . PRO A 1 679 ? 64.720 13.607 63.909 1.00 53.97 679 PRO A O 1
ATOM 5062 N N . ASP A 1 680 ? 64.689 12.667 61.859 1.00 58.78 680 ASP A N 1
ATOM 5063 C CA . ASP A 1 680 ? 66.095 12.958 61.499 1.00 58.78 680 ASP A CA 1
ATOM 5064 C C . ASP A 1 680 ? 66.271 13.933 60.311 1.00 58.78 680 ASP A C 1
ATOM 5066 O O . ASP A 1 680 ? 67.392 14.362 60.023 1.00 58.78 680 ASP A O 1
ATOM 5070 N N . VAL A 1 681 ? 65.176 14.351 59.664 1.00 62.94 681 VAL A N 1
ATOM 5071 C CA . VAL A 1 681 ? 65.157 15.366 58.595 1.00 62.94 681 VAL A CA 1
ATOM 5072 C C . VAL A 1 681 ? 64.335 16.574 59.069 1.00 62.94 681 VAL A C 1
ATOM 5074 O O . VAL A 1 681 ? 63.214 16.386 59.547 1.00 62.94 681 VAL A O 1
ATOM 5077 N N . PRO A 1 682 ? 64.868 17.812 59.016 1.00 66.44 682 PRO A N 1
ATOM 5078 C CA . PRO A 1 682 ? 64.100 19.000 59.377 1.00 66.44 682 PRO A CA 1
ATOM 5079 C C . PRO A 1 682 ? 62.991 19.264 58.350 1.00 66.44 682 PRO A C 1
ATOM 5081 O O . PRO A 1 682 ? 63.245 19.191 57.150 1.00 66.44 682 PRO A O 1
ATOM 5084 N N . CYS A 1 683 ? 61.795 19.615 58.831 1.00 71.38 683 CYS A N 1
ATOM 5085 C CA . CYS A 1 683 ? 60.683 20.012 57.969 1.00 71.38 683 CYS A CA 1
ATOM 5086 C C . CYS A 1 683 ? 61.032 21.249 57.118 1.00 71.38 683 CYS A C 1
ATOM 5088 O O . CYS A 1 683 ? 61.819 22.093 57.577 1.00 71.38 683 CYS A O 1
ATOM 5090 N N . PRO A 1 684 ? 60.447 21.374 55.910 1.00 72.56 684 PRO A N 1
ATOM 5091 C CA . PRO A 1 684 ? 60.527 22.581 55.092 1.00 72.56 684 PRO A CA 1
ATOM 5092 C C . PRO A 1 684 ? 60.156 23.856 55.872 1.00 72.56 684 PRO A C 1
ATOM 5094 O O . PRO A 1 684 ? 59.428 23.823 56.867 1.00 72.56 684 PRO A O 1
ATOM 5097 N N . GLU A 1 685 ? 60.694 25.004 55.449 1.00 69.69 685 GLU A N 1
ATOM 5098 C CA . GLU A 1 685 ? 60.485 26.286 56.134 1.00 69.69 685 GLU A CA 1
ATOM 5099 C C . GLU A 1 685 ? 58.994 26.669 56.127 1.00 69.69 685 GLU A C 1
ATOM 5101 O O . GLU A 1 685 ? 58.440 26.972 55.078 1.00 69.69 685 GLU A O 1
ATOM 5106 N N . GLY A 1 686 ? 58.353 26.656 57.303 1.00 67.25 686 GLY A N 1
ATOM 5107 C CA . GLY A 1 686 ? 56.915 26.928 57.462 1.00 67.25 686 GLY A CA 1
ATOM 5108 C C . GLY A 1 686 ? 56.130 25.802 58.145 1.00 67.25 686 GLY A C 1
ATOM 5109 O O . GLY A 1 686 ? 55.047 26.056 58.670 1.00 67.25 686 GLY A O 1
ATOM 5110 N N . GLU A 1 687 ? 56.706 24.600 58.241 1.00 76.19 687 GLU A N 1
ATOM 5111 C CA . GLU A 1 687 ? 56.056 23.418 58.819 1.00 76.19 687 GLU A CA 1
ATOM 5112 C C . GLU A 1 687 ? 56.678 22.986 60.157 1.00 76.19 687 GLU A C 1
ATOM 5114 O O . GLU A 1 687 ? 57.854 23.228 60.452 1.00 76.19 687 GLU A O 1
ATOM 5119 N N . VAL A 1 688 ? 55.877 22.320 60.995 1.00 72.44 688 VAL A N 1
ATOM 5120 C CA . VAL A 1 688 ? 56.318 21.713 62.256 1.00 72.44 688 VAL A CA 1
ATOM 5121 C C . VAL A 1 688 ? 56.051 20.216 62.241 1.00 72.44 688 VAL A C 1
ATOM 5123 O O . VAL A 1 688 ? 55.000 19.761 61.806 1.00 72.44 688 VAL A O 1
ATOM 5126 N N . CYS A 1 689 ? 56.998 19.436 62.758 1.00 74.75 689 CYS A N 1
ATOM 5127 C CA . CYS A 1 689 ? 56.799 18.001 62.913 1.00 74.75 689 CYS A CA 1
ATOM 5128 C C . CYS A 1 689 ? 55.778 17.738 64.030 1.00 74.75 689 CYS A C 1
ATOM 5130 O O . CYS A 1 689 ? 56.041 18.027 65.205 1.00 74.75 689 CYS A O 1
ATOM 5132 N N . MET A 1 690 ? 54.625 17.180 63.663 1.00 69.75 690 MET A N 1
ATOM 5133 C CA . MET A 1 690 ? 53.637 16.633 64.588 1.00 69.75 690 MET A CA 1
ATOM 5134 C C . MET A 1 690 ? 53.377 15.173 64.233 1.00 69.75 690 MET A C 1
ATOM 5136 O O . MET A 1 690 ? 53.048 14.849 63.100 1.00 69.75 690 MET A O 1
ATOM 5140 N N . ASP A 1 691 ? 53.548 14.289 65.216 1.00 64.38 691 ASP A N 1
ATOM 5141 C CA . ASP A 1 691 ? 53.283 12.850 65.092 1.00 64.38 691 ASP A CA 1
ATOM 5142 C C . ASP A 1 691 ? 53.970 12.167 63.889 1.00 64.38 691 ASP A C 1
ATOM 5144 O O . ASP A 1 691 ? 53.468 11.193 63.337 1.00 64.38 691 ASP A O 1
ATOM 5148 N N . GLY A 1 692 ? 55.164 12.650 63.522 1.00 68.56 692 GLY A N 1
ATOM 5149 C CA . GLY A 1 692 ? 55.993 12.079 62.455 1.00 68.56 692 GLY A CA 1
ATOM 5150 C C . GLY A 1 692 ? 55.744 12.664 61.066 1.00 68.56 692 GLY A C 1
ATOM 5151 O O . GLY A 1 692 ? 56.453 12.276 60.144 1.00 68.56 692 GLY A O 1
ATOM 5152 N N . VAL A 1 693 ? 54.812 13.614 60.936 1.00 66.06 693 VAL A N 1
ATOM 5153 C CA . VAL A 1 693 ? 54.444 14.282 59.681 1.00 66.06 693 VAL A CA 1
ATOM 5154 C C . VAL A 1 693 ? 54.733 15.779 59.803 1.00 66.06 693 VAL A C 1
ATOM 5156 O O . VAL A 1 693 ? 54.453 16.390 60.841 1.00 66.06 693 VAL A O 1
ATOM 5159 N N . CYS A 1 694 ? 55.312 16.389 58.770 1.00 74.75 694 CYS A N 1
ATOM 5160 C CA . CYS A 1 694 ? 55.418 17.844 58.711 1.00 74.75 694 CYS A CA 1
ATOM 5161 C C . CYS A 1 694 ? 54.040 18.435 58.413 1.00 74.75 694 CYS A C 1
ATOM 5163 O O . CYS A 1 694 ? 53.413 18.101 57.413 1.00 74.75 694 CYS A O 1
ATOM 5165 N N . VAL A 1 695 ? 53.539 19.267 59.322 1.00 76.12 695 VAL A N 1
ATOM 5166 C CA . VAL A 1 695 ? 52.235 19.921 59.182 1.00 76.12 695 VAL A CA 1
ATOM 5167 C C . VAL A 1 695 ? 52.381 21.425 59.367 1.00 76.12 695 VAL A C 1
ATOM 5169 O O . VAL A 1 695 ? 53.182 21.891 60.185 1.00 76.12 695 VAL A O 1
ATOM 5172 N N . ILE A 1 696 ? 51.577 22.202 58.646 1.00 70.94 696 ILE A N 1
ATOM 5173 C CA . ILE A 1 696 ? 51.460 23.646 58.862 1.00 70.94 696 ILE A CA 1
ATOM 5174 C C . ILE A 1 696 ? 50.657 23.874 60.161 1.00 70.94 696 ILE A C 1
ATOM 5176 O O . ILE A 1 696 ? 49.570 23.309 60.321 1.00 70.94 696 ILE A O 1
ATOM 5180 N N . PRO A 1 697 ? 51.156 24.662 61.136 1.00 71.62 697 PRO A N 1
ATOM 5181 C CA . PRO A 1 697 ? 50.417 24.944 62.364 1.00 71.62 697 PRO A CA 1
ATOM 5182 C C . PRO A 1 697 ? 49.045 25.590 62.083 1.00 71.62 697 PRO A C 1
ATOM 5184 O O . PRO A 1 697 ? 48.966 26.504 61.261 1.00 71.62 697 PRO A O 1
ATOM 5187 N N . PRO A 1 698 ? 47.972 25.215 62.809 1.00 62.91 698 PRO A N 1
ATOM 5188 C CA . PRO A 1 698 ? 46.641 25.779 62.588 1.00 62.91 698 PRO A CA 1
ATOM 5189 C C . PRO A 1 698 ? 46.628 27.313 62.695 1.00 62.91 698 PRO A C 1
ATOM 5191 O O . PRO A 1 698 ? 47.015 27.867 63.728 1.00 62.91 698 PRO A O 1
ATOM 5194 N N . GLY A 1 699 ? 46.137 27.990 61.651 1.00 65.00 699 GLY A N 1
ATOM 5195 C CA . GLY A 1 699 ? 46.059 29.456 61.563 1.00 65.00 699 GLY A CA 1
ATOM 5196 C C . GLY A 1 699 ? 47.227 30.129 60.832 1.00 65.00 699 GLY A C 1
ATOM 5197 O O . GLY A 1 699 ? 47.299 31.361 60.840 1.00 65.00 699 GLY A O 1
ATOM 5198 N N . MET A 1 700 ? 48.120 29.341 60.225 1.00 73.38 700 MET A N 1
ATOM 5199 C CA . MET A 1 700 ? 49.092 29.801 59.238 1.00 73.38 700 MET A CA 1
ATOM 5200 C C . MET A 1 700 ? 48.783 29.231 57.851 1.00 73.38 700 MET A C 1
ATOM 5202 O O . MET A 1 700 ? 48.236 28.138 57.754 1.00 73.38 700 MET A O 1
ATOM 5206 N N . CYS A 1 701 ? 49.141 29.972 56.808 1.00 78.19 701 CYS A N 1
ATOM 5207 C CA . CYS A 1 701 ? 48.959 29.604 55.405 1.00 78.19 701 CYS A CA 1
ATOM 5208 C C . CYS A 1 701 ? 50.184 30.028 54.587 1.00 78.19 701 CYS A C 1
ATOM 5210 O O . CYS A 1 701 ? 50.926 30.937 54.982 1.00 78.19 701 CYS A O 1
ATOM 5212 N N . THR A 1 702 ? 50.385 29.375 53.449 1.00 76.94 702 THR A N 1
ATOM 5213 C CA . THR A 1 702 ? 51.385 29.743 52.439 1.00 76.94 702 THR A CA 1
ATOM 5214 C C . THR A 1 702 ? 50.745 30.228 51.145 1.00 76.94 702 THR A C 1
ATOM 5216 O O . THR A 1 702 ? 51.325 31.087 50.476 1.00 76.94 702 THR A O 1
ATOM 5219 N N . ASP A 1 703 ? 49.533 29.762 50.843 1.00 77.94 703 ASP A N 1
ATOM 5220 C CA . ASP A 1 703 ? 48.684 30.291 49.783 1.00 77.94 703 ASP A CA 1
ATOM 5221 C C . ASP A 1 703 ? 47.190 30.250 50.158 1.00 77.94 703 ASP A C 1
ATOM 5223 O O . ASP A 1 703 ? 46.802 29.810 51.240 1.00 77.94 703 ASP A O 1
ATOM 5227 N N . ASP A 1 704 ? 46.340 30.778 49.278 1.00 78.38 704 ASP A N 1
ATOM 5228 C CA . ASP A 1 704 ? 44.905 30.932 49.540 1.00 78.38 704 ASP A CA 1
ATOM 5229 C C . ASP A 1 704 ? 44.162 29.591 49.659 1.00 78.38 704 ASP A C 1
ATOM 5231 O O . ASP A 1 704 ? 43.098 29.540 50.274 1.00 78.38 704 ASP A O 1
ATOM 5235 N N . SER A 1 705 ? 44.703 28.504 49.095 1.00 78.94 705 SER A N 1
ATOM 5236 C CA . SER A 1 705 ? 44.075 27.179 49.154 1.00 78.94 705 SER A CA 1
ATOM 5237 C C . SER A 1 705 ? 44.210 26.523 50.529 1.00 78.94 705 SER A C 1
ATOM 5239 O O . SER A 1 705 ? 43.372 25.701 50.905 1.00 78.94 705 SER A O 1
ATOM 5241 N N . ASP A 1 706 ? 45.192 26.972 51.315 1.00 74.06 706 ASP A N 1
ATOM 5242 C CA . ASP A 1 706 ? 45.363 26.599 52.720 1.00 74.06 706 ASP A CA 1
ATOM 5243 C C . ASP A 1 706 ? 44.270 27.204 53.628 1.00 74.06 706 ASP A C 1
ATOM 5245 O O . ASP A 1 706 ? 44.126 26.813 54.792 1.00 74.06 706 ASP A O 1
ATOM 5249 N N . CYS A 1 707 ? 43.502 28.179 53.124 1.00 78.50 707 CYS A N 1
ATOM 5250 C CA . CYS A 1 707 ? 42.492 28.908 53.879 1.00 78.50 707 CYS A CA 1
ATOM 5251 C C . CYS A 1 707 ? 41.064 28.407 53.614 1.00 78.50 707 CYS A C 1
ATOM 5253 O O . CYS A 1 707 ? 40.709 27.922 52.540 1.00 78.50 707 CYS A O 1
ATOM 5255 N N . GLY A 1 708 ? 40.206 28.526 54.633 1.00 79.62 708 GLY A N 1
ATOM 5256 C CA . GLY A 1 708 ? 38.798 28.149 54.522 1.00 79.62 708 GLY A CA 1
ATOM 5257 C C . GLY A 1 708 ? 38.042 29.030 53.522 1.00 79.62 708 GLY A C 1
ATOM 5258 O O . GLY A 1 708 ? 38.401 30.180 53.284 1.00 79.62 708 GLY A O 1
ATOM 5259 N N . ALA A 1 709 ? 36.953 28.504 52.953 1.00 75.25 709 ALA A N 1
ATOM 5260 C CA . ALA A 1 709 ? 36.165 29.210 51.943 1.00 75.25 709 ALA A CA 1
ATOM 5261 C C . ALA A 1 709 ? 35.767 30.636 52.391 1.00 75.25 709 ALA A C 1
ATOM 5263 O O . ALA A 1 709 ? 35.035 30.809 53.369 1.00 75.25 709 ALA A O 1
ATOM 5264 N N . GLY A 1 710 ? 36.218 31.645 51.635 1.00 75.44 710 GLY A N 1
ATOM 5265 C CA . GLY A 1 710 ? 35.993 33.068 51.917 1.00 75.44 710 GLY A CA 1
ATOM 5266 C C . GLY A 1 710 ? 37.140 33.778 52.649 1.00 75.44 710 GLY A C 1
ATOM 5267 O O . GLY A 1 710 ? 36.973 34.940 53.025 1.00 75.44 710 GLY A O 1
ATOM 5268 N N . GLU A 1 711 ? 38.283 33.117 52.843 1.00 82.31 711 GLU A N 1
ATOM 5269 C CA . GLU A 1 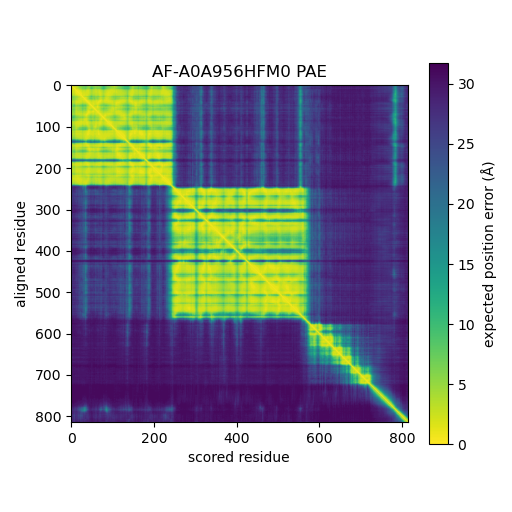711 ? 39.520 33.688 53.385 1.00 82.31 711 GLU A CA 1
ATOM 5270 C C . GLU A 1 711 ? 40.672 33.560 52.368 1.00 82.31 711 GLU A C 1
ATOM 5272 O O . GLU A 1 711 ? 40.708 32.613 51.590 1.00 82.31 711 GLU A O 1
ATOM 5277 N N . ILE A 1 712 ? 41.600 34.518 52.374 1.00 84.06 712 ILE A N 1
ATOM 5278 C CA . ILE A 1 712 ? 42.843 34.527 51.589 1.00 84.06 712 ILE A CA 1
ATOM 5279 C C . ILE A 1 712 ? 44.047 34.554 52.526 1.00 84.06 712 ILE A C 1
ATOM 5281 O O . ILE A 1 712 ? 43.959 35.066 53.650 1.00 84.06 712 ILE A O 1
ATOM 5285 N N . CYS A 1 713 ? 45.178 34.040 52.062 1.00 84.88 713 CYS A N 1
ATOM 5286 C CA . CYS A 1 713 ? 46.414 34.067 52.814 1.00 84.88 713 CYS A CA 1
ATOM 5287 C C . CYS A 1 713 ? 47.090 35.432 52.690 1.00 84.88 713 CYS A C 1
ATOM 5289 O O . CYS A 1 713 ? 47.508 35.861 51.612 1.00 84.88 713 CYS A O 1
ATOM 5291 N N . ASP A 1 714 ? 47.207 36.155 53.802 1.00 83.25 714 ASP A N 1
ATOM 5292 C CA . ASP A 1 714 ? 47.875 37.448 53.783 1.00 83.25 714 ASP A CA 1
ATOM 5293 C C . ASP A 1 714 ? 49.407 37.319 53.715 1.00 83.25 714 ASP A C 1
ATOM 5295 O O . ASP A 1 714 ? 50.005 36.278 53.978 1.00 83.25 714 ASP A O 1
ATOM 5299 N N . ALA A 1 715 ? 50.086 38.425 53.402 1.00 77.12 715 ALA A N 1
ATOM 5300 C CA . ALA A 1 715 ? 51.547 38.461 53.282 1.00 77.12 715 ALA A CA 1
ATOM 5301 C C . ALA A 1 715 ? 52.305 38.188 54.602 1.00 77.12 715 ALA A C 1
ATOM 5303 O O . ALA A 1 715 ? 53.538 38.185 54.611 1.00 77.12 715 ALA A O 1
ATOM 5304 N N . THR A 1 716 ? 51.597 38.025 55.724 1.00 75.06 716 THR A N 1
ATOM 5305 C CA . THR A 1 716 ? 52.162 37.600 57.011 1.00 75.06 716 THR A CA 1
ATOM 5306 C C . THR A 1 716 ? 51.935 36.115 57.297 1.00 75.06 716 THR A C 1
ATOM 5308 O O . THR A 1 716 ? 52.383 35.634 58.339 1.00 75.06 716 THR A O 1
ATOM 5311 N N . GLY A 1 717 ? 51.314 35.394 56.358 1.00 75.94 717 GLY A N 1
ATOM 5312 C CA . GLY A 1 717 ? 51.023 33.970 56.439 1.00 75.94 717 GLY A CA 1
ATOM 5313 C C . GLY A 1 717 ? 49.809 33.661 57.308 1.00 75.94 717 GLY A C 1
ATOM 5314 O O . GLY A 1 717 ? 49.803 32.614 57.946 1.00 75.94 717 GLY A O 1
ATOM 5315 N N . GLN A 1 718 ? 48.823 34.567 57.411 1.00 82.31 718 GLN A N 1
ATOM 5316 C CA . GLN A 1 718 ? 47.564 34.328 58.133 1.00 82.31 718 GLN A CA 1
ATOM 5317 C C . GLN A 1 718 ? 46.350 34.361 57.196 1.00 82.31 718 GLN A C 1
ATOM 5319 O O . GLN A 1 718 ? 46.238 35.256 56.361 1.00 82.31 718 GLN A O 1
ATOM 5324 N N . CYS A 1 719 ? 45.399 33.445 57.399 1.00 82.06 719 CYS A N 1
ATOM 5325 C CA . CYS A 1 719 ? 44.114 33.470 56.700 1.00 82.06 719 CYS A CA 1
ATOM 5326 C C . CYS A 1 719 ? 43.256 34.646 57.186 1.00 82.06 719 CYS A C 1
ATOM 5328 O O . CYS A 1 719 ? 42.980 34.776 58.385 1.00 82.06 719 CYS A O 1
ATOM 5330 N N . VAL A 1 720 ? 42.841 35.511 56.261 1.00 81.94 720 VAL A N 1
ATOM 5331 C CA . VAL A 1 720 ? 41.995 36.684 56.524 1.00 81.94 720 VAL A CA 1
ATOM 5332 C C . VAL A 1 720 ? 40.829 36.747 55.528 1.00 81.94 720 VAL A C 1
ATOM 5334 O O . VAL A 1 720 ? 41.000 36.328 54.391 1.00 81.94 720 VAL A O 1
ATOM 5337 N N . PRO A 1 721 ? 39.648 37.288 55.884 1.00 80.19 721 PRO A N 1
ATOM 5338 C CA . PRO A 1 721 ? 38.488 37.309 54.984 1.00 80.19 721 PRO A CA 1
ATOM 5339 C C . PRO A 1 721 ? 38.736 38.064 53.667 1.00 80.19 721 PRO A C 1
ATOM 5341 O O . PRO A 1 721 ? 39.230 39.196 53.694 1.00 80.19 721 PRO A O 1
ATOM 5344 N N . ASP A 1 722 ? 38.333 37.468 52.539 1.00 78.12 722 ASP A N 1
ATOM 5345 C CA . ASP A 1 722 ? 38.494 38.037 51.195 1.00 78.12 722 ASP A CA 1
ATOM 5346 C C . ASP A 1 722 ? 37.657 39.325 51.033 1.00 78.12 722 ASP A C 1
ATOM 5348 O O . ASP A 1 722 ? 36.429 39.342 51.153 1.00 78.12 722 ASP A O 1
ATOM 5352 N N . GLY A 1 723 ? 38.346 40.450 50.833 1.00 67.50 723 GLY A N 1
ATOM 5353 C CA . GLY A 1 723 ? 37.806 41.809 50.917 1.00 67.50 723 GLY A CA 1
ATOM 5354 C C . GLY A 1 723 ? 37.511 42.488 49.574 1.00 67.50 723 GLY A C 1
ATOM 5355 O O . GLY A 1 723 ? 37.586 43.718 49.503 1.00 67.50 723 GLY A O 1
ATOM 5356 N N . GLY A 1 724 ? 37.218 41.740 48.507 1.00 56.75 724 GLY A N 1
ATOM 5357 C CA . GLY A 1 724 ? 37.040 42.272 47.148 1.00 56.75 724 GLY A CA 1
ATOM 5358 C C . GLY A 1 724 ? 35.600 42.648 46.766 1.00 56.75 724 GLY A C 1
ATOM 5359 O O . GLY A 1 724 ? 34.759 41.796 46.505 1.00 56.75 724 GLY A O 1
ATOM 5360 N N . THR A 1 725 ? 35.314 43.948 46.675 1.00 42.50 725 THR A N 1
ATOM 5361 C CA . THR A 1 725 ? 34.069 44.535 46.149 1.00 42.50 725 THR A CA 1
ATOM 5362 C C . THR A 1 725 ? 33.915 44.396 44.630 1.00 42.50 725 THR A C 1
ATOM 5364 O O . THR A 1 725 ? 34.884 44.533 43.890 1.00 42.50 725 THR A O 1
ATOM 5367 N N . THR A 1 726 ? 32.665 44.266 44.178 1.00 47.25 726 THR A N 1
ATOM 5368 C CA . THR A 1 726 ? 32.190 44.395 42.790 1.00 47.25 726 THR A CA 1
ATOM 5369 C C . THR A 1 726 ? 32.607 45.716 42.127 1.00 47.25 726 THR A C 1
ATOM 5371 O O . THR A 1 726 ? 32.226 46.764 42.650 1.00 47.25 726 THR A O 1
ATOM 5374 N N . ASP A 1 727 ? 33.251 45.686 40.953 1.00 38.62 727 ASP A N 1
ATOM 5375 C CA . ASP A 1 727 ? 32.986 46.668 39.885 1.00 38.62 727 ASP A CA 1
ATOM 5376 C C . ASP A 1 727 ? 33.552 46.254 38.506 1.00 38.62 727 ASP A C 1
ATOM 5378 O O . ASP A 1 727 ? 34.742 46.000 38.357 1.00 38.62 727 ASP A O 1
ATOM 5382 N N . SER A 1 728 ? 32.640 46.209 37.533 1.00 39.84 728 SER A N 1
ATOM 5383 C CA . SER A 1 728 ? 32.697 46.657 36.132 1.00 39.84 728 SER A CA 1
ATOM 5384 C C . SER A 1 728 ? 33.954 46.531 35.243 1.00 39.84 728 SER A C 1
ATOM 5386 O O . SER A 1 728 ? 35.005 47.112 35.489 1.00 39.84 728 SER A O 1
ATOM 5388 N N . ASP A 1 729 ? 33.660 45.989 34.053 1.00 37.91 729 ASP A N 1
ATOM 5389 C CA . ASP A 1 729 ? 33.976 46.521 32.717 1.00 37.91 729 ASP A CA 1
ATOM 5390 C C . ASP A 1 729 ? 35.235 46.088 31.929 1.00 37.91 729 ASP A C 1
ATOM 5392 O O . ASP A 1 729 ? 36.383 46.316 32.293 1.00 37.91 729 ASP A O 1
ATOM 5396 N N . THR A 1 730 ? 34.920 45.698 30.682 1.00 40.41 730 THR A N 1
ATOM 5397 C CA . THR A 1 730 ? 35.615 45.952 29.401 1.00 40.41 730 THR A CA 1
ATOM 5398 C C . THR A 1 730 ? 36.785 45.079 28.934 1.00 40.41 730 THR A C 1
ATOM 5400 O O . THR A 1 730 ? 37.856 45.053 29.520 1.00 40.41 730 THR A O 1
ATOM 5403 N N . GLY A 1 731 ? 36.629 44.580 27.697 1.00 35.88 731 GLY A N 1
ATOM 5404 C CA . GLY A 1 731 ? 37.585 44.904 26.632 1.00 35.88 731 GLY A CA 1
ATOM 5405 C C . GLY A 1 731 ? 38.426 43.758 26.072 1.00 35.88 731 GLY A C 1
ATOM 5406 O O . GLY A 1 731 ? 39.428 43.367 26.649 1.00 35.88 731 GLY A O 1
ATOM 5407 N N . THR A 1 732 ? 38.047 43.331 24.866 1.00 39.00 732 THR A N 1
ATOM 5408 C CA . THR A 1 732 ? 38.895 42.829 23.765 1.00 39.00 732 THR A CA 1
ATOM 5409 C C . THR A 1 732 ? 40.376 43.226 23.819 1.00 39.00 732 THR A C 1
ATOM 5411 O O . THR A 1 732 ? 40.668 44.403 24.044 1.00 39.00 732 THR A O 1
ATOM 5414 N N . SER A 1 733 ? 41.276 42.328 23.394 1.00 38.56 733 SER A N 1
ATOM 5415 C CA . SER A 1 733 ? 42.064 42.421 22.137 1.00 38.56 733 SER A CA 1
ATOM 5416 C C . SER A 1 733 ? 43.209 41.400 22.117 1.00 38.56 733 SER A C 1
ATOM 5418 O O . SER A 1 733 ? 43.883 41.257 23.128 1.00 38.56 733 SER A O 1
ATOM 5420 N N . ASP A 1 734 ? 43.445 40.837 20.924 1.00 35.78 734 ASP A N 1
ATOM 5421 C CA . ASP A 1 734 ? 44.758 40.591 20.297 1.00 35.78 734 ASP A CA 1
ATOM 5422 C C . ASP A 1 734 ? 45.779 39.660 20.982 1.00 35.78 734 ASP A C 1
ATOM 5424 O O . ASP A 1 734 ? 45.906 39.605 22.193 1.00 35.78 734 ASP A O 1
ATOM 5428 N N . SER A 1 735 ? 46.702 38.987 20.303 1.00 37.34 735 SER A N 1
ATOM 5429 C CA . SER A 1 735 ? 46.951 38.592 18.915 1.00 37.34 735 SER A CA 1
ATOM 5430 C C . SER A 1 735 ? 48.322 37.901 18.952 1.00 37.34 735 SER A C 1
ATOM 5432 O O . SER A 1 735 ? 49.235 38.385 19.616 1.00 37.34 735 SER A O 1
ATOM 5434 N N . ASP A 1 736 ? 48.456 36.853 18.146 1.00 38.44 736 ASP A N 1
ATOM 5435 C CA . ASP A 1 736 ? 49.637 36.500 17.354 1.00 38.44 736 ASP A CA 1
ATOM 5436 C C . ASP A 1 736 ? 50.936 35.877 17.914 1.00 38.44 736 ASP A C 1
ATOM 5438 O O . ASP A 1 736 ? 51.503 36.226 18.948 1.00 38.44 736 ASP A O 1
ATOM 5442 N N . THR A 1 737 ? 51.484 35.081 16.979 1.00 39.19 737 THR A N 1
ATOM 5443 C CA . THR A 1 737 ? 52.852 34.554 16.779 1.00 39.19 737 THR A CA 1
ATOM 5444 C C . THR A 1 737 ? 53.149 33.207 17.457 1.00 39.19 737 THR A C 1
ATOM 5446 O O . THR A 1 737 ? 53.173 33.109 18.671 1.00 39.19 737 THR A O 1
ATOM 5449 N N . GLY A 1 738 ? 53.365 32.075 16.771 1.00 33.00 738 GLY A N 1
ATOM 5450 C CA . GLY A 1 738 ? 53.801 31.805 15.395 1.00 33.00 738 GLY A CA 1
ATOM 5451 C C . GLY A 1 738 ? 55.319 31.612 15.350 1.00 33.00 738 GLY A C 1
ATOM 5452 O O . GLY A 1 738 ? 56.008 32.559 15.710 1.00 33.00 738 GLY A O 1
ATOM 5453 N N . THR A 1 739 ? 55.820 30.435 14.920 1.00 34.81 739 THR A N 1
ATOM 5454 C CA . THR A 1 739 ? 57.088 30.197 14.163 1.00 34.81 739 THR A CA 1
ATOM 5455 C C . THR A 1 739 ? 57.369 28.682 13.953 1.00 34.81 739 THR A C 1
ATOM 5457 O O . THR A 1 739 ? 57.562 27.961 14.921 1.00 34.81 739 THR A O 1
ATOM 5460 N N . THR A 1 740 ? 57.342 28.265 12.670 1.00 37.56 740 THR A N 1
ATOM 5461 C CA . THR A 1 740 ? 58.186 27.329 11.853 1.00 37.56 740 THR A CA 1
ATOM 5462 C C . THR A 1 740 ? 58.983 26.180 12.517 1.00 37.56 740 THR A C 1
ATOM 5464 O O . THR A 1 740 ? 59.562 26.375 13.573 1.00 37.56 740 THR A O 1
ATOM 5467 N N . ASP A 1 741 ? 59.198 25.004 11.903 1.00 30.73 741 ASP A N 1
ATOM 5468 C CA . ASP A 1 741 ? 59.867 24.789 10.599 1.00 30.73 741 ASP A CA 1
ATOM 5469 C C . ASP A 1 741 ? 59.762 23.315 10.106 1.00 30.73 741 ASP A C 1
ATOM 5471 O O . ASP A 1 741 ? 59.449 22.412 10.877 1.00 30.73 741 ASP A O 1
ATOM 5475 N N . SER A 1 742 ? 60.006 23.092 8.808 1.00 41.25 742 SER A N 1
ATOM 5476 C CA . SER A 1 742 ? 59.734 21.872 8.012 1.00 41.25 742 SER A CA 1
ATOM 5477 C C . SER A 1 742 ? 60.969 20.987 7.710 1.00 41.25 742 SER A C 1
ATOM 5479 O O . SER A 1 742 ? 62.094 21.374 8.013 1.00 41.25 742 SER A O 1
ATOM 5481 N N . THR A 1 743 ? 60.727 19.892 6.952 1.00 33.66 743 THR A N 1
ATOM 5482 C CA . THR A 1 743 ? 61.607 19.058 6.063 1.00 33.66 743 THR A CA 1
ATOM 5483 C C . THR A 1 743 ? 62.011 17.673 6.622 1.00 33.66 743 THR A C 1
ATOM 5485 O O . THR A 1 743 ? 62.634 17.604 7.671 1.00 33.66 743 THR A O 1
ATOM 5488 N N . SER A 1 744 ? 61.511 16.515 6.140 1.00 36.28 744 SER A N 1
ATOM 5489 C CA . SER A 1 744 ? 61.547 15.788 4.833 1.00 36.28 744 SER A CA 1
ATOM 5490 C C . SER A 1 744 ? 62.812 14.929 4.605 1.00 36.28 744 SER A C 1
ATOM 5492 O O . SER A 1 744 ? 63.892 15.497 4.485 1.00 36.28 744 SER A O 1
ATOM 5494 N N . ASP A 1 745 ? 62.685 13.590 4.509 1.00 35.22 745 ASP A N 1
ATOM 5495 C CA . ASP A 1 745 ? 62.717 12.777 3.259 1.00 35.22 745 ASP A CA 1
ATOM 5496 C C . ASP A 1 745 ? 63.287 11.328 3.388 1.00 35.22 745 ASP A C 1
ATOM 5498 O O . ASP A 1 745 ? 64.359 11.131 3.950 1.00 35.22 745 ASP A O 1
ATOM 5502 N N . SER A 1 746 ? 62.586 10.379 2.730 1.00 36.56 746 SER A N 1
ATOM 5503 C CA . SER A 1 746 ? 63.042 9.173 1.978 1.00 36.56 746 SER A CA 1
ATOM 5504 C C . SER A 1 746 ? 63.823 8.000 2.636 1.00 36.56 746 SER A C 1
ATOM 5506 O O . SER A 1 746 ? 64.926 8.196 3.131 1.00 36.56 746 SER A O 1
ATOM 5508 N N . ASP A 1 747 ? 63.360 6.738 2.477 1.00 30.09 747 ASP A N 1
ATOM 5509 C CA . ASP A 1 747 ? 63.855 5.745 1.474 1.00 30.09 747 ASP A CA 1
ATOM 5510 C C . ASP A 1 747 ? 63.203 4.329 1.632 1.00 30.09 747 ASP A C 1
ATOM 5512 O O . ASP A 1 747 ? 62.491 4.048 2.591 1.00 30.09 747 ASP A O 1
ATOM 5516 N N . SER A 1 748 ? 63.430 3.461 0.639 1.00 36.34 748 SER A N 1
ATOM 5517 C CA . SER A 1 748 ? 62.582 2.402 0.060 1.00 36.34 748 SER A CA 1
ATOM 5518 C C . SER A 1 748 ? 62.899 0.945 0.505 1.00 36.34 748 SER A C 1
ATOM 5520 O O . SER A 1 748 ? 63.949 0.696 1.087 1.00 36.34 748 SER A O 1
ATOM 5522 N N . GLY A 1 749 ? 62.003 -0.018 0.178 1.00 29.91 749 GLY A N 1
ATOM 5523 C CA . GLY A 1 749 ? 61.998 -1.476 0.522 1.00 29.91 749 GLY A CA 1
ATOM 5524 C C . GLY A 1 749 ? 63.146 -2.367 -0.033 1.00 29.91 749 GLY A C 1
ATOM 5525 O O . GLY A 1 749 ? 64.201 -1.809 -0.324 1.00 29.91 749 GLY A O 1
ATOM 5526 N N . PRO A 1 750 ? 63.016 -3.719 -0.243 1.00 48.47 750 PRO A N 1
ATOM 5527 C CA . PRO A 1 750 ? 61.812 -4.445 -0.726 1.00 48.47 750 PRO A CA 1
ATOM 5528 C C . PRO A 1 750 ? 61.628 -5.956 -0.304 1.00 48.47 750 PRO A C 1
ATOM 5530 O O . PRO A 1 750 ? 62.437 -6.518 0.427 1.00 48.47 750 PRO A O 1
ATOM 5533 N N . THR A 1 751 ? 60.620 -6.631 -0.912 1.00 29.88 751 THR A N 1
ATOM 5534 C CA . THR A 1 751 ? 60.445 -8.101 -1.197 1.00 29.88 751 THR A CA 1
ATOM 5535 C C . THR A 1 751 ? 60.134 -9.084 -0.044 1.00 29.88 751 THR A C 1
ATOM 5537 O O . THR A 1 751 ? 60.708 -8.944 1.021 1.00 29.88 751 THR A O 1
ATOM 5540 N N . THR A 1 752 ? 59.350 -10.177 -0.139 1.00 29.44 752 THR A N 1
ATOM 5541 C CA . THR A 1 752 ? 58.361 -10.788 -1.073 1.00 29.44 752 THR A CA 1
ATOM 5542 C C . THR A 1 752 ? 57.805 -12.077 -0.412 1.00 29.44 752 THR A C 1
ATOM 5544 O O . THR A 1 752 ? 58.563 -12.766 0.265 1.00 29.44 752 THR A O 1
ATOM 5547 N N . SER A 1 753 ? 56.564 -12.452 -0.771 1.00 30.41 753 SER A N 1
ATOM 5548 C CA . SER A 1 753 ? 56.007 -13.818 -0.984 1.00 30.41 753 SER A CA 1
ATOM 5549 C C . SER A 1 753 ? 55.760 -14.807 0.178 1.00 30.41 753 SER A C 1
ATOM 5551 O O . SER A 1 753 ? 56.713 -15.321 0.752 1.00 30.41 753 SER A O 1
ATOM 5553 N N . GLY A 1 754 ? 54.508 -15.293 0.280 1.00 26.53 754 GLY A N 1
ATOM 5554 C CA . GLY A 1 754 ? 54.189 -16.684 -0.111 1.00 26.53 754 GLY A CA 1
ATOM 5555 C C . GLY A 1 754 ? 53.405 -17.581 0.872 1.00 26.53 754 GLY A C 1
ATOM 5556 O O . GLY A 1 754 ? 53.934 -17.943 1.915 1.00 26.53 754 GLY A O 1
ATOM 5557 N N . GLY A 1 755 ? 52.224 -18.045 0.431 1.00 29.31 755 GLY A N 1
ATOM 5558 C CA . GLY A 1 755 ? 51.439 -19.216 0.895 1.00 29.31 755 GLY A CA 1
ATOM 5559 C C . GLY A 1 755 ? 49.956 -19.002 0.523 1.00 29.31 755 GLY A C 1
ATOM 5560 O O . GLY A 1 755 ? 49.427 -17.982 0.936 1.00 29.31 755 GLY A O 1
ATOM 5561 N N . SER A 1 756 ? 49.222 -19.741 -0.330 1.00 31.59 756 SER A N 1
ATOM 5562 C CA . SER A 1 756 ? 49.163 -21.169 -0.726 1.00 31.59 756 SER A CA 1
ATOM 5563 C C . SER A 1 756 ? 49.076 -22.111 0.473 1.00 31.59 756 SER A C 1
ATOM 5565 O O . SER A 1 756 ? 49.949 -22.044 1.329 1.00 31.59 756 SER A O 1
ATOM 5567 N N . ASP A 1 757 ? 48.182 -23.093 0.585 1.00 29.69 757 ASP A N 1
ATOM 5568 C CA . ASP A 1 757 ? 46.980 -23.553 -0.136 1.00 29.69 757 ASP A CA 1
ATOM 5569 C C . ASP A 1 757 ? 46.511 -24.806 0.645 1.00 29.69 757 ASP A C 1
ATOM 5571 O O . ASP A 1 757 ? 47.373 -25.563 1.100 1.00 29.69 757 ASP A O 1
ATOM 5575 N N . SER A 1 758 ? 45.203 -25.113 0.635 1.00 34.25 758 SER A N 1
ATOM 5576 C CA . SER A 1 758 ? 44.586 -26.463 0.787 1.00 34.25 758 SER A CA 1
ATOM 5577 C C . SER A 1 758 ? 44.724 -27.193 2.157 1.00 34.25 758 SER A C 1
ATOM 5579 O O . SER A 1 758 ? 45.697 -27.021 2.875 1.00 34.25 758 SER A O 1
ATOM 5581 N N . ASP A 1 759 ? 43.804 -28.041 2.634 1.00 30.38 759 ASP A N 1
ATOM 5582 C CA . ASP A 1 759 ? 42.836 -28.901 1.949 1.00 30.38 759 ASP A CA 1
ATOM 5583 C C . ASP A 1 759 ? 41.744 -29.425 2.922 1.00 30.38 759 ASP A C 1
ATOM 5585 O O . ASP A 1 759 ? 42.031 -29.798 4.058 1.00 30.38 759 ASP A O 1
ATOM 5589 N N . SER A 1 760 ? 40.517 -29.452 2.401 1.00 33.75 760 SER A N 1
ATOM 5590 C CA . SER A 1 760 ? 39.386 -30.386 2.531 1.00 33.75 760 SER A CA 1
ATOM 5591 C C . SER A 1 760 ? 39.286 -31.453 3.639 1.00 33.75 760 SER A C 1
ATOM 5593 O O . SER A 1 760 ? 40.144 -32.321 3.787 1.00 33.75 760 SER A O 1
ATOM 5595 N N . GLY A 1 761 ? 38.051 -31.591 4.146 1.00 29.45 761 GLY A N 1
ATOM 5596 C CA . GLY A 1 761 ? 37.264 -32.797 3.855 1.00 29.45 761 GLY A CA 1
ATOM 5597 C C . GLY A 1 761 ? 36.371 -33.310 4.984 1.00 29.45 761 GLY A C 1
ATOM 5598 O O . GLY A 1 761 ? 36.851 -34.037 5.847 1.00 29.45 761 GLY A O 1
ATOM 5599 N N . ASP A 1 762 ? 35.059 -33.078 4.885 1.00 28.31 762 ASP A N 1
ATOM 5600 C CA . ASP A 1 762 ? 34.084 -34.053 5.375 1.00 28.31 762 ASP A CA 1
ATOM 5601 C C . ASP A 1 762 ? 32.977 -34.270 4.336 1.00 28.31 762 ASP A C 1
ATOM 5603 O O . ASP A 1 762 ? 32.351 -33.344 3.824 1.00 28.31 762 ASP A O 1
ATOM 5607 N N . THR A 1 763 ? 32.788 -35.536 3.990 1.00 34.91 763 THR A N 1
ATOM 5608 C CA . THR A 1 763 ? 31.670 -36.046 3.207 1.00 34.91 763 THR A CA 1
ATOM 5609 C C . THR A 1 763 ? 31.181 -37.271 3.948 1.00 34.91 763 THR A C 1
ATOM 5611 O O . THR A 1 763 ? 31.928 -38.244 4.019 1.00 34.91 763 THR A O 1
ATOM 5614 N N . THR A 1 764 ? 29.917 -37.307 4.364 1.00 32.22 764 THR A N 1
ATOM 5615 C CA . THR A 1 764 ? 29.110 -38.525 4.221 1.00 32.22 764 THR A CA 1
ATOM 5616 C C . THR A 1 764 ? 27.618 -38.219 4.210 1.00 32.22 764 THR A C 1
ATOM 5618 O O . THR A 1 764 ? 27.081 -37.510 5.049 1.00 32.22 764 THR A O 1
ATOM 5621 N N . ALA A 1 765 ? 26.963 -38.810 3.215 1.00 34.78 765 ALA A N 1
ATOM 5622 C CA . ALA A 1 765 ? 25.527 -38.937 3.094 1.00 34.78 765 ALA A CA 1
ATOM 5623 C C . ALA A 1 765 ? 24.961 -39.884 4.164 1.00 34.78 765 ALA A C 1
ATOM 5625 O O . ALA A 1 765 ? 25.536 -40.945 4.421 1.00 34.78 765 ALA A O 1
ATOM 5626 N N . GLY A 1 766 ? 23.785 -39.547 4.688 1.00 29.70 766 GLY A N 1
ATOM 5627 C CA . GLY A 1 766 ? 22.955 -40.423 5.508 1.00 29.70 766 GLY A CA 1
ATOM 5628 C C . GLY A 1 766 ? 21.491 -40.209 5.154 1.00 29.70 766 GLY A C 1
ATOM 5629 O O . GLY A 1 766 ? 20.918 -39.173 5.462 1.00 29.70 766 GLY A O 1
ATOM 5630 N N . SER A 1 767 ? 20.914 -41.177 4.447 1.00 32.78 767 SER A N 1
ATOM 5631 C CA . SER A 1 767 ? 19.470 -41.331 4.303 1.00 32.78 767 SER A CA 1
ATOM 5632 C C . SER A 1 767 ? 18.854 -41.654 5.655 1.00 32.78 767 SER A C 1
ATOM 5634 O O . SER A 1 767 ? 19.429 -42.493 6.338 1.00 32.78 767 SER A O 1
ATOM 5636 N N . ASP A 1 768 ? 17.649 -41.168 5.939 1.00 30.17 768 ASP A N 1
ATOM 5637 C CA . ASP A 1 768 ? 16.659 -41.998 6.619 1.00 30.17 768 ASP A CA 1
ATOM 5638 C C . ASP A 1 768 ? 15.235 -41.614 6.211 1.00 30.17 768 ASP A C 1
ATOM 5640 O O . ASP A 1 768 ? 14.801 -40.465 6.235 1.00 30.17 768 ASP A O 1
ATOM 5644 N N . THR A 1 769 ? 14.539 -42.642 5.746 1.00 33.16 769 THR A N 1
ATOM 5645 C CA . THR A 1 769 ? 13.099 -42.714 5.558 1.00 33.16 769 THR A CA 1
ATOM 5646 C C . THR A 1 769 ? 12.437 -42.910 6.910 1.00 33.16 769 THR A C 1
ATOM 5648 O O . THR A 1 769 ? 12.816 -43.851 7.599 1.00 33.16 769 THR A O 1
ATOM 5651 N N . ASP A 1 770 ? 11.359 -42.183 7.201 1.00 30.48 770 ASP A N 1
ATOM 5652 C CA . ASP A 1 770 ? 10.292 -42.758 8.014 1.00 30.48 770 ASP A CA 1
ATOM 5653 C C . ASP A 1 770 ? 8.907 -42.256 7.607 1.00 30.48 770 ASP A C 1
ATOM 5655 O O . ASP A 1 770 ? 8.654 -41.086 7.340 1.00 30.48 770 ASP A O 1
ATOM 5659 N N . THR A 1 771 ? 8.019 -43.236 7.488 1.00 32.12 771 THR A N 1
ATOM 5660 C CA . THR A 1 771 ? 6.605 -43.121 7.155 1.00 32.12 771 THR A CA 1
ATOM 5661 C C . THR A 1 771 ? 5.819 -43.120 8.458 1.00 32.12 771 THR A C 1
ATOM 5663 O O . THR A 1 771 ? 5.915 -44.087 9.211 1.00 32.12 771 THR A O 1
ATOM 5666 N N . ALA A 1 772 ? 4.960 -42.126 8.681 1.00 31.70 772 ALA A N 1
ATOM 5667 C CA . ALA A 1 772 ? 3.866 -42.253 9.638 1.00 31.70 772 ALA A CA 1
ATOM 5668 C C . ALA A 1 772 ? 2.624 -41.477 9.179 1.00 31.70 772 ALA A C 1
ATOM 5670 O O . ALA A 1 772 ? 2.678 -40.347 8.716 1.00 31.70 772 ALA A O 1
ATOM 5671 N N . THR A 1 773 ? 1.509 -42.186 9.272 1.00 32.09 773 THR A N 1
ATOM 5672 C CA . THR A 1 773 ? 0.141 -41.899 8.837 1.00 32.09 773 THR A CA 1
ATOM 5673 C C . THR A 1 773 ? -0.698 -41.148 9.876 1.00 32.09 773 THR A C 1
ATOM 5675 O O . THR A 1 773 ? -0.630 -41.493 11.053 1.00 32.09 773 THR A O 1
ATOM 5678 N N . GLY A 1 774 ? -1.618 -40.301 9.394 1.00 27.36 774 GLY A N 1
ATOM 5679 C CA . GLY A 1 774 ? -2.788 -39.728 10.094 1.00 27.36 774 GLY A CA 1
ATOM 5680 C C . GLY A 1 774 ? -2.920 -38.241 9.737 1.00 27.36 774 GLY A C 1
ATOM 5681 O O . GLY A 1 774 ? -1.931 -37.543 9.853 1.00 27.36 774 GLY A O 1
ATOM 5682 N N . GLY A 1 775 ? -4.004 -37.668 9.209 1.00 26.86 775 GLY A N 1
ATOM 5683 C CA . GLY A 1 775 ? -5.419 -38.027 9.166 1.00 26.86 775 GLY A CA 1
ATOM 5684 C C . GLY A 1 775 ? -6.209 -36.966 9.946 1.00 26.86 775 GLY A C 1
ATOM 5685 O O . GLY A 1 775 ? -5.950 -36.856 11.137 1.00 26.86 775 GLY A O 1
ATOM 5686 N N . ALA A 1 776 ? -7.174 -36.298 9.284 1.00 26.89 776 ALA A N 1
ATOM 5687 C CA . ALA A 1 776 ? -8.055 -35.197 9.750 1.00 26.89 776 ALA A CA 1
ATOM 5688 C C . ALA A 1 776 ? -7.475 -33.782 9.539 1.00 26.89 776 ALA A C 1
ATOM 5690 O O . ALA A 1 776 ? -6.298 -33.587 9.799 1.00 26.89 776 ALA A O 1
ATOM 5691 N N . THR A 1 777 ? -8.193 -32.762 9.068 1.00 29.69 777 THR A N 1
ATOM 5692 C CA . THR A 1 777 ? -9.558 -32.579 8.528 1.00 29.69 777 THR A CA 1
ATOM 5693 C C . THR A 1 777 ? -9.533 -31.232 7.800 1.00 29.69 777 THR A C 1
ATOM 5695 O O . THR A 1 777 ? -8.768 -30.351 8.178 1.00 29.69 777 THR A O 1
ATOM 5698 N N . ASP A 1 778 ? -10.337 -31.103 6.754 1.00 31.00 778 ASP A N 1
ATOM 5699 C CA . ASP A 1 778 ? -10.464 -29.892 5.952 1.00 31.00 778 ASP A CA 1
ATOM 5700 C C . ASP A 1 778 ? -11.317 -28.863 6.722 1.00 31.00 778 ASP A C 1
ATOM 5702 O O . ASP A 1 778 ? -12.486 -29.143 6.991 1.00 31.00 778 ASP A O 1
ATOM 5706 N N . ASP A 1 779 ? -10.760 -27.700 7.075 1.00 33.03 779 ASP A N 1
ATOM 5707 C CA . ASP A 1 779 ? -11.549 -26.563 7.569 1.00 33.03 779 ASP A CA 1
ATOM 5708 C C . ASP A 1 779 ? -12.047 -25.748 6.369 1.00 33.03 779 ASP A C 1
ATOM 5710 O O . ASP A 1 779 ? -11.366 -24.888 5.805 1.00 33.03 779 ASP A O 1
ATOM 5714 N N . GLU A 1 780 ? -13.255 -26.097 5.930 1.00 38.88 780 GLU A N 1
ATOM 5715 C CA . GLU A 1 780 ? -14.061 -25.302 5.013 1.00 38.88 780 GLU A CA 1
ATOM 5716 C C . GLU A 1 780 ? -14.528 -24.021 5.721 1.00 38.88 780 GLU A C 1
ATOM 5718 O O . GLU A 1 780 ? -15.113 -24.067 6.802 1.00 38.88 780 GLU A O 1
ATOM 5723 N N . GLY A 1 781 ? -14.304 -22.870 5.083 1.00 32.09 781 GLY A N 1
ATOM 5724 C CA . GLY A 1 781 ? -14.823 -21.583 5.537 1.00 32.09 781 GLY A CA 1
ATOM 5725 C C . GLY A 1 781 ? -16.347 -21.592 5.703 1.00 32.09 781 GLY A C 1
ATOM 5726 O O . GLY A 1 781 ? -17.091 -22.043 4.827 1.00 32.09 781 GLY A O 1
ATOM 5727 N N . CYS A 1 782 ? -16.813 -21.058 6.830 1.00 31.59 782 CYS A N 1
ATOM 5728 C CA . CYS A 1 782 ? -18.225 -20.969 7.186 1.00 31.59 782 CYS A CA 1
ATOM 5729 C C . CYS A 1 782 ? -18.994 -20.005 6.265 1.00 31.59 782 CYS A C 1
ATOM 5731 O O . CYS A 1 782 ? -19.032 -18.797 6.478 1.00 31.59 782 CYS A O 1
ATOM 5733 N N . GLY A 1 783 ? -19.662 -20.560 5.251 1.00 33.38 783 GLY A N 1
ATOM 5734 C CA . GLY A 1 783 ? -20.747 -19.911 4.517 1.00 33.38 783 GLY A CA 1
ATOM 5735 C C . GLY A 1 783 ? -22.101 -20.434 4.996 1.00 33.38 783 GLY A C 1
ATOM 5736 O O . GLY A 1 783 ? -22.522 -21.521 4.602 1.00 33.38 783 GLY A O 1
ATOM 5737 N N . CYS A 1 784 ? -22.817 -19.669 5.819 1.00 39.38 784 CYS A N 1
ATOM 5738 C CA . CYS A 1 784 ? -24.175 -20.025 6.229 1.00 39.38 784 CYS A CA 1
ATOM 5739 C C . CYS A 1 784 ? -25.180 -19.659 5.127 1.00 39.38 784 CYS A C 1
ATOM 5741 O O . CYS A 1 784 ? -25.624 -18.517 5.005 1.00 39.38 784 CYS A O 1
ATOM 5743 N N . ALA A 1 785 ? -25.563 -20.647 4.319 1.00 30.02 785 ALA A N 1
ATOM 5744 C CA . ALA A 1 785 ? -26.764 -20.564 3.502 1.00 30.02 785 ALA A CA 1
ATOM 5745 C C . ALA A 1 785 ? -28.001 -20.702 4.403 1.00 30.02 785 ALA A C 1
ATOM 5747 O O . ALA A 1 785 ? -28.114 -21.647 5.181 1.00 30.02 785 ALA A O 1
ATOM 5748 N N . VAL A 1 786 ? -28.958 -19.783 4.271 1.00 33.41 786 VAL A N 1
ATOM 5749 C CA . VAL A 1 786 ? -30.325 -20.030 4.735 1.00 33.41 786 VAL A CA 1
ATOM 5750 C C . VAL A 1 786 ? -30.928 -21.125 3.856 1.00 33.41 786 VAL A C 1
ATOM 5752 O O . VAL A 1 786 ? -31.138 -20.919 2.659 1.00 33.41 786 VAL A O 1
ATOM 5755 N N . ASP A 1 787 ? -31.187 -22.297 4.433 1.00 29.00 787 ASP A N 1
ATOM 5756 C CA . ASP A 1 787 ? -31.929 -23.362 3.762 1.00 29.00 787 ASP A CA 1
ATOM 5757 C C . ASP A 1 787 ? -33.342 -22.863 3.433 1.00 29.00 787 ASP A C 1
ATOM 5759 O O . ASP A 1 787 ? -34.240 -22.780 4.272 1.00 29.00 787 ASP A O 1
ATOM 5763 N N . SER A 1 788 ? -33.546 -22.504 2.169 1.00 36.84 788 SER A N 1
ATOM 5764 C CA . SER A 1 788 ? -34.863 -22.281 1.600 1.00 36.84 788 SER A CA 1
ATOM 5765 C C . SER A 1 788 ? -35.449 -23.627 1.186 1.00 36.84 788 SER A C 1
ATOM 5767 O O . SER A 1 788 ? -35.225 -24.035 0.054 1.00 36.84 788 SER A O 1
ATOM 5769 N N . ASP A 1 789 ? -36.179 -24.307 2.072 1.00 32.94 789 ASP A N 1
ATOM 5770 C CA . ASP A 1 789 ? -37.214 -25.282 1.690 1.00 32.94 789 ASP A CA 1
ATOM 5771 C C . ASP A 1 789 ? -38.001 -25.782 2.916 1.00 32.94 789 ASP A C 1
ATOM 5773 O O . ASP A 1 789 ? -37.810 -26.900 3.371 1.00 32.94 789 ASP A O 1
ATOM 5777 N N . GLU A 1 790 ? -38.933 -24.970 3.430 1.00 38.16 790 GLU A N 1
ATOM 5778 C CA . GLU A 1 790 ? -40.214 -25.443 3.992 1.00 38.16 790 GLU A CA 1
ATOM 5779 C C . GLU A 1 790 ? -41.136 -24.255 4.330 1.00 38.16 790 GLU A C 1
ATOM 5781 O O . GLU A 1 790 ? -41.239 -23.841 5.472 1.00 38.16 790 GLU A O 1
ATOM 5786 N N . ASP A 1 791 ? -41.812 -23.674 3.326 1.00 31.58 791 ASP A N 1
ATOM 5787 C CA . ASP A 1 791 ? -43.211 -23.219 3.486 1.00 31.58 791 ASP A CA 1
ATOM 5788 C C . ASP A 1 791 ? -43.844 -22.761 2.155 1.00 31.58 791 ASP A C 1
ATOM 5790 O O . ASP A 1 791 ? -44.250 -21.617 1.929 1.00 31.58 791 ASP A O 1
ATOM 5794 N N . GLN A 1 792 ? -44.017 -23.710 1.230 1.00 32.94 792 GLN A N 1
ATOM 5795 C CA . GLN A 1 792 ? -45.046 -23.567 0.201 1.00 32.94 792 GLN A CA 1
ATOM 5796 C C . GLN A 1 792 ? -46.421 -23.853 0.811 1.00 32.94 792 GLN A C 1
ATOM 5798 O O . GLN A 1 792 ? -46.904 -24.984 0.774 1.00 32.94 792 GLN A O 1
ATOM 5803 N N . ASN A 1 793 ? -47.067 -22.808 1.331 1.00 32.44 793 ASN A N 1
ATOM 5804 C CA . ASN A 1 793 ? -48.482 -22.472 1.116 1.00 32.44 793 ASN A CA 1
ATOM 5805 C C . ASN A 1 793 ? -49.021 -21.673 2.300 1.00 32.44 793 ASN A C 1
ATOM 5807 O O . ASN A 1 793 ? -49.552 -22.265 3.239 1.00 32.44 793 ASN A O 1
ATOM 5811 N N . ARG A 1 794 ? -49.070 -20.340 2.166 1.00 32.53 794 ARG A N 1
ATOM 5812 C CA . ARG A 1 794 ? -50.231 -19.531 2.575 1.00 32.53 794 ARG A CA 1
ATOM 5813 C C . ARG A 1 794 ? -50.058 -18.050 2.249 1.00 32.53 794 ARG A C 1
ATOM 5815 O O . ARG A 1 794 ? -49.139 -17.406 2.715 1.00 32.53 794 ARG A O 1
ATOM 5822 N N . GLY A 1 795 ? -51.054 -17.493 1.559 1.00 26.53 795 GLY A N 1
ATOM 5823 C CA . GLY A 1 795 ? -51.498 -16.135 1.884 1.00 26.53 795 GLY A CA 1
ATOM 5824 C C . GLY A 1 795 ? -51.101 -15.006 0.942 1.00 26.53 795 GLY A C 1
ATOM 5825 O O . GLY A 1 795 ? -50.646 -13.963 1.382 1.00 26.53 795 GLY A O 1
ATOM 5826 N N . LEU A 1 796 ? -51.405 -15.156 -0.344 1.00 34.09 796 LEU A N 1
ATOM 5827 C CA . LEU A 1 796 ? -51.683 -14.030 -1.234 1.00 34.09 796 LEU A CA 1
ATOM 5828 C C . LEU A 1 796 ? -52.865 -13.214 -0.660 1.00 34.09 796 LEU A C 1
ATOM 5830 O O . LEU A 1 796 ? -53.990 -13.693 -0.770 1.00 34.09 796 LEU A O 1
ATOM 5834 N N . LEU A 1 797 ? -52.631 -12.052 -0.023 1.00 32.53 797 LEU A N 1
ATOM 5835 C CA . LEU A 1 797 ? -53.589 -10.941 0.210 1.00 32.53 797 LEU A CA 1
ATOM 5836 C C . LEU A 1 797 ? -52.970 -9.877 1.143 1.00 32.53 797 LEU A C 1
ATOM 5838 O O . LEU A 1 797 ? -52.905 -10.088 2.348 1.00 32.53 797 LEU A O 1
ATOM 5842 N N . GLY A 1 798 ? -52.589 -8.708 0.614 1.00 27.58 798 GLY A N 1
ATOM 5843 C CA . GLY A 1 798 ? -52.125 -7.606 1.466 1.00 27.58 798 GLY A CA 1
ATOM 5844 C C . GLY A 1 798 ? -51.584 -6.382 0.733 1.00 27.58 798 GLY A C 1
ATOM 5845 O O . GLY A 1 798 ? -50.393 -6.130 0.752 1.00 27.58 798 GLY A O 1
ATOM 5846 N N . THR A 1 799 ? -52.488 -5.608 0.128 1.00 30.17 799 THR A N 1
ATOM 5847 C CA . THR A 1 799 ? -52.387 -4.140 -0.043 1.00 30.17 799 THR A CA 1
ATOM 5848 C C . THR A 1 799 ? -51.206 -3.533 -0.813 1.00 30.17 799 THR A C 1
ATOM 5850 O O . THR A 1 799 ? -50.220 -3.064 -0.264 1.00 30.17 799 THR A O 1
ATOM 5853 N N . ALA A 1 800 ? -51.456 -3.334 -2.109 1.00 36.91 800 ALA A N 1
ATOM 5854 C CA . ALA A 1 800 ? -51.096 -2.098 -2.796 1.00 36.91 800 ALA A CA 1
ATOM 5855 C C . ALA A 1 800 ? -51.863 -0.892 -2.211 1.00 36.91 800 ALA A C 1
ATOM 5857 O O . ALA A 1 800 ? -53.066 -1.025 -1.989 1.00 36.91 800 ALA A O 1
ATOM 5858 N N . LEU A 1 801 ? -51.220 0.279 -2.081 1.00 30.11 801 LEU A N 1
ATOM 5859 C CA . LEU A 1 801 ? -51.809 1.602 -2.365 1.00 30.11 801 LEU A CA 1
ATOM 5860 C C . LEU A 1 801 ? -50.746 2.732 -2.342 1.00 30.11 801 LEU A C 1
ATOM 5862 O O . LEU A 1 801 ? -50.005 2.837 -1.375 1.00 30.11 801 LEU A O 1
ATOM 5866 N N . LEU A 1 802 ? -50.838 3.623 -3.351 1.00 32.34 802 LEU A N 1
ATOM 5867 C CA . LEU A 1 802 ? -50.431 5.055 -3.401 1.00 32.34 802 LEU A CA 1
ATOM 5868 C C . LEU A 1 802 ? -48.913 5.373 -3.435 1.00 32.34 802 LEU A C 1
ATOM 5870 O O . LEU A 1 802 ? -48.191 4.959 -2.551 1.00 32.34 802 LEU A O 1
ATOM 5874 N N . LEU A 1 803 ? -48.313 6.132 -4.371 1.00 34.66 803 LEU A N 1
ATOM 5875 C CA . LEU A 1 803 ? -48.687 7.094 -5.438 1.00 34.66 803 LEU A CA 1
ATOM 5876 C C . LEU A 1 803 ? -47.518 7.099 -6.467 1.00 34.66 803 LEU A C 1
ATOM 5878 O O . LEU A 1 803 ? -46.383 6.887 -6.078 1.00 34.66 803 LEU A O 1
ATOM 5882 N N . GLY A 1 804 ? -47.618 7.324 -7.779 1.00 28.72 804 GLY A N 1
ATOM 5883 C CA . GLY A 1 804 ? -48.627 7.999 -8.581 1.00 28.72 804 GLY A CA 1
ATOM 5884 C C . GLY A 1 804 ? -48.227 9.447 -8.899 1.00 28.72 804 GLY A C 1
ATOM 5885 O O . GLY A 1 804 ? -48.693 10.327 -8.192 1.00 28.72 804 GLY A O 1
ATOM 5886 N N . LEU A 1 805 ? -47.440 9.686 -9.968 1.00 31.81 805 LEU A N 1
ATOM 5887 C CA . LEU A 1 805 ? -47.672 10.689 -11.041 1.00 31.81 805 LEU A CA 1
ATOM 5888 C C . LEU A 1 805 ? -46.384 11.089 -11.791 1.00 31.81 805 LEU A C 1
ATOM 5890 O O . LEU A 1 805 ? -45.474 11.664 -11.210 1.00 31.81 805 LEU A O 1
ATOM 5894 N N . GLY A 1 806 ? -46.392 10.929 -13.120 1.00 29.55 806 GLY A N 1
ATOM 5895 C CA . GLY A 1 806 ? -45.556 11.739 -14.013 1.00 29.55 806 GLY A CA 1
ATOM 5896 C C . GLY A 1 806 ? -45.141 11.061 -15.319 1.00 29.55 806 GLY A C 1
ATOM 5897 O O . GLY A 1 806 ? -44.212 10.271 -15.333 1.00 29.55 806 GLY A O 1
ATOM 5898 N N . GLY A 1 807 ? -45.767 11.446 -16.438 1.00 28.80 807 GLY A N 1
ATOM 5899 C CA . GLY A 1 807 ? -45.070 11.445 -17.733 1.00 28.80 807 GLY A CA 1
ATOM 5900 C C . GLY A 1 807 ? -45.471 10.394 -18.766 1.00 28.80 807 GLY A C 1
ATOM 5901 O O . GLY A 1 807 ? -44.729 9.472 -19.075 1.00 28.80 807 GLY A O 1
ATOM 5902 N N . LEU A 1 808 ? -46.627 10.607 -19.395 1.00 29.91 808 LEU A N 1
ATOM 5903 C CA . LEU A 1 808 ? -46.971 10.059 -20.708 1.00 29.91 808 LEU A CA 1
ATOM 5904 C C . LEU A 1 808 ? -45.908 10.409 -21.773 1.00 29.91 808 LEU A C 1
ATOM 5906 O O . LEU A 1 808 ? -45.597 11.585 -21.922 1.00 29.91 808 LEU A O 1
ATOM 5910 N N . LEU A 1 809 ? -45.511 9.448 -22.623 1.00 31.69 809 LEU A N 1
ATOM 5911 C CA . LEU A 1 809 ? -45.783 9.434 -24.081 1.00 31.69 809 LEU A CA 1
ATOM 5912 C C . LEU A 1 809 ? -44.958 8.365 -24.840 1.00 31.69 809 LEU A C 1
ATOM 5914 O O . LEU A 1 809 ? -43.750 8.461 -24.980 1.00 31.69 809 LEU A O 1
ATOM 5918 N N . ARG A 1 810 ? -45.686 7.381 -25.402 1.00 32.81 810 ARG A N 1
ATOM 5919 C CA . ARG A 1 810 ? -45.579 6.791 -26.767 1.00 32.81 810 ARG A CA 1
ATOM 5920 C C . ARG A 1 810 ? -44.287 7.130 -27.557 1.00 32.81 810 ARG A C 1
ATOM 5922 O O . ARG A 1 810 ? -44.053 8.295 -27.829 1.00 32.81 810 ARG A O 1
ATOM 5929 N N . ARG A 1 811 ? -43.600 6.200 -28.245 1.00 32.66 811 ARG A N 1
ATOM 5930 C CA . ARG A 1 811 ? -44.148 5.249 -29.239 1.00 32.66 811 ARG A CA 1
ATOM 5931 C C . ARG A 1 811 ? -43.038 4.352 -29.847 1.00 32.66 811 ARG A C 1
ATOM 5933 O O . ARG A 1 811 ? -42.059 4.868 -30.354 1.00 32.66 811 ARG A O 1
ATOM 5940 N N . ARG A 1 812 ? -43.376 3.061 -29.993 1.00 33.81 812 ARG A N 1
ATOM 5941 C CA . ARG A 1 812 ? -43.102 2.122 -31.115 1.00 33.81 812 ARG A CA 1
ATOM 5942 C C . ARG A 1 812 ? -41.660 1.724 -31.497 1.00 33.81 812 ARG A C 1
ATOM 5944 O O . ARG A 1 812 ? -40.998 2.428 -32.243 1.00 33.81 812 ARG A O 1
ATOM 5951 N N . ARG A 1 813 ? -41.405 0.429 -31.251 1.00 37.31 813 ARG A N 1
ATOM 5952 C CA . ARG A 1 813 ? -41.107 -0.649 -32.227 1.00 37.31 813 ARG A CA 1
ATOM 5953 C C . ARG A 1 813 ? -40.245 -0.259 -33.440 1.00 37.31 813 ARG A C 1
ATOM 5955 O O . ARG A 1 813 ? -40.789 0.264 -34.417 1.00 37.31 813 ARG A O 1
ATOM 5962 N N . ARG A 1 814 ? -39.042 -0.820 -33.496 1.00 42.03 814 ARG A N 1
ATOM 5963 C CA . ARG A 1 814 ? -38.809 -2.061 -34.248 1.00 42.03 814 ARG A CA 1
ATOM 5964 C C . ARG A 1 814 ? -37.874 -2.964 -33.476 1.00 42.03 814 ARG A C 1
ATOM 5966 O O . ARG A 1 814 ? -37.012 -2.391 -32.787 1.00 42.03 814 ARG A O 1
#

Foldseek 3Di:
DLDQFPPPVRGGPLRLLLVLLLCLCPPPVRCCLAQHQDWDKDFFAAQDPPDFQGDQPQWPQPQTLGMDGQDDQFDPPDPLRGGDHSCSVSSNVSSVPGADTSNSDPDRTAALPLVVLVVLLVSVQVSCVSPVQCDPPHNVDAAEAEAEEAFAHDDRNRDHDDPVSQNLVSLLCCAVQNGYPPGSPRHYAYAAAYEYCPPDPGQVSQQSSNVSNPHRGHQYDDHSVSSSVRSVVVVVVVCPVSVPPPQQFFFAWEEEEEEQALQQQAADLLQAGDFPCGGVLNLQLCQPQNPLHQQAQFQPDDPQDPHDDGVLQRFWYWYWYAWAPPPPPHQIDGQWATDHLCNVLSNQQSDLQCFAPPHDDWDLLCVLVLDAIDRDDDRLSRPFPDGDTHKDWDDACPPCSNVPPPDNRHNTIGMHDHRGAHDPDPHSGGHDIHCLVLSSLVCVLVSVVVVQVVVVVVVNGDLRHHAEYEYEDAADCPPNDDLVSLLVSLQVCVVSVYAYAYEHEADRCPDPRSLVVSQSNNVSRVVRHHHYYNGSVSSSVRSSVVVNPDDGDSSHRTADQVGVVGDHVPDPPPPDQFAPAQVRDDPQWGFADDPPDPGTHTDGNEQDPFQVSEDPQWTWPVVDVNIYTDRFFDPFQVSEDPQFTRDPRDTDGFFDPFQVSEPDRFTRDPRDTHRQFPPPDDDDPQFDDDPRDTDHPPFFADFQVREDPQWTQDPVRGTDGDDDDDDDDDDDDDDDDDDDDDDDDDDDDDDDDDDDDDDDDDDDDDDDDDDDDDDDDDDDDDDDDDDPDDDPDDDDDDDDDDDDDDDDDDDDDD

Mean predicted aligned error: 21.41 Å

Solvent-accessible surface area (backbone atoms only — not comparable to full-atom values): 46774 Å² total; per-residue (Å²): 92,46,52,79,52,34,79,88,79,72,31,24,41,48,55,50,50,50,57,39,52,47,49,55,37,58,36,83,89,20,46,55,16,75,77,41,65,58,67,41,71,52,69,26,25,14,77,50,75,94,48,87,82,33,57,42,90,77,44,76,52,65,44,38,56,20,35,31,80,76,36,71,34,40,38,87,84,45,96,81,37,49,68,38,76,60,40,41,62,60,53,42,54,49,57,72,73,47,56,54,61,44,76,49,46,81,74,88,73,23,37,16,52,30,59,46,49,50,52,53,51,53,49,52,40,48,50,43,70,68,37,65,62,50,39,84,94,73,50,70,65,91,50,74,43,82,47,77,47,64,56,59,63,16,23,53,63,32,63,58,73,51,87,90,50,41,38,37,57,53,29,25,39,28,32,75,49,19,52,57,97,87,44,58,74,50,48,28,42,29,46,30,38,33,44,41,90,67,96,45,71,26,52,53,55,40,24,46,28,6,40,35,2,73,38,89,48,36,38,68,16,72,42,65,68,38,40,45,52,35,55,52,51,50,53,49,54,46,43,61,66,73,46,63,70,60,39,78,18,47,62,40,37,39,37,38,39,36,57,28,19,6,59,32,48,16,27,82,84,60,70,36,42,20,53,86,73,60,13,50,51,45,25,50,38,38,25,55,34,39,97,68,11,59,46,64,36,67,59,82,78,55,103,78,57,78,86,75,50,33,39,31,25,58,33,19,44,20,36,29,34,17,11,28,70,67,70,80,92,29,55,48,42,75,28,31,63,74,34,62,52,44,50,66,55,46,38,55,21,54,33,55,43,75,26,25,82,87,39,67,77,61,54,30,68,41,42,62,71,61,33,75,60,53,80,54,94,60,66,74,78,41,72,36,34,63,55,77,76,44,71,53,74,47,53,38,70,52,59,56,29,78,83,52,42,86,48,91,50,46,55,58,50,30,27,39,63,76,49,42,19,38,66,89,61,99,58,49,28,32,30,84,22,39,43,24,56,37,55,30,46,44,47,51,55,52,46,52,55,51,50,51,58,56,33,43,78,70,68,67,38,51,99,59,38,47,47,36,37,41,37,39,37,44,57,56,35,77,92,58,39,50,70,70,53,40,42,51,45,29,38,52,38,30,74,72,67,28,35,26,42,29,34,37,30,39,72,54,26,77,42,75,65,28,46,50,50,42,40,50,49,2,48,35,7,63,53,50,65,48,44,75,16,72,47,39,73,42,41,34,51,49,52,47,58,57,56,69,70,58,86,80,66,80,64,40,87,62,53,72,49,85,49,58,68,45,73,52,94,81,58,86,67,83,72,67,98,48,12,90,43,48,85,67,31,61,94,62,24,38,44,48,63,54,93,91,55,98,51,11,43,63,41,73,38,54,68,33,94,43,48,84,62,32,60,97,73,31,37,44,36,78,88,40,91,61,18,34,59,37,68,67,68,26,89,41,46,84,68,32,58,102,65,27,31,44,54,98,38,37,66,39,74,51,66,29,89,39,43,87,67,22,79,79,86,25,32,43,54,96,36,42,66,37,78,63,67,43,87,88,56,84,56,63,97,80,40,44,73,52,98,41,38,68,39,64,56,93,75,50,29,91,43,44,83,69,30,62,96,67,28,32,39,43,101,84,28,34,59,40,72,64,82,82,77,93,78,86,87,84,79,90,80,90,78,89,81,89,84,89,88,87,88,91,84,92,89,82,89,84,90,82,87,91,78,87,78,90,82,88,88,89,84,82,91,79,88,82,89,84,88,86,88,84,84,90,78,87,85,74,81,91,73,87,74,82,84,86,82,88,79,96,80,84,78,95,80,84,80,88,82,90,82,92,88,86,82,91,79,88,83,82,88,132